Protein AF-A0A8H5DC76-F1 (afdb_monomer_lite)

Structure (mmCIF, N/CA/C/O backbone):
data_AF-A0A8H5DC76-F1
#
_entry.id   AF-A0A8H5DC76-F1
#
loop_
_atom_site.group_PDB
_atom_site.id
_atom_site.type_symbol
_atom_site.label_atom_id
_atom_site.label_alt_id
_atom_site.label_comp_id
_atom_site.label_asym_id
_atom_site.label_entity_id
_atom_site.label_seq_id
_atom_site.pdbx_PDB_ins_code
_atom_site.Cartn_x
_atom_site.Cartn_y
_atom_site.Cartn_z
_atom_site.occupancy
_atom_site.B_iso_or_equiv
_atom_site.auth_seq_id
_atom_site.auth_comp_id
_atom_site.auth_asym_id
_atom_site.auth_atom_id
_atom_site.pdbx_PDB_model_num
ATOM 1 N N . MET A 1 1 ? -31.248 -8.495 35.949 1.00 32.44 1 MET A N 1
ATOM 2 C CA . MET A 1 1 ? -31.596 -9.934 35.977 1.00 32.44 1 MET A CA 1
ATOM 3 C C . MET A 1 1 ? -30.973 -10.550 34.735 1.00 32.44 1 MET A C 1
ATOM 5 O O . MET A 1 1 ? -31.318 -10.107 33.653 1.00 32.44 1 MET A O 1
ATOM 9 N N . SER A 1 2 ? -29.993 -11.450 34.866 1.00 40.44 2 SER A N 1
ATOM 10 C CA . SER A 1 2 ? -29.359 -12.089 33.701 1.00 40.44 2 SER A CA 1
ATOM 11 C C . SER A 1 2 ? -30.289 -13.186 33.195 1.00 40.44 2 SER A C 1
ATOM 13 O O . SER A 1 2 ? -30.336 -14.284 33.746 1.00 40.44 2 SER A O 1
ATOM 15 N N . THR A 1 3 ? -31.100 -12.848 32.200 1.00 58.62 3 THR A N 1
ATOM 16 C CA . THR A 1 3 ? -31.705 -13.839 31.318 1.00 58.62 3 THR A CA 1
ATOM 17 C C . THR A 1 3 ? -30.581 -14.407 30.467 1.00 58.62 3 THR A C 1
ATOM 19 O O . THR A 1 3 ? -29.885 -13.649 29.793 1.00 58.62 3 THR A O 1
ATOM 22 N N . THR A 1 4 ? -30.362 -15.718 30.530 1.00 79.25 4 THR A N 1
ATOM 23 C CA . THR A 1 4 ? -29.459 -16.406 29.604 1.00 79.25 4 THR A CA 1
ATOM 24 C C . THR A 1 4 ? -29.838 -16.009 28.173 1.00 79.25 4 THR A C 1
ATOM 26 O O . THR A 1 4 ? -31.022 -16.115 27.844 1.00 79.25 4 THR A O 1
ATOM 29 N N . PRO A 1 5 ? -28.899 -15.510 27.348 1.00 85.88 5 PRO A N 1
ATOM 30 C CA . PRO A 1 5 ? -29.227 -15.100 25.991 1.00 85.88 5 PRO A CA 1
ATOM 31 C C . PRO A 1 5 ? -29.753 -16.300 25.199 1.00 85.88 5 PRO A C 1
ATOM 33 O O . PRO A 1 5 ? -29.151 -17.375 25.214 1.00 85.88 5 PRO A O 1
ATOM 36 N N . ASP A 1 6 ? -30.884 -16.114 24.521 1.00 90.88 6 ASP A N 1
ATOM 37 C CA . ASP A 1 6 ? -31.387 -17.076 23.547 1.00 90.88 6 ASP A CA 1
ATOM 38 C C . ASP A 1 6 ? -30.474 -17.081 22.318 1.00 90.88 6 ASP A C 1
ATOM 40 O O . ASP A 1 6 ? -30.243 -16.041 21.698 1.00 90.88 6 ASP A O 1
ATOM 44 N N . LEU A 1 7 ? -29.955 -18.265 21.993 1.00 93.69 7 LEU A N 1
ATOM 45 C CA . LEU A 1 7 ? -29.049 -18.494 20.876 1.00 93.69 7 LEU A CA 1
ATOM 46 C C . LEU A 1 7 ? -29.721 -19.231 19.705 1.00 93.69 7 LEU A C 1
ATOM 48 O O . LEU A 1 7 ? -29.027 -19.710 18.808 1.00 93.69 7 LEU A O 1
ATOM 52 N N . SER A 1 8 ? -31.043 -19.412 19.739 1.00 92.38 8 SER A N 1
ATOM 53 C CA . SER A 1 8 ? -31.795 -20.191 18.746 1.00 92.38 8 SER A CA 1
ATOM 54 C C . SER A 1 8 ? -31.713 -19.619 17.324 1.00 92.38 8 SER A C 1
ATOM 56 O O . SER A 1 8 ? -31.746 -20.385 16.363 1.00 92.38 8 SER A O 1
ATOM 58 N N . ALA A 1 9 ? -31.551 -18.299 17.192 1.00 91.06 9 ALA A N 1
ATOM 59 C CA . ALA A 1 9 ? -31.495 -17.581 15.917 1.00 91.06 9 ALA A CA 1
ATOM 60 C C . ALA A 1 9 ? -30.093 -17.503 15.277 1.00 91.06 9 ALA A C 1
ATOM 62 O O . ALA A 1 9 ? -29.964 -16.981 14.171 1.00 91.06 9 ALA A O 1
ATOM 63 N N . PHE A 1 10 ? -29.047 -17.999 15.947 1.00 95.56 10 PHE A N 1
ATOM 64 C CA . PHE A 1 10 ? -27.655 -17.881 15.491 1.00 95.56 10 PHE A CA 1
ATOM 65 C C . PHE A 1 10 ? -27.081 -19.233 15.046 1.00 95.56 10 PHE A C 1
ATOM 67 O O . PHE A 1 10 ? -27.587 -20.281 15.466 1.00 95.56 10 PHE A O 1
ATOM 74 N N . PRO A 1 11 ? -25.996 -19.244 14.244 1.00 95.44 11 PRO A N 1
ATOM 75 C CA . PRO A 1 11 ? -25.325 -20.476 13.842 1.00 95.44 11 PRO A CA 1
ATOM 76 C C . PRO A 1 11 ? -25.002 -21.385 15.035 1.00 95.44 11 PRO A C 1
ATOM 78 O O . PRO A 1 11 ? -24.582 -20.925 16.098 1.00 95.44 11 PRO A O 1
ATOM 81 N N . THR A 1 12 ? -25.210 -22.692 14.875 1.00 92.62 12 THR A N 1
ATOM 82 C CA . THR A 1 12 ? -24.995 -23.673 15.953 1.00 92.62 12 THR A CA 1
ATOM 83 C C . THR A 1 12 ? -23.569 -24.205 16.009 1.00 92.62 12 THR A C 1
ATOM 85 O O . THR A 1 12 ? -23.162 -24.716 17.047 1.00 92.62 12 THR A O 1
ATOM 88 N N . ALA A 1 13 ? -22.831 -24.126 14.900 1.00 89.50 13 ALA A N 1
ATOM 89 C CA . ALA A 1 13 ? -21.458 -24.603 14.811 1.00 89.50 13 ALA A CA 1
ATOM 90 C C . ALA A 1 13 ? -20.482 -23.575 15.398 1.00 89.50 13 ALA A C 1
ATOM 92 O O . ALA A 1 13 ? -20.614 -22.374 15.153 1.00 89.50 13 ALA A O 1
ATOM 93 N N . ALA A 1 14 ? -19.484 -24.057 16.140 1.00 92.44 14 ALA A N 1
ATOM 94 C CA . ALA A 1 14 ? -18.325 -23.250 16.491 1.00 92.44 14 ALA A CA 1
ATOM 95 C C . ALA A 1 14 ? -17.537 -22.887 15.216 1.00 92.44 14 ALA A C 1
ATOM 97 O O . ALA A 1 14 ? -17.464 -23.716 14.300 1.00 92.44 14 ALA A O 1
ATOM 98 N N . PRO A 1 15 ? -16.920 -21.694 15.141 1.00 94.19 15 PRO A N 1
ATOM 99 C CA . PRO A 1 15 ? -15.989 -21.374 14.066 1.00 94.19 15 PRO A CA 1
ATOM 100 C C . PRO A 1 15 ? -14.878 -22.421 13.972 1.00 94.19 15 PRO A C 1
ATOM 102 O O . PRO A 1 15 ? -14.403 -22.939 14.989 1.00 94.19 15 PRO A O 1
ATOM 105 N N . ALA A 1 16 ? -14.459 -22.727 12.744 1.00 87.75 16 ALA A N 1
ATOM 106 C CA . ALA A 1 16 ? -13.323 -23.606 12.503 1.00 87.75 16 ALA A CA 1
ATOM 107 C C . ALA A 1 16 ? -12.037 -23.025 13.112 1.00 87.75 16 ALA A C 1
ATOM 109 O O . ALA A 1 16 ? -11.937 -21.819 13.353 1.00 87.75 16 ALA A O 1
ATOM 110 N N . GLN A 1 17 ? -11.045 -23.889 13.345 1.00 83.69 17 GLN A N 1
ATOM 111 C CA . GLN A 1 17 ? -9.715 -23.407 13.701 1.00 83.69 17 GLN A CA 1
ATOM 112 C C . GLN A 1 17 ? -9.144 -22.528 12.582 1.00 83.69 17 GLN A C 1
ATOM 114 O O . GLN A 1 17 ? -9.400 -22.806 11.406 1.00 83.69 17 GLN A O 1
ATOM 119 N N . PRO A 1 18 ? -8.389 -21.481 12.948 1.00 81.56 18 PRO A N 1
ATOM 120 C CA . PRO A 1 18 ? -7.795 -20.581 11.978 1.00 81.56 18 PRO A CA 1
ATOM 121 C C . PRO A 1 18 ? -6.823 -21.326 11.061 1.00 81.56 18 PRO A C 1
ATOM 123 O O . PRO A 1 18 ? -6.111 -22.236 11.493 1.00 81.56 18 PRO A O 1
ATOM 126 N N . SER A 1 19 ? -6.800 -20.940 9.786 1.00 73.75 19 SER A N 1
ATOM 127 C CA . SER A 1 19 ? -5.926 -21.550 8.771 1.00 73.75 19 SER A CA 1
ATOM 128 C C . SER A 1 19 ? -4.472 -21.077 8.868 1.00 73.75 19 SER A C 1
ATOM 130 O O . SER A 1 19 ? -3.573 -21.742 8.358 1.00 73.75 19 SER A O 1
ATOM 132 N N . ASN A 1 20 ? -4.250 -19.944 9.538 1.00 76.44 20 ASN A N 1
ATOM 133 C CA . ASN A 1 20 ? -2.961 -19.286 9.718 1.00 76.44 20 ASN A CA 1
ATOM 134 C C . ASN A 1 20 ? -2.830 -18.741 11.147 1.00 76.44 20 ASN A C 1
ATOM 136 O O . ASN A 1 20 ? -3.802 -18.670 11.899 1.00 76.44 20 ASN A O 1
ATOM 140 N N . GLU A 1 21 ? -1.626 -18.316 11.530 1.00 85.00 21 GLU A N 1
ATOM 141 C CA . GLU A 1 21 ? -1.435 -17.601 12.791 1.00 85.00 21 GLU A CA 1
ATOM 142 C C . GLU A 1 21 ? -2.136 -16.232 12.749 1.00 85.00 21 GLU A C 1
ATOM 144 O O . GLU A 1 21 ? -1.910 -15.425 11.845 1.00 85.00 21 GLU A O 1
ATOM 149 N N . LEU A 1 22 ? -3.005 -15.974 13.731 1.00 89.50 22 LEU A N 1
ATOM 150 C CA . LEU A 1 22 ? -3.800 -14.751 13.801 1.00 89.50 22 LEU A CA 1
ATOM 151 C C . LEU A 1 22 ? -3.130 -13.661 14.629 1.00 89.50 22 LEU A C 1
ATOM 153 O O . LEU A 1 22 ? -2.562 -13.912 15.693 1.00 89.50 22 LEU A O 1
ATOM 157 N N . ARG A 1 23 ? -3.297 -12.423 14.163 1.00 92.69 23 ARG A N 1
ATOM 158 C CA . ARG A 1 23 ? -2.850 -11.201 14.835 1.00 92.69 23 ARG A CA 1
ATOM 159 C C . ARG A 1 23 ? -4.039 -10.340 15.239 1.00 92.69 23 ARG A C 1
ATOM 161 O O . ARG A 1 23 ? -4.997 -10.197 14.483 1.00 92.69 23 ARG A O 1
ATOM 168 N N . TYR A 1 24 ? -3.941 -9.722 16.410 1.00 95.69 24 TYR A N 1
ATOM 169 C CA . TYR A 1 24 ? -4.997 -8.876 16.961 1.00 95.69 24 TYR A CA 1
ATOM 170 C C . TYR A 1 24 ? -4.459 -7.537 17.458 1.00 95.69 24 TYR A C 1
ATOM 172 O O . TYR A 1 24 ? -3.308 -7.429 17.897 1.00 95.69 24 TYR A O 1
ATOM 180 N N . ALA A 1 25 ? -5.330 -6.533 17.430 1.00 96.38 25 ALA A N 1
ATOM 181 C CA . ALA A 1 25 ? -5.132 -5.258 18.096 1.00 96.38 25 ALA A CA 1
ATOM 182 C C . ALA A 1 25 ? -6.239 -5.070 19.138 1.00 96.38 25 ALA A C 1
ATOM 184 O O . ALA A 1 25 ? -7.411 -5.142 18.785 1.00 96.38 25 ALA A O 1
ATOM 185 N N . ASP A 1 26 ? -5.864 -4.852 20.396 1.00 98.00 26 ASP A N 1
ATOM 186 C CA . ASP A 1 26 ? -6.803 -4.526 21.470 1.00 98.00 26 ASP A CA 1
ATOM 187 C C . ASP A 1 26 ? -6.991 -3.019 21.553 1.00 98.00 26 ASP A C 1
ATOM 189 O O . ASP A 1 26 ? -6.059 -2.304 21.927 1.00 98.00 26 ASP A O 1
ATOM 193 N N . VAL A 1 27 ? -8.164 -2.535 21.141 1.00 96.62 27 VAL A N 1
ATOM 194 C CA . VAL A 1 27 ? -8.423 -1.095 21.015 1.00 96.62 27 VAL A CA 1
ATOM 195 C C . VAL A 1 27 ? -8.885 -0.435 22.319 1.00 96.62 27 VAL A C 1
ATOM 197 O O . VAL A 1 27 ? -9.045 0.778 22.333 1.00 96.62 27 VAL A O 1
ATOM 200 N N . ALA A 1 28 ? -9.042 -1.170 23.424 1.00 96.88 28 ALA A N 1
ATOM 201 C CA . ALA A 1 28 ? -9.418 -0.564 24.704 1.00 96.88 28 ALA A CA 1
ATOM 202 C C . ALA A 1 28 ? -8.849 -1.335 25.903 1.00 96.88 28 ALA A C 1
ATOM 204 O O . ALA A 1 28 ? -9.318 -2.426 26.239 1.00 96.88 28 ALA A O 1
ATOM 205 N N . VAL A 1 29 ? -7.848 -0.749 26.570 1.00 97.88 29 VAL A N 1
ATOM 206 C CA . VAL A 1 29 ? -7.281 -1.261 27.828 1.00 97.88 29 VAL A CA 1
ATOM 207 C C . VAL A 1 29 ? -6.990 -0.117 28.792 1.00 97.88 29 VAL A C 1
ATOM 209 O O . VAL A 1 29 ? -6.154 0.749 28.526 1.00 97.88 29 VAL A O 1
ATOM 212 N N . THR A 1 30 ? -7.595 -0.156 29.975 1.00 97.00 30 THR A N 1
ATOM 213 C CA . THR A 1 30 ? -7.401 0.868 31.010 1.00 97.00 30 THR A CA 1
ATOM 214 C C . THR A 1 30 ? -6.247 0.477 31.929 1.00 97.00 30 THR A C 1
ATOM 216 O O . THR A 1 30 ? -6.435 -0.038 33.032 1.00 97.00 30 THR A O 1
ATOM 219 N N . ALA A 1 31 ? -5.014 0.727 31.478 1.00 96.81 31 ALA A N 1
ATOM 220 C CA . ALA A 1 31 ? -3.789 0.395 32.221 1.00 96.81 31 ALA A CA 1
ATOM 221 C C . ALA A 1 31 ? -3.696 1.064 33.603 1.00 96.81 31 ALA A C 1
ATOM 223 O O . ALA A 1 31 ? -3.034 0.556 34.510 1.00 96.81 31 ALA A O 1
ATOM 224 N N . THR A 1 32 ? -4.380 2.195 33.779 1.00 95.44 32 THR A N 1
ATOM 225 C CA . THR A 1 32 ? -4.417 2.965 35.026 1.00 95.44 32 THR A CA 1
ATOM 226 C C . THR A 1 32 ? -5.364 2.381 36.078 1.00 95.44 32 THR A C 1
ATOM 228 O O . THR A 1 32 ? -5.356 2.859 37.220 1.00 95.44 32 THR A O 1
ATOM 231 N N . ALA A 1 33 ? -6.125 1.330 35.748 1.00 95.50 33 ALA A N 1
ATOM 232 C CA . ALA A 1 33 ? -7.032 0.656 36.669 1.00 95.50 33 ALA A CA 1
ATOM 233 C C . ALA A 1 33 ? -6.307 0.078 37.900 1.00 95.50 33 ALA A C 1
ATOM 235 O O . ALA A 1 33 ? -5.152 -0.362 37.848 1.00 95.50 33 ALA A O 1
ATOM 236 N N . ASN A 1 34 ? -7.005 0.063 39.036 1.00 96.19 34 ASN A N 1
ATOM 237 C CA . ASN A 1 34 ? -6.453 -0.379 40.320 1.00 96.19 34 ASN A CA 1
ATOM 238 C C . ASN A 1 34 ? -6.020 -1.853 40.293 1.00 96.19 34 ASN A C 1
ATOM 240 O O . ASN A 1 34 ? -5.014 -2.220 40.900 1.00 96.19 34 ASN A O 1
ATOM 244 N N . GLU A 1 35 ? -6.711 -2.682 39.520 1.00 97.00 35 GLU A N 1
ATOM 245 C CA . GLU A 1 35 ? -6.486 -4.118 39.379 1.00 97.00 35 GLU A CA 1
ATOM 246 C C . GLU A 1 35 ? -5.110 -4.429 38.776 1.00 97.00 35 GLU A C 1
ATOM 248 O O . GLU A 1 35 ? -4.465 -5.407 39.167 1.00 97.00 35 GLU A O 1
ATOM 253 N N . PHE A 1 36 ? -4.625 -3.589 37.856 1.00 97.25 36 PHE A N 1
ATOM 254 C CA . PHE A 1 36 ? -3.277 -3.697 37.283 1.00 97.25 36 PHE A CA 1
ATOM 255 C C . PHE A 1 36 ? -2.194 -3.102 38.184 1.00 97.25 36 PHE A C 1
ATOM 257 O O . PHE A 1 36 ? -1.024 -3.465 38.074 1.00 97.25 36 PHE A O 1
ATOM 264 N N . L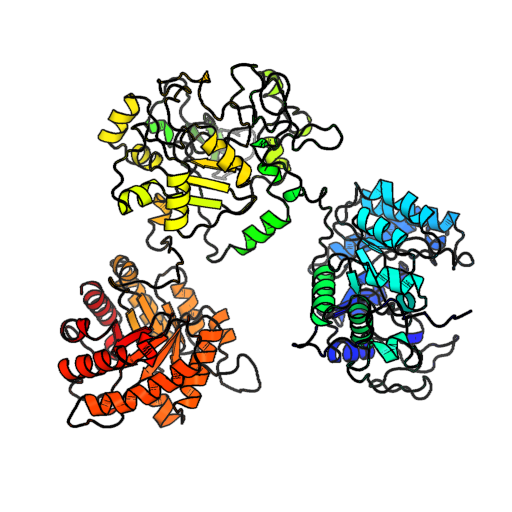YS A 1 37 ? -2.583 -2.240 39.130 1.00 96.44 37 LYS A N 1
ATOM 265 C CA . LYS A 1 37 ? -1.736 -1.785 40.243 1.00 96.44 37 LYS A CA 1
ATOM 266 C C . LYS A 1 37 ? -1.716 -2.785 41.406 1.00 96.44 37 LYS A C 1
ATOM 268 O O . LYS A 1 37 ? -1.028 -2.542 42.395 1.00 96.44 37 LYS A O 1
ATOM 273 N N . GLY A 1 38 ? -2.476 -3.879 41.310 1.00 96.38 38 GLY A N 1
ATOM 274 C CA . GLY A 1 38 ? -2.623 -4.893 42.354 1.00 96.38 38 GLY A CA 1
ATOM 275 C C . GLY A 1 38 ? -3.478 -4.466 43.546 1.00 96.38 38 GLY A C 1
ATOM 276 O O . GLY A 1 38 ? -3.387 -5.068 44.621 1.00 96.38 38 GLY A O 1
ATOM 277 N N . ILE A 1 39 ? -4.314 -3.445 43.364 1.00 97.31 39 ILE A N 1
ATOM 278 C CA . ILE A 1 39 ? -5.232 -2.905 44.363 1.00 97.31 39 ILE A CA 1
ATOM 279 C C . ILE A 1 39 ? -6.641 -3.416 44.064 1.00 97.31 39 ILE A C 1
ATOM 281 O O . ILE A 1 39 ? -7.169 -3.212 42.979 1.00 97.31 39 ILE A O 1
ATOM 285 N N . TYR A 1 40 ? -7.272 -4.055 45.048 1.00 94.81 40 TYR A N 1
ATOM 286 C CA . TYR A 1 40 ? -8.647 -4.548 44.940 1.00 94.81 40 TYR A CA 1
ATOM 287 C C . TYR A 1 40 ? -9.411 -4.139 46.189 1.00 94.81 40 TYR A C 1
ATOM 289 O O . TYR A 1 40 ? -8.997 -4.496 47.296 1.00 94.81 40 TYR A O 1
ATOM 297 N N . ARG A 1 41 ? -10.541 -3.438 46.021 1.00 92.00 41 ARG A N 1
ATOM 298 C CA . ARG A 1 41 ? -11.342 -2.903 47.143 1.00 92.00 41 ARG A CA 1
ATOM 299 C C . ARG A 1 41 ? -10.461 -2.129 48.137 1.00 92.00 41 ARG A C 1
ATOM 301 O O . ARG A 1 41 ? -10.427 -2.452 49.323 1.00 92.00 41 ARG A O 1
ATOM 308 N N . ASP A 1 42 ? -9.669 -1.203 47.598 1.00 92.56 42 ASP A N 1
ATOM 309 C CA . ASP A 1 42 ? -8.758 -0.310 48.331 1.00 92.56 42 ASP A CA 1
ATOM 310 C C . ASP A 1 42 ? -7.642 -1.000 49.136 1.00 92.56 42 ASP A C 1
ATOM 312 O O . ASP A 1 42 ? -7.009 -0.392 50.000 1.00 92.56 42 ASP A O 1
ATOM 316 N N . LYS A 1 43 ? -7.353 -2.274 48.847 1.00 96.12 43 LYS A N 1
ATOM 317 C CA . LYS A 1 43 ? -6.266 -3.031 49.478 1.00 96.12 43 LYS A CA 1
ATOM 318 C C . LYS A 1 43 ? -5.243 -3.507 48.448 1.00 96.12 43 LYS A C 1
ATOM 320 O O . LYS A 1 43 ? -5.617 -4.130 47.459 1.00 96.12 43 LYS A O 1
ATOM 325 N N . GLN A 1 44 ? -3.956 -3.299 48.736 1.00 97.44 44 GLN A N 1
ATOM 326 C CA . GLN A 1 44 ? -2.840 -3.863 47.970 1.00 97.44 44 GLN A CA 1
ATOM 327 C C . GLN A 1 44 ? -2.732 -5.381 48.205 1.00 97.44 44 GLN A C 1
ATOM 329 O O . GLN A 1 44 ? -2.633 -5.829 49.352 1.00 97.44 44 GLN A O 1
ATOM 334 N N . TYR A 1 45 ? -2.732 -6.169 47.130 1.00 97.19 45 TYR A N 1
ATOM 335 C CA . TYR A 1 45 ? -2.577 -7.631 47.164 1.00 97.19 45 TYR A CA 1
ATOM 336 C C . TYR A 1 45 ? -1.281 -8.116 46.513 1.00 97.19 45 TYR A C 1
ATOM 338 O O . TYR A 1 45 ? -0.678 -9.066 47.006 1.00 97.19 45 TYR A O 1
ATOM 346 N N . HIS A 1 46 ? -0.856 -7.474 45.429 1.00 97.19 46 HIS A N 1
ATOM 347 C CA . HIS A 1 46 ? 0.374 -7.792 44.707 1.00 97.19 46 HIS A CA 1
ATOM 348 C C . HIS A 1 46 ? 0.970 -6.521 44.108 1.00 97.19 46 HIS A C 1
ATOM 350 O O . HIS A 1 46 ? 0.317 -5.485 44.116 1.00 97.19 46 HIS A O 1
ATOM 356 N N . GLU A 1 47 ? 2.207 -6.572 43.633 1.00 96.38 47 GLU A N 1
ATOM 357 C CA . GLU A 1 47 ? 2.843 -5.447 42.941 1.00 96.38 47 GLU A CA 1
ATOM 358 C C . GLU A 1 47 ? 2.170 -5.138 41.586 1.00 96.38 47 GLU A C 1
ATOM 360 O O . GLU A 1 47 ? 1.481 -6.010 41.044 1.00 96.38 47 GLU A O 1
ATOM 365 N N . PRO A 1 48 ? 2.320 -3.912 41.042 1.00 96.25 48 PRO A N 1
ATOM 366 C CA . PRO A 1 48 ? 1.827 -3.585 39.708 1.00 96.25 48 PRO A CA 1
ATOM 367 C C . PRO A 1 48 ? 2.414 -4.512 38.642 1.00 96.25 48 PRO A C 1
ATOM 369 O O . PRO A 1 48 ? 3.628 -4.695 38.585 1.00 96.25 48 PRO A O 1
ATOM 372 N N . ASP A 1 49 ? 1.564 -5.060 37.777 1.00 96.19 49 ASP A N 1
ATOM 373 C CA . ASP A 1 49 ? 1.948 -6.130 36.847 1.00 96.19 49 ASP A CA 1
ATOM 374 C C . ASP A 1 49 ? 1.479 -5.905 35.406 1.00 96.19 49 ASP A C 1
ATOM 376 O O . ASP A 1 49 ? 1.495 -6.832 34.594 1.00 96.19 49 ASP A O 1
ATOM 380 N N . PHE A 1 50 ? 1.093 -4.674 35.052 1.00 97.19 50 PHE A N 1
ATOM 381 C CA . PHE A 1 50 ? 0.604 -4.367 33.705 1.00 97.19 50 PHE A CA 1
ATOM 382 C C . PHE A 1 50 ? 1.596 -4.779 32.606 1.00 97.19 50 PHE A C 1
ATOM 384 O O . PHE A 1 50 ? 1.199 -5.370 31.606 1.00 97.19 50 PHE A O 1
ATOM 391 N N . ILE A 1 51 ? 2.902 -4.574 32.811 1.00 96.12 51 ILE A N 1
ATOM 392 C CA . ILE A 1 51 ? 3.926 -4.992 31.837 1.00 96.12 51 ILE A CA 1
ATOM 393 C C . ILE A 1 51 ? 3.920 -6.512 31.623 1.00 96.12 51 ILE A C 1
ATOM 395 O O . ILE A 1 51 ? 4.040 -6.965 30.488 1.00 96.12 51 ILE A O 1
ATOM 399 N N . ASN A 1 52 ? 3.690 -7.307 32.672 1.00 96.56 52 ASN A N 1
ATOM 400 C CA . ASN A 1 52 ? 3.572 -8.758 32.534 1.00 96.56 52 ASN A CA 1
ATOM 401 C C . ASN A 1 52 ? 2.320 -9.160 31.739 1.00 96.56 52 ASN A C 1
ATOM 403 O O . ASN A 1 52 ? 2.331 -10.177 31.047 1.00 96.56 52 ASN A O 1
ATOM 407 N N . THR A 1 53 ? 1.246 -8.365 31.810 1.00 97.25 53 THR A N 1
ATOM 408 C CA . THR A 1 53 ? 0.037 -8.589 30.998 1.00 97.25 53 THR A CA 1
ATOM 409 C C . THR A 1 53 ? 0.308 -8.342 29.509 1.00 97.25 53 THR A C 1
ATOM 411 O O . THR A 1 53 ? -0.232 -9.061 28.670 1.00 97.25 53 THR A O 1
ATOM 414 N N . LEU A 1 54 ? 1.201 -7.398 29.174 1.00 97.31 54 LEU A N 1
ATOM 415 C CA . LEU A 1 54 ? 1.629 -7.127 27.796 1.00 97.31 54 LEU A CA 1
ATOM 416 C C . LEU A 1 54 ? 2.512 -8.241 27.224 1.00 97.31 54 LEU A C 1
ATOM 418 O O . LEU A 1 54 ? 2.426 -8.546 26.035 1.00 97.31 54 LEU A O 1
ATOM 422 N N . ASP A 1 55 ? 3.340 -8.871 28.059 1.00 95.56 55 ASP A N 1
ATOM 423 C CA . ASP A 1 55 ? 4.118 -10.038 27.639 1.00 95.56 55 ASP A CA 1
ATOM 424 C C . ASP A 1 55 ? 3.165 -11.210 27.313 1.00 95.56 55 ASP A C 1
ATOM 426 O O . ASP A 1 55 ? 3.241 -11.796 26.233 1.00 95.56 55 ASP A O 1
ATOM 430 N N . ARG A 1 56 ? 2.165 -11.468 28.174 1.00 96.44 56 ARG A N 1
ATOM 431 C CA . ARG A 1 56 ? 1.125 -12.484 27.913 1.00 96.44 56 ARG A CA 1
ATOM 432 C C . ARG A 1 56 ? 0.261 -12.169 26.693 1.00 96.44 56 ARG A C 1
ATOM 434 O O . ARG A 1 56 ? -0.167 -13.089 26.001 1.00 96.44 56 ARG A O 1
ATOM 441 N N . SER A 1 57 ? -0.044 -10.895 26.438 1.00 95.44 57 SER A N 1
ATOM 442 C CA . SER A 1 57 ? -0.828 -10.505 25.262 1.00 95.44 57 SER A CA 1
ATOM 443 C C . SER A 1 57 ? -0.045 -10.756 23.972 1.00 95.44 57 SER A C 1
ATOM 445 O O . SER A 1 57 ? -0.600 -11.319 23.028 1.00 95.44 57 SER A O 1
ATOM 447 N N . LYS A 1 58 ? 1.259 -10.453 23.965 1.00 93.69 58 LYS A N 1
ATOM 448 C CA . LYS A 1 58 ? 2.149 -10.757 22.841 1.00 93.69 58 LYS A CA 1
ATOM 449 C C . LYS A 1 58 ? 2.211 -12.258 22.560 1.00 93.69 58 LYS A C 1
ATOM 451 O O . LYS A 1 58 ? 2.020 -12.655 21.414 1.00 93.69 58 LYS A O 1
ATOM 456 N N . ASP A 1 59 ? 2.393 -13.078 23.596 1.00 92.88 59 ASP A N 1
ATOM 457 C CA . ASP A 1 59 ? 2.422 -14.545 23.474 1.00 92.88 59 ASP A CA 1
ATOM 458 C C . ASP A 1 59 ? 1.094 -15.118 22.938 1.00 92.88 59 ASP A C 1
ATOM 460 O O . ASP A 1 59 ? 1.063 -16.182 22.323 1.00 92.88 59 ASP A O 1
ATOM 464 N N . ALA A 1 60 ? -0.016 -14.401 23.137 1.00 92.44 60 ALA A N 1
ATOM 465 C CA . ALA A 1 60 ? -1.336 -14.754 22.623 1.00 92.44 60 ALA A CA 1
ATOM 466 C C . ALA A 1 60 ? -1.645 -14.168 21.224 1.00 92.44 60 ALA A C 1
ATOM 468 O O . ALA A 1 60 ? -2.765 -14.325 20.734 1.00 92.44 60 ALA A O 1
ATOM 469 N N . GLY A 1 61 ? -0.687 -13.532 20.542 1.00 92.81 61 GLY A N 1
ATOM 470 C CA . GLY A 1 61 ? -0.873 -12.965 19.195 1.00 92.81 61 GLY A CA 1
ATOM 471 C C . GLY A 1 61 ? -1.483 -11.555 19.167 1.00 92.81 61 GLY A C 1
ATOM 472 O O . GLY A 1 61 ? -1.867 -11.059 18.105 1.00 92.81 61 GLY A O 1
ATOM 473 N N . ILE A 1 62 ? -1.571 -10.866 20.311 1.00 95.75 62 ILE A N 1
ATOM 474 C CA . ILE A 1 62 ? -1.993 -9.461 20.370 1.00 95.75 62 ILE A CA 1
ATOM 475 C C . ILE A 1 62 ? -0.755 -8.596 20.131 1.00 95.75 62 ILE A C 1
ATOM 477 O O . ILE A 1 62 ? 0.078 -8.383 21.015 1.00 95.75 62 ILE A O 1
ATOM 481 N N . SER A 1 63 ? -0.623 -8.095 18.905 1.00 92.38 63 SER A N 1
ATOM 482 C CA . SER A 1 63 ? 0.542 -7.306 18.488 1.00 92.38 63 SER A CA 1
ATOM 483 C C . SER A 1 63 ? 0.435 -5.829 18.866 1.00 92.38 63 SER A C 1
ATOM 485 O O . SER A 1 63 ? 1.454 -5.139 18.917 1.00 92.38 63 SER A O 1
ATOM 487 N N . LYS A 1 64 ? -0.784 -5.327 19.092 1.00 96.06 64 LYS A N 1
ATOM 488 C CA . LYS A 1 64 ? -1.066 -3.911 19.356 1.00 96.06 64 LYS A CA 1
ATOM 489 C C . LYS A 1 64 ? -2.048 -3.771 20.516 1.00 96.06 64 LYS A C 1
ATOM 491 O O . LYS A 1 64 ? -3.018 -4.520 20.579 1.00 96.06 64 LYS A O 1
ATOM 496 N N . VAL A 1 65 ? -1.802 -2.819 21.412 1.00 97.81 65 VAL A N 1
ATOM 497 C CA . VAL A 1 65 ? -2.670 -2.502 22.556 1.00 97.81 65 VAL A CA 1
ATOM 498 C C . VAL A 1 65 ? -2.827 -0.985 22.657 1.00 97.81 65 VAL A C 1
ATOM 500 O O . VAL A 1 65 ? -1.827 -0.268 22.729 1.00 97.81 65 VAL A O 1
ATOM 503 N N . MET A 1 66 ? -4.065 -0.494 22.658 1.00 97.94 66 MET A N 1
ATOM 504 C CA . MET A 1 66 ? -4.387 0.915 22.869 1.00 97.94 66 MET A CA 1
ATOM 505 C C . MET A 1 66 ? -4.765 1.151 24.334 1.00 97.94 66 MET A C 1
ATOM 507 O O . MET A 1 66 ? -5.731 0.595 24.848 1.00 97.94 66 MET A O 1
ATOM 511 N N . LEU A 1 67 ? -3.963 1.974 25.005 1.00 98.38 67 LEU A N 1
ATOM 512 C CA . LEU A 1 67 ? -4.129 2.359 26.397 1.00 98.38 67 LEU A CA 1
ATOM 513 C C . LEU A 1 67 ? -5.123 3.517 26.487 1.00 98.38 67 LEU A C 1
ATOM 515 O O . LEU A 1 67 ? -4.854 4.623 26.005 1.00 98.38 67 LEU A O 1
ATOM 519 N N . THR A 1 68 ? -6.260 3.262 27.116 1.00 97.69 68 THR A N 1
ATOM 520 C CA . THR A 1 68 ? -7.341 4.233 27.243 1.00 97.69 68 THR A CA 1
ATOM 521 C C . THR A 1 68 ? -6.965 5.320 28.250 1.00 97.69 68 THR A C 1
ATOM 523 O O . THR A 1 68 ? -6.578 5.032 29.385 1.00 97.69 68 THR A O 1
ATOM 526 N N . GLY A 1 69 ? -7.038 6.582 27.829 1.00 96.62 69 GLY A N 1
ATOM 527 C CA . GLY A 1 69 ? -6.945 7.745 28.711 1.00 96.62 69 GLY A CA 1
ATOM 528 C C . GLY A 1 69 ? -8.334 8.178 29.177 1.00 96.62 69 GLY A C 1
ATOM 529 O O . GLY A 1 69 ? -9.172 8.514 28.340 1.00 96.62 69 GLY A O 1
ATOM 530 N N . MET A 1 70 ? -8.570 8.187 30.493 1.00 95.06 70 MET A N 1
ATOM 531 C CA . MET A 1 70 ? -9.846 8.602 31.089 1.00 95.06 70 MET A CA 1
ATOM 532 C C . MET A 1 70 ? -9.825 10.054 31.586 1.00 95.06 70 MET A C 1
ATOM 534 O O . MET A 1 70 ? -10.879 10.685 31.673 1.00 95.06 70 MET A O 1
ATOM 538 N N . SER A 1 71 ? -8.646 10.590 31.921 1.00 95.44 71 SER A N 1
ATOM 539 C CA . SER A 1 71 ? -8.440 11.993 32.315 1.00 95.44 71 SER A CA 1
ATOM 540 C C . SER A 1 71 ? -7.009 12.473 32.022 1.00 95.44 71 SER A C 1
ATOM 542 O O . SER A 1 71 ? -6.128 11.689 31.652 1.00 95.44 71 SER A O 1
ATOM 544 N N . LEU A 1 72 ? -6.725 13.764 32.254 1.00 94.06 72 LEU A N 1
ATOM 545 C CA . LEU A 1 72 ? -5.365 14.318 32.134 1.00 94.06 72 LEU A CA 1
ATOM 546 C C . LEU A 1 72 ? -4.332 13.617 33.030 1.00 94.06 72 LEU A C 1
ATOM 548 O O . LEU A 1 72 ? -3.149 13.562 32.676 1.00 94.06 72 LEU A O 1
ATOM 552 N N . ALA A 1 73 ? -4.761 13.066 34.169 1.00 93.69 73 ALA A N 1
ATOM 553 C CA . ALA A 1 73 ? -3.876 12.372 35.100 1.00 93.69 73 ALA A CA 1
ATOM 554 C C . 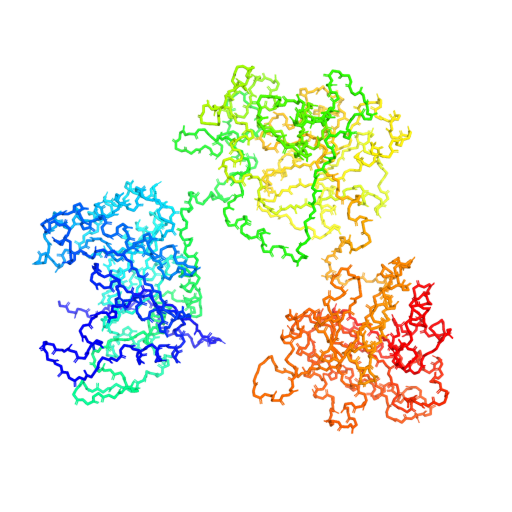ALA A 1 73 ? -3.269 11.090 34.498 1.00 93.69 73 ALA A C 1
ATOM 556 O O . ALA A 1 73 ? -2.172 10.684 34.895 1.00 93.69 73 ALA A O 1
ATOM 557 N N . ASP A 1 74 ? -3.934 10.490 33.507 1.00 95.88 74 ASP A N 1
ATOM 558 C CA . ASP A 1 74 ? -3.512 9.227 32.897 1.00 95.88 74 ASP A CA 1
ATOM 559 C C . ASP A 1 74 ? -2.412 9.410 31.845 1.00 95.88 74 ASP A C 1
ATOM 561 O O . ASP A 1 74 ? -1.619 8.496 31.613 1.00 95.88 74 ASP A O 1
ATOM 565 N N . VAL A 1 75 ? -2.319 10.599 31.234 1.00 96.19 75 VAL A N 1
ATOM 566 C CA . VAL A 1 75 ? -1.459 10.859 30.065 1.00 96.19 75 VAL A CA 1
ATOM 567 C C . VAL A 1 75 ? -0.005 10.471 30.339 1.00 96.19 75 VAL A C 1
ATOM 569 O O . VAL A 1 75 ? 0.581 9.685 29.599 1.00 96.19 75 VAL A O 1
ATOM 572 N N . SER A 1 76 ? 0.566 10.956 31.446 1.00 95.56 76 SER A N 1
ATOM 573 C CA . SER A 1 76 ? 1.969 10.679 31.792 1.00 95.56 76 SER A CA 1
ATOM 574 C C . SER A 1 76 ? 2.221 9.194 32.083 1.00 95.56 76 SER A C 1
ATOM 576 O O . SER A 1 76 ? 3.310 8.683 31.816 1.00 95.56 76 SER A O 1
ATOM 578 N N . HIS A 1 77 ? 1.227 8.491 32.638 1.00 96.12 77 HIS A N 1
ATOM 579 C CA . HIS A 1 77 ? 1.333 7.062 32.923 1.00 96.12 77 HIS A CA 1
ATOM 580 C C . HIS A 1 77 ? 1.329 6.249 31.625 1.00 96.12 77 HIS A C 1
ATOM 582 O O . HIS A 1 77 ? 2.242 5.449 31.405 1.00 96.12 77 HIS A O 1
ATOM 588 N N . ASN A 1 78 ? 0.374 6.514 30.732 1.00 97.50 78 ASN A N 1
ATOM 589 C CA . ASN A 1 78 ? 0.279 5.835 29.441 1.00 97.50 78 ASN A CA 1
ATOM 590 C C . ASN A 1 78 ? 1.520 6.103 28.571 1.00 97.50 78 ASN A C 1
ATOM 592 O O . ASN A 1 78 ? 2.098 5.164 28.024 1.00 97.50 78 ASN A O 1
ATOM 596 N N . GLU A 1 79 ? 2.023 7.343 28.540 1.00 95.56 79 GLU A N 1
ATOM 597 C CA . GLU A 1 79 ? 3.283 7.682 27.860 1.00 95.56 79 GLU A CA 1
ATOM 598 C C . GLU A 1 79 ? 4.483 6.896 28.406 1.00 95.56 79 GLU A C 1
ATOM 600 O O . GLU A 1 79 ? 5.373 6.506 27.648 1.00 95.56 79 GLU A O 1
ATOM 605 N N . SER A 1 80 ? 4.528 6.641 29.719 1.00 96.19 80 SER A N 1
ATOM 606 C CA . SER A 1 80 ? 5.613 5.857 30.320 1.00 96.19 80 SER A CA 1
ATOM 607 C C . SER A 1 80 ? 5.594 4.392 29.871 1.00 96.19 80 SER A C 1
ATOM 609 O O . SER A 1 80 ? 6.652 3.824 29.603 1.00 96.19 80 SER A O 1
ATOM 611 N N . ILE A 1 81 ? 4.406 3.799 29.709 1.00 96.50 81 ILE A N 1
ATOM 612 C CA . ILE A 1 81 ? 4.249 2.423 29.221 1.00 96.50 81 ILE A CA 1
ATOM 613 C C . ILE A 1 81 ? 4.620 2.341 27.740 1.00 96.50 81 ILE A C 1
ATOM 615 O O . ILE A 1 81 ? 5.370 1.449 27.341 1.00 96.50 81 ILE A O 1
ATOM 619 N N . VAL A 1 82 ? 4.163 3.300 26.934 1.00 94.56 82 VAL A N 1
ATOM 620 C CA . VAL A 1 82 ? 4.503 3.382 25.507 1.00 94.56 82 VAL A CA 1
ATOM 621 C C . VAL A 1 82 ? 6.013 3.487 25.308 1.00 94.56 82 VAL A C 1
ATOM 623 O O . VAL A 1 82 ? 6.562 2.759 24.489 1.00 94.56 82 VAL A O 1
ATOM 626 N N . LYS A 1 83 ? 6.723 4.286 26.116 1.00 92.44 83 LYS A N 1
ATOM 627 C CA . LYS A 1 83 ? 8.198 4.353 26.071 1.00 92.44 83 LYS A CA 1
ATOM 628 C C . LYS A 1 83 ? 8.874 3.007 26.358 1.00 92.44 83 LYS A C 1
ATOM 630 O O . LYS A 1 83 ? 9.939 2.736 25.811 1.00 92.44 83 LYS A O 1
ATOM 635 N N . LEU A 1 84 ? 8.274 2.157 27.193 1.00 93.81 84 LEU A N 1
ATOM 636 C CA . LEU A 1 84 ? 8.790 0.817 27.508 1.00 93.81 84 LEU A CA 1
ATOM 637 C C . LEU A 1 84 ? 8.439 -0.237 26.447 1.00 93.81 84 LEU A C 1
ATOM 639 O O . LEU A 1 84 ? 9.098 -1.282 26.376 1.00 93.81 84 LEU A O 1
ATOM 643 N N . ARG A 1 85 ? 7.379 -0.006 25.664 1.00 93.44 85 ARG A N 1
ATOM 644 C CA . ARG A 1 85 ? 6.830 -0.940 24.669 1.00 93.44 85 ARG A CA 1
ATOM 645 C C . ARG A 1 85 ? 6.380 -0.213 23.381 1.00 93.44 85 ARG A C 1
ATOM 647 O O . ARG A 1 85 ? 5.241 -0.404 22.952 1.00 93.44 85 ARG A O 1
ATOM 654 N N . PRO A 1 86 ? 7.254 0.564 22.708 1.00 89.50 86 PRO A N 1
ATOM 655 C CA . PRO A 1 86 ? 6.844 1.476 21.629 1.00 89.50 86 PRO A CA 1
ATOM 656 C C . PRO A 1 86 ? 6.314 0.755 20.382 1.00 89.50 86 PRO A C 1
ATOM 658 O O . PRO A 1 86 ? 5.485 1.286 19.654 1.00 89.50 86 PRO A O 1
ATOM 661 N N . ALA A 1 87 ? 6.743 -0.487 20.143 1.00 87.81 87 ALA A N 1
ATOM 662 C CA . ALA A 1 87 ? 6.244 -1.292 19.029 1.00 87.81 87 ALA A CA 1
ATOM 663 C C . ALA A 1 87 ? 4.844 -1.892 19.280 1.00 87.81 87 ALA A C 1
ATOM 665 O O . ALA A 1 87 ? 4.175 -2.287 18.323 1.00 87.81 87 ALA A O 1
ATOM 666 N N . GLN A 1 88 ? 4.410 -1.974 20.543 1.00 94.12 88 GLN A N 1
ATOM 667 C CA . GLN A 1 88 ? 3.200 -2.690 20.961 1.00 94.12 88 GLN A CA 1
ATOM 668 C C . GLN A 1 88 ? 2.099 -1.744 21.455 1.00 94.12 88 GLN A C 1
ATOM 670 O O . GLN A 1 88 ? 0.928 -2.001 21.193 1.00 94.12 88 GLN A O 1
ATOM 675 N N . CYS A 1 89 ? 2.450 -0.669 22.163 1.00 96.62 89 CYS A N 1
ATOM 676 C CA . CYS A 1 89 ? 1.485 0.183 22.856 1.00 96.62 89 CYS A CA 1
ATOM 677 C C . CYS A 1 89 ? 1.253 1.523 22.152 1.00 96.62 89 CYS A C 1
ATOM 679 O O . CYS A 1 89 ? 2.189 2.171 21.683 1.00 96.62 89 CYS A O 1
ATOM 681 N N . TYR A 1 90 ? -0.005 1.948 22.170 1.00 97.19 90 TYR A N 1
ATOM 682 C CA . TYR A 1 90 ? -0.501 3.253 21.733 1.00 97.19 90 TYR A CA 1
ATOM 683 C C . TYR A 1 90 ? -1.417 3.801 22.821 1.00 97.19 90 TYR A C 1
ATOM 685 O O . TYR A 1 90 ? -1.772 3.062 23.733 1.00 97.19 90 TYR A O 1
ATOM 693 N N . TYR A 1 91 ? -1.813 5.067 22.764 1.00 97.62 91 TYR A N 1
ATOM 694 C CA . TYR A 1 91 ? -2.676 5.632 23.803 1.00 97.62 91 TYR A CA 1
ATOM 695 C C . TYR A 1 91 ? -3.637 6.685 23.273 1.00 97.62 91 TYR A C 1
ATOM 697 O O . TYR A 1 91 ? -3.421 7.258 22.204 1.00 97.62 91 TYR A O 1
ATOM 705 N N . THR A 1 92 ? -4.698 6.938 24.031 1.00 98.25 92 THR A N 1
ATOM 706 C CA . THR A 1 92 ? -5.645 8.020 23.759 1.00 98.25 92 THR A CA 1
ATOM 707 C C . THR A 1 92 ? -5.454 9.171 24.748 1.00 98.25 92 THR A C 1
ATOM 709 O O . THR A 1 92 ? -4.923 8.989 25.849 1.00 98.25 92 THR A O 1
ATOM 712 N N . ILE A 1 93 ? -5.861 10.375 24.346 1.00 98.31 93 ILE A N 1
ATOM 713 C CA . ILE A 1 93 ? -5.935 11.543 25.233 1.00 98.31 93 ILE A CA 1
ATOM 714 C C . ILE A 1 93 ? -7.333 12.150 25.119 1.00 98.31 93 ILE A C 1
ATOM 716 O O . ILE A 1 93 ? -7.748 12.538 24.029 1.00 98.31 93 ILE A O 1
ATOM 720 N N . GLY A 1 94 ? -8.040 12.252 26.242 1.00 97.06 94 GLY A N 1
ATOM 721 C CA . GLY A 1 94 ? -9.402 12.770 26.343 1.00 97.06 94 GLY A CA 1
ATOM 722 C C . GLY A 1 94 ? -9.901 12.703 27.785 1.00 97.06 94 GLY A C 1
ATOM 723 O O . GLY A 1 94 ? -9.144 12.332 28.687 1.00 97.06 94 GLY A O 1
ATOM 724 N N . VAL A 1 95 ? -11.154 13.099 28.003 1.00 96.94 95 VAL A N 1
ATOM 725 C CA . VAL A 1 95 ? -11.802 13.061 29.317 1.00 96.94 95 VAL A CA 1
ATOM 726 C C . VAL A 1 95 ? -13.117 12.295 29.246 1.00 96.94 95 VAL A C 1
ATOM 728 O O . VAL A 1 95 ? -14.087 12.733 28.615 1.00 96.94 95 VAL A O 1
ATOM 731 N N . HIS A 1 96 ? -13.134 11.168 29.951 1.00 97.44 96 HIS A N 1
ATOM 732 C CA . HIS A 1 96 ? -14.249 10.237 30.039 1.00 97.44 96 HIS A CA 1
ATOM 733 C C . HIS A 1 96 ? -15.456 10.893 30.742 1.00 97.44 96 HIS A C 1
ATOM 735 O O . HIS A 1 96 ? -15.250 11.704 31.649 1.00 97.44 96 HIS A O 1
ATOM 741 N N . PRO A 1 97 ? -16.720 10.531 30.426 1.00 96.56 97 PRO A N 1
ATOM 742 C CA . PRO A 1 97 ? -17.913 11.083 31.092 1.00 96.56 97 PRO A CA 1
ATOM 743 C C . PRO A 1 97 ? -17.877 11.016 32.633 1.00 96.56 97 PRO A C 1
ATOM 745 O O . PRO A 1 97 ? -18.250 11.972 33.304 1.00 96.56 97 PRO A O 1
ATOM 748 N N . TYR A 1 98 ? -17.346 9.932 33.201 1.00 92.75 98 TYR A N 1
ATOM 749 C CA . TYR A 1 98 ? -17.018 9.789 34.635 1.00 92.75 98 TYR A CA 1
ATOM 750 C C . TYR A 1 98 ? -16.201 10.961 35.225 1.00 92.75 98 TYR A C 1
ATOM 752 O O . TYR A 1 98 ? -16.417 11.353 36.368 1.00 92.75 98 TYR A O 1
ATOM 760 N N . HIS A 1 99 ? -15.280 11.532 34.445 1.00 94.62 99 HIS A N 1
ATOM 761 C CA . HIS A 1 99 ? -14.407 12.647 34.825 1.00 94.62 99 HIS A CA 1
ATOM 762 C C . HIS A 1 99 ? -14.906 14.003 34.293 1.00 94.62 99 HIS A C 1
ATOM 764 O O . HIS A 1 99 ? -14.214 15.010 34.429 1.00 94.62 99 HIS A O 1
ATOM 770 N N . ALA A 1 100 ? -16.116 14.077 33.722 1.00 94.06 100 ALA A N 1
ATOM 771 C CA . ALA A 1 100 ? -16.644 15.294 33.095 1.00 94.06 100 ALA A CA 1
ATOM 772 C C . ALA A 1 100 ? -16.656 16.511 34.038 1.00 94.06 100 ALA A C 1
ATOM 774 O O . ALA A 1 100 ? -16.381 17.630 33.609 1.00 94.06 100 ALA A O 1
ATOM 775 N N . SER A 1 101 ? -16.905 16.291 35.332 1.00 92.31 101 SER A N 1
ATOM 776 C CA . SER A 1 101 ? -16.894 17.339 36.363 1.00 92.31 101 SER A CA 1
ATOM 777 C C . SER A 1 101 ? -15.532 18.039 36.513 1.00 92.31 101 SER A C 1
ATOM 779 O O . SER A 1 101 ? -15.481 19.183 36.971 1.00 92.31 101 SER A O 1
ATOM 781 N N . GLU A 1 102 ? -14.425 17.403 36.110 1.00 90.94 102 GLU A N 1
ATOM 782 C CA . GLU A 1 102 ? -13.087 18.012 36.140 1.00 90.94 102 GLU A CA 1
ATOM 783 C C . GLU A 1 102 ? -12.962 19.198 35.175 1.00 90.94 102 GLU A C 1
ATOM 785 O O . GLU A 1 102 ? -12.238 20.149 35.468 1.00 90.94 102 GLU A O 1
ATOM 790 N N . LEU A 1 103 ? -13.716 19.194 34.067 1.00 85.50 103 LEU A N 1
ATOM 791 C CA . LEU A 1 103 ? -13.732 20.312 33.120 1.00 85.50 103 LEU A CA 1
ATOM 792 C C . LEU A 1 103 ? -14.413 21.556 33.696 1.00 85.50 103 LEU A C 1
ATOM 794 O O . LEU A 1 103 ? -14.145 22.656 33.225 1.00 85.50 103 LEU A O 1
ATOM 798 N N . ASP A 1 104 ? -15.271 21.420 34.706 1.00 74.56 104 ASP A N 1
ATOM 799 C CA . ASP A 1 104 ? -15.969 22.552 35.327 1.00 74.56 104 ASP A CA 1
ATOM 800 C C . ASP A 1 104 ? -15.331 22.974 36.669 1.00 74.56 104 ASP A C 1
ATOM 802 O O . ASP A 1 104 ? -15.484 24.119 37.111 1.00 74.56 104 ASP A O 1
ATOM 806 N N . GLY A 1 105 ? -14.549 22.094 37.304 1.00 60.59 105 GLY A N 1
ATOM 807 C CA . GLY A 1 105 ? -13.910 22.316 38.602 1.00 60.59 105 GLY A CA 1
ATOM 808 C C . GLY A 1 105 ? -12.799 23.375 38.592 1.00 60.59 105 GLY A C 1
ATOM 809 O O . GLY A 1 105 ? -11.631 23.072 38.383 1.00 60.59 105 GLY A O 1
ATOM 810 N N . GLY A 1 106 ? -13.140 24.633 38.888 1.00 53.62 106 GLY A N 1
ATOM 811 C CA . GLY A 1 106 ? -12.182 25.652 39.353 1.00 53.62 106 GLY A CA 1
ATOM 812 C C . GLY A 1 106 ? -11.373 26.396 38.283 1.00 53.62 106 GLY A C 1
ATOM 813 O O . GLY A 1 106 ? -10.533 27.223 38.636 1.00 53.62 106 GLY A O 1
ATOM 814 N N . GLY A 1 107 ? -11.638 26.173 36.992 1.00 57.81 107 GLY A N 1
ATOM 815 C CA . GLY A 1 107 ? -10.974 26.950 35.943 1.00 57.81 107 GLY A CA 1
ATOM 816 C C . GLY A 1 107 ? -11.237 26.561 34.493 1.00 57.81 107 GLY A C 1
ATOM 817 O O . GLY A 1 107 ? -10.516 27.082 33.657 1.00 57.81 107 GLY A O 1
ATOM 818 N N . GLY A 1 108 ? -12.222 25.706 34.186 1.00 69.75 108 GLY A N 1
ATOM 819 C CA . GLY A 1 108 ? -12.436 24.925 32.947 1.00 69.75 108 GLY A CA 1
ATOM 820 C C . GLY A 1 108 ? -11.750 25.289 31.624 1.00 69.75 108 GLY A C 1
ATOM 821 O O . GLY A 1 108 ? -11.248 24.408 30.931 1.00 69.75 108 GLY A O 1
ATOM 822 N N . LYS A 1 109 ? -11.616 26.575 31.287 1.00 78.31 109 LYS A N 1
ATOM 823 C CA . LYS A 1 109 ? -10.731 27.028 30.199 1.00 78.31 109 LYS A CA 1
ATOM 824 C C . LYS A 1 109 ? -9.272 26.586 30.381 1.00 78.31 109 LYS A C 1
ATOM 826 O O . LYS A 1 109 ? -8.623 26.259 29.397 1.00 78.31 109 LYS A O 1
ATOM 831 N N . ALA A 1 110 ? -8.761 26.582 31.610 1.00 87.12 110 ALA A N 1
ATOM 832 C CA . ALA A 1 110 ? -7.416 26.133 31.949 1.00 87.12 110 ALA A CA 1
ATOM 833 C C . ALA A 1 110 ? -7.248 24.624 31.716 1.00 87.12 110 ALA A C 1
ATOM 835 O O . ALA A 1 110 ? -6.260 24.225 31.111 1.00 87.12 110 ALA A O 1
ATOM 836 N N . TYR A 1 111 ? -8.236 23.810 32.106 1.00 92.25 111 TYR A N 1
ATOM 837 C CA . TYR A 1 111 ? -8.203 22.360 31.888 1.00 92.25 111 TYR A CA 1
ATOM 838 C C . TYR A 1 111 ? -8.220 22.028 30.390 1.00 92.25 111 TYR A C 1
ATOM 840 O O . TYR A 1 111 ? -7.382 21.271 29.910 1.00 92.25 111 TYR A O 1
ATOM 848 N N . LEU A 1 112 ? -9.123 22.650 29.617 1.00 93.31 112 LEU A N 1
ATOM 849 C CA . LEU A 1 112 ? -9.166 22.473 28.159 1.00 93.31 112 LEU A CA 1
ATOM 850 C C . LEU A 1 112 ? -7.881 22.958 27.473 1.00 93.31 112 LEU A C 1
ATOM 852 O O . LEU A 1 112 ? -7.443 22.341 26.508 1.00 93.31 112 LEU A O 1
ATOM 856 N N . ALA A 1 113 ? -7.259 24.035 27.966 1.00 93.75 113 ALA A N 1
ATOM 857 C CA . ALA A 1 113 ? -5.976 24.507 27.450 1.00 93.75 113 ALA A CA 1
ATOM 858 C C . ALA A 1 113 ? -4.835 23.517 27.739 1.00 93.75 113 ALA A C 1
ATOM 860 O O . ALA A 1 113 ? -3.997 23.285 26.869 1.00 93.75 113 ALA A O 1
ATOM 861 N N . GLU A 1 114 ? -4.817 22.903 28.925 1.00 95.31 114 GLU A N 1
ATOM 862 C CA . GLU A 1 114 ? -3.852 21.853 29.258 1.00 95.31 114 GLU A CA 1
ATOM 863 C C . GLU A 1 114 ? -4.072 20.597 28.401 1.00 95.31 114 GLU A C 1
ATOM 865 O O . GLU A 1 114 ? -3.113 20.060 27.846 1.00 95.31 114 GLU A O 1
ATOM 870 N N . LEU A 1 115 ? -5.327 20.182 28.201 1.00 96.06 115 LEU A N 1
ATOM 871 C CA . LEU A 1 115 ? -5.691 19.102 27.278 1.00 96.06 115 LEU A CA 1
ATOM 872 C C . LEU A 1 115 ? -5.223 19.394 25.848 1.00 96.06 115 LEU A C 1
ATOM 874 O O . LEU A 1 115 ? -4.567 18.552 25.234 1.00 96.06 115 LEU A O 1
ATOM 878 N N . GLU A 1 116 ? -5.477 20.608 25.345 1.00 97.12 116 GLU A N 1
ATOM 879 C CA . GLU A 1 116 ? -5.001 21.068 24.034 1.00 97.12 116 GLU A CA 1
ATOM 880 C C . GLU A 1 116 ? -3.472 20.963 23.929 1.00 97.12 116 GLU A C 1
ATOM 882 O O . GLU A 1 116 ? -2.942 20.475 22.926 1.00 97.12 116 GLU A O 1
ATOM 887 N N . GLN A 1 117 ? -2.756 21.386 24.975 1.00 97.44 117 GLN A N 1
ATOM 888 C CA . GLN A 1 117 ? -1.299 21.326 25.025 1.00 97.44 117 GLN A CA 1
ATOM 889 C C . GLN A 1 117 ? -0.788 19.881 25.019 1.00 97.44 117 GLN A C 1
ATOM 891 O O . GLN A 1 117 ? 0.141 19.584 24.269 1.00 97.44 117 GLN A O 1
ATOM 896 N N . LYS A 1 118 ? -1.387 18.977 25.803 1.00 97.31 118 LYS A N 1
ATOM 897 C CA . LYS A 1 118 ? -0.983 17.561 25.853 1.00 97.31 118 LYS A CA 1
ATOM 898 C C . LYS A 1 118 ? -1.153 16.872 24.504 1.00 97.31 118 LYS A C 1
ATOM 900 O O . LYS A 1 118 ? -0.226 16.197 24.061 1.00 97.31 118 LYS A O 1
ATOM 905 N N . VAL A 1 119 ? -2.273 17.103 23.816 1.00 97.38 119 VAL A N 1
ATOM 906 C CA . VAL A 1 119 ? -2.497 16.560 22.466 1.00 97.38 119 VAL A CA 1
ATOM 907 C C . VAL A 1 119 ? -1.472 17.116 21.476 1.00 97.38 119 VAL A C 1
ATOM 909 O O . VAL A 1 119 ? -0.837 16.348 20.755 1.00 97.38 119 VAL A O 1
ATOM 912 N N . LYS A 1 120 ? -1.231 18.435 21.481 1.00 95.69 120 LYS A N 1
ATOM 913 C CA . LYS A 1 120 ? -0.210 19.062 20.620 1.00 95.69 120 LYS A CA 1
ATOM 914 C C . LYS A 1 120 ? 1.192 18.515 20.887 1.00 95.69 120 LYS A C 1
ATOM 916 O O . LYS A 1 120 ? 1.926 18.246 19.942 1.00 95.69 120 LYS A O 1
ATOM 921 N N . SER A 1 121 ? 1.564 18.329 22.153 1.00 95.25 121 SER A N 1
ATOM 922 C CA . SER A 1 121 ? 2.855 17.746 22.526 1.00 95.25 121 SER A CA 1
ATOM 923 C C . SER A 1 121 ? 2.986 16.289 22.090 1.00 95.25 121 SER A C 1
ATOM 925 O O . SER A 1 121 ? 4.058 15.911 21.629 1.00 95.25 121 SER A O 1
ATOM 927 N N . ALA A 1 122 ? 1.925 15.486 22.200 1.00 93.31 122 ALA A N 1
ATOM 928 C CA . ALA A 1 122 ? 1.924 14.096 21.747 1.00 93.31 122 ALA A CA 1
ATOM 929 C C . ALA A 1 122 ? 2.056 13.983 20.217 1.00 93.31 122 ALA A C 1
ATOM 931 O O . ALA A 1 122 ? 2.832 13.165 19.727 1.00 93.31 122 ALA A O 1
ATOM 932 N N . LEU A 1 123 ? 1.358 14.844 19.468 1.00 90.31 123 LEU A N 1
ATOM 933 C CA . LEU A 1 123 ? 1.431 14.906 18.002 1.00 90.31 123 LEU A CA 1
ATOM 934 C C . LEU A 1 123 ? 2.778 15.423 17.474 1.00 90.31 123 LEU A C 1
ATOM 936 O O . LEU A 1 123 ? 3.160 15.088 16.360 1.00 90.31 123 LEU A O 1
ATOM 940 N N . ALA A 1 124 ? 3.495 16.237 18.254 1.00 88.12 124 ALA A N 1
ATOM 941 C CA . ALA A 1 124 ? 4.787 16.803 17.863 1.00 88.12 124 ALA A CA 1
ATOM 942 C C . ALA A 1 124 ? 5.986 15.861 18.097 1.00 88.12 124 ALA A C 1
ATOM 944 O O . ALA A 1 124 ? 7.121 16.238 17.801 1.00 88.12 124 ALA A O 1
ATOM 945 N N . GLN A 1 125 ? 5.771 14.669 18.663 1.00 79.94 125 GLN A N 1
ATOM 946 C CA . GLN A 1 125 ? 6.836 13.680 18.844 1.00 79.94 125 GLN A CA 1
ATOM 947 C C . GLN A 1 125 ? 7.278 13.112 17.486 1.00 79.94 125 GLN A C 1
ATOM 949 O O . GLN A 1 125 ? 6.451 12.902 16.605 1.00 79.94 125 GLN A O 1
ATOM 954 N N . GLU A 1 126 ? 8.575 12.816 17.334 1.00 72.19 126 GLU A N 1
ATOM 955 C CA . GLU A 1 126 ? 9.157 12.243 16.102 1.00 72.19 126 GLU A CA 1
ATOM 956 C C . GLU A 1 126 ? 8.440 10.958 15.657 1.00 72.19 126 GLU A C 1
ATOM 958 O O . GLU A 1 126 ? 8.237 10.722 14.470 1.00 72.19 126 GLU A O 1
ATOM 963 N N . THR A 1 127 ? 8.003 10.146 16.622 1.00 75.44 127 THR A N 1
ATOM 964 C CA . THR A 1 127 ? 7.058 9.048 16.409 1.00 75.44 127 THR A CA 1
ATOM 965 C C . THR A 1 127 ? 5.839 9.277 17.295 1.00 75.44 127 THR A C 1
ATOM 967 O O . THR A 1 127 ? 5.898 9.086 18.509 1.00 75.44 127 THR A O 1
ATOM 970 N N . ALA A 1 128 ? 4.729 9.709 16.697 1.00 81.56 128 ALA A N 1
ATOM 971 C CA . ALA A 1 128 ? 3.483 9.917 17.424 1.00 81.56 128 ALA A CA 1
ATOM 972 C C . ALA A 1 128 ? 2.845 8.566 17.800 1.00 81.56 128 ALA A C 1
ATOM 974 O O . ALA A 1 128 ? 2.463 7.780 16.934 1.00 81.56 128 ALA A O 1
ATOM 975 N N . HIS A 1 129 ? 2.713 8.307 19.104 1.00 92.06 129 HIS A N 1
ATOM 976 C CA . HIS A 1 129 ? 2.045 7.111 19.644 1.00 92.06 129 HIS A CA 1
ATOM 977 C C . HIS A 1 129 ? 0.610 7.369 20.130 1.00 92.06 129 HIS A C 1
ATOM 979 O O . HIS A 1 129 ? -0.081 6.435 20.546 1.00 92.06 129 HIS A O 1
ATOM 985 N N . ILE A 1 130 ? 0.161 8.626 20.089 1.00 95.69 130 ILE A N 1
ATOM 986 C CA . ILE A 1 130 ? -1.246 8.967 20.290 1.00 95.69 130 ILE A CA 1
ATOM 987 C C . ILE A 1 130 ? -2.060 8.402 19.119 1.00 95.69 130 ILE A C 1
ATOM 989 O O . ILE A 1 130 ? -1.819 8.746 17.965 1.00 95.69 130 ILE A O 1
ATOM 993 N N . ALA A 1 131 ? -3.002 7.509 19.417 1.00 94.56 131 ALA A N 1
ATOM 994 C CA . ALA A 1 131 ? -3.797 6.807 18.410 1.00 94.56 131 ALA A CA 1
ATOM 995 C C . ALA A 1 131 ? -5.170 7.443 18.168 1.00 94.56 131 ALA A C 1
ATOM 997 O O . ALA A 1 131 ? -5.688 7.353 17.058 1.00 94.56 131 ALA A O 1
ATOM 998 N N . ALA A 1 132 ? -5.758 8.082 19.182 1.00 96.56 132 ALA A N 1
ATOM 999 C CA . ALA A 1 132 ? -7.069 8.715 19.081 1.00 96.56 132 ALA A CA 1
ATOM 1000 C C . ALA A 1 132 ? -7.237 9.846 20.103 1.00 96.56 132 ALA A C 1
ATOM 1002 O O . ALA A 1 132 ? -6.564 9.880 21.140 1.00 96.56 132 ALA A O 1
ATOM 1003 N N . PHE A 1 133 ? -8.181 10.745 19.824 1.00 98.00 133 PHE A N 1
ATOM 1004 C CA . PHE A 1 133 ? -8.686 11.696 20.811 1.00 98.00 133 PHE A CA 1
ATOM 1005 C C . PHE A 1 133 ? -9.908 11.101 21.518 1.00 98.00 133 PHE A C 1
ATOM 1007 O O . PHE A 1 133 ? -10.902 10.754 20.880 1.00 98.00 133 PHE A O 1
ATOM 1014 N N . GLY A 1 134 ? -9.811 10.952 22.833 1.00 96.06 134 GLY A N 1
ATOM 1015 C CA . GLY A 1 134 ? -10.758 10.229 23.673 1.00 96.06 134 GLY A CA 1
ATOM 1016 C C . GLY A 1 134 ? -10.051 9.562 24.854 1.00 96.06 134 GLY A C 1
ATOM 1017 O O . GLY A 1 134 ? -8.834 9.608 24.977 1.00 96.06 134 GLY A O 1
ATOM 1018 N N . GLU A 1 135 ? -10.754 8.935 25.772 1.00 97.31 135 GLU A N 1
ATOM 1019 C CA . GLU A 1 135 ? -12.163 8.575 25.687 1.00 97.31 135 GLU A CA 1
ATOM 1020 C C . GLU A 1 135 ? -13.091 9.743 26.035 1.00 97.31 135 GLU A C 1
ATOM 1022 O O . GLU A 1 135 ? -12.907 10.379 27.063 1.00 97.31 135 GLU A O 1
ATOM 1027 N N . LEU A 1 136 ? -14.079 10.045 25.190 1.00 97.44 136 LEU A N 1
ATOM 1028 C CA . LEU A 1 136 ? -15.076 11.098 25.436 1.00 97.44 136 LEU A CA 1
ATOM 1029 C C . LEU A 1 136 ? -16.477 10.631 25.030 1.00 97.44 136 LEU A C 1
ATOM 1031 O O . LEU A 1 136 ? -16.614 9.809 24.130 1.00 97.44 136 LEU A O 1
ATOM 1035 N N . GLY A 1 137 ? -17.528 11.156 25.657 1.00 97.81 137 GLY A N 1
ATOM 1036 C CA . GLY A 1 137 ? -18.901 10.772 25.327 1.00 97.81 137 GLY A CA 1
ATOM 1037 C C . GLY A 1 137 ? -19.860 10.894 26.504 1.00 97.81 137 GLY A C 1
ATOM 1038 O O . GLY A 1 137 ? -19.721 11.816 27.306 1.00 97.81 137 GLY A O 1
ATOM 1039 N N . LEU A 1 138 ? -20.829 9.977 26.594 1.00 98.25 138 LEU A N 1
ATOM 1040 C CA . LEU A 1 138 ? -21.909 10.000 27.590 1.00 98.25 138 LEU A CA 1
ATOM 1041 C C . LEU A 1 138 ? -22.111 8.631 28.252 1.00 98.25 138 LEU A C 1
ATOM 1043 O O . LEU A 1 138 ? -22.246 7.624 27.556 1.00 98.25 138 LEU A O 1
ATOM 1047 N N . ASP A 1 139 ? -22.220 8.620 29.579 1.00 97.25 139 ASP A N 1
ATOM 1048 C CA . ASP A 1 139 ? -22.514 7.440 30.395 1.00 97.25 139 ASP A CA 1
ATOM 1049 C C . ASP A 1 139 ? -23.592 7.764 31.445 1.00 97.25 139 ASP A C 1
ATOM 1051 O O . ASP A 1 139 ? -23.320 8.327 32.512 1.00 97.25 139 ASP A O 1
ATOM 1055 N N . TYR A 1 140 ? -24.844 7.416 31.137 1.00 96.56 140 TYR A N 1
ATOM 1056 C CA . TYR A 1 140 ? -25.979 7.655 32.039 1.00 96.56 140 TYR A CA 1
ATOM 1057 C C . TYR A 1 140 ? -26.131 6.580 33.122 1.00 96.56 140 TYR A C 1
ATOM 1059 O O . TYR A 1 140 ? -26.996 6.717 33.983 1.00 96.56 140 TYR A O 1
ATOM 1067 N N . ASP A 1 141 ? -25.257 5.569 33.156 1.00 94.12 141 ASP A N 1
ATOM 1068 C CA . ASP A 1 141 ? -25.157 4.650 34.298 1.00 94.12 141 ASP A CA 1
ATOM 1069 C C . ASP A 1 141 ? -24.263 5.208 35.419 1.00 94.12 141 ASP A C 1
ATOM 1071 O O . ASP A 1 141 ? -24.135 4.573 36.469 1.00 94.12 141 ASP A O 1
ATOM 1075 N N . LYS A 1 142 ? -23.633 6.375 35.197 1.00 91.88 142 LYS A N 1
ATOM 1076 C CA . LYS A 1 142 ? -22.661 7.017 36.100 1.00 91.88 142 LYS A CA 1
ATOM 1077 C C . LYS A 1 142 ? -23.031 8.443 36.505 1.00 91.88 142 LYS A C 1
ATOM 1079 O O . LYS A 1 142 ? -22.156 9.280 36.746 1.00 91.88 142 LYS A O 1
ATOM 1084 N N . GLU A 1 143 ? -24.327 8.732 36.610 1.00 92.88 143 GLU A N 1
ATOM 1085 C CA . GLU A 1 143 ? -24.832 10.051 37.022 1.00 92.88 143 GLU A CA 1
ATOM 1086 C C . GLU A 1 143 ? -24.347 10.487 38.419 1.00 92.88 143 GLU A C 1
ATOM 1088 O O . GLU A 1 143 ? -24.297 11.683 38.709 1.00 92.88 143 GLU A O 1
ATOM 1093 N N . GLU A 1 144 ? -23.941 9.544 39.276 1.00 92.81 144 GLU A N 1
ATOM 1094 C CA . GLU A 1 144 ? -23.358 9.824 40.591 1.00 92.81 144 GLU A CA 1
ATOM 1095 C C . GLU A 1 144 ? -21.983 10.517 40.530 1.00 92.81 144 GLU A C 1
ATOM 1097 O O . GLU A 1 144 ? -21.579 11.144 41.511 1.00 92.81 144 GLU A O 1
ATOM 1102 N N . HIS A 1 145 ? -21.279 10.436 39.394 1.00 91.94 145 HIS A N 1
ATOM 1103 C CA . HIS A 1 145 ? -19.969 11.069 39.181 1.00 91.94 145 HIS A CA 1
ATOM 1104 C C . HIS A 1 145 ? -20.068 12.411 38.442 1.00 91.94 145 HIS A C 1
ATOM 1106 O O . HIS A 1 145 ? -19.356 13.369 38.766 1.00 91.94 145 HIS A O 1
ATOM 1112 N N . ALA A 1 146 ? -20.974 12.497 37.468 1.00 93.50 146 ALA A N 1
ATOM 1113 C CA . ALA A 1 146 ? -21.291 13.718 36.740 1.00 93.50 146 ALA A CA 1
ATOM 1114 C C . ALA A 1 146 ? -22.733 13.648 36.225 1.00 93.50 146 ALA A C 1
ATOM 1116 O O . ALA A 1 146 ? -23.116 12.659 35.599 1.00 93.50 146 ALA A O 1
ATOM 1117 N N . SER A 1 147 ? -23.524 14.703 36.445 1.00 95.31 147 SER A N 1
ATOM 1118 C CA . SER A 1 147 ? -24.904 14.760 35.945 1.00 95.31 147 SER A CA 1
ATOM 1119 C C . SER A 1 147 ? -24.948 14.760 34.413 1.00 95.31 147 SER A C 1
ATOM 1121 O O . SER A 1 147 ? -23.980 15.154 33.757 1.00 95.31 147 SER A O 1
ATOM 1123 N N . LYS A 1 148 ? -26.094 14.388 33.825 1.00 96.56 148 LYS A N 1
ATOM 1124 C CA . LYS A 1 148 ? -26.280 14.385 32.359 1.00 96.56 148 LYS A CA 1
ATOM 1125 C C . LYS A 1 148 ? -25.886 15.709 31.711 1.00 96.56 148 LYS A C 1
ATOM 1127 O O . LYS A 1 148 ? -25.209 15.707 30.689 1.00 96.56 148 LYS A O 1
ATOM 1132 N N . ASP A 1 149 ? -26.259 16.832 32.322 1.00 95.62 149 ASP A N 1
ATOM 1133 C CA . ASP A 1 149 ? -25.939 18.165 31.803 1.00 95.62 149 ASP A CA 1
ATOM 1134 C C . ASP A 1 149 ? -24.430 18.441 31.805 1.00 95.62 149 ASP A C 1
ATOM 1136 O O . ASP A 1 149 ? -23.901 18.970 30.825 1.00 95.62 149 ASP A O 1
ATOM 1140 N N . VAL A 1 150 ? -23.725 18.033 32.867 1.00 95.31 150 VAL A N 1
ATOM 1141 C CA . VAL A 1 150 ? -22.263 18.165 32.968 1.00 95.31 150 VAL A CA 1
ATOM 1142 C C . VAL A 1 150 ? -21.577 17.287 31.922 1.00 95.31 150 VAL A C 1
ATOM 1144 O O . VAL A 1 150 ? -20.690 17.760 31.215 1.00 95.31 150 VAL A O 1
ATOM 1147 N N . GLN A 1 151 ? -22.028 16.042 31.747 1.00 97.31 151 GLN A N 1
ATOM 1148 C CA . GLN A 1 151 ? -21.484 15.146 30.723 1.00 97.31 151 GLN A CA 1
ATOM 1149 C C . GLN A 1 151 ? -21.713 15.682 29.302 1.00 97.31 151 GLN A C 1
ATOM 1151 O O . GLN A 1 151 ? -20.772 15.749 28.514 1.00 97.31 151 GLN A O 1
ATOM 1156 N N . LYS A 1 152 ? -22.934 16.132 28.977 1.00 97.56 152 LYS A N 1
ATOM 1157 C CA . LYS A 1 152 ? -23.266 16.718 27.664 1.00 97.56 152 LYS A CA 1
ATOM 1158 C C . LYS A 1 152 ? -22.421 17.951 27.367 1.00 97.56 152 LYS A C 1
ATOM 1160 O O . LYS A 1 152 ? -21.927 18.101 26.248 1.00 97.56 152 LYS A O 1
ATOM 1165 N N . LYS A 1 153 ? -22.230 18.818 28.366 1.00 95.62 153 LYS A N 1
ATOM 1166 C CA . LYS A 1 153 ? -21.367 19.993 28.244 1.00 95.62 153 LYS A CA 1
ATOM 1167 C C . LYS A 1 153 ? -19.909 19.590 28.004 1.00 95.62 153 LYS A C 1
ATOM 1169 O O . LYS A 1 153 ? -19.320 20.056 27.035 1.00 95.62 153 LYS A O 1
ATOM 1174 N N . ALA A 1 154 ? -19.353 18.697 28.823 1.00 95.81 154 ALA A N 1
ATOM 1175 C CA . ALA A 1 154 ? -17.973 18.233 28.688 1.00 95.81 154 ALA A CA 1
ATOM 1176 C C . ALA A 1 154 ? -17.714 17.531 27.346 1.00 95.81 154 ALA A C 1
ATOM 1178 O O . ALA A 1 154 ? -16.669 17.739 26.729 1.00 95.81 154 ALA A O 1
ATOM 1179 N N . PHE A 1 155 ? -18.667 16.728 26.868 1.00 97.62 155 PHE A N 1
ATOM 1180 C CA . PHE A 1 155 ? -18.577 16.074 25.566 1.00 97.62 155 PHE A CA 1
ATOM 1181 C C . PHE A 1 155 ? -18.524 17.104 24.433 1.00 97.62 155 PHE A C 1
ATOM 1183 O O . PHE A 1 155 ? -17.627 17.058 23.590 1.00 97.62 155 PHE A O 1
ATOM 1190 N N . LYS A 1 156 ? -19.430 18.088 24.459 1.00 96.50 156 LYS A N 1
ATOM 1191 C CA . LYS A 1 156 ? -19.462 19.169 23.472 1.00 96.50 156 LYS A CA 1
ATOM 1192 C C . LYS A 1 156 ? -18.196 20.029 23.506 1.00 96.50 156 LYS A C 1
ATOM 1194 O O . LYS A 1 156 ? -17.626 20.285 22.453 1.00 96.50 156 LYS A O 1
ATOM 1199 N N . ASP A 1 157 ? -17.730 20.422 24.690 1.00 95.88 157 ASP A N 1
ATOM 1200 C CA . ASP A 1 157 ? -16.529 21.250 24.849 1.00 95.88 157 ASP A CA 1
ATOM 1201 C C . ASP A 1 157 ? -15.279 20.550 24.274 1.00 95.88 157 ASP A C 1
ATOM 1203 O O . ASP A 1 157 ? -14.445 21.187 23.626 1.00 95.88 157 ASP A O 1
ATOM 1207 N N . GLN A 1 158 ? -15.163 19.229 24.455 1.00 97.12 158 GLN A N 1
ATOM 1208 C CA . GLN A 1 158 ? -14.079 18.433 23.870 1.00 97.12 158 GLN A CA 1
ATOM 1209 C C . GLN A 1 158 ? -14.199 18.294 22.345 1.00 97.12 158 GLN A C 1
ATOM 1211 O O . GLN A 1 158 ? -13.189 18.402 21.647 1.00 97.12 158 GLN A O 1
ATOM 1216 N N . LEU A 1 159 ? -15.411 18.102 21.809 1.00 96.88 159 LEU A N 1
ATOM 1217 C CA . LEU A 1 159 ? -15.645 18.080 20.359 1.00 96.88 159 LEU A CA 1
ATOM 1218 C C . LEU A 1 159 ? -15.336 19.436 19.711 1.00 96.88 159 LEU A C 1
ATOM 1220 O O . LEU A 1 159 ? -14.676 19.483 18.674 1.00 96.88 159 LEU A O 1
ATOM 1224 N N . ASP A 1 160 ? -15.753 20.536 20.337 1.00 95.62 160 ASP A N 1
ATOM 1225 C CA . ASP A 1 160 ? -15.459 21.893 19.872 1.00 95.62 160 ASP A CA 1
ATOM 1226 C C . ASP A 1 160 ? -13.945 22.158 19.891 1.00 95.62 160 ASP A C 1
ATOM 1228 O O . ASP A 1 160 ? -13.403 22.724 18.937 1.00 95.62 160 ASP A O 1
ATOM 1232 N N . LEU A 1 161 ? -13.235 21.697 20.931 1.00 96.06 161 LEU A N 1
ATOM 1233 C CA . LEU A 1 161 ? -11.774 21.772 21.007 1.00 96.06 161 LEU A CA 1
ATOM 1234 C C . LEU A 1 161 ? -11.101 20.985 19.874 1.00 96.06 161 LEU A C 1
ATOM 1236 O O . LEU A 1 161 ? -10.184 21.499 19.225 1.00 96.06 161 LEU A O 1
ATOM 1240 N N . PHE A 1 162 ? -11.566 19.762 19.627 1.00 96.62 162 PHE A N 1
ATOM 1241 C CA . PHE A 1 162 ? -11.060 18.892 18.572 1.00 96.62 162 PHE A CA 1
ATOM 1242 C C . PHE A 1 162 ? -11.265 19.519 17.182 1.00 96.62 162 PHE A C 1
ATOM 1244 O O . PHE A 1 162 ? -10.316 19.662 16.408 1.00 96.62 162 PHE A O 1
ATOM 1251 N N . VAL A 1 163 ? -12.486 19.984 16.893 1.00 94.19 163 VAL A N 1
ATOM 1252 C CA . VAL A 1 163 ? -12.841 20.640 15.624 1.00 94.19 163 VAL A CA 1
ATOM 1253 C C . VAL A 1 163 ? -12.063 21.939 15.433 1.00 94.19 163 VAL A C 1
ATOM 1255 O O . VAL A 1 163 ? -11.551 22.182 14.342 1.00 94.19 163 VAL A O 1
ATOM 1258 N N . LYS A 1 164 ? -11.921 22.765 16.475 1.00 95.44 164 LYS A N 1
ATOM 1259 C CA . LYS A 1 164 ? -11.134 24.008 16.425 1.00 95.44 164 LYS A CA 1
ATOM 1260 C C . LYS A 1 164 ? -9.688 23.751 15.994 1.00 95.44 164 LYS A C 1
ATOM 1262 O O . LYS A 1 164 ? -9.128 24.558 15.257 1.00 95.44 164 LYS A O 1
ATOM 1267 N N . ASN A 1 165 ? -9.077 22.671 16.479 1.00 94.00 165 ASN A N 1
ATOM 1268 C CA . ASN A 1 165 ? -7.668 22.378 16.219 1.00 94.00 165 ASN A CA 1
ATOM 1269 C C . ASN A 1 165 ? -7.428 21.528 14.962 1.00 94.00 165 ASN A C 1
ATOM 1271 O O . ASN A 1 165 ? -6.276 21.419 14.552 1.00 94.00 165 ASN A O 1
ATOM 1275 N N . GLN A 1 166 ? -8.476 20.949 14.356 1.00 90.25 166 GLN A N 1
ATOM 1276 C CA . GLN A 1 166 ? -8.375 20.097 13.160 1.00 90.25 166 GLN A CA 1
ATOM 1277 C C . GLN A 1 166 ? -7.327 18.978 13.321 1.00 90.25 166 GLN A C 1
ATOM 1279 O O . GLN A 1 166 ? -6.548 18.702 12.410 1.00 90.25 166 GLN A O 1
ATOM 1284 N N . TRP A 1 167 ? -7.272 18.351 14.502 1.00 90.50 167 TRP A N 1
ATOM 1285 C CA . TRP A 1 167 ? -6.310 17.281 14.765 1.00 90.50 167 TRP A CA 1
ATOM 1286 C C . TRP A 1 167 ? -6.587 16.071 13.880 1.00 90.50 167 TRP A C 1
ATOM 1288 O O . TRP A 1 167 ? -7.689 15.532 13.904 1.00 90.50 167 TRP A O 1
ATOM 1298 N N . ASP A 1 168 ? -5.570 15.611 13.152 1.00 89.19 168 ASP A N 1
ATOM 1299 C CA . ASP A 1 168 ? -5.647 14.443 12.270 1.00 89.19 168 ASP A CA 1
ATOM 1300 C C . ASP A 1 168 ? -5.629 13.115 13.058 1.00 89.19 168 ASP A C 1
ATOM 1302 O O . ASP A 1 168 ? -4.738 12.279 12.920 1.00 89.19 168 ASP A O 1
ATOM 1306 N N . LEU A 1 169 ? -6.615 12.944 13.938 1.00 91.94 169 LEU A N 1
ATOM 1307 C CA . LEU A 1 169 ? -6.814 11.786 14.808 1.00 91.94 169 LEU A CA 1
ATOM 1308 C C . LEU A 1 169 ? -8.252 11.270 14.656 1.00 91.94 169 LEU A C 1
ATOM 1310 O O . LEU A 1 169 ? -9.161 12.067 14.435 1.00 91.94 169 LEU A O 1
ATOM 1314 N N . PRO A 1 170 ? -8.509 9.961 14.780 1.00 94.56 170 PRO A N 1
ATOM 1315 C CA . PRO A 1 170 ? -9.867 9.475 14.981 1.00 94.56 170 PRO A CA 1
ATOM 1316 C C . PRO A 1 170 ? -10.377 9.836 16.387 1.00 94.56 170 PRO A C 1
ATOM 1318 O O . PRO A 1 170 ? -9.591 10.036 17.320 1.00 94.56 170 PRO A O 1
ATOM 1321 N N . LEU A 1 171 ? -11.701 9.880 16.552 1.00 97.19 171 LEU A N 1
ATOM 1322 C CA . LEU A 1 171 ? -12.333 9.964 17.874 1.00 97.19 171 LEU A CA 1
ATOM 1323 C C . LEU A 1 171 ? -12.474 8.572 18.509 1.00 97.19 171 LEU A C 1
ATOM 1325 O O . LEU A 1 171 ? -12.811 7.609 17.819 1.00 97.19 171 LEU A O 1
ATOM 1329 N N . PHE A 1 172 ? -12.282 8.481 19.824 1.00 98.12 172 PHE A N 1
ATOM 1330 C CA . PHE A 1 172 ? -12.544 7.283 20.629 1.00 98.12 172 PHE A CA 1
ATOM 1331 C C . PHE A 1 172 ? -13.683 7.572 21.617 1.00 98.12 172 PHE A C 1
ATOM 1333 O O . PHE A 1 172 ? -13.514 8.332 22.571 1.00 98.12 172 PHE A O 1
ATOM 1340 N N . LEU A 1 173 ? -14.871 7.039 21.327 1.00 98.44 173 LEU A N 1
ATOM 1341 C CA . LEU A 1 173 ? -16.152 7.545 21.821 1.00 98.44 173 LEU A CA 1
ATOM 1342 C C . LEU A 1 173 ? -16.843 6.567 22.773 1.00 98.44 173 LEU A C 1
ATOM 1344 O O . LEU A 1 173 ? -16.982 5.391 22.450 1.00 98.44 173 LEU A O 1
ATOM 1348 N N . HIS A 1 174 ? -17.363 7.075 23.889 1.00 98.31 174 HIS A N 1
ATOM 1349 C CA . HIS A 1 174 ? -18.139 6.313 24.870 1.00 98.31 174 HIS A CA 1
ATOM 1350 C C . HIS A 1 174 ? -19.641 6.604 24.746 1.00 98.31 174 HIS A C 1
ATOM 1352 O O . HIS A 1 174 ? -20.061 7.763 24.723 1.00 98.31 174 HIS A O 1
ATOM 1358 N N . CYS A 1 175 ? -20.474 5.562 24.739 1.00 97.62 175 CYS A N 1
ATOM 1359 C CA . CYS A 1 175 ? -21.927 5.718 24.794 1.00 97.62 175 CYS A CA 1
ATOM 1360 C C . CYS A 1 175 ? -22.582 4.601 25.617 1.00 97.62 175 CYS A C 1
ATOM 1362 O O . CYS A 1 175 ? -22.643 3.449 25.178 1.00 97.62 175 CYS A O 1
ATOM 1364 N N . ARG A 1 176 ? -23.162 4.956 26.770 1.00 95.75 176 ARG A N 1
ATOM 1365 C CA . ARG A 1 176 ? -23.933 4.039 27.622 1.00 95.75 176 ARG A CA 1
ATOM 1366 C C . ARG A 1 176 ? -25.241 4.678 28.076 1.00 95.75 176 ARG A C 1
ATOM 1368 O O . ARG A 1 176 ? -25.240 5.754 28.666 1.00 95.75 176 ARG A O 1
ATOM 1375 N N . ASN A 1 177 ? -26.363 4.021 27.763 1.00 94.69 177 ASN A N 1
ATOM 1376 C CA . ASN A 1 177 ? -27.727 4.464 28.099 1.00 94.69 177 ASN A CA 1
ATOM 1377 C C . ASN A 1 177 ? -28.041 5.934 27.744 1.00 94.69 177 ASN A C 1
ATOM 1379 O O . ASN A 1 177 ? -28.906 6.557 28.353 1.00 94.69 177 ASN A O 1
ATOM 1383 N N . ALA A 1 178 ? -27.362 6.467 26.723 1.00 97.06 178 ALA A N 1
ATOM 1384 C CA . ALA A 1 178 ? -27.387 7.878 26.337 1.00 97.06 178 ALA A CA 1
ATOM 1385 C C . ALA A 1 178 ? -27.435 8.077 24.807 1.00 97.06 178 ALA A C 1
ATOM 1387 O O . ALA A 1 178 ? -26.964 9.088 24.297 1.00 97.06 178 ALA A O 1
ATOM 1388 N N . PHE A 1 179 ? -27.955 7.092 24.064 1.00 97.81 179 PHE A N 1
ATOM 1389 C CA . PHE A 1 179 ? -27.804 7.008 22.606 1.00 97.81 179 PHE A CA 1
ATOM 1390 C C . PHE A 1 179 ? -28.351 8.225 21.847 1.00 97.81 179 PHE A C 1
ATOM 1392 O O . PHE A 1 179 ? -27.652 8.771 20.998 1.00 97.81 179 PHE A O 1
ATOM 1399 N N . ASP A 1 180 ? -29.569 8.664 22.164 1.00 97.56 180 ASP A N 1
ATOM 1400 C CA . ASP A 1 180 ? -30.216 9.763 21.438 1.00 97.56 180 ASP A CA 1
ATOM 1401 C C . ASP A 1 180 ? -29.453 11.080 21.643 1.00 97.56 180 ASP A C 1
ATOM 1403 O O . ASP A 1 180 ? -29.050 11.724 20.677 1.00 97.56 180 ASP A O 1
ATOM 1407 N N . ASP A 1 181 ? -29.133 11.417 22.897 1.00 98.31 181 ASP A N 1
ATOM 1408 C CA . ASP A 1 181 ? -28.325 12.595 23.231 1.00 98.31 181 ASP A CA 1
ATOM 1409 C C . ASP A 1 181 ? -26.907 12.519 22.634 1.00 98.31 181 ASP A C 1
ATOM 1411 O O . ASP A 1 181 ? -26.350 13.534 22.209 1.00 98.31 181 ASP A O 1
ATOM 1415 N N . PHE A 1 182 ? -26.313 11.323 22.574 1.00 98.50 182 PHE A N 1
ATOM 1416 C CA . PHE A 1 182 ? -25.014 11.104 21.942 1.00 98.50 182 PHE A CA 1
ATOM 1417 C C . PHE A 1 182 ? -25.073 11.401 20.438 1.00 98.50 182 PHE A C 1
ATOM 1419 O O . PHE A 1 182 ? -24.239 12.150 19.923 1.00 98.50 182 PHE A O 1
ATOM 1426 N N . VAL A 1 183 ? -26.070 10.856 19.734 1.00 97.69 183 VAL A N 1
ATOM 1427 C CA . VAL A 1 183 ? -26.270 11.077 18.294 1.00 97.69 183 VAL A CA 1
ATOM 1428 C C . VAL A 1 183 ? -26.574 12.545 17.999 1.00 97.69 183 VAL A C 1
ATOM 1430 O O . VAL A 1 183 ? -26.009 13.094 17.048 1.00 97.69 183 VAL A O 1
ATOM 1433 N N . ASP A 1 184 ? -27.400 13.196 18.817 1.00 97.75 184 ASP A N 1
ATOM 1434 C CA . ASP A 1 184 ? -27.748 14.612 18.668 1.00 97.75 184 ASP A CA 1
ATOM 1435 C C . ASP A 1 184 ? -26.522 15.525 18.805 1.00 97.75 184 ASP A C 1
ATOM 1437 O O . ASP A 1 184 ? -26.374 16.488 18.049 1.00 97.75 184 ASP A O 1
ATOM 1441 N N . ILE A 1 185 ? -25.608 15.212 19.731 1.00 97.62 185 ILE A N 1
ATOM 1442 C CA . ILE A 1 185 ? -24.360 15.971 19.909 1.00 97.62 185 ILE A CA 1
ATOM 1443 C C . ILE A 1 185 ? -23.351 15.667 18.793 1.00 97.62 185 ILE A C 1
ATOM 1445 O O . ILE A 1 185 ? -22.671 16.578 18.318 1.00 97.62 185 ILE A O 1
ATOM 1449 N N . MET A 1 186 ? -23.253 14.411 18.351 1.00 95.56 186 MET A N 1
ATOM 1450 C CA . MET A 1 186 ? -22.279 13.997 17.336 1.00 95.56 186 MET A CA 1
ATOM 1451 C C . MET A 1 186 ? -22.637 14.467 15.927 1.00 95.56 186 MET A C 1
ATOM 1453 O O . MET A 1 186 ? -21.750 14.885 15.180 1.00 95.56 186 MET A O 1
ATOM 1457 N N . THR A 1 187 ? -23.918 14.417 15.551 1.00 93.69 187 THR A N 1
ATOM 1458 C CA . THR A 1 187 ? -24.377 14.661 14.170 1.00 93.69 187 THR A CA 1
ATOM 1459 C C . THR A 1 187 ? -23.868 15.993 13.588 1.00 93.69 187 THR A C 1
ATOM 1461 O O . THR A 1 187 ? -23.291 15.967 12.499 1.00 93.69 187 THR A O 1
ATOM 1464 N N . PRO A 1 188 ? -23.956 17.146 14.287 1.00 91.75 188 PRO A N 1
ATOM 1465 C CA . PRO A 1 188 ? -23.448 18.427 13.779 1.00 91.75 188 PRO A CA 1
ATOM 1466 C C . PRO A 1 188 ? -21.918 18.501 13.646 1.00 91.75 188 PRO A C 1
ATOM 1468 O O . PRO A 1 188 ? -21.390 19.395 12.977 1.00 91.75 188 PRO A O 1
ATOM 1471 N N . CYS A 1 189 ? -21.198 17.608 14.328 1.00 89.25 189 CYS A N 1
ATOM 1472 C CA . CYS A 1 189 ? -19.742 17.552 14.321 1.00 89.25 189 CYS A CA 1
ATOM 1473 C C . CYS A 1 189 ? -19.207 16.645 13.212 1.00 89.25 189 CYS A C 1
ATOM 1475 O O . CYS A 1 189 ? -18.113 16.915 12.724 1.00 89.25 189 CYS A O 1
ATOM 1477 N N . MET A 1 190 ? -19.967 15.635 12.764 1.00 86.88 190 MET A N 1
ATOM 1478 C CA . MET A 1 190 ? -19.510 14.642 11.777 1.00 86.88 190 MET A CA 1
ATOM 1479 C C . MET A 1 190 ? -18.942 15.279 10.504 1.00 86.88 190 MET A C 1
ATOM 1481 O O . MET A 1 190 ? -17.866 14.903 10.040 1.00 86.88 190 MET A O 1
ATOM 1485 N N . GLU A 1 191 ? -19.594 16.320 9.983 1.00 84.56 191 GLU A N 1
ATOM 1486 C CA . GLU A 1 191 ? -19.138 17.052 8.794 1.00 84.56 191 GLU A CA 1
ATOM 1487 C C . GLU A 1 191 ? -17.884 17.905 9.018 1.00 84.56 191 GLU A C 1
ATOM 1489 O O . GLU A 1 191 ? -17.313 18.428 8.063 1.00 84.56 191 GLU A O 1
ATOM 1494 N N . LYS A 1 192 ? -17.382 18.016 10.249 1.00 87.19 192 LYS A N 1
ATOM 1495 C CA . LYS A 1 192 ? -16.226 18.849 10.617 1.00 87.19 192 LYS A CA 1
ATOM 1496 C C . LYS A 1 192 ? -14.999 18.044 11.040 1.00 87.19 192 LYS A C 1
ATOM 1498 O O . LYS A 1 192 ? -13.918 18.617 11.127 1.00 87.19 192 LYS A O 1
ATOM 1503 N N . LEU A 1 193 ? -15.139 16.736 11.259 1.00 82.12 193 LEU A N 1
ATOM 1504 C CA . LEU A 1 193 ? -14.025 15.879 11.671 1.00 82.12 193 LEU A CA 1
ATOM 1505 C C . LEU A 1 193 ? -13.102 15.537 10.478 1.00 82.12 193 LEU A C 1
ATOM 1507 O O . LEU A 1 193 ? -13.610 15.315 9.374 1.00 82.12 193 LEU A O 1
ATOM 1511 N N . PRO A 1 194 ? -11.770 15.488 10.650 1.00 76.56 194 PRO A N 1
ATOM 1512 C CA . PRO A 1 194 ? -10.842 15.064 9.598 1.00 76.56 194 PRO A CA 1
ATOM 1513 C C . PRO A 1 194 ? -10.894 13.543 9.387 1.00 76.56 194 PRO A C 1
ATOM 1515 O O . PRO A 1 194 ? -10.853 13.052 8.257 1.00 76.56 194 PRO A O 1
ATOM 1518 N N . ARG A 1 195 ? -11.083 12.806 10.484 1.00 83.62 195 ARG A N 1
ATOM 1519 C CA . ARG A 1 195 ? -11.304 11.362 10.543 1.00 83.62 195 ARG A CA 1
ATOM 1520 C C . ARG A 1 195 ? -12.613 11.087 11.293 1.00 83.62 195 ARG A C 1
ATOM 1522 O O . ARG A 1 195 ? -13.073 11.937 12.043 1.00 83.62 195 ARG A O 1
ATOM 1529 N N . GLY A 1 196 ? -13.249 9.942 11.078 1.00 85.44 196 GLY A N 1
ATOM 1530 C CA . GLY A 1 196 ? -14.385 9.496 11.877 1.00 85.44 196 GLY A CA 1
ATOM 1531 C C . GLY A 1 196 ? -13.937 9.013 13.254 1.00 85.44 196 GLY A C 1
ATOM 1532 O O . GLY A 1 196 ? -12.978 9.520 13.833 1.00 85.44 196 GLY A O 1
ATOM 1533 N N . GLY A 1 197 ? -14.630 8.027 13.804 1.00 93.44 197 GLY A N 1
ATOM 1534 C CA . GLY A 1 197 ? -14.333 7.551 15.147 1.00 93.44 197 GLY A CA 1
ATOM 1535 C C . GLY A 1 197 ? -14.858 6.157 15.409 1.00 93.44 197 GLY A C 1
ATOM 1536 O O . GLY A 1 197 ? -15.597 5.593 14.601 1.00 93.44 197 GLY A O 1
ATOM 1537 N N . LEU A 1 198 ? -14.457 5.626 16.553 1.00 97.31 198 LEU A N 1
ATOM 1538 C CA . LEU A 1 198 ? -14.894 4.346 17.076 1.00 97.31 198 LEU A CA 1
ATOM 1539 C C . LEU A 1 198 ? -15.804 4.595 18.275 1.00 97.31 198 LEU A C 1
ATOM 1541 O O . LEU A 1 198 ? -15.376 5.240 19.230 1.00 97.31 198 LEU A O 1
ATOM 1545 N N . VAL A 1 199 ? -17.028 4.070 18.241 1.00 98.12 199 VAL A N 1
ATOM 1546 C CA . VAL A 1 199 ? -17.844 3.932 19.452 1.00 98.12 199 VAL A CA 1
ATOM 1547 C C . VAL A 1 199 ? -17.439 2.636 20.128 1.00 98.12 199 VAL A C 1
ATOM 1549 O O . VAL A 1 199 ? -17.717 1.549 19.611 1.00 98.12 199 VAL A O 1
ATOM 1552 N N . HIS A 1 200 ? -16.729 2.767 21.243 1.00 97.19 200 HIS A N 1
ATOM 1553 C CA . HIS A 1 200 ? -16.155 1.622 21.928 1.00 97.19 200 HIS A CA 1
ATOM 1554 C C . HIS A 1 200 ? -17.146 0.971 22.893 1.00 97.19 200 HIS A C 1
ATOM 1556 O O . HIS A 1 200 ? -18.140 1.587 23.295 1.00 97.19 200 HIS A O 1
ATOM 1562 N N . SER A 1 201 ? -16.897 -0.293 23.233 1.00 96.12 201 SER A N 1
ATOM 1563 C CA . SER A 1 201 ? -17.648 -1.090 24.208 1.00 96.12 201 SER A CA 1
ATOM 1564 C C . SER A 1 201 ? -19.158 -1.021 23.982 1.00 96.12 201 SER A C 1
ATOM 1566 O O . SER A 1 201 ? -19.966 -0.931 24.920 1.00 96.12 201 SER A O 1
ATOM 1568 N N . PHE A 1 202 ? -19.566 -1.017 22.707 1.00 96.06 202 PHE A N 1
ATOM 1569 C CA . PHE A 1 202 ? -20.941 -0.705 22.355 1.00 96.06 202 PHE A CA 1
ATOM 1570 C C . PHE A 1 202 ? -21.872 -1.850 22.756 1.00 96.06 202 PHE A C 1
ATOM 1572 O O . PHE A 1 202 ? -21.680 -3.022 22.408 1.00 96.06 202 PHE A O 1
ATOM 1579 N N . VAL A 1 203 ? -22.916 -1.485 23.498 1.00 93.81 203 VAL A N 1
ATOM 1580 C CA . VAL A 1 203 ? -24.010 -2.375 23.889 1.00 93.81 203 VAL A CA 1
ATOM 1581 C C . VAL A 1 203 ? -25.301 -1.621 23.618 1.00 93.81 203 VAL A C 1
ATOM 1583 O O . VAL A 1 203 ? -25.652 -0.698 24.349 1.00 93.81 203 VAL A O 1
ATOM 1586 N N . GLY A 1 204 ? -25.976 -2.008 22.544 1.00 92.56 204 GLY A N 1
ATOM 1587 C CA . GLY A 1 204 ? -27.224 -1.413 22.087 1.00 92.56 204 GLY A CA 1
ATOM 1588 C C . GLY A 1 204 ? -27.948 -2.350 21.127 1.00 92.56 204 GLY A C 1
ATOM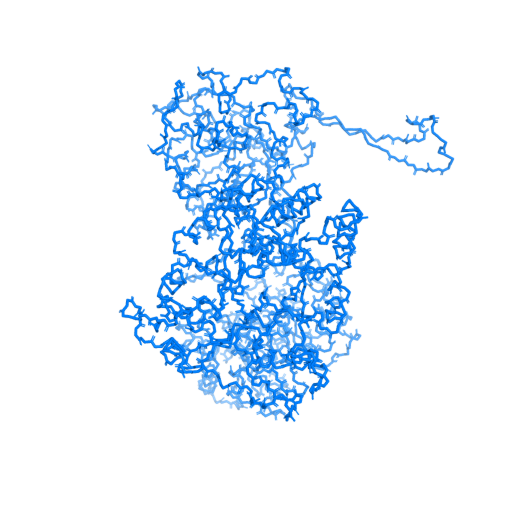 1589 O O . GLY A 1 204 ? -27.558 -3.513 20.973 1.00 92.56 204 GLY A O 1
ATOM 1590 N N . SER A 1 205 ? -28.990 -1.839 20.479 1.00 96.00 205 SER A N 1
ATOM 1591 C CA . SER A 1 205 ? -29.761 -2.581 19.479 1.00 96.00 205 SER A CA 1
ATOM 1592 C C . SER A 1 205 ? -29.108 -2.538 18.093 1.00 96.00 205 SER A C 1
ATOM 1594 O O . SER A 1 205 ? -28.244 -1.700 17.809 1.00 96.00 205 SER A O 1
ATOM 1596 N N . ALA A 1 206 ? -29.546 -3.420 17.189 1.00 95.75 206 ALA A N 1
ATOM 1597 C CA . ALA A 1 206 ? -29.094 -3.410 15.797 1.00 95.75 206 ALA A CA 1
ATOM 1598 C C . ALA A 1 206 ? -29.383 -2.065 15.104 1.00 95.75 206 ALA A C 1
ATOM 1600 O O . ALA A 1 206 ? -28.509 -1.521 14.439 1.00 95.75 206 ALA A O 1
ATOM 1601 N N . THR A 1 207 ? -30.560 -1.477 15.338 1.00 96.88 207 THR A N 1
ATOM 1602 C CA . THR A 1 207 ? -30.942 -0.170 14.775 1.00 96.88 207 THR A CA 1
ATOM 1603 C C . THR A 1 207 ? -30.042 0.962 15.269 1.00 96.88 207 THR A C 1
ATOM 1605 O O . THR A 1 207 ? -29.686 1.858 14.505 1.00 96.88 207 THR A O 1
ATOM 1608 N N . GLN A 1 208 ? -29.642 0.928 16.542 1.00 97.88 208 GLN A N 1
ATOM 1609 C CA . GLN A 1 208 ? -28.705 1.911 17.083 1.00 97.88 208 GLN A CA 1
ATOM 1610 C C . GLN A 1 208 ? -27.319 1.765 16.441 1.00 97.88 208 GLN A C 1
ATOM 1612 O O . GLN A 1 208 ? -26.727 2.757 16.020 1.00 97.88 208 GLN A O 1
ATOM 1617 N N . MET A 1 209 ? -26.826 0.534 16.291 1.00 97.38 209 MET A N 1
ATOM 1618 C CA . MET A 1 209 ? -25.567 0.262 15.593 1.00 97.38 209 MET A CA 1
ATOM 1619 C C . MET A 1 209 ? -25.606 0.727 14.130 1.00 97.38 209 MET A C 1
ATOM 1621 O O . MET A 1 209 ? -24.706 1.442 13.695 1.00 97.38 209 MET A O 1
ATOM 1625 N N . GLU A 1 210 ? -26.673 0.409 13.391 1.00 95.81 210 GLU A N 1
ATOM 1626 C CA . GLU A 1 210 ? -26.876 0.855 12.005 1.00 95.81 210 GLU A CA 1
ATOM 1627 C C . GLU A 1 210 ? -26.853 2.383 11.901 1.00 95.81 210 GLU A C 1
ATOM 1629 O O . GLU A 1 210 ? -26.250 2.946 10.984 1.00 95.81 210 GLU A O 1
ATOM 1634 N N . LYS A 1 211 ? -27.447 3.077 12.880 1.00 96.62 211 LYS A N 1
ATOM 1635 C CA . LYS A 1 211 ? -27.394 4.537 12.949 1.00 96.62 211 LYS A CA 1
ATOM 1636 C C . LYS A 1 211 ? -25.962 5.047 13.152 1.00 96.62 211 LYS A C 1
ATOM 1638 O O . LYS A 1 211 ? -25.582 5.984 12.451 1.00 96.62 211 LYS A O 1
ATOM 1643 N N . LEU A 1 212 ? -25.153 4.437 14.021 1.00 95.62 212 LEU A N 1
ATOM 1644 C CA . LEU A 1 212 ? -23.734 4.804 14.181 1.00 95.62 212 LEU A CA 1
ATOM 1645 C C . LEU A 1 212 ? -22.938 4.584 12.889 1.00 95.62 212 LEU A C 1
ATOM 1647 O O . LEU A 1 212 ? -22.217 5.482 12.447 1.00 95.62 212 LEU A O 1
ATOM 1651 N N . VAL A 1 213 ? -23.132 3.433 12.241 1.00 92.88 213 VAL A N 1
ATOM 1652 C CA . VAL A 1 213 ? -22.491 3.110 10.959 1.00 92.88 213 VAL A CA 1
ATOM 1653 C C . VAL A 1 213 ? -22.896 4.107 9.871 1.00 92.88 213 VAL A C 1
ATOM 1655 O O . VAL A 1 213 ? -22.036 4.571 9.125 1.00 92.88 213 VAL A O 1
ATOM 1658 N N . SER A 1 214 ? -24.170 4.512 9.818 1.00 88.81 214 SER A N 1
ATOM 1659 C CA . SER A 1 214 ? -24.659 5.509 8.850 1.00 88.81 214 SER A CA 1
ATOM 1660 C C . SER A 1 214 ? -24.041 6.899 9.038 1.00 88.81 214 SER A C 1
ATOM 1662 O O . SER A 1 214 ? -23.942 7.662 8.080 1.00 88.81 214 SER A O 1
ATOM 1664 N N . LEU A 1 215 ? -23.591 7.229 10.255 1.00 87.12 215 LEU A N 1
ATOM 1665 C CA . LEU A 1 215 ? -22.830 8.451 10.530 1.00 87.12 215 LEU A CA 1
ATOM 1666 C C . LEU A 1 215 ? -21.356 8.322 10.107 1.00 87.12 215 LEU A C 1
ATOM 1668 O O . LEU A 1 215 ? -20.625 9.308 10.128 1.00 87.12 215 LEU A O 1
ATOM 1672 N N . GLY A 1 216 ? -20.912 7.126 9.718 1.00 87.69 216 GLY A N 1
ATOM 1673 C CA . GLY A 1 216 ? -19.528 6.824 9.370 1.00 87.69 216 GLY A CA 1
ATOM 1674 C C . GLY A 1 216 ? -18.668 6.395 10.559 1.00 87.69 216 GLY A C 1
ATOM 1675 O O . GLY A 1 216 ? -17.447 6.353 10.416 1.00 87.69 216 GLY A O 1
ATOM 1676 N N . LEU A 1 217 ? -19.265 6.079 11.713 1.00 94.06 217 LEU A N 1
ATOM 1677 C CA . LEU A 1 217 ? -18.546 5.592 12.893 1.00 94.06 217 LEU A CA 1
ATOM 1678 C C . LEU A 1 217 ? -18.345 4.070 12.828 1.00 94.06 217 LEU A C 1
ATOM 1680 O O . LEU A 1 217 ? -19.192 3.336 12.319 1.00 94.06 217 LEU A O 1
ATOM 1684 N N . GLY A 1 218 ? -17.208 3.604 13.341 1.00 95.88 218 GLY A N 1
ATOM 1685 C CA . GLY A 1 218 ? -16.975 2.191 13.633 1.00 95.88 218 GLY A CA 1
ATOM 1686 C C . GLY A 1 218 ? -17.524 1.808 15.006 1.00 95.88 218 GLY A C 1
ATOM 1687 O O . GLY A 1 218 ? -17.815 2.676 15.834 1.00 95.88 218 GLY A O 1
ATOM 1688 N N . VAL A 1 219 ? -17.616 0.505 15.259 1.00 97.31 219 VAL A N 1
ATOM 1689 C CA . VAL A 1 219 ? -18.047 -0.059 16.541 1.00 97.31 219 VAL A CA 1
ATOM 1690 C C . VAL A 1 219 ? -17.080 -1.159 16.970 1.00 97.31 219 VAL A C 1
ATOM 1692 O O . VAL A 1 219 ? -16.744 -2.035 16.168 1.00 97.31 219 VAL A O 1
ATOM 1695 N N . SER A 1 220 ? -16.650 -1.138 18.232 1.00 97.88 220 SER A N 1
ATOM 1696 C CA . SER A 1 220 ? -15.946 -2.271 18.838 1.00 97.88 220 SER A CA 1
ATOM 1697 C C . SER A 1 220 ? -16.831 -3.036 19.812 1.00 97.88 220 SER A C 1
ATOM 1699 O O . SER A 1 220 ? -17.807 -2.521 20.367 1.00 97.88 220 SER A O 1
ATOM 1701 N N . VAL A 1 221 ? -16.501 -4.318 19.960 1.00 98.06 221 VAL A N 1
ATOM 1702 C CA . VAL A 1 221 ? -17.252 -5.274 20.772 1.00 98.06 221 VAL A CA 1
ATOM 1703 C C . VAL A 1 221 ? -16.318 -6.029 21.704 1.00 98.06 221 VAL A C 1
ATOM 1705 O O . VAL A 1 221 ? -15.173 -6.325 21.356 1.00 98.06 221 VAL A O 1
ATOM 1708 N N . ASN A 1 222 ? -16.843 -6.371 22.876 1.00 97.38 222 ASN A N 1
ATOM 1709 C CA . ASN A 1 222 ? -16.135 -7.092 23.930 1.00 97.38 222 ASN A CA 1
ATOM 1710 C C . ASN A 1 222 ? -17.111 -7.986 24.718 1.00 97.38 222 ASN A C 1
ATOM 1712 O O . ASN A 1 222 ? -18.251 -8.210 24.306 1.00 97.38 222 ASN A O 1
ATOM 1716 N N . GLY A 1 223 ? -16.691 -8.501 25.878 1.00 95.94 223 GLY A N 1
ATOM 1717 C CA . GLY A 1 223 ? -17.526 -9.378 26.703 1.00 95.94 223 GLY A CA 1
ATOM 1718 C C . GLY A 1 223 ? -18.872 -8.786 27.146 1.00 95.94 223 GLY A C 1
ATOM 1719 O O . GLY A 1 223 ? -19.821 -9.549 27.354 1.00 95.94 223 GLY A O 1
ATOM 1720 N N . PHE A 1 224 ? -19.003 -7.461 27.260 1.00 95.44 224 PHE A N 1
ATOM 1721 C CA . PHE A 1 224 ? -20.273 -6.793 27.568 1.00 95.44 224 PHE A CA 1
ATOM 1722 C C . PHE A 1 224 ? -21.272 -6.870 26.408 1.00 95.44 224 PHE A C 1
ATOM 1724 O O . PHE A 1 224 ? -22.473 -7.018 26.644 1.00 95.44 224 PHE A O 1
ATOM 1731 N N . SER A 1 225 ? -20.788 -6.878 25.164 1.00 95.94 225 SER A N 1
ATOM 1732 C CA . SER A 1 225 ? -21.609 -6.983 23.949 1.00 95.94 225 SER A CA 1
ATOM 1733 C C . SER A 1 225 ? -22.264 -8.362 23.773 1.00 95.94 225 SER A C 1
ATOM 1735 O O . SER A 1 225 ? -23.101 -8.536 22.891 1.00 95.94 225 SER A O 1
ATOM 1737 N N . PHE A 1 226 ? -21.933 -9.348 24.619 1.00 95.62 226 PHE A N 1
ATOM 1738 C CA . PHE A 1 226 ? -22.401 -10.738 24.495 1.00 95.62 226 PHE A CA 1
ATOM 1739 C C . PHE A 1 226 ? -23.357 -11.192 25.610 1.00 95.62 226 PHE A C 1
ATOM 1741 O O . PHE A 1 226 ? -23.557 -12.392 25.813 1.00 95.62 226 PHE A O 1
ATOM 1748 N N . GLN A 1 227 ? -23.923 -10.254 26.375 1.00 91.81 227 GLN A N 1
ATOM 1749 C CA . GLN A 1 227 ? -24.707 -10.574 27.577 1.00 91.81 227 GLN A CA 1
ATOM 1750 C C . GLN A 1 227 ? -26.213 -10.763 27.327 1.00 91.81 227 GLN A C 1
ATOM 1752 O O . GLN A 1 227 ? -26.888 -11.360 28.166 1.00 91.81 227 GLN A O 1
ATOM 1757 N N . SER A 1 228 ? -26.759 -10.267 26.211 1.00 93.12 228 SER A N 1
ATOM 1758 C CA . SER A 1 228 ? -28.200 -10.295 25.915 1.00 93.12 228 SER A CA 1
ATOM 1759 C C . SER A 1 228 ? -28.476 -10.685 24.461 1.00 93.12 228 SER A C 1
ATOM 1761 O O . SER A 1 228 ? -27.655 -10.406 23.593 1.00 93.12 228 SER A O 1
ATOM 1763 N N . THR A 1 229 ? -29.634 -11.292 24.177 1.00 94.69 229 THR A N 1
ATOM 1764 C CA . THR A 1 229 ? -30.029 -11.663 22.802 1.00 94.69 229 THR A CA 1
ATOM 1765 C C . THR A 1 229 ? -30.045 -10.464 21.854 1.00 94.69 229 THR A C 1
ATOM 1767 O O . THR A 1 229 ? -29.575 -10.584 20.729 1.00 94.69 229 THR A O 1
ATOM 1770 N N . GLU A 1 230 ? -30.511 -9.303 22.317 1.00 94.88 230 GLU A N 1
ATOM 1771 C CA . GLU A 1 230 ? -30.526 -8.066 21.525 1.00 94.88 230 GLU A CA 1
ATOM 1772 C C . GLU A 1 230 ? -29.108 -7.615 21.143 1.00 94.88 230 GLU A C 1
ATOM 1774 O O . GLU A 1 230 ? -28.846 -7.278 19.988 1.00 94.88 230 GLU A O 1
ATOM 1779 N N . SER A 1 231 ? -28.159 -7.680 22.082 1.00 94.62 231 SER A N 1
ATOM 1780 C CA . SER A 1 231 ? -26.759 -7.344 21.800 1.00 94.62 231 SER A CA 1
ATOM 1781 C C . SER A 1 231 ? -26.104 -8.361 20.861 1.00 94.62 231 SER A C 1
ATOM 1783 O O . SER A 1 231 ? -25.335 -7.972 19.989 1.00 94.62 231 SER A O 1
ATOM 1785 N N . LEU A 1 232 ? -26.437 -9.652 20.977 1.00 97.00 232 LEU A N 1
ATOM 1786 C CA . LEU A 1 232 ? -25.954 -10.672 20.039 1.00 97.00 232 LEU A CA 1
ATOM 1787 C C . LEU A 1 232 ? -26.486 -10.439 18.619 1.00 97.00 232 LEU A C 1
ATOM 1789 O O . LEU A 1 232 ? -25.738 -10.592 17.652 1.00 97.00 232 LEU A O 1
ATOM 1793 N N . GLU A 1 233 ? -27.750 -10.026 18.485 1.00 97.06 233 GLU A N 1
ATOM 1794 C CA . GLU A 1 233 ? -28.328 -9.652 17.193 1.00 97.06 233 GLU A CA 1
ATOM 1795 C C . GLU A 1 233 ? -27.586 -8.451 16.597 1.00 97.06 233 GLU A C 1
ATOM 1797 O O . GLU A 1 233 ? -27.182 -8.495 15.433 1.00 97.06 233 GLU A O 1
ATOM 1802 N N . MET A 1 234 ? -27.330 -7.421 17.409 1.00 97.19 234 MET A N 1
ATOM 1803 C CA . MET A 1 234 ? -26.525 -6.266 17.014 1.00 97.19 234 MET A CA 1
ATOM 1804 C C . MET A 1 234 ? -25.143 -6.698 16.502 1.00 97.19 234 MET A C 1
ATOM 1806 O O . MET A 1 234 ? -24.800 -6.371 15.366 1.00 97.19 234 MET A O 1
ATOM 1810 N N . VAL A 1 235 ? -24.402 -7.509 17.269 1.00 98.06 235 VAL A N 1
ATOM 1811 C CA . VAL A 1 235 ? -23.068 -8.016 16.887 1.00 98.06 235 VAL A CA 1
ATOM 1812 C C . VAL A 1 235 ? -23.117 -8.786 15.565 1.00 98.06 235 VAL A C 1
ATOM 1814 O O . VAL A 1 235 ? -22.268 -8.582 14.694 1.00 98.06 235 VAL A O 1
ATOM 1817 N N . SER A 1 236 ? -24.128 -9.642 15.377 1.00 97.25 236 SER A N 1
ATOM 1818 C CA . SER A 1 236 ? -24.276 -10.430 14.145 1.00 97.25 236 SER A CA 1
ATOM 1819 C C . SER A 1 236 ? -24.432 -9.555 12.892 1.00 97.25 236 SER A C 1
ATOM 1821 O O . SER A 1 236 ? -24.005 -9.950 11.804 1.00 97.25 236 SER A O 1
ATOM 1823 N N . LYS A 1 237 ? -24.959 -8.333 13.050 1.00 96.38 237 LYS A N 1
ATOM 1824 C CA . LYS A 1 237 ? -25.250 -7.386 11.966 1.00 96.38 237 LYS A CA 1
ATOM 1825 C C . LYS A 1 237 ? -24.162 -6.338 11.724 1.00 96.38 237 LYS A C 1
ATOM 1827 O O . LYS A 1 237 ? -24.222 -5.676 10.693 1.00 96.38 237 LYS A O 1
ATOM 1832 N N . ILE A 1 238 ? -23.154 -6.202 12.594 1.00 97.19 238 ILE A N 1
ATOM 1833 C CA . ILE A 1 238 ? -22.065 -5.226 12.387 1.00 97.19 238 ILE A CA 1
ATOM 1834 C C . ILE A 1 238 ? -21.334 -5.539 11.069 1.00 97.19 238 ILE A C 1
ATOM 1836 O O . ILE A 1 238 ? -20.864 -6.673 10.909 1.00 97.19 238 ILE A O 1
ATOM 1840 N N . PRO A 1 239 ? -21.206 -4.586 10.128 1.00 94.75 239 PRO A N 1
ATOM 1841 C CA . PRO A 1 239 ? -20.392 -4.767 8.928 1.00 94.75 239 PRO A CA 1
ATOM 1842 C C . PRO A 1 239 ? -18.918 -5.018 9.276 1.00 94.75 239 PRO A C 1
ATOM 1844 O O . PRO A 1 239 ? -18.369 -4.366 10.164 1.00 94.75 239 PRO A O 1
ATOM 1847 N N . LEU A 1 240 ? -18.260 -5.962 8.594 1.00 93.88 240 LEU A N 1
ATOM 1848 C CA . LEU A 1 240 ? -16.868 -6.322 8.908 1.00 93.88 240 LEU A CA 1
ATOM 1849 C C . LEU A 1 240 ? -15.899 -5.145 8.719 1.00 93.88 240 LEU A C 1
ATOM 1851 O O . LEU A 1 240 ? -14.954 -5.017 9.485 1.00 93.88 240 LEU A O 1
ATOM 1855 N N . ASP A 1 241 ? -16.157 -4.248 7.771 1.00 91.75 241 ASP A N 1
ATOM 1856 C CA . ASP A 1 241 ? -15.398 -3.011 7.524 1.00 91.75 241 ASP A CA 1
ATOM 1857 C C . ASP A 1 241 ? -15.650 -1.907 8.574 1.00 91.75 241 ASP A C 1
ATOM 1859 O O . ASP A 1 241 ? -15.022 -0.849 8.540 1.00 91.75 241 ASP A O 1
ATOM 1863 N N . ARG A 1 242 ? -16.565 -2.141 9.523 1.00 94.75 242 ARG A N 1
ATOM 1864 C CA . ARG A 1 242 ? -16.903 -1.225 10.627 1.00 94.75 242 ARG A CA 1
ATOM 1865 C C . ARG A 1 242 ? -16.679 -1.828 12.009 1.00 94.75 242 ARG A C 1
ATOM 1867 O O . ARG A 1 242 ? -16.953 -1.164 13.006 1.00 94.75 242 ARG A O 1
ATOM 1874 N N . LEU A 1 243 ? -16.171 -3.055 12.068 1.00 97.06 243 LEU A N 1
ATOM 1875 C CA . LEU A 1 243 ? -15.948 -3.813 13.291 1.00 97.06 243 LEU A CA 1
ATOM 1876 C C . LEU A 1 243 ? -14.506 -3.656 13.790 1.00 97.06 243 LEU A C 1
ATOM 1878 O O . LEU A 1 243 ? -13.556 -3.880 13.043 1.00 97.06 243 LEU A O 1
ATOM 1882 N N . GLN A 1 244 ? -14.335 -3.376 15.076 1.00 97.62 244 GLN A N 1
ATOM 1883 C CA . GLN A 1 244 ? -13.071 -3.588 15.789 1.00 97.62 244 GLN A CA 1
ATOM 1884 C C . GLN A 1 244 ? -13.291 -4.508 16.999 1.00 97.62 244 GLN A C 1
ATOM 1886 O O . GLN A 1 244 ? -14.425 -4.762 17.408 1.00 97.62 244 GLN A O 1
ATOM 1891 N N . LEU A 1 245 ? -12.209 -5.054 17.555 1.00 98.06 245 LEU A N 1
ATOM 1892 C CA . LEU A 1 245 ? -12.258 -5.966 18.700 1.00 98.06 245 LEU A CA 1
ATOM 1893 C C . LEU A 1 245 ? -11.503 -5.366 19.878 1.00 98.06 245 LEU A C 1
ATOM 1895 O O . LEU A 1 245 ? -10.433 -4.785 19.702 1.00 98.06 245 LEU A O 1
ATOM 1899 N N . GLU A 1 246 ? -12.034 -5.556 21.077 1.00 97.62 246 GLU A N 1
ATOM 1900 C CA . GLU A 1 246 ? -11.381 -5.118 22.306 1.00 97.62 246 GLU A CA 1
ATOM 1901 C C . GLU A 1 246 ? -11.706 -6.049 23.477 1.00 97.62 246 GLU A C 1
ATOM 1903 O O . GLU A 1 246 ? -12.635 -6.863 23.420 1.00 97.62 246 GLU A O 1
ATOM 1908 N N . THR A 1 247 ? -10.942 -5.917 24.560 1.00 97.94 247 THR A N 1
ATOM 1909 C CA . THR A 1 247 ? -11.242 -6.611 25.819 1.00 97.94 247 THR A CA 1
ATOM 1910 C C . THR A 1 247 ? -11.897 -5.718 26.862 1.00 97.94 247 THR A C 1
ATOM 1912 O O . THR A 1 247 ? -12.612 -6.247 27.715 1.00 97.94 247 THR A O 1
ATOM 1915 N N . ASP A 1 248 ? -11.660 -4.403 26.793 1.00 96.81 248 ASP A N 1
ATOM 1916 C CA . ASP A 1 248 ? -11.987 -3.434 27.849 1.00 96.81 248 ASP A CA 1
ATOM 1917 C C . ASP A 1 248 ? -11.319 -3.808 29.191 1.00 96.81 248 ASP A C 1
ATOM 1919 O O . ASP A 1 248 ? -11.853 -3.604 30.284 1.00 96.81 248 ASP A O 1
ATOM 1923 N N . ALA A 1 249 ? -10.146 -4.456 29.115 1.00 97.69 249 ALA A N 1
ATOM 1924 C CA . ALA A 1 249 ? -9.446 -4.978 30.281 1.00 97.69 249 ALA A CA 1
ATOM 1925 C C . ALA A 1 249 ? -9.079 -3.840 31.261 1.00 97.69 249 ALA A C 1
ATOM 1927 O O . ALA A 1 249 ? -8.583 -2.792 30.835 1.00 97.69 249 ALA A O 1
ATOM 1928 N N . PRO A 1 250 ? -9.279 -4.036 32.581 1.00 97.19 250 PRO A N 1
ATOM 1929 C CA . PRO A 1 250 ? -9.461 -5.321 33.269 1.00 97.19 250 PRO A CA 1
ATOM 1930 C C . PRO A 1 250 ? -10.903 -5.863 33.323 1.00 97.19 250 PRO A C 1
ATOM 1932 O O . PRO A 1 250 ? -11.147 -6.877 33.987 1.00 97.19 250 PRO A O 1
ATOM 1935 N N . TRP A 1 251 ? -11.854 -5.221 32.645 1.00 95.06 251 TRP A N 1
ATOM 1936 C CA . TRP A 1 251 ? -13.275 -5.574 32.634 1.00 95.06 251 TRP A CA 1
ATOM 1937 C C . TRP A 1 251 ? -13.654 -6.458 31.444 1.00 95.06 251 TRP A C 1
ATOM 1939 O O . TRP A 1 251 ? -12.791 -7.012 30.776 1.00 95.06 251 TRP A O 1
ATOM 1949 N N . GLY A 1 252 ? -14.952 -6.687 31.220 1.00 92.69 252 GLY A N 1
ATOM 1950 C CA . GLY A 1 252 ? -15.418 -7.425 30.041 1.00 92.69 252 GLY A CA 1
ATOM 1951 C C . GLY A 1 252 ? -15.066 -8.921 30.024 1.00 92.69 252 GLY A C 1
ATOM 1952 O O . GLY A 1 252 ? -14.992 -9.517 28.952 1.00 92.69 252 GLY A O 1
ATOM 1953 N N . GLU A 1 253 ? -14.843 -9.558 31.182 1.00 93.81 253 GLU A N 1
ATOM 1954 C CA . GLU A 1 253 ? -14.466 -10.979 31.241 1.00 93.81 253 GLU A CA 1
ATOM 1955 C C . GLU A 1 253 ? -15.533 -11.894 30.603 1.00 93.81 253 GLU A C 1
ATOM 1957 O O . GLU A 1 253 ? -16.684 -11.980 31.048 1.00 93.81 253 GLU A O 1
ATOM 1962 N N . LEU A 1 254 ? -15.109 -12.676 29.607 1.00 92.56 254 LEU A N 1
ATOM 1963 C CA . LEU A 1 254 ? -15.893 -13.766 29.033 1.00 92.56 254 LEU A CA 1
ATOM 1964 C C . LEU A 1 254 ? -15.883 -14.993 29.953 1.00 92.56 254 LEU A C 1
ATOM 1966 O O . LEU A 1 254 ? -14.998 -15.849 29.895 1.00 92.56 254 LEU A O 1
ATOM 1970 N N . LYS A 1 255 ? -16.909 -15.103 30.801 1.00 90.06 255 LYS A N 1
ATOM 1971 C CA . LYS A 1 255 ? -17.051 -16.223 31.742 1.00 90.06 255 LYS A CA 1
ATOM 1972 C C . LYS A 1 255 ? -17.181 -17.555 31.001 1.00 90.06 255 LYS A C 1
ATOM 1974 O O . LYS A 1 255 ? -18.127 -17.751 30.244 1.00 90.06 255 LYS A O 1
ATOM 1979 N N . ALA A 1 256 ? -16.321 -18.519 31.334 1.00 87.38 256 ALA A N 1
ATOM 1980 C CA . ALA A 1 256 ? -16.333 -19.869 30.752 1.00 87.38 256 ALA A CA 1
ATOM 1981 C C . ALA A 1 256 ? -17.681 -20.611 30.896 1.00 87.38 256 ALA A C 1
ATOM 1983 O O . ALA A 1 256 ? -17.990 -21.502 30.113 1.00 87.38 256 ALA A O 1
ATOM 1984 N N . ALA A 1 257 ? -18.494 -20.246 31.893 1.00 87.69 257 ALA A N 1
ATOM 1985 C CA . ALA A 1 257 ? -19.820 -20.824 32.104 1.00 87.69 257 ALA A CA 1
ATOM 1986 C C . ALA A 1 257 ? -20.914 -20.258 31.173 1.00 87.69 257 ALA A C 1
ATOM 1988 O O . ALA A 1 257 ? -22.011 -20.815 31.158 1.00 87.69 257 ALA A O 1
ATOM 1989 N N . SER A 1 258 ? -20.643 -19.177 30.431 1.00 90.62 258 SER A N 1
ATOM 1990 C CA . SER A 1 258 ? -21.592 -18.564 29.494 1.00 90.62 258 SER A CA 1
ATOM 1991 C C . SER A 1 258 ? -21.920 -19.510 28.338 1.00 90.62 258 SER A C 1
ATOM 1993 O O . SER A 1 258 ? -21.017 -20.099 27.747 1.00 90.62 258 SER A O 1
ATOM 1995 N N . GLU A 1 259 ? -23.199 -19.613 27.974 1.00 92.00 259 GLU A N 1
ATOM 1996 C CA . GLU A 1 259 ? -23.644 -20.428 26.834 1.00 92.00 259 GLU A CA 1
ATOM 1997 C C . GLU A 1 259 ? -23.037 -19.955 25.504 1.00 92.00 259 GLU A C 1
ATOM 1999 O O . GLU A 1 259 ? -22.716 -20.778 24.652 1.00 92.00 259 GLU A O 1
ATOM 2004 N N . VAL A 1 260 ? -22.785 -18.649 25.355 1.00 94.94 260 VAL A N 1
ATOM 2005 C CA . VAL A 1 260 ? -22.109 -18.079 24.175 1.00 94.94 260 VAL A CA 1
ATOM 2006 C C . VAL A 1 260 ? -20.675 -18.605 24.066 1.00 94.94 260 VAL A C 1
ATOM 2008 O O . VAL A 1 260 ? -20.245 -19.043 23.002 1.00 94.94 260 VAL A O 1
ATOM 2011 N N . VAL A 1 261 ? -19.946 -18.618 25.188 1.00 94.38 261 VAL A N 1
ATOM 2012 C CA . VAL A 1 261 ? -18.555 -19.094 25.241 1.00 94.38 261 VAL A CA 1
ATOM 2013 C C . VAL A 1 261 ? -18.496 -20.601 25.018 1.00 94.38 261 VAL A C 1
ATOM 2015 O O . VAL A 1 261 ? -17.676 -21.062 24.230 1.00 94.38 261 VAL A O 1
ATOM 2018 N N . LYS A 1 262 ? -19.387 -21.371 25.657 1.00 94.38 262 LYS A N 1
ATOM 2019 C CA . LYS A 1 262 ? -19.477 -22.822 25.434 1.00 94.38 262 LYS A CA 1
ATOM 2020 C C . LYS A 1 262 ? -19.760 -23.164 23.974 1.00 94.38 262 LYS A C 1
ATOM 2022 O O . LYS A 1 262 ? -19.251 -24.170 23.498 1.00 94.38 262 LYS A O 1
ATOM 2027 N N . ARG A 1 263 ? -20.568 -22.351 23.285 1.00 95.44 263 ARG A N 1
ATOM 2028 C CA . ARG A 1 263 ? -20.947 -22.595 21.891 1.00 95.44 263 ARG A CA 1
ATOM 2029 C C . ARG A 1 263 ? -19.846 -22.240 20.897 1.00 95.44 263 ARG A C 1
ATOM 2031 O O . ARG A 1 263 ? -19.598 -23.024 19.994 1.00 95.44 263 ARG A O 1
ATOM 2038 N N . TYR A 1 264 ? -19.222 -21.071 21.027 1.00 97.00 264 TYR A N 1
ATOM 2039 C CA . TYR A 1 264 ? -18.346 -20.549 19.969 1.00 97.00 264 TYR A CA 1
ATOM 2040 C C . TYR A 1 264 ? -16.850 -20.633 20.281 1.00 97.00 264 TYR A C 1
ATOM 2042 O O . TYR A 1 264 ? -16.040 -20.567 19.363 1.00 97.00 264 TYR A O 1
ATOM 2050 N N . CYS A 1 265 ? -16.455 -20.829 21.541 1.00 95.19 265 CYS A N 1
ATOM 2051 C CA . CYS A 1 265 ? -15.042 -20.852 21.936 1.00 95.19 265 CYS A CA 1
ATOM 2052 C C . CYS A 1 265 ? -14.486 -22.266 22.159 1.00 95.19 265 CYS A C 1
ATOM 2054 O O . CYS A 1 265 ? -13.463 -22.408 22.828 1.00 95.19 265 CYS A O 1
ATOM 2056 N N . GLU A 1 266 ? -15.130 -23.307 21.622 1.00 91.38 266 GLU A N 1
ATOM 2057 C CA . GLU A 1 266 ? -14.648 -24.696 21.717 1.00 91.38 266 GLU A CA 1
ATOM 2058 C C . GLU A 1 266 ? -13.219 -24.843 21.166 1.00 91.38 266 GLU A C 1
ATOM 2060 O O . GLU A 1 266 ? -12.377 -25.494 21.779 1.00 91.38 266 GLU A O 1
ATOM 2065 N N . ASN A 1 267 ? -12.929 -24.150 20.062 1.00 90.19 267 ASN A N 1
ATOM 2066 C CA . ASN A 1 267 ? -11.642 -24.175 19.367 1.00 90.19 267 ASN A CA 1
ATOM 2067 C C . ASN A 1 267 ? -10.648 -23.096 19.843 1.00 90.19 267 ASN A C 1
ATOM 2069 O O . ASN A 1 267 ? -9.628 -22.879 19.191 1.00 90.19 267 ASN A O 1
ATOM 2073 N N . ALA A 1 268 ? -10.929 -22.400 20.951 1.00 91.19 268 ALA A N 1
ATOM 2074 C CA . ALA A 1 268 ? -10.050 -21.348 21.465 1.00 91.19 268 ALA A CA 1
ATOM 2075 C C . ALA A 1 268 ? -8.753 -21.918 22.063 1.00 91.19 268 ALA A C 1
ATOM 2077 O O . ALA A 1 268 ? -8.764 -22.944 22.752 1.00 91.19 268 ALA A O 1
ATOM 2078 N N . ARG A 1 269 ? -7.639 -21.193 21.911 1.00 89.75 269 ARG A N 1
ATOM 2079 C CA . ARG A 1 269 ? -6.374 -21.513 22.582 1.00 89.75 269 ARG A CA 1
ATOM 2080 C C . ARG A 1 269 ? -6.541 -21.471 24.098 1.00 89.75 269 ARG A C 1
ATOM 2082 O O . ARG A 1 269 ? -7.330 -20.697 24.662 1.00 89.75 269 ARG A O 1
ATOM 2089 N N . ALA A 1 270 ? -5.764 -22.311 24.777 1.00 91.50 270 ALA A N 1
ATOM 2090 C CA . ALA A 1 270 ? -5.716 -22.329 26.231 1.00 91.50 270 ALA A CA 1
ATOM 2091 C C . ALA A 1 270 ? -5.224 -20.973 26.765 1.00 91.50 270 ALA A C 1
ATOM 2093 O O . ALA A 1 270 ? -4.225 -20.439 26.289 1.00 91.50 270 ALA A O 1
ATOM 2094 N N . LEU A 1 271 ? -5.924 -20.425 27.762 1.00 93.69 271 LEU A N 1
ATOM 2095 C CA . LEU A 1 271 ? -5.465 -19.219 28.454 1.00 93.69 271 LEU A CA 1
ATOM 2096 C C . LEU A 1 271 ? -4.294 -19.537 29.387 1.00 93.69 271 LEU A C 1
ATOM 2098 O O . LEU A 1 271 ? -4.206 -20.662 29.896 1.00 93.69 271 LEU A O 1
ATOM 2102 N N . PRO A 1 272 ? -3.451 -18.535 29.695 1.00 94.56 272 PRO A N 1
ATOM 2103 C CA . PRO A 1 272 ? -2.486 -18.645 30.776 1.00 94.56 272 PRO A CA 1
ATOM 2104 C C . PRO A 1 272 ? -3.153 -19.053 32.098 1.00 94.56 272 PRO A C 1
ATOM 2106 O O . PRO A 1 272 ? -4.327 -18.775 32.358 1.00 94.56 272 PRO A O 1
ATOM 2109 N N . GLN A 1 273 ? -2.388 -19.711 32.971 1.00 95.94 273 GLN A N 1
ATOM 2110 C CA . GLN A 1 273 ? -2.891 -20.129 34.279 1.00 95.94 273 GLN A CA 1
ATOM 2111 C C . GLN A 1 273 ? -3.415 -18.918 35.066 1.00 95.94 273 GLN A C 1
ATOM 2113 O O . GLN A 1 273 ? -2.729 -17.908 35.169 1.00 95.94 273 GLN A O 1
ATOM 2118 N N . SER A 1 274 ? -4.600 -19.033 35.677 1.00 95.44 274 SER A N 1
ATOM 2119 C CA . SER A 1 274 ? -5.198 -17.967 36.492 1.00 95.44 274 SER A CA 1
ATOM 2120 C C . SER A 1 274 ? -5.177 -18.304 37.989 1.00 95.44 274 SER A C 1
ATOM 2122 O O . SER A 1 274 ? -5.681 -19.350 38.425 1.00 95.44 274 SER A O 1
ATOM 2124 N N . LYS A 1 275 ? -4.593 -17.417 38.803 1.00 97.12 275 LYS A N 1
ATOM 2125 C CA . LYS A 1 275 ? -4.456 -17.564 40.264 1.00 97.12 275 LYS A CA 1
ATOM 2126 C C . LYS A 1 275 ? -5.305 -16.529 41.007 1.00 97.12 275 LYS A C 1
ATOM 2128 O O . LYS A 1 275 ? -5.703 -15.503 40.469 1.00 97.12 275 LYS A O 1
ATOM 2133 N N . LYS A 1 276 ? -5.637 -16.815 42.271 1.00 96.88 276 LYS A N 1
ATOM 2134 C CA . LYS A 1 276 ? -6.312 -15.826 43.130 1.00 96.88 276 LYS A CA 1
ATOM 2135 C C . LYS A 1 276 ? -5.364 -14.647 43.385 1.00 96.88 276 LYS A C 1
ATOM 2137 O O . LYS A 1 276 ? -4.163 -14.868 43.508 1.00 96.88 276 LYS A O 1
ATOM 2142 N N . ARG A 1 277 ? -5.908 -13.435 43.536 1.00 95.44 277 ARG A N 1
ATOM 2143 C CA . ARG A 1 277 ? -5.134 -12.200 43.785 1.00 95.44 277 ARG A CA 1
ATOM 2144 C C . ARG A 1 277 ? -4.172 -12.268 44.981 1.00 95.44 277 ARG A C 1
ATOM 2146 O O . ARG A 1 277 ? -3.133 -11.632 44.955 1.00 95.44 277 ARG A O 1
ATOM 2153 N N . ASP A 1 278 ? -4.480 -13.064 46.007 1.00 93.88 278 ASP A N 1
ATOM 2154 C CA . ASP A 1 278 ? -3.637 -13.293 47.196 1.00 93.88 278 ASP A CA 1
ATOM 2155 C C . ASP A 1 278 ? -2.549 -14.367 47.000 1.00 93.88 278 ASP A C 1
ATOM 2157 O O . ASP A 1 278 ? -1.747 -14.618 47.896 1.00 93.88 278 ASP A O 1
ATOM 2161 N N . LYS A 1 279 ? -2.527 -15.018 45.834 1.00 96.44 279 LYS A N 1
ATOM 2162 C CA . LYS A 1 279 ? -1.529 -16.007 45.402 1.00 96.44 279 LYS A CA 1
ATOM 2163 C C . LYS A 1 279 ? -0.959 -15.630 44.031 1.00 96.44 279 LYS A C 1
ATOM 2165 O O . LYS A 1 279 ? -0.757 -16.507 43.189 1.00 96.44 279 LYS A O 1
ATOM 2170 N N . TRP A 1 280 ? -0.806 -14.328 43.799 1.00 96.12 280 TRP A N 1
ATOM 2171 C CA . TRP A 1 280 ? -0.352 -13.768 42.533 1.00 96.12 280 TRP A CA 1
ATOM 2172 C C . TRP A 1 280 ? 1.035 -14.294 42.135 1.00 96.12 280 TRP A C 1
ATOM 2174 O O . TRP A 1 280 ? 1.859 -14.644 42.980 1.00 96.12 280 TRP A O 1
ATOM 2184 N N . ASP A 1 281 ? 1.251 -14.380 40.826 1.00 94.94 281 ASP A N 1
ATOM 2185 C CA . ASP A 1 281 ? 2.480 -14.823 40.177 1.00 94.94 281 ASP A CA 1
ATOM 2186 C C . ASP A 1 281 ? 2.575 -14.088 38.841 1.00 94.94 281 ASP A C 1
ATOM 2188 O O . ASP A 1 281 ? 1.621 -14.132 38.064 1.00 94.94 281 ASP A O 1
ATOM 2192 N N . ALA A 1 282 ? 3.708 -13.443 38.563 1.00 92.38 282 ALA A N 1
ATOM 2193 C CA . ALA A 1 282 ? 3.902 -12.616 37.373 1.00 92.38 282 ALA A CA 1
ATOM 2194 C C . ALA A 1 282 ? 3.651 -13.349 36.042 1.00 92.38 282 ALA A C 1
ATOM 2196 O O . ALA A 1 282 ? 3.354 -12.706 35.036 1.00 92.38 282 ALA A O 1
ATOM 2197 N N . LYS A 1 283 ? 3.749 -14.685 36.014 1.00 92.81 283 LYS A N 1
ATOM 2198 C CA . LYS A 1 283 ? 3.495 -15.502 34.812 1.00 92.81 283 LYS A CA 1
ATOM 2199 C C . LYS A 1 283 ? 2.029 -15.914 34.652 1.00 92.81 283 LYS A C 1
ATOM 2201 O O . LYS A 1 283 ? 1.668 -16.501 33.636 1.00 92.81 283 LYS A O 1
ATOM 2206 N N . CYS A 1 284 ? 1.195 -15.658 35.655 1.00 96.62 284 CYS A N 1
ATOM 2207 C CA . CYS A 1 284 ? -0.202 -16.072 35.701 1.00 96.62 284 CYS A CA 1
ATOM 2208 C C . CYS A 1 284 ? -1.140 -14.870 35.536 1.00 96.62 284 CYS A C 1
ATOM 2210 O O . CYS A 1 284 ? -0.817 -13.749 35.916 1.00 96.62 284 CYS A O 1
ATOM 2212 N N . MET A 1 285 ? -2.344 -15.129 35.034 1.00 97.69 285 MET A N 1
ATOM 2213 C CA . MET A 1 285 ? -3.461 -14.191 35.135 1.00 97.69 285 MET A CA 1
ATOM 2214 C C . MET A 1 285 ? -3.980 -14.121 36.577 1.00 97.69 285 MET A C 1
ATOM 2216 O O . MET A 1 285 ? -3.779 -15.041 37.384 1.00 97.69 285 MET A O 1
ATOM 2220 N N . VAL A 1 286 ? -4.746 -13.072 36.878 1.00 97.38 286 VAL A N 1
ATOM 2221 C CA . VAL A 1 286 ? -5.507 -12.954 38.129 1.00 97.38 286 VAL A CA 1
ATOM 2222 C C . VAL A 1 286 ? -6.967 -13.331 37.890 1.00 97.38 286 VAL A C 1
ATOM 2224 O O . VAL A 1 286 ? -7.582 -12.895 36.924 1.00 97.38 286 VAL A O 1
ATOM 2227 N N . LYS A 1 287 ? -7.542 -14.163 38.764 1.00 94.25 287 LYS A N 1
ATOM 2228 C CA . LYS A 1 287 ? -8.962 -14.548 38.685 1.00 94.25 287 LYS A CA 1
ATOM 2229 C C . LYS A 1 287 ? -9.862 -13.316 38.745 1.00 94.25 287 LYS A C 1
ATOM 2231 O O . LYS A 1 287 ? -9.661 -12.486 39.627 1.00 94.25 287 LYS A O 1
ATOM 2236 N N . GLU A 1 288 ? -10.879 -13.281 37.881 1.00 89.69 288 GLU A N 1
ATOM 2237 C CA . GLU A 1 288 ? -11.862 -12.187 37.750 1.00 89.69 288 GLU A CA 1
ATOM 2238 C C . GLU A 1 288 ? -11.281 -10.872 37.189 1.00 89.69 288 GLU A C 1
ATOM 2240 O O . GLU A 1 288 ? -11.998 -9.877 37.124 1.00 89.69 288 GLU A O 1
ATOM 2245 N N . ARG A 1 289 ? -10.004 -10.853 36.774 1.00 95.81 289 ARG A N 1
ATOM 2246 C CA . ARG A 1 289 ? -9.380 -9.729 36.065 1.00 95.81 289 ARG A CA 1
ATOM 2247 C C . ARG A 1 289 ? -9.163 -10.123 34.607 1.00 95.81 289 ARG A C 1
ATOM 2249 O O . ARG A 1 289 ? -8.402 -11.054 34.335 1.00 95.81 289 ARG A O 1
ATOM 2256 N N . ASN A 1 290 ? -9.817 -9.428 33.681 1.00 97.44 290 ASN A N 1
ATOM 2257 C CA . ASN A 1 290 ? -9.611 -9.658 32.254 1.00 97.44 290 ASN A CA 1
ATOM 2258 C C . ASN A 1 290 ? -8.263 -9.087 31.788 1.00 97.44 290 ASN A C 1
ATOM 2260 O O . ASN A 1 290 ? -7.692 -8.202 32.425 1.00 97.44 290 ASN A O 1
ATOM 2264 N N . GLU A 1 291 ? -7.751 -9.600 30.672 1.00 97.88 291 GLU A N 1
ATOM 2265 C CA . GLU A 1 291 ? -6.489 -9.175 30.061 1.00 97.88 291 GLU A CA 1
ATOM 2266 C C . GLU A 1 291 ? -6.570 -9.338 28.540 1.00 97.88 291 GLU A C 1
ATOM 2268 O O . GLU A 1 291 ? -7.275 -10.223 28.058 1.00 97.88 291 GLU A O 1
ATOM 2273 N N . SER A 1 292 ? -5.776 -8.579 27.781 1.00 97.75 292 SER A N 1
ATOM 2274 C CA . SER A 1 292 ? -5.769 -8.636 26.310 1.00 97.75 292 SER A CA 1
ATOM 2275 C C . SER A 1 292 ? -5.502 -10.030 25.732 1.00 97.75 292 SER A C 1
ATOM 2277 O O . SER A 1 292 ? -5.950 -10.336 24.633 1.00 97.75 292 SER A O 1
ATOM 2279 N N . CYS A 1 293 ? -4.824 -10.924 26.465 1.00 96.62 293 CYS A N 1
ATOM 2280 C CA . CYS A 1 293 ? -4.609 -12.310 26.026 1.00 96.62 293 CYS A CA 1
ATOM 2281 C C . CYS A 1 293 ? -5.910 -13.123 25.839 1.00 96.62 293 CYS A C 1
ATOM 2283 O O . CYS A 1 293 ? -5.873 -14.221 25.283 1.00 96.62 293 CYS A O 1
ATOM 2285 N N . THR A 1 294 ? -7.069 -12.599 26.257 1.00 96.38 294 THR A N 1
ATOM 2286 C CA . THR A 1 294 ? -8.379 -13.225 26.028 1.00 96.38 294 THR A CA 1
ATOM 2287 C C . THR A 1 294 ? -9.019 -12.863 24.682 1.00 96.38 294 THR A C 1
ATOM 2289 O O . THR A 1 294 ? -10.045 -13.458 24.343 1.00 96.38 294 THR A O 1
ATOM 2292 N N . MET A 1 295 ? -8.408 -11.971 23.886 1.00 96.19 295 MET A N 1
ATOM 2293 C CA . MET A 1 295 ? -8.988 -11.386 22.667 1.00 96.19 295 MET A CA 1
ATOM 2294 C C . MET A 1 295 ? -9.529 -12.396 21.652 1.00 96.19 295 MET A C 1
ATOM 2296 O O . MET A 1 295 ? -10.595 -12.197 21.076 1.00 96.19 295 MET A O 1
ATOM 2300 N N . GLU A 1 296 ? -8.833 -13.515 21.453 1.00 95.38 296 GLU A N 1
ATOM 2301 C CA . GLU A 1 296 ? -9.268 -14.559 20.518 1.00 95.38 296 GLU A CA 1
ATOM 2302 C C . GLU A 1 296 ? -10.689 -15.059 20.820 1.00 95.38 296 GLU A C 1
ATOM 2304 O O . GLU A 1 296 ? -11.447 -15.383 19.910 1.00 95.38 296 GLU A O 1
ATOM 2309 N N . ARG A 1 297 ? -11.092 -15.080 22.095 1.00 95.81 297 ARG A N 1
ATOM 2310 C CA . ARG A 1 297 ? -12.451 -15.484 22.479 1.00 95.81 297 ARG A CA 1
ATOM 2311 C C . ARG A 1 297 ? -13.487 -14.478 22.002 1.00 95.81 297 ARG A C 1
ATOM 2313 O O . ARG A 1 297 ? -14.570 -14.888 21.608 1.00 95.81 297 ARG A O 1
ATOM 2320 N N . VAL A 1 298 ? -13.156 -13.187 22.006 1.00 97.88 298 VAL A N 1
ATOM 2321 C CA . VAL A 1 298 ? -14.016 -12.142 21.436 1.00 97.88 298 VAL A CA 1
ATOM 2322 C C . VAL A 1 298 ? -14.165 -12.377 19.932 1.00 97.88 298 VAL A C 1
ATOM 2324 O O . VAL A 1 298 ? -15.289 -12.452 19.441 1.00 97.88 298 VAL A O 1
ATOM 2327 N N . ALA A 1 299 ? -13.055 -12.606 19.222 1.00 97.44 299 ALA A N 1
ATOM 2328 C CA . ALA A 1 299 ? -13.062 -12.881 17.783 1.00 97.44 299 ALA A CA 1
ATOM 2329 C C . ALA A 1 299 ? -13.890 -14.126 17.417 1.00 97.44 299 ALA A C 1
ATOM 2331 O O . ALA A 1 299 ? -14.702 -14.077 16.495 1.00 97.44 299 ALA A O 1
ATOM 2332 N N . LEU A 1 300 ? -13.736 -15.221 18.168 1.00 97.19 300 LEU A N 1
ATOM 2333 C CA . LEU A 1 300 ? -14.487 -16.464 17.963 1.00 97.19 300 LEU A CA 1
ATOM 2334 C C . LEU A 1 300 ? -15.986 -16.289 18.210 1.00 97.19 300 LEU A C 1
ATOM 2336 O O . LEU A 1 300 ? -16.796 -16.793 17.435 1.00 97.19 300 LEU A O 1
ATOM 2340 N N . VAL A 1 301 ? -16.377 -15.552 19.254 1.00 98.00 301 VAL A N 1
ATOM 2341 C CA . VAL A 1 301 ? -17.797 -15.253 19.490 1.00 98.00 301 VAL A CA 1
ATOM 2342 C C . VAL A 1 301 ? -18.376 -14.449 18.329 1.00 98.00 301 VAL A C 1
ATOM 2344 O O . VAL A 1 301 ? -19.440 -14.803 17.826 1.00 98.00 301 VAL A O 1
ATOM 2347 N N . VAL A 1 302 ? -17.674 -13.417 17.855 1.00 98.25 302 VAL A N 1
ATOM 2348 C CA . VAL A 1 302 ? -18.134 -12.620 16.708 1.00 98.25 302 VAL A CA 1
ATOM 2349 C C . VAL A 1 302 ? -18.241 -13.478 15.446 1.00 98.25 302 VAL A C 1
ATOM 2351 O O . VAL A 1 302 ? -19.281 -13.463 14.790 1.00 98.25 302 VAL A O 1
ATOM 2354 N N . ALA A 1 303 ? -17.216 -14.272 15.132 1.00 97.69 303 ALA A N 1
ATOM 2355 C CA . ALA A 1 303 ? -17.220 -15.180 13.985 1.00 97.69 303 ALA A CA 1
ATOM 2356 C C . ALA A 1 303 ? -18.396 -16.168 14.045 1.00 97.69 303 ALA A C 1
ATOM 2358 O O . ALA A 1 303 ? -19.108 -16.351 13.058 1.00 97.69 303 ALA A O 1
ATOM 2359 N N . GLY A 1 304 ? -18.658 -16.732 15.228 1.00 97.44 304 GLY A N 1
ATOM 2360 C CA . GLY A 1 304 ? -19.755 -17.667 15.463 1.00 97.44 304 GLY A CA 1
ATOM 2361 C C . GLY A 1 304 ? -21.137 -17.041 15.292 1.00 97.44 304 GLY A C 1
ATOM 2362 O O . GLY A 1 304 ? -22.004 -17.631 14.650 1.00 97.44 304 GLY A O 1
ATOM 2363 N N . LEU A 1 305 ? -21.335 -15.821 15.799 1.00 97.69 305 LEU A N 1
ATOM 2364 C CA . LEU A 1 305 ? -22.588 -15.077 15.625 1.00 97.69 305 LEU A CA 1
ATOM 2365 C C . LEU A 1 305 ? -22.834 -14.683 14.165 1.00 97.69 305 LEU A C 1
ATOM 2367 O O . LEU A 1 305 ? -23.982 -14.667 13.725 1.00 97.69 305 LEU A O 1
ATOM 2371 N N . LYS A 1 306 ? -21.768 -14.366 13.421 1.00 95.88 306 LYS A N 1
ATOM 2372 C CA . LYS A 1 306 ? -21.838 -13.938 12.016 1.00 95.88 306 LYS A CA 1
ATOM 2373 C C . LYS A 1 306 ? -21.846 -15.098 11.016 1.00 95.88 306 LYS A C 1
ATOM 2375 O O . LYS A 1 306 ? -22.229 -14.887 9.870 1.00 95.88 306 LYS A O 1
ATOM 2380 N N . GLY A 1 307 ? -21.442 -16.300 11.428 1.00 94.62 307 GLY A N 1
ATOM 2381 C CA . GLY A 1 307 ? -21.339 -17.468 10.549 1.00 94.62 307 GLY A CA 1
ATOM 2382 C C . GLY A 1 307 ? -20.187 -17.389 9.542 1.00 94.62 307 GLY A C 1
ATOM 2383 O O . GLY A 1 307 ? -20.311 -17.927 8.445 1.00 94.62 307 GLY A O 1
ATOM 2384 N N . VAL A 1 308 ? -19.092 -16.713 9.900 1.00 94.44 308 VAL A N 1
ATOM 2385 C CA . VAL A 1 308 ? -17.896 -16.513 9.053 1.00 94.44 308 VAL A CA 1
ATOM 2386 C C . VAL A 1 308 ? -16.647 -17.104 9.715 1.00 94.44 308 VAL A C 1
ATOM 2388 O O . VAL A 1 308 ? -16.690 -17.509 10.881 1.00 94.44 308 VAL A O 1
ATOM 2391 N N . GLY A 1 309 ? -15.522 -17.159 8.994 1.00 94.19 309 GLY A N 1
ATOM 2392 C CA . GLY A 1 309 ? -14.246 -17.592 9.568 1.00 94.19 309 GLY A CA 1
ATOM 2393 C C . GLY A 1 309 ? -13.699 -16.613 10.616 1.00 94.19 309 GLY A C 1
ATOM 2394 O O . GLY A 1 309 ? -13.828 -15.396 10.478 1.00 94.19 309 GLY A O 1
ATOM 2395 N N . VAL A 1 310 ? -13.028 -17.128 11.655 1.00 95.44 310 VAL A N 1
ATOM 2396 C CA . VAL A 1 310 ? -12.320 -16.274 12.630 1.00 95.44 310 VAL A CA 1
ATOM 2397 C C . VAL A 1 310 ? -11.174 -15.493 11.975 1.00 95.44 310 VAL A C 1
ATOM 2399 O O . VAL A 1 310 ? -10.921 -14.356 12.365 1.00 95.44 310 VAL A O 1
ATOM 2402 N N . ASP A 1 311 ? -10.568 -16.049 10.920 1.00 94.25 311 ASP A N 1
ATOM 2403 C CA . ASP A 1 311 ? -9.553 -15.390 10.088 1.00 94.25 311 ASP A CA 1
ATOM 2404 C C . ASP A 1 311 ? -10.098 -14.105 9.439 1.00 94.25 311 ASP A C 1
ATOM 2406 O O . ASP A 1 311 ? -9.435 -13.069 9.446 1.00 94.25 311 ASP A O 1
ATOM 2410 N N . GLU A 1 312 ? -11.338 -14.146 8.936 1.00 94.38 312 GLU A N 1
ATOM 2411 C CA . GLU A 1 312 ? -11.998 -12.995 8.309 1.00 94.38 312 GLU A CA 1
ATOM 2412 C C . GLU A 1 312 ? -12.276 -11.887 9.327 1.00 94.38 312 GLU A C 1
ATOM 2414 O O . GLU A 1 312 ? -12.021 -10.714 9.057 1.00 94.38 312 GLU A O 1
ATOM 2419 N N . VAL A 1 313 ? -12.762 -12.258 10.516 1.00 96.56 313 VAL A N 1
ATOM 2420 C CA . VAL A 1 313 ? -13.023 -11.309 11.608 1.00 96.56 313 VAL A CA 1
ATOM 2421 C C . VAL A 1 313 ? -11.724 -10.677 12.100 1.00 96.56 313 VAL A C 1
ATOM 2423 O O . VAL A 1 313 ? -11.666 -9.458 12.267 1.00 96.56 313 VAL A O 1
ATOM 2426 N N . ALA A 1 314 ? -10.685 -11.486 12.318 1.00 95.06 314 ALA A N 1
ATOM 2427 C CA . ALA A 1 314 ? -9.389 -11.014 12.790 1.00 95.06 314 ALA A CA 1
ATOM 2428 C C . ALA A 1 314 ? -8.735 -10.062 11.779 1.00 95.06 314 ALA A C 1
ATOM 2430 O O . ALA A 1 314 ? -8.299 -8.977 12.163 1.00 95.06 314 ALA A O 1
ATOM 2431 N N . GLU A 1 315 ? -8.721 -10.414 10.489 1.00 93.69 315 GLU A N 1
ATOM 2432 C CA . GLU A 1 315 ? -8.125 -9.567 9.452 1.00 93.69 315 GLU A CA 1
ATOM 2433 C C . GLU A 1 315 ? -8.943 -8.290 9.213 1.00 93.69 315 GLU A C 1
ATOM 2435 O O . GLU A 1 315 ? -8.360 -7.217 9.058 1.00 93.69 315 GLU A O 1
ATOM 2440 N N . ALA A 1 316 ? -10.280 -8.363 9.238 1.00 92.75 316 ALA A N 1
ATOM 2441 C CA . ALA A 1 316 ? -11.128 -7.177 9.129 1.00 92.75 316 ALA A CA 1
ATOM 2442 C C . ALA A 1 316 ? -10.897 -6.213 10.302 1.00 92.75 316 ALA A C 1
ATOM 2444 O O . ALA A 1 316 ? -10.583 -5.041 10.084 1.00 92.75 316 ALA A O 1
ATOM 2445 N N . ALA A 1 317 ? -10.949 -6.712 11.540 1.00 95.25 317 ALA A N 1
ATOM 2446 C CA . ALA A 1 317 ? -10.683 -5.904 12.726 1.00 95.25 317 ALA A CA 1
ATOM 2447 C C . ALA A 1 317 ? -9.264 -5.314 12.706 1.00 95.25 317 ALA A C 1
ATOM 2449 O O . ALA A 1 317 ? -9.084 -4.125 12.964 1.00 95.25 317 ALA A O 1
ATOM 2450 N N . TRP A 1 318 ? -8.260 -6.111 12.326 1.00 93.50 318 TRP A N 1
ATOM 2451 C CA . TRP A 1 318 ? -6.877 -5.654 12.195 1.00 93.50 318 TRP A CA 1
ATOM 2452 C C . TRP A 1 318 ? -6.732 -4.515 11.179 1.00 93.50 318 TRP A C 1
ATOM 2454 O O . TRP A 1 318 ? -6.114 -3.488 11.493 1.00 93.50 318 TRP A O 1
ATOM 2464 N N . LYS A 1 319 ? -7.318 -4.672 9.982 1.00 88.88 319 LYS A N 1
ATOM 2465 C CA . LYS A 1 319 ? -7.337 -3.639 8.936 1.00 88.88 319 LYS A CA 1
ATOM 2466 C C . LYS A 1 319 ? -8.018 -2.374 9.430 1.00 88.88 319 LYS A C 1
ATOM 2468 O O . LYS A 1 319 ? -7.464 -1.291 9.244 1.00 88.88 319 LYS A O 1
ATOM 2473 N N . ASN A 1 320 ? -9.163 -2.495 10.095 1.00 88.56 320 ASN A N 1
ATOM 2474 C CA . ASN A 1 320 ? -9.906 -1.345 10.601 1.00 88.56 320 ASN A CA 1
ATOM 2475 C C . ASN A 1 320 ? -9.113 -0.588 11.676 1.00 88.56 320 ASN A C 1
ATOM 2477 O O . ASN A 1 320 ? -9.173 0.640 11.717 1.00 88.56 320 ASN A O 1
ATOM 2481 N N . THR A 1 321 ? -8.336 -1.283 12.515 1.00 83.50 321 THR A N 1
ATOM 2482 C CA . THR A 1 321 ? -7.484 -0.653 13.541 1.00 83.50 321 THR A CA 1
ATOM 2483 C C . THR A 1 321 ? -6.264 0.058 12.952 1.00 83.50 321 THR A C 1
ATOM 2485 O O . THR A 1 321 ? -5.928 1.158 13.385 1.00 83.50 321 THR A O 1
ATOM 2488 N N . HIS A 1 322 ? -5.612 -0.519 11.937 1.00 65.94 322 HIS A N 1
ATOM 2489 C CA . HIS A 1 322 ? -4.420 0.080 11.311 1.00 65.94 322 HIS A CA 1
ATOM 2490 C C . HIS A 1 322 ? -4.749 1.163 10.302 1.00 65.94 322 HIS A C 1
ATOM 2492 O O . HIS A 1 322 ? -3.937 2.055 10.059 1.00 65.94 322 HIS A O 1
ATOM 2498 N N . SER A 1 323 ? -5.937 1.085 9.709 1.00 50.84 323 SER A N 1
ATOM 2499 C CA . SER A 1 323 ? -6.310 2.018 8.668 1.00 50.84 323 SER A CA 1
ATOM 2500 C C . SER A 1 323 ? -6.309 3.434 9.219 1.00 50.84 323 SER A C 1
ATOM 2502 O O . SER A 1 323 ? -5.869 4.310 8.486 1.00 50.84 323 SER A O 1
ATOM 2504 N N . SER A 1 324 ? -6.771 3.699 10.460 1.00 39.34 324 SER A N 1
ATOM 2505 C CA . SER A 1 324 ? -6.993 5.057 11.031 1.00 39.34 324 SER A CA 1
ATOM 2506 C C . SER A 1 324 ? -7.560 6.081 10.020 1.00 39.34 324 SER A C 1
ATOM 2508 O O . SER A 1 324 ? -7.555 7.288 10.223 1.00 39.34 324 SER A O 1
ATOM 2510 N N . THR A 1 325 ? -8.123 5.536 8.947 1.00 35.38 325 THR A N 1
ATOM 2511 C CA . THR A 1 325 ? -8.769 6.085 7.778 1.00 35.38 325 THR A CA 1
ATOM 2512 C C . THR A 1 325 ? -10.164 5.479 7.805 1.00 35.38 325 THR A C 1
ATOM 2514 O O . THR A 1 325 ? -10.727 5.092 6.793 1.00 35.38 325 THR A O 1
ATOM 2517 N N . ILE A 1 326 ? -10.818 5.581 8.964 1.00 38.69 326 ILE A N 1
ATOM 2518 C CA . ILE A 1 326 ? -12.082 6.293 8.879 1.00 38.69 326 ILE A CA 1
ATOM 2519 C C . ILE A 1 326 ? -11.667 7.729 8.551 1.00 38.69 326 ILE A C 1
ATOM 2521 O O . ILE A 1 326 ? -11.645 8.586 9.412 1.00 38.69 326 ILE A O 1
ATOM 2525 N N . VAL A 1 327 ? -11.215 8.008 7.325 1.00 33.03 327 VAL A N 1
ATOM 2526 C CA . VAL A 1 327 ? -11.316 9.368 6.810 1.00 33.03 327 VAL A CA 1
ATOM 2527 C C . VAL A 1 327 ? -12.820 9.603 6.823 1.00 33.03 327 VAL A C 1
ATOM 2529 O O . VAL A 1 327 ? -13.607 8.650 6.715 1.00 33.03 327 VAL A O 1
ATOM 2532 N N . LYS A 1 328 ? -13.266 10.852 6.843 1.00 30.31 328 LYS A N 1
ATOM 2533 C CA . LYS A 1 328 ? -14.413 11.092 5.981 1.00 30.31 328 LYS A CA 1
ATOM 2534 C C . LYS A 1 328 ? -14.075 10.454 4.634 1.00 30.31 328 LYS A C 1
ATOM 2536 O O . LYS A 1 328 ? -13.355 11.028 3.821 1.00 30.31 328 LYS A O 1
ATOM 2541 N N . SER A 1 329 ? -14.680 9.316 4.331 1.00 33.41 329 SER A N 1
ATOM 2542 C CA . SER A 1 329 ? -15.277 9.288 3.027 1.00 33.41 329 SER A CA 1
ATOM 2543 C C . SER A 1 329 ? -16.184 10.522 3.053 1.00 33.41 329 SER A C 1
ATOM 2545 O O . SER A 1 329 ? -17.252 10.489 3.661 1.00 33.41 329 SER A O 1
ATOM 2547 N N . LYS A 1 330 ? -15.711 11.665 2.518 1.00 34.50 330 LYS A N 1
ATOM 2548 C CA . LYS A 1 330 ? -16.592 12.552 1.752 1.00 34.50 330 LYS A CA 1
ATOM 2549 C C . LYS A 1 330 ? -17.413 11.544 0.985 1.00 34.50 330 LYS A C 1
ATOM 2551 O O . LYS A 1 330 ? -16.747 10.860 0.208 1.00 34.50 330 LYS A O 1
ATOM 2556 N N . MET A 1 331 ? -18.665 11.314 1.422 1.00 34.62 331 MET A N 1
ATOM 2557 C CA . MET A 1 331 ? -19.457 10.102 1.157 1.00 34.62 331 MET A CA 1
ATOM 2558 C C . MET A 1 331 ? -18.832 9.347 0.011 1.00 34.62 331 MET A C 1
ATOM 2560 O O . MET A 1 331 ? -18.870 9.923 -1.075 1.00 34.62 331 MET A O 1
ATOM 2564 N N . ALA A 1 332 ? -18.115 8.239 0.294 1.00 41.62 332 ALA A N 1
ATOM 2565 C CA . ALA A 1 332 ? -17.282 7.557 -0.700 1.00 41.62 332 ALA A CA 1
ATOM 2566 C C . ALA A 1 332 ? -18.105 7.559 -1.967 1.00 41.62 332 ALA A C 1
ATOM 2568 O O . ALA A 1 332 ? -19.203 7.007 -1.935 1.00 41.62 332 ALA A O 1
ATOM 2569 N N . PHE A 1 333 ? -17.685 8.364 -2.948 1.00 49.41 333 PHE A N 1
ATOM 2570 C CA . PHE A 1 333 ? -18.537 8.646 -4.084 1.00 49.41 333 PHE A CA 1
ATOM 2571 C C . PHE A 1 333 ? -18.773 7.286 -4.710 1.00 49.41 333 PHE A C 1
ATOM 2573 O O . PHE A 1 333 ? -17.820 6.663 -5.186 1.00 49.41 333 PHE A O 1
ATOM 2580 N N . ASP A 1 334 ? -19.985 6.767 -4.525 1.00 60.00 334 ASP A N 1
ATOM 2581 C CA . ASP A 1 334 ? -20.257 5.375 -4.803 1.00 60.00 334 ASP A CA 1
ATOM 2582 C C . ASP A 1 334 ? -20.228 5.259 -6.314 1.00 60.00 334 ASP A C 1
ATOM 2584 O O . ASP A 1 334 ? -21.139 5.719 -7.003 1.00 60.00 334 ASP A O 1
ATOM 2588 N N . LEU A 1 335 ? -19.144 4.690 -6.836 1.00 62.22 335 LEU A N 1
ATOM 2589 C CA . LEU A 1 335 ? -18.969 4.494 -8.267 1.00 62.22 335 LEU A CA 1
ATOM 2590 C C . LEU A 1 335 ? -20.117 3.655 -8.849 1.00 62.22 335 LEU A C 1
ATOM 2592 O O . LEU A 1 335 ? -20.439 3.823 -10.025 1.00 62.22 335 LEU A O 1
ATOM 2596 N N . GLY A 1 336 ? -20.757 2.811 -8.027 1.00 62.84 336 GLY A N 1
ATOM 2597 C CA . GLY A 1 336 ? -21.945 2.037 -8.383 1.00 62.84 336 GLY A CA 1
ATOM 2598 C C . GLY A 1 336 ? -23.238 2.857 -8.443 1.00 62.84 336 GLY A C 1
ATOM 2599 O O . GLY A 1 336 ? -24.181 2.441 -9.108 1.00 62.84 336 GLY A O 1
ATOM 2600 N N . SER A 1 337 ? -23.281 4.038 -7.817 1.00 73.25 337 SER A N 1
ATOM 2601 C CA . SER A 1 337 ? -24.425 4.963 -7.880 1.00 73.25 337 SER A CA 1
ATOM 2602 C C . SER A 1 337 ? -24.442 5.833 -9.143 1.00 73.25 337 SER A C 1
ATOM 2604 O O . SER A 1 337 ? -25.428 6.519 -9.415 1.00 73.25 337 SER A O 1
ATOM 2606 N N . VAL A 1 338 ? -23.360 5.806 -9.928 1.00 83.12 338 VAL A N 1
ATOM 2607 C CA . VAL A 1 338 ? -23.226 6.589 -11.159 1.00 83.12 338 VAL A CA 1
ATOM 2608 C C . VAL A 1 338 ? -23.907 5.861 -12.312 1.00 83.12 338 VAL A C 1
ATOM 2610 O O . VAL A 1 338 ? -23.478 4.751 -12.641 1.00 83.12 338 VAL A O 1
ATOM 2613 N N . PRO A 1 339 ? -24.918 6.469 -12.959 1.00 85.81 339 PRO A N 1
ATOM 2614 C CA . PRO A 1 339 ? -25.617 5.837 -14.070 1.00 85.81 339 PRO A CA 1
ATOM 2615 C C . PRO A 1 339 ? -24.676 5.603 -15.252 1.00 85.81 339 PRO A C 1
ATOM 2617 O O . PRO A 1 339 ? -23.774 6.402 -15.526 1.00 85.81 339 PRO A O 1
ATOM 2620 N N . ASP A 1 340 ? -24.914 4.518 -15.982 1.00 88.31 340 ASP A N 1
ATOM 2621 C CA . ASP A 1 340 ? -24.310 4.327 -17.294 1.00 88.31 340 ASP A CA 1
ATOM 2622 C C . ASP A 1 340 ? -24.819 5.369 -18.284 1.00 88.31 340 ASP A C 1
ATOM 2624 O O . ASP A 1 340 ? -25.805 6.068 -18.057 1.00 88.31 340 ASP A O 1
ATOM 2628 N N . TYR A 1 341 ? -24.111 5.490 -19.401 1.00 84.12 341 TYR A N 1
ATOM 2629 C CA . TYR A 1 341 ? -24.336 6.555 -20.363 1.00 84.12 341 TYR A CA 1
ATOM 2630 C C . TYR A 1 341 ? -25.793 6.666 -20.853 1.00 84.12 341 TYR A C 1
ATOM 2632 O O . TYR A 1 341 ? -26.332 7.767 -20.965 1.00 84.12 341 TYR A O 1
ATOM 2640 N N . ASP A 1 342 ? -26.441 5.533 -21.140 1.00 87.06 342 ASP A N 1
ATOM 2641 C CA . ASP A 1 342 ? -27.838 5.531 -21.593 1.00 87.06 342 ASP A CA 1
ATOM 2642 C C . ASP A 1 342 ? -28.836 5.894 -20.494 1.00 87.06 342 ASP A C 1
ATOM 2644 O O . ASP A 1 342 ? -29.934 6.354 -20.813 1.00 87.06 342 ASP A O 1
ATOM 2648 N N . ASP A 1 343 ? -28.442 5.723 -19.234 1.00 89.38 343 ASP A N 1
ATOM 2649 C CA . ASP A 1 343 ? -29.263 5.962 -18.049 1.00 89.38 343 ASP A CA 1
ATOM 2650 C C . ASP A 1 343 ? -29.016 7.353 -17.443 1.00 89.38 343 ASP A C 1
ATOM 2652 O O . ASP A 1 343 ? -29.569 7.694 -16.393 1.00 89.38 343 ASP A O 1
ATOM 2656 N N . LEU A 1 344 ? -28.191 8.181 -18.097 1.00 83.00 344 LEU A N 1
ATOM 2657 C CA . LEU A 1 344 ? -27.926 9.545 -17.659 1.00 83.00 344 LEU A CA 1
ATOM 2658 C C . LEU A 1 344 ? -29.218 10.378 -17.619 1.00 83.00 344 LEU A C 1
ATOM 2660 O O . LEU A 1 344 ? -30.014 10.355 -18.568 1.00 83.00 344 LEU A O 1
ATOM 2664 N N . PRO A 1 345 ? -29.428 11.169 -16.550 1.00 85.25 345 PRO A N 1
ATOM 2665 C CA . PRO A 1 345 ? -30.603 12.014 -16.441 1.00 85.25 345 PRO A CA 1
ATOM 2666 C C . PRO A 1 345 ? -30.608 13.076 -17.544 1.00 85.25 345 PRO A C 1
ATOM 2668 O O . PRO A 1 345 ? -29.578 13.627 -17.931 1.00 85.25 345 PRO A O 1
ATOM 2671 N N . LYS A 1 346 ? -31.801 13.403 -18.045 1.00 86.12 346 LYS A N 1
ATOM 2672 C CA . LYS A 1 346 ? -31.956 14.454 -19.051 1.00 86.12 346 LYS A CA 1
ATOM 2673 C C . LYS A 1 346 ? -31.618 15.819 -18.448 1.00 86.12 346 LYS A C 1
ATOM 2675 O O . LYS A 1 346 ? -32.282 16.260 -17.513 1.00 86.12 346 LYS A O 1
ATOM 2680 N N . VAL A 1 347 ? -30.675 16.524 -19.065 1.00 84.75 347 VAL A N 1
ATOM 2681 C CA . VAL A 1 347 ? -30.363 17.925 -18.757 1.00 84.75 347 VAL A CA 1
ATOM 2682 C C . VAL A 1 347 ? -31.103 18.829 -19.747 1.00 84.75 347 VAL A C 1
ATOM 2684 O O . VAL A 1 347 ? -31.023 18.648 -20.963 1.00 84.75 347 VAL A O 1
ATOM 2687 N N . GLU A 1 348 ? -31.889 19.779 -19.241 1.00 84.25 348 GLU A N 1
ATOM 2688 C CA . GLU A 1 348 ? -32.693 20.672 -20.082 1.00 84.25 348 GLU A CA 1
ATOM 2689 C C . GLU A 1 348 ? -31.809 21.519 -21.013 1.00 84.25 348 GLU A C 1
ATOM 2691 O O . GLU A 1 348 ? -30.807 22.093 -20.593 1.00 84.25 348 GLU A O 1
ATOM 2696 N N . GLY A 1 349 ? -32.172 21.585 -22.298 1.00 79.56 349 GLY A N 1
ATOM 2697 C CA . GLY A 1 349 ? -31.422 22.339 -23.309 1.00 79.56 349 GLY A CA 1
ATOM 2698 C C . GLY A 1 349 ? -30.088 21.715 -23.738 1.00 79.56 349 GLY A C 1
ATOM 2699 O O . GLY A 1 349 ? -29.393 22.322 -24.550 1.00 79.56 349 GLY A O 1
ATOM 2700 N N . MET A 1 350 ? -29.745 20.526 -23.232 1.00 82.62 350 MET A N 1
ATOM 2701 C CA . MET A 1 350 ? -28.526 19.794 -23.585 1.00 82.62 350 MET A CA 1
ATOM 2702 C C . MET A 1 350 ? -28.840 18.511 -24.374 1.00 82.62 350 MET A C 1
ATOM 2704 O O . MET A 1 350 ? -29.940 17.957 -24.254 1.00 82.62 350 MET A O 1
ATOM 2708 N N . PRO A 1 351 ? -27.892 18.030 -25.195 1.00 74.38 351 PRO A N 1
ATOM 2709 C CA . PRO A 1 351 ? -28.009 16.752 -25.894 1.00 74.38 351 PRO A CA 1
ATOM 2710 C C . PRO A 1 351 ? -28.046 15.553 -24.931 1.00 74.38 351 PRO A C 1
ATOM 2712 O O . PRO A 1 351 ? -27.668 15.648 -23.758 1.00 74.38 351 PRO A O 1
ATOM 2715 N N . LYS A 1 352 ? -28.520 14.402 -25.436 1.00 74.06 352 LYS A N 1
ATOM 2716 C CA . LYS A 1 352 ? -28.489 13.131 -24.695 1.00 74.06 352 LYS A CA 1
ATOM 2717 C C . LYS A 1 352 ? -27.042 12.837 -24.301 1.00 74.06 352 LYS A C 1
ATOM 2719 O O . LYS A 1 352 ? -26.147 12.964 -25.131 1.00 74.06 352 LYS A O 1
ATOM 2724 N N . GLY A 1 353 ? -26.836 12.441 -23.046 1.00 72.19 353 GLY A N 1
ATOM 2725 C CA . GLY A 1 353 ? -25.509 12.089 -22.564 1.00 72.19 353 GLY A CA 1
ATOM 2726 C C . GLY A 1 353 ? -24.735 13.168 -21.826 1.00 72.19 353 GLY A C 1
ATOM 2727 O O . GLY A 1 353 ? -23.608 12.935 -21.394 1.00 72.19 353 GLY A O 1
ATOM 2728 N N . CYS A 1 354 ? -25.333 14.344 -21.660 1.00 81.56 354 CYS A N 1
ATOM 2729 C CA . CYS A 1 354 ? -24.785 15.381 -20.806 1.00 81.56 354 CYS A CA 1
ATOM 2730 C C . CYS A 1 354 ? -24.757 14.899 -19.345 1.00 81.56 354 CYS A C 1
ATOM 2732 O O . CYS A 1 354 ? -25.803 14.718 -18.726 1.00 81.56 354 CYS A O 1
ATOM 2734 N N . ALA A 1 355 ? -23.561 14.719 -18.783 1.00 82.50 355 ALA A N 1
ATOM 2735 C CA . ALA A 1 355 ? -23.366 14.252 -17.407 1.00 82.50 355 ALA A CA 1
ATOM 2736 C C . ALA A 1 355 ? -23.430 15.368 -16.343 1.00 82.50 355 ALA A C 1
ATOM 2738 O O . ALA A 1 355 ? -23.009 15.176 -15.201 1.00 82.50 355 ALA A O 1
ATOM 2739 N N . TRP A 1 356 ? -23.913 16.560 -16.704 1.00 86.19 356 TRP A N 1
ATOM 2740 C CA . TRP A 1 356 ? -24.022 17.676 -15.763 1.00 86.19 356 TRP A CA 1
ATOM 2741 C C . TRP A 1 356 ? -25.014 17.351 -14.648 1.00 86.19 356 TRP A C 1
ATOM 2743 O O . TRP A 1 356 ? -26.074 16.774 -14.883 1.00 86.19 356 TRP A O 1
ATOM 2753 N N . GLY A 1 357 ? -24.662 17.735 -13.426 1.00 83.38 357 GLY A N 1
ATOM 2754 C CA . GLY A 1 357 ? -25.460 17.463 -12.236 1.00 83.38 357 GLY A CA 1
ATOM 2755 C C . GLY A 1 357 ? -25.263 16.076 -11.619 1.00 83.38 357 GLY A C 1
ATOM 2756 O O . GLY A 1 357 ? -25.666 15.882 -10.478 1.00 83.38 357 GLY A O 1
ATOM 2757 N N . VAL A 1 358 ? -24.607 15.127 -12.303 1.00 84.38 358 VAL A N 1
ATOM 2758 C CA . VAL A 1 358 ? -24.359 13.771 -11.761 1.00 84.38 358 VAL A CA 1
ATOM 2759 C C . VAL A 1 358 ? -23.514 13.814 -10.486 1.00 84.38 358 VAL A C 1
ATOM 2761 O O . VAL A 1 358 ? -23.729 13.028 -9.568 1.00 84.38 358 VAL A O 1
ATOM 2764 N N . PHE A 1 359 ? -22.563 14.744 -10.423 1.00 84.81 359 PHE A N 1
ATOM 2765 C CA . PHE A 1 359 ? -21.661 14.910 -9.284 1.00 84.81 359 PHE A CA 1
ATOM 2766 C C . PHE A 1 359 ? -22.107 16.010 -8.308 1.00 84.81 359 PHE A C 1
ATOM 2768 O O . PHE A 1 359 ? -21.400 16.281 -7.336 1.00 84.81 359 PHE A O 1
ATOM 2775 N N . ASP A 1 360 ? -23.248 16.663 -8.553 1.00 85.31 360 ASP A N 1
ATOM 2776 C CA . ASP A 1 360 ? -23.756 17.703 -7.660 1.00 85.31 360 ASP A CA 1
ATOM 2777 C C . ASP A 1 360 ? -24.139 17.092 -6.309 1.00 85.31 360 ASP A C 1
ATOM 2779 O O . ASP A 1 360 ? -24.696 15.996 -6.222 1.00 85.31 360 ASP A O 1
ATOM 2783 N N . HIS A 1 361 ? -23.857 17.814 -5.228 1.00 74.56 361 HIS A N 1
ATOM 2784 C CA . HIS A 1 361 ? -24.077 17.304 -3.880 1.00 74.56 361 HIS A CA 1
ATOM 2785 C C . HIS A 1 361 ? -24.764 18.346 -3.002 1.00 74.56 361 HIS A C 1
ATOM 2787 O O . HIS A 1 361 ? -24.295 19.477 -2.883 1.00 74.56 361 HIS A O 1
ATOM 2793 N N . ASN A 1 362 ? -25.884 17.965 -2.376 1.00 71.62 362 ASN A N 1
ATOM 2794 C CA . ASN A 1 362 ? -26.657 18.808 -1.453 1.00 71.62 362 ASN A CA 1
ATOM 2795 C C . ASN A 1 362 ? -26.972 20.212 -2.007 1.00 71.62 362 ASN A C 1
ATOM 2797 O O . ASN A 1 362 ? -26.846 21.216 -1.309 1.00 71.62 362 ASN A O 1
ATOM 2801 N N . GLY A 1 363 ? -27.341 20.297 -3.290 1.00 74.50 363 GLY A N 1
ATOM 2802 C CA . GLY A 1 363 ? -27.644 21.567 -3.964 1.00 74.50 363 GLY A CA 1
ATOM 2803 C C . GLY A 1 363 ? -26.419 22.419 -4.322 1.00 74.50 363 GLY A C 1
ATOM 2804 O O . GLY A 1 363 ? -26.578 23.508 -4.871 1.00 74.50 363 GLY A O 1
ATOM 2805 N N . THR A 1 364 ? -25.205 21.933 -4.049 1.00 81.69 364 THR A N 1
ATOM 2806 C CA . THR A 1 364 ? -23.953 22.547 -4.502 1.00 81.69 364 THR A CA 1
ATOM 2807 C C . THR A 1 364 ? -23.541 21.939 -5.835 1.00 81.69 364 THR A C 1
ATOM 2809 O O . THR A 1 364 ? -23.417 20.720 -5.953 1.00 81.69 364 THR A O 1
ATOM 2812 N N . LYS A 1 365 ? -23.302 22.802 -6.826 1.00 87.38 365 LYS A N 1
ATOM 2813 C CA . LYS A 1 365 ? -22.817 22.383 -8.140 1.00 87.38 365 LYS A CA 1
ATOM 2814 C C . LYS A 1 365 ? -21.375 21.906 -8.064 1.00 87.38 365 LYS A C 1
ATOM 2816 O O . LYS A 1 365 ? -20.521 22.594 -7.499 1.00 87.38 365 LYS A O 1
ATOM 2821 N N . ASP A 1 366 ? -21.108 20.764 -8.679 1.00 88.62 366 ASP A N 1
ATOM 2822 C CA . ASP A 1 366 ? -19.755 20.253 -8.838 1.00 88.62 366 ASP A CA 1
ATOM 2823 C C . ASP A 1 366 ? -18.911 21.165 -9.749 1.00 88.62 366 ASP A C 1
ATOM 2825 O O . ASP A 1 366 ? -19.432 21.841 -10.645 1.00 88.62 366 ASP A O 1
ATOM 2829 N N . LYS A 1 367 ? -17.594 21.176 -9.507 1.00 87.81 367 LYS A N 1
ATOM 2830 C CA . LYS A 1 367 ? -16.606 21.973 -10.254 1.00 87.81 367 LYS A CA 1
ATOM 2831 C C . LYS A 1 367 ? -15.430 21.155 -10.798 1.00 87.81 367 LYS A C 1
ATOM 2833 O O . LYS A 1 367 ? -14.548 21.736 -11.429 1.00 87.81 367 LYS A O 1
ATOM 2838 N N . VAL A 1 368 ? -15.376 19.843 -10.545 1.00 86.06 368 VAL A N 1
ATOM 2839 C CA . VAL A 1 368 ? -14.206 19.009 -10.894 1.00 86.06 368 VAL A CA 1
ATOM 2840 C C . VAL A 1 368 ? -14.521 17.862 -11.861 1.00 86.06 368 VAL A C 1
ATOM 2842 O O . VAL A 1 368 ? -13.599 17.225 -12.369 1.00 86.06 368 VAL A O 1
ATOM 2845 N N . GLY A 1 369 ? -15.793 17.626 -12.177 1.00 87.44 369 GLY A N 1
ATOM 2846 C CA . GLY A 1 369 ? -16.234 16.662 -13.179 1.00 87.44 369 GLY A CA 1
ATOM 2847 C C . GLY A 1 369 ? -15.852 15.230 -12.829 1.00 87.44 369 GLY A C 1
ATOM 2848 O O . GLY A 1 369 ? -15.924 14.794 -11.678 1.00 87.44 369 GLY A O 1
ATOM 2849 N N . THR A 1 370 ? -15.389 14.493 -13.834 1.00 88.69 370 THR A N 1
ATOM 2850 C CA . THR A 1 370 ? -14.975 13.088 -13.714 1.00 88.69 370 THR A CA 1
ATOM 2851 C C . THR A 1 370 ? -13.775 12.860 -12.796 1.00 88.69 370 THR A C 1
ATOM 2853 O O . THR A 1 370 ? -13.551 11.727 -12.377 1.00 88.69 370 THR A O 1
ATOM 2856 N N . LEU A 1 371 ? -13.055 13.906 -12.364 1.00 89.19 371 LEU A N 1
ATOM 2857 C CA . LEU A 1 371 ? -12.047 13.770 -11.303 1.00 89.19 371 LEU A CA 1
ATOM 2858 C C . LEU A 1 371 ? -12.651 13.301 -9.969 1.00 89.19 371 LEU A C 1
ATOM 2860 O O . LEU A 1 371 ? -11.921 12.841 -9.091 1.00 89.19 371 LEU A O 1
ATOM 2864 N N . ASN A 1 372 ? -13.977 13.355 -9.811 1.00 86.81 372 ASN A N 1
ATOM 2865 C CA . ASN A 1 372 ? -14.670 12.714 -8.695 1.00 86.81 372 ASN A CA 1
ATOM 2866 C C . ASN A 1 372 ? -14.497 11.182 -8.663 1.00 86.81 372 ASN A C 1
ATOM 2868 O O . ASN A 1 372 ? -14.576 10.607 -7.579 1.00 86.81 372 ASN A O 1
ATOM 2872 N N . PHE A 1 373 ? -14.152 10.533 -9.784 1.00 86.56 373 PHE A N 1
ATOM 2873 C CA . PHE A 1 373 ? -13.783 9.111 -9.807 1.00 86.56 373 PHE A CA 1
ATOM 2874 C C . PHE A 1 373 ? -12.441 8.816 -9.110 1.00 86.56 373 PHE A C 1
ATOM 2876 O O . PHE A 1 373 ? -12.199 7.680 -8.708 1.00 86.56 373 PHE A O 1
ATOM 2883 N N . LEU A 1 374 ? -11.583 9.824 -8.894 1.00 87.31 374 LEU A N 1
ATOM 2884 C CA . LEU A 1 374 ? -10.356 9.704 -8.095 1.00 87.31 374 LEU A CA 1
ATOM 2885 C C . LEU A 1 374 ? -10.690 9.783 -6.601 1.00 87.31 374 LEU A C 1
ATOM 2887 O O . LEU A 1 374 ? -10.428 10.786 -5.917 1.00 87.31 374 LEU A O 1
ATOM 2891 N N . THR A 1 375 ? -11.330 8.731 -6.096 1.00 85.38 375 THR A N 1
ATOM 2892 C CA . THR A 1 375 ? -11.596 8.567 -4.663 1.00 85.38 375 THR A CA 1
ATOM 2893 C C . THR A 1 375 ? -10.286 8.292 -3.913 1.00 85.38 375 THR A C 1
ATOM 2895 O O . THR A 1 375 ? -9.333 7.789 -4.511 1.00 85.38 375 THR A O 1
ATOM 2898 N N . PRO A 1 376 ? -10.198 8.573 -2.601 1.00 79.88 376 PRO A N 1
ATOM 2899 C CA . PRO A 1 376 ? -8.997 8.255 -1.824 1.00 79.88 376 PRO A CA 1
ATOM 2900 C C . PRO A 1 376 ? -8.555 6.789 -1.948 1.00 79.88 376 PRO A C 1
ATOM 2902 O O . PRO A 1 376 ? -7.361 6.506 -1.969 1.00 79.88 376 PRO A O 1
ATOM 2905 N N . GLU A 1 377 ? -9.507 5.860 -2.073 1.00 77.12 377 GLU A N 1
ATOM 2906 C CA . GLU A 1 377 ? -9.224 4.445 -2.305 1.00 77.12 377 GLU A CA 1
ATOM 2907 C C . GLU A 1 377 ? -8.604 4.195 -3.683 1.00 77.12 377 GLU A C 1
ATOM 2909 O O . GLU A 1 377 ? -7.575 3.527 -3.762 1.00 77.12 377 GLU A O 1
ATOM 2914 N N . VAL A 1 378 ? -9.172 4.769 -4.749 1.00 84.06 378 VAL A N 1
ATOM 2915 C CA . VAL A 1 378 ? -8.615 4.669 -6.109 1.00 84.06 378 VAL A CA 1
ATOM 2916 C C . VAL A 1 378 ? -7.195 5.237 -6.154 1.00 84.06 378 VAL A C 1
ATOM 2918 O O . VAL A 1 378 ? -6.296 4.598 -6.697 1.00 84.06 378 VAL A O 1
ATOM 2921 N N . VAL A 1 379 ? -6.961 6.398 -5.532 1.00 85.38 379 VAL A N 1
ATOM 2922 C CA . VAL A 1 379 ? -5.630 7.030 -5.472 1.00 85.38 379 VAL A CA 1
ATOM 2923 C C . VAL A 1 379 ? -4.638 6.170 -4.688 1.00 85.38 379 VAL A C 1
ATOM 2925 O O . VAL A 1 379 ? -3.508 5.967 -5.132 1.00 85.38 379 VAL A O 1
ATOM 2928 N N . ARG A 1 380 ? -5.051 5.618 -3.542 1.00 80.94 380 ARG A N 1
ATOM 2929 C CA . ARG A 1 380 ? -4.212 4.711 -2.747 1.00 80.94 380 ARG A CA 1
ATOM 2930 C C . ARG A 1 380 ? -3.872 3.441 -3.525 1.00 80.94 380 ARG A C 1
ATOM 2932 O O . ARG A 1 380 ? -2.718 3.031 -3.524 1.00 80.94 380 ARG A O 1
ATOM 2939 N N . ASN A 1 381 ? -4.847 2.841 -4.206 1.00 77.56 381 ASN A N 1
ATOM 2940 C CA . ASN A 1 381 ? -4.625 1.646 -5.018 1.00 77.56 381 ASN A CA 1
ATOM 2941 C C . ASN A 1 381 ? -3.704 1.947 -6.208 1.00 77.56 381 ASN A C 1
ATOM 2943 O O . ASN A 1 381 ? -2.845 1.133 -6.523 1.00 77.56 381 ASN A O 1
ATOM 2947 N N . ALA A 1 382 ? -3.808 3.135 -6.810 1.00 85.81 382 ALA A N 1
ATOM 2948 C CA . ALA A 1 382 ? -2.867 3.579 -7.834 1.00 85.81 382 ALA A CA 1
ATOM 2949 C C . ALA A 1 382 ? -1.425 3.679 -7.306 1.00 85.81 382 ALA A C 1
ATOM 2951 O O . ALA A 1 382 ? -0.493 3.346 -8.031 1.00 85.81 382 ALA A O 1
ATOM 2952 N N . ALA A 1 383 ? -1.219 4.080 -6.046 1.00 82.38 383 ALA A N 1
ATOM 2953 C CA . ALA A 1 383 ? 0.118 4.118 -5.446 1.00 82.38 383 ALA A CA 1
ATOM 2954 C C . ALA A 1 383 ? 0.741 2.718 -5.282 1.00 82.38 383 ALA A C 1
ATOM 2956 O O . ALA A 1 383 ? 1.960 2.585 -5.356 1.00 82.38 383 ALA A O 1
ATOM 2957 N N . LEU A 1 384 ? -0.078 1.672 -5.118 1.00 77.56 384 LEU A N 1
ATOM 2958 C CA . LEU A 1 384 ? 0.389 0.280 -5.060 1.00 77.56 384 LEU A CA 1
ATOM 2959 C C . LEU A 1 384 ? 0.901 -0.239 -6.416 1.00 77.56 384 LEU A C 1
ATOM 2961 O O . LEU A 1 384 ? 1.589 -1.255 -6.454 1.00 77.56 384 LEU A O 1
ATOM 2965 N N . GLU A 1 385 ? 0.598 0.450 -7.520 1.00 80.69 385 GLU A N 1
ATOM 2966 C CA . GLU A 1 385 ? 1.112 0.106 -8.854 1.00 80.69 385 GLU A CA 1
ATOM 2967 C C . GLU A 1 385 ? 2.577 0.538 -9.053 1.00 80.69 385 GLU A C 1
ATOM 2969 O O . GLU A 1 385 ? 3.210 0.144 -10.033 1.00 80.69 385 GLU A O 1
ATOM 2974 N N . VAL A 1 386 ? 3.143 1.341 -8.140 1.00 80.12 386 VAL A N 1
ATOM 2975 C CA . VAL A 1 386 ? 4.540 1.787 -8.217 1.00 80.12 386 VAL A CA 1
ATOM 2976 C C . VAL A 1 386 ? 5.473 0.613 -7.915 1.00 80.12 386 VAL A C 1
ATOM 2978 O O . VAL A 1 386 ? 5.564 0.158 -6.779 1.00 80.12 386 VAL A O 1
ATOM 2981 N N . GLN A 1 387 ? 6.193 0.147 -8.937 1.00 73.06 387 GLN A N 1
ATOM 2982 C CA . GLN A 1 387 ? 7.139 -0.974 -8.828 1.00 73.06 387 GLN A CA 1
ATOM 2983 C C . GLN A 1 387 ? 8.592 -0.514 -8.982 1.00 73.06 387 GLN A C 1
ATOM 2985 O O . GLN A 1 387 ? 9.447 -0.895 -8.190 1.00 73.06 387 GLN A O 1
ATOM 2990 N N . ASP A 1 388 ? 8.857 0.353 -9.963 1.00 71.62 388 ASP A N 1
ATOM 2991 C CA . ASP A 1 388 ? 10.231 0.672 -10.376 1.00 71.62 388 ASP A CA 1
ATOM 2992 C C . ASP A 1 388 ? 10.797 1.946 -9.726 1.00 71.62 388 ASP A C 1
ATOM 2994 O O . ASP A 1 388 ? 11.964 2.277 -9.911 1.00 71.62 388 ASP A O 1
ATOM 2998 N N . GLY A 1 389 ? 9.969 2.724 -9.016 1.00 70.94 389 GLY A N 1
ATOM 2999 C CA . GLY A 1 389 ? 10.377 4.008 -8.423 1.00 70.94 389 GLY A CA 1
ATOM 3000 C C . GLY A 1 389 ? 10.791 5.086 -9.440 1.00 70.94 389 GLY A C 1
ATOM 3001 O O . GLY A 1 389 ? 11.296 6.140 -9.051 1.00 70.94 389 GLY A O 1
ATOM 3002 N N . VAL A 1 390 ? 10.579 4.854 -10.741 1.00 75.50 390 VAL A N 1
ATOM 3003 C CA . VAL A 1 390 ? 10.959 5.782 -11.811 1.00 75.50 390 VAL A CA 1
ATOM 3004 C C . VAL A 1 390 ? 9.896 6.859 -11.994 1.00 75.50 390 VAL A C 1
ATOM 3006 O O . VAL A 1 390 ? 8.736 6.578 -12.289 1.00 75.50 390 VAL A O 1
ATOM 3009 N N . SER A 1 391 ? 10.318 8.119 -11.905 1.00 78.19 391 SER A N 1
ATOM 3010 C CA . SER A 1 391 ? 9.477 9.264 -12.248 1.00 78.19 391 SER A CA 1
ATOM 3011 C C . SER A 1 391 ? 9.651 9.648 -13.719 1.00 78.19 391 SER A C 1
ATOM 3013 O O . SER A 1 391 ? 10.749 9.997 -14.164 1.00 78.19 391 SER A O 1
ATOM 3015 N N . ILE A 1 392 ? 8.557 9.611 -14.483 1.00 76.00 392 ILE A N 1
ATOM 3016 C CA . ILE A 1 392 ? 8.522 10.040 -15.884 1.00 76.00 392 ILE A CA 1
ATOM 3017 C C . ILE A 1 392 ? 7.745 11.349 -15.967 1.00 76.00 392 ILE A C 1
ATOM 3019 O O . ILE A 1 392 ? 6.554 11.411 -15.677 1.00 76.00 392 ILE A O 1
ATOM 3023 N N . SER A 1 393 ? 8.421 12.412 -16.401 1.00 80.50 393 SER A N 1
ATOM 3024 C CA . SER A 1 393 ? 7.757 13.689 -16.648 1.00 80.50 393 SER A CA 1
ATOM 3025 C C . SER A 1 393 ? 6.956 13.627 -17.946 1.00 80.50 393 SER A C 1
ATOM 3027 O O . SER A 1 393 ? 7.515 13.361 -19.012 1.00 80.50 393 SER A O 1
ATOM 3029 N N . LEU A 1 394 ? 5.659 13.914 -17.849 1.00 79.31 394 LEU A N 1
ATOM 3030 C CA . LEU A 1 394 ? 4.762 14.054 -18.997 1.00 79.31 394 LEU A CA 1
ATOM 3031 C C . LEU A 1 394 ? 4.919 15.415 -19.704 1.00 79.31 394 LEU A C 1
ATOM 3033 O O . LEU A 1 394 ? 4.505 15.573 -20.847 1.00 79.31 394 LEU A O 1
ATOM 3037 N N . ASN A 1 395 ? 5.586 16.378 -19.063 1.00 81.19 395 ASN A N 1
ATOM 3038 C CA . ASN A 1 395 ? 5.703 17.746 -19.557 1.00 81.19 395 ASN A CA 1
ATOM 3039 C C . ASN A 1 395 ? 6.552 17.828 -20.836 1.00 81.19 395 ASN A C 1
ATOM 3041 O O . ASN A 1 395 ? 7.721 17.426 -20.877 1.00 81.19 395 ASN A O 1
ATOM 3045 N N . TRP A 1 396 ? 5.991 18.447 -21.867 1.00 82.06 396 TRP A N 1
ATOM 3046 C CA . TRP A 1 396 ? 6.717 18.943 -23.025 1.00 82.06 396 TRP A CA 1
ATOM 3047 C C . TRP A 1 396 ? 7.458 20.245 -22.641 1.00 82.06 396 TRP A C 1
ATOM 3049 O O . TRP A 1 396 ? 7.047 20.941 -21.702 1.00 82.06 396 TRP A O 1
ATOM 3059 N N . PRO A 1 397 ? 8.597 20.592 -23.271 1.00 85.25 397 PRO A N 1
ATOM 3060 C CA . PRO A 1 397 ? 9.294 21.836 -22.956 1.00 85.25 397 PRO A CA 1
ATOM 3061 C C . PRO A 1 397 ? 8.399 23.058 -23.179 1.00 85.25 397 PRO A C 1
ATOM 3063 O O . PRO A 1 397 ? 7.725 23.152 -24.200 1.00 85.25 397 PRO A O 1
ATOM 3066 N N . ILE A 1 398 ? 8.435 24.023 -22.253 1.00 84.38 398 ILE A N 1
ATOM 3067 C CA . ILE A 1 398 ? 7.577 25.221 -22.295 1.00 84.38 398 ILE A CA 1
ATOM 3068 C C . ILE A 1 398 ? 7.706 26.017 -23.605 1.00 84.38 398 ILE A C 1
ATOM 3070 O O . ILE A 1 398 ? 6.795 26.724 -23.998 1.00 84.38 398 ILE A O 1
ATOM 3074 N N . ASN A 1 399 ? 8.824 25.888 -24.316 1.00 85.50 399 ASN A N 1
ATOM 3075 C CA . ASN A 1 399 ? 9.106 26.569 -25.576 1.00 85.50 399 ASN A CA 1
ATOM 3076 C C . ASN A 1 399 ? 8.994 25.662 -26.813 1.00 85.50 399 ASN A C 1
ATOM 3078 O O . ASN A 1 399 ? 9.419 26.066 -27.897 1.00 85.50 399 ASN A O 1
ATOM 3082 N N . ALA A 1 400 ? 8.469 24.440 -26.690 1.00 82.44 400 ALA A N 1
ATOM 3083 C CA . ALA A 1 400 ? 8.508 23.465 -27.778 1.00 82.44 400 ALA A CA 1
ATOM 3084 C C . ALA A 1 400 ? 7.749 23.935 -29.030 1.00 82.44 400 ALA A C 1
ATOM 3086 O O . ALA A 1 400 ? 8.239 23.780 -30.152 1.00 82.44 400 ALA A O 1
ATOM 3087 N N . MET A 1 401 ? 6.615 24.616 -28.837 1.00 79.12 401 MET A N 1
ATOM 3088 C CA . MET A 1 401 ? 5.804 25.176 -29.923 1.00 79.12 401 MET A CA 1
ATOM 3089 C C . MET A 1 401 ? 6.411 26.418 -30.586 1.00 79.12 401 MET A C 1
ATOM 3091 O O . MET A 1 401 ? 5.952 26.801 -31.664 1.00 79.12 401 MET A O 1
ATOM 3095 N N . ASN A 1 402 ? 7.454 27.035 -30.012 1.00 85.12 402 ASN A N 1
ATOM 3096 C CA . ASN A 1 402 ? 8.104 28.199 -30.629 1.00 85.12 402 ASN A CA 1
ATOM 3097 C C . ASN A 1 402 ? 8.632 27.864 -32.033 1.00 85.12 402 ASN A C 1
ATOM 3099 O O . ASN A 1 402 ? 8.657 28.726 -32.904 1.00 85.12 402 ASN A O 1
ATOM 3103 N N . LYS A 1 403 ? 8.995 26.598 -32.278 1.00 78.62 403 LYS A N 1
ATOM 3104 C CA . LYS A 1 403 ? 9.469 26.110 -33.582 1.00 78.62 403 LYS A CA 1
ATOM 3105 C C . LYS A 1 403 ? 8.424 26.223 -34.699 1.00 78.62 403 LYS A C 1
ATOM 3107 O O . LYS A 1 403 ? 8.797 26.295 -35.865 1.00 78.62 403 LYS A O 1
ATOM 3112 N N . LEU A 1 404 ? 7.134 26.223 -34.352 1.00 77.75 404 LEU A N 1
ATOM 3113 C CA . LEU A 1 404 ? 6.026 26.209 -35.312 1.00 77.75 404 LEU A CA 1
ATOM 3114 C C . LEU A 1 404 ? 5.482 27.603 -35.650 1.00 77.75 404 LEU A C 1
ATOM 3116 O O . LEU A 1 404 ? 4.671 27.712 -36.565 1.00 77.75 404 LEU A O 1
ATOM 3120 N N . ASN A 1 405 ? 5.903 28.660 -34.938 1.00 74.62 405 ASN A N 1
ATOM 3121 C CA . ASN A 1 405 ? 5.451 30.043 -35.154 1.00 74.62 405 ASN A CA 1
ATOM 3122 C C . ASN A 1 405 ? 3.925 30.170 -35.343 1.00 74.62 405 ASN A C 1
ATOM 3124 O O . ASN A 1 405 ? 3.454 30.772 -36.310 1.00 74.62 405 ASN A O 1
ATOM 3128 N N . MET A 1 406 ? 3.141 29.581 -34.432 1.00 74.69 406 MET A N 1
ATOM 3129 C CA . MET A 1 406 ? 1.684 29.549 -34.574 1.00 74.69 406 MET A CA 1
ATOM 3130 C C . MET A 1 406 ? 1.074 30.964 -34.600 1.00 74.69 406 MET A C 1
ATOM 3132 O O . MET A 1 406 ? 1.228 31.711 -33.627 1.00 74.69 406 MET A O 1
ATOM 3136 N N . PRO A 1 407 ? 0.324 31.331 -35.656 1.00 73.94 407 PRO A N 1
ATOM 3137 C CA . PRO A 1 407 ? -0.324 32.635 -35.743 1.00 73.94 407 PRO A CA 1
ATOM 3138 C C . PRO A 1 407 ? -1.257 32.902 -34.554 1.00 73.94 407 PRO A C 1
ATOM 3140 O O . PRO A 1 407 ? -2.048 32.047 -34.162 1.00 73.94 407 PRO A O 1
ATOM 3143 N N . GLY A 1 408 ? -1.178 34.106 -33.982 1.00 78.69 408 GLY A N 1
ATOM 3144 C CA . GLY A 1 408 ? -2.049 34.540 -32.882 1.00 78.69 408 GLY A CA 1
ATOM 3145 C C . GLY A 1 408 ? -1.630 34.082 -31.479 1.00 78.69 408 GLY A C 1
ATOM 3146 O O . GLY A 1 408 ? -2.289 34.463 -30.513 1.00 78.69 408 GLY A O 1
ATOM 3147 N N . ARG A 1 409 ? -0.534 33.323 -31.328 1.00 80.62 409 ARG A N 1
ATOM 3148 C CA . ARG A 1 409 ? 0.035 32.967 -30.016 1.00 80.62 409 ARG A CA 1
ATOM 3149 C C . ARG A 1 409 ? 1.414 33.594 -29.837 1.00 80.62 409 ARG A C 1
ATOM 3151 O O . ARG A 1 409 ? 2.254 33.521 -30.728 1.00 80.62 409 ARG A O 1
ATOM 3158 N N . LYS A 1 410 ? 1.652 34.204 -28.672 1.00 83.88 410 LYS A N 1
ATOM 3159 C CA . LYS A 1 410 ? 2.979 34.721 -28.316 1.00 83.88 410 LYS A CA 1
ATOM 3160 C C . LYS A 1 410 ? 3.915 33.543 -28.023 1.00 83.88 410 LYS A C 1
ATOM 3162 O O . LYS A 1 410 ? 3.524 32.622 -27.307 1.00 83.88 410 LYS A O 1
ATOM 3167 N N . ALA A 1 411 ? 5.125 33.582 -28.579 1.00 86.62 411 ALA A N 1
ATOM 3168 C CA . ALA A 1 411 ? 6.177 32.620 -28.267 1.00 86.62 411 ALA A CA 1
ATOM 3169 C C . ALA A 1 411 ? 6.580 32.715 -26.785 1.00 86.62 411 ALA A C 1
ATOM 3171 O O . ALA A 1 411 ? 6.497 33.790 -26.188 1.00 86.62 411 ALA A O 1
ATOM 3172 N N . ALA A 1 412 ? 7.020 31.598 -26.205 1.00 89.81 412 ALA A N 1
ATOM 3173 C CA . ALA A 1 412 ? 7.573 31.591 -24.856 1.00 89.81 412 ALA A CA 1
ATOM 3174 C C . ALA A 1 412 ? 8.922 32.331 -24.829 1.00 89.81 412 ALA A C 1
ATOM 3176 O O . ALA A 1 412 ? 9.808 32.030 -25.633 1.00 89.81 412 ALA A O 1
ATOM 3177 N N . GLU A 1 413 ? 9.070 33.266 -23.895 1.00 90.81 413 GLU A N 1
ATOM 3178 C CA . GLU A 1 413 ? 10.253 34.087 -23.644 1.00 90.81 413 GLU A CA 1
ATOM 3179 C C . GLU A 1 413 ? 10.765 33.802 -22.225 1.00 90.81 413 GLU A C 1
ATOM 3181 O O . GLU A 1 413 ? 9.992 33.800 -21.265 1.00 90.81 413 GLU A O 1
ATOM 3186 N N . HIS A 1 414 ? 12.074 33.572 -22.099 1.00 91.38 414 HIS A N 1
ATOM 3187 C CA . HIS A 1 414 ? 12.771 33.421 -20.823 1.00 91.38 414 HIS A CA 1
ATOM 3188 C C . HIS A 1 414 ? 13.878 34.463 -20.745 1.00 91.38 414 HIS A C 1
ATOM 3190 O O . HIS A 1 414 ? 14.771 34.497 -21.597 1.00 91.38 414 HIS A O 1
ATOM 3196 N N . ARG A 1 415 ? 13.794 35.335 -19.742 1.00 91.38 415 ARG A N 1
ATOM 3197 C CA . ARG A 1 415 ? 14.754 36.403 -19.502 1.00 91.38 415 ARG A CA 1
ATOM 3198 C C . ARG A 1 415 ? 15.409 36.196 -18.145 1.00 91.38 415 ARG A C 1
ATOM 3200 O O . ARG A 1 415 ? 14.765 36.343 -17.116 1.00 91.38 415 ARG A O 1
ATOM 3207 N N . VAL A 1 416 ? 16.706 35.919 -18.163 1.00 90.62 416 VAL A N 1
ATOM 3208 C CA . VAL A 1 416 ? 17.516 35.842 -16.945 1.00 90.62 416 VAL A CA 1
ATOM 3209 C C . VAL A 1 416 ? 17.850 37.264 -16.489 1.00 90.62 416 VAL A C 1
ATOM 3211 O O . VAL A 1 416 ? 18.379 38.071 -17.260 1.00 90.62 416 VAL A O 1
ATOM 3214 N N . LEU A 1 417 ? 17.523 37.581 -15.243 1.00 90.38 417 LEU A N 1
ATOM 3215 C CA . LEU A 1 417 ? 17.766 38.859 -14.589 1.00 90.38 417 LEU A CA 1
ATOM 3216 C C . LEU A 1 417 ? 18.987 38.743 -13.676 1.00 90.38 417 LEU A C 1
ATOM 3218 O O . LEU A 1 417 ? 19.120 37.794 -12.908 1.00 90.38 417 LEU A O 1
ATOM 3222 N N . TYR A 1 418 ? 19.880 39.727 -13.722 1.00 89.69 418 TYR A N 1
ATOM 3223 C CA . TYR A 1 418 ? 20.971 39.827 -12.757 1.00 89.69 418 TYR A CA 1
ATOM 3224 C C . TYR A 1 418 ? 20.503 40.656 -11.557 1.00 89.69 418 TYR A C 1
ATOM 3226 O O . TYR A 1 418 ? 20.261 41.856 -11.691 1.00 89.69 418 TYR A O 1
ATOM 3234 N N . ILE A 1 419 ? 20.360 40.019 -10.390 1.00 86.00 419 ILE A N 1
ATOM 3235 C CA . ILE A 1 419 ? 19.707 40.616 -9.210 1.00 86.00 419 ILE A CA 1
ATOM 3236 C C . ILE A 1 419 ? 20.362 41.931 -8.759 1.00 86.00 419 ILE A C 1
ATOM 3238 O O . ILE A 1 419 ? 19.628 42.882 -8.486 1.00 86.00 419 ILE A O 1
ATOM 3242 N N . PRO A 1 420 ? 21.703 42.066 -8.720 1.00 86.38 420 PRO A N 1
ATOM 3243 C CA . PRO A 1 420 ? 22.324 43.339 -8.351 1.00 86.38 420 PRO A CA 1
ATOM 3244 C C . PRO A 1 420 ? 21.954 44.514 -9.274 1.00 86.38 420 PRO A C 1
ATOM 3246 O O . PRO A 1 420 ? 22.018 45.664 -8.847 1.00 86.38 420 PRO A O 1
ATOM 3249 N N . GLU A 1 421 ? 21.552 44.242 -10.520 1.00 84.62 421 GLU A N 1
ATOM 3250 C CA . GLU A 1 421 ? 21.067 45.255 -11.466 1.00 84.62 421 GLU A CA 1
ATOM 3251 C C . GLU A 1 421 ? 19.544 45.442 -11.394 1.00 84.62 421 GLU A C 1
ATOM 3253 O O . GLU A 1 421 ? 19.070 46.578 -11.388 1.00 84.62 421 GLU A O 1
ATOM 3258 N N . SER A 1 422 ? 18.765 44.356 -11.324 1.00 82.44 422 SER A N 1
ATOM 3259 C CA . SER A 1 422 ? 17.294 44.416 -11.335 1.00 82.44 422 SER A CA 1
ATOM 3260 C C . SER A 1 422 ? 16.684 44.831 -9.991 1.00 82.44 422 SER A C 1
ATOM 3262 O O . SER A 1 422 ? 15.595 45.403 -9.965 1.00 82.44 422 SER A O 1
ATOM 3264 N N . MET A 1 423 ? 17.391 44.599 -8.881 1.00 84.12 423 MET A N 1
ATOM 3265 C CA . MET A 1 423 ? 16.995 44.963 -7.517 1.00 84.12 423 MET A CA 1
ATOM 3266 C C . MET A 1 423 ? 18.024 45.890 -6.864 1.00 84.12 423 MET A C 1
ATOM 3268 O O . MET A 1 423 ? 18.429 45.701 -5.715 1.00 84.12 423 MET A O 1
ATOM 3272 N N . SER A 1 424 ? 18.417 46.944 -7.582 1.00 75.88 424 SER A N 1
ATOM 3273 C CA . SER A 1 424 ? 19.455 47.899 -7.163 1.00 75.88 424 SER A CA 1
ATOM 3274 C C . SER A 1 424 ? 19.172 48.640 -5.842 1.00 75.88 424 SER A C 1
ATOM 3276 O O . SER A 1 424 ? 20.035 49.355 -5.342 1.00 75.88 424 SER A O 1
ATOM 3278 N N . ALA A 1 425 ? 17.961 48.519 -5.288 1.00 79.62 425 ALA A N 1
ATOM 3279 C CA . ALA A 1 425 ? 17.566 49.097 -4.003 1.00 79.62 425 ALA A CA 1
ATOM 3280 C C . ALA A 1 425 ? 17.922 48.218 -2.783 1.00 79.62 425 ALA A C 1
ATOM 3282 O O . ALA A 1 425 ? 17.788 48.678 -1.649 1.00 79.62 425 ALA A O 1
ATOM 3283 N N . LEU A 1 426 ? 18.355 46.969 -2.992 1.00 75.88 426 LEU A N 1
ATOM 3284 C CA . LEU A 1 426 ? 18.729 46.033 -1.928 1.00 75.88 426 LEU A CA 1
ATOM 3285 C C . LEU A 1 426 ? 20.263 45.949 -1.778 1.00 75.88 426 LEU A C 1
ATOM 3287 O O . LEU A 1 426 ? 20.982 45.992 -2.779 1.00 75.88 426 LEU A O 1
ATOM 3291 N N . PRO A 1 427 ? 20.800 45.819 -0.549 1.00 74.19 427 PRO A N 1
ATOM 3292 C CA . PRO A 1 427 ? 22.239 45.874 -0.286 1.00 74.19 427 PRO A CA 1
ATOM 3293 C C . PRO A 1 427 ? 22.931 44.533 -0.587 1.00 74.19 427 PRO A C 1
ATOM 3295 O O . PRO A 1 427 ? 23.385 43.827 0.313 1.00 74.19 427 PRO A O 1
ATOM 3298 N N . PHE A 1 428 ? 23.023 44.169 -1.864 1.00 69.75 428 PHE A N 1
ATOM 3299 C CA . PHE A 1 428 ? 23.756 42.985 -2.316 1.00 69.75 428 PHE A CA 1
ATOM 3300 C C . PHE A 1 428 ? 25.255 43.290 -2.456 1.00 69.75 428 PHE A C 1
ATOM 3302 O O . PHE A 1 428 ? 25.795 43.371 -3.560 1.00 69.75 428 PHE A O 1
ATOM 3309 N N . GLU A 1 429 ? 25.958 43.483 -1.340 1.00 60.59 429 GLU A N 1
ATOM 3310 C CA . GLU A 1 429 ? 27.419 43.593 -1.380 1.00 60.59 429 GLU A CA 1
ATOM 3311 C C . GLU A 1 429 ? 28.039 42.238 -1.781 1.00 60.59 429 GLU A C 1
ATOM 3313 O O . GLU A 1 429 ? 27.928 41.242 -1.073 1.00 60.59 429 GLU A O 1
ATOM 3318 N N . GLN A 1 430 ? 28.705 42.208 -2.941 1.00 62.72 430 GLN A N 1
ATOM 3319 C CA . GLN A 1 430 ? 29.578 41.122 -3.432 1.00 62.72 430 GLN A CA 1
ATOM 3320 C C . GLN A 1 430 ? 28.920 39.769 -3.794 1.00 62.72 430 GLN A C 1
ATOM 3322 O O . GLN A 1 430 ? 29.624 38.850 -4.221 1.00 62.72 430 GLN A O 1
ATOM 3327 N N . GLY A 1 431 ? 27.594 39.632 -3.716 1.00 64.94 431 GLY A N 1
ATOM 3328 C CA . GLY A 1 431 ? 26.880 38.414 -4.122 1.00 64.94 431 GLY A CA 1
ATOM 3329 C C . GLY A 1 431 ? 26.547 38.370 -5.620 1.00 64.94 431 GLY A C 1
ATOM 3330 O O . GLY A 1 431 ? 25.796 39.207 -6.112 1.00 64.94 431 GLY A O 1
ATOM 3331 N N . LYS A 1 432 ? 27.043 37.363 -6.354 1.00 81.69 432 LYS A N 1
ATOM 3332 C CA . LYS A 1 432 ? 26.570 37.060 -7.719 1.00 81.69 432 LYS A CA 1
ATOM 3333 C C . LYS A 1 432 ? 25.287 36.236 -7.630 1.00 81.69 432 LYS A C 1
ATOM 3335 O O . LYS A 1 432 ? 25.348 35.072 -7.242 1.00 81.69 432 LYS A O 1
ATOM 3340 N N . SER A 1 433 ? 24.150 36.826 -7.982 1.00 84.75 433 SER A N 1
ATOM 3341 C CA . SER A 1 433 ? 22.845 36.160 -7.935 1.00 84.75 433 SER A CA 1
ATOM 3342 C C . SER A 1 433 ? 21.993 36.508 -9.159 1.00 84.75 433 SER A C 1
ATOM 3344 O O . SER A 1 433 ? 22.162 37.569 -9.764 1.00 84.75 433 SER A O 1
ATOM 3346 N N . TRP A 1 434 ? 21.133 35.570 -9.548 1.00 89.69 434 TRP A N 1
ATOM 3347 C CA . TRP A 1 434 ? 20.320 35.613 -10.762 1.00 89.69 434 TRP A CA 1
ATOM 3348 C C . TRP A 1 434 ? 18.871 35.275 -10.416 1.00 89.69 434 TRP A C 1
ATOM 3350 O O . TRP A 1 434 ? 18.634 34.523 -9.472 1.00 89.69 434 TRP A O 1
ATOM 3360 N N . ASP A 1 435 ? 17.945 35.837 -11.179 1.00 90.62 435 ASP A N 1
ATOM 3361 C CA . ASP A 1 435 ? 16.505 35.578 -11.122 1.00 90.62 435 ASP A CA 1
ATOM 3362 C C . ASP A 1 435 ? 15.972 35.399 -12.553 1.00 90.62 435 ASP A C 1
ATOM 3364 O O . ASP A 1 435 ? 16.711 35.622 -13.515 1.00 90.62 435 ASP A O 1
ATOM 3368 N N . ASP A 1 436 ? 14.708 35.023 -12.718 1.00 92.88 436 ASP A N 1
ATOM 3369 C CA . ASP A 1 436 ? 14.123 34.702 -14.021 1.00 92.88 436 ASP A CA 1
ATOM 3370 C C . ASP A 1 436 ? 12.749 35.358 -14.226 1.00 92.88 436 ASP A C 1
ATOM 3372 O O . ASP A 1 436 ? 11.867 35.309 -13.374 1.00 92.88 436 ASP A O 1
ATOM 3376 N N . GLU A 1 437 ? 12.534 35.923 -15.415 1.00 92.81 437 GLU A N 1
ATOM 3377 C CA . GLU A 1 437 ? 11.229 36.373 -15.905 1.00 92.81 437 GLU A CA 1
ATOM 3378 C C . GLU A 1 437 ? 10.777 35.455 -17.052 1.00 92.81 437 GLU A C 1
ATOM 3380 O O . GLU A 1 437 ? 11.508 35.229 -18.024 1.00 92.81 437 GLU A O 1
ATOM 3385 N N . LEU A 1 438 ? 9.561 34.912 -16.938 1.00 91.38 438 LEU A N 1
ATOM 3386 C CA . LEU A 1 438 ? 8.953 34.023 -17.927 1.00 91.38 438 LEU A CA 1
ATOM 3387 C C . LEU A 1 438 ? 7.668 34.644 -18.480 1.00 91.38 438 LEU A C 1
ATOM 3389 O O . LEU A 1 438 ? 6.719 34.896 -17.741 1.00 91.38 438 LEU A O 1
ATOM 3393 N N . HIS A 1 439 ? 7.605 34.815 -19.801 1.00 90.12 439 HIS A N 1
ATOM 3394 C CA . HIS A 1 439 ? 6.380 35.182 -20.511 1.00 90.12 439 HIS A CA 1
ATOM 3395 C C . HIS A 1 439 ? 6.016 34.078 -21.491 1.00 90.12 439 HIS A C 1
ATOM 3397 O O . HIS A 1 439 ? 6.768 33.800 -22.420 1.00 90.12 439 HIS A O 1
ATOM 3403 N N . PHE A 1 440 ? 4.849 33.461 -21.337 1.00 88.50 440 PHE A N 1
ATOM 3404 C CA . PHE A 1 440 ? 4.424 32.389 -22.231 1.00 88.50 440 PHE A CA 1
ATOM 3405 C C . PHE A 1 440 ? 2.904 32.358 -22.395 1.00 88.50 440 PHE A C 1
ATOM 3407 O O . PHE A 1 440 ? 2.151 32.819 -21.540 1.00 88.50 440 PHE A O 1
ATOM 3414 N N . ASN A 1 441 ? 2.451 31.831 -23.531 1.00 85.75 441 ASN A N 1
ATOM 3415 C CA . ASN A 1 441 ? 1.054 31.459 -23.724 1.00 85.75 441 ASN A CA 1
ATOM 3416 C C . ASN A 1 441 ? 0.835 30.082 -23.087 1.00 85.75 441 ASN A C 1
ATOM 3418 O O . ASN A 1 441 ? 1.601 29.177 -23.373 1.00 85.75 441 ASN A O 1
ATOM 3422 N N . THR A 1 442 ? -0.198 29.873 -22.275 1.00 79.12 442 THR A N 1
ATOM 3423 C CA . THR A 1 442 ? -0.388 28.583 -21.576 1.00 79.12 442 THR A CA 1
ATOM 3424 C C . THR A 1 442 ? -0.511 27.375 -22.512 1.00 79.12 442 THR A C 1
ATOM 3426 O O . THR A 1 442 ? -0.157 26.272 -22.117 1.00 79.12 442 THR A O 1
ATOM 3429 N N . GLN A 1 443 ? -0.883 27.596 -23.778 1.00 79.31 443 GLN A N 1
ATOM 3430 C CA . GLN A 1 443 ? -0.987 26.564 -24.808 1.00 79.31 443 GLN A CA 1
ATOM 3431 C C . GLN A 1 443 ? 0.265 26.435 -25.702 1.00 79.31 443 GLN A C 1
ATOM 3433 O O . GLN A 1 443 ? 0.163 26.033 -26.869 1.00 79.31 443 GLN A O 1
ATOM 3438 N N . CYS A 1 444 ? 1.443 26.848 -25.221 1.00 81.00 444 CYS A N 1
ATOM 3439 C CA . CYS A 1 444 ? 2.722 26.666 -25.923 1.00 81.00 444 CYS A CA 1
ATOM 3440 C C . CYS A 1 444 ? 3.454 25.361 -25.550 1.00 81.00 444 CYS A C 1
ATOM 3442 O O . CYS A 1 444 ? 4.540 25.103 -26.074 1.00 81.00 444 CYS A O 1
ATOM 3444 N N . SER A 1 445 ? 2.860 24.547 -24.670 1.00 83.69 445 SER A N 1
ATOM 3445 C CA . SER A 1 445 ? 3.370 23.252 -24.211 1.00 83.69 445 SER A CA 1
ATOM 3446 C C . SER A 1 445 ? 2.222 22.317 -23.778 1.00 83.69 445 SER A C 1
ATOM 3448 O O . SER A 1 445 ? 1.067 22.577 -24.114 1.00 83.69 445 SER A O 1
ATOM 3450 N N . SER A 1 446 ? 2.535 21.230 -23.063 1.00 82.31 446 SER A N 1
ATOM 3451 C CA . SER A 1 446 ? 1.568 20.366 -22.381 1.00 82.31 446 SER A CA 1
ATOM 3452 C C . SER A 1 446 ? 0.653 21.175 -21.474 1.00 82.31 446 SER A C 1
ATOM 3454 O O . SER A 1 446 ? 1.133 21.982 -20.676 1.00 82.31 446 SER A O 1
ATOM 3456 N N . GLN A 1 447 ? -0.646 20.907 -21.544 1.00 78.31 447 GLN A N 1
ATOM 3457 C CA . GLN A 1 447 ? -1.628 21.582 -20.706 1.00 78.31 447 GLN A CA 1
ATOM 3458 C C . GLN A 1 447 ? -2.817 20.684 -20.375 1.00 78.31 447 GLN A C 1
ATOM 3460 O O . GLN A 1 447 ? -3.143 19.764 -21.125 1.00 78.31 447 GLN A O 1
ATOM 3465 N N . TRP A 1 448 ? -3.481 21.005 -19.265 1.00 83.19 448 TRP A N 1
ATOM 3466 C CA . TRP A 1 448 ? -4.829 20.529 -18.994 1.00 83.19 448 TRP A CA 1
ATOM 3467 C C . TRP A 1 448 ? -5.822 21.641 -19.310 1.00 83.19 448 TRP A C 1
ATOM 3469 O O . TRP A 1 448 ? -5.572 22.794 -18.959 1.00 83.19 448 TRP A O 1
ATOM 3479 N N . ASP A 1 449 ? -6.944 21.308 -19.936 1.00 79.81 449 ASP A N 1
ATOM 3480 C CA . ASP A 1 449 ? -8.009 22.276 -20.157 1.00 79.81 449 ASP A CA 1
ATOM 3481 C C . ASP A 1 449 ? -9.006 22.233 -19.009 1.00 79.81 449 ASP A C 1
ATOM 3483 O O . ASP A 1 449 ? -9.403 21.174 -18.523 1.00 79.81 449 ASP A O 1
ATOM 3487 N N . SER A 1 450 ? -9.421 23.413 -18.558 1.00 82.56 450 SER A N 1
ATOM 3488 C CA . SER A 1 450 ? -10.495 23.495 -17.581 1.00 82.56 450 SER A CA 1
ATOM 3489 C C . SER A 1 450 ? -11.826 23.074 -18.190 1.00 82.56 450 SER A C 1
ATOM 3491 O O . SER A 1 450 ? -12.034 23.124 -19.405 1.00 82.56 450 SER A O 1
ATOM 3493 N N . LEU A 1 451 ? -12.799 22.808 -17.322 1.00 85.00 451 LEU A N 1
ATOM 3494 C CA . LEU A 1 451 ? -14.179 22.558 -17.728 1.00 85.00 451 LEU A CA 1
ATOM 3495 C C . LEU A 1 451 ? -14.874 23.813 -18.316 1.00 85.00 451 LEU A C 1
ATOM 3497 O O . LEU A 1 451 ? -16.032 23.738 -18.727 1.00 85.00 451 LEU A O 1
ATOM 3501 N N . CYS A 1 452 ? -14.162 24.949 -18.380 1.00 85.88 452 CYS A N 1
ATOM 3502 C CA . CYS A 1 452 ? -14.562 26.201 -19.031 1.00 85.88 452 CYS A CA 1
ATOM 3503 C C . CYS A 1 452 ? -13.909 26.433 -20.401 1.00 85.88 452 CYS A C 1
ATOM 3505 O O . CYS A 1 452 ? -14.294 27.378 -21.086 1.00 85.88 452 CYS A O 1
ATOM 3507 N N . HIS A 1 453 ? -12.893 25.648 -20.781 1.00 81.12 453 HIS A N 1
ATOM 3508 C CA . HIS A 1 453 ? -12.047 25.953 -21.939 1.00 81.12 453 HIS A CA 1
ATOM 3509 C C . HIS A 1 453 ? -12.825 25.982 -23.258 1.00 81.12 453 HIS A C 1
ATOM 3511 O O . HIS A 1 453 ? -12.594 26.847 -24.104 1.00 81.12 453 HIS A O 1
ATOM 3517 N N . PHE A 1 454 ? -13.755 25.040 -23.421 1.00 75.69 454 PHE A N 1
ATOM 3518 C CA . PHE A 1 454 ? -14.538 24.884 -24.635 1.00 75.69 454 PHE A CA 1
ATOM 3519 C C . PHE A 1 454 ? -16.022 24.706 -24.293 1.00 75.69 454 PHE A C 1
ATOM 3521 O O . PHE A 1 454 ? -16.415 23.696 -23.715 1.00 75.69 454 PHE A O 1
ATOM 3528 N N . GLN A 1 455 ? -16.842 25.707 -24.619 1.00 78.50 455 GLN A N 1
ATOM 3529 C CA . GLN A 1 455 ? -18.282 25.706 -24.335 1.00 78.50 455 GLN A CA 1
ATOM 3530 C C . GLN A 1 455 ? -19.051 24.811 -25.311 1.00 78.50 455 GLN A C 1
ATOM 3532 O O . GLN A 1 455 ? -18.677 24.683 -26.484 1.00 78.50 455 GLN A O 1
ATOM 3537 N N . HIS A 1 456 ? -20.193 24.291 -24.858 1.00 79.00 456 HIS A N 1
ATOM 3538 C CA . HIS A 1 456 ? -21.176 23.694 -25.750 1.00 79.00 456 HIS A CA 1
ATOM 3539 C C . HIS A 1 456 ? -21.678 24.752 -26.743 1.00 79.00 456 HIS A C 1
ATOM 3541 O O . HIS A 1 456 ? -22.295 25.742 -26.352 1.00 79.00 456 HIS A O 1
ATOM 3547 N N . GLN A 1 457 ? -21.411 24.565 -28.038 1.00 77.62 457 GLN A N 1
ATOM 3548 C CA . GLN A 1 457 ? -21.639 25.609 -29.047 1.00 77.62 457 GLN A CA 1
ATOM 3549 C C . GLN A 1 457 ? -23.126 25.929 -29.259 1.00 77.62 457 GLN A C 1
ATOM 3551 O O . GLN A 1 457 ? -23.461 27.057 -29.615 1.00 77.62 457 GLN A O 1
ATOM 3556 N N . GLY A 1 458 ? -24.025 24.963 -29.029 1.00 75.94 458 GLY A N 1
ATOM 3557 C CA . GLY A 1 458 ? -25.467 25.174 -29.175 1.00 75.94 458 GLY A CA 1
ATOM 3558 C C . GLY A 1 458 ? -26.083 26.032 -28.065 1.00 75.94 458 GLY A C 1
ATOM 3559 O O . GLY A 1 458 ? -27.043 26.753 -28.325 1.00 75.94 458 GLY A O 1
ATOM 3560 N N . SER A 1 459 ? -25.535 25.977 -26.844 1.00 80.25 459 SER A N 1
ATOM 3561 C CA . SER A 1 459 ? -26.053 26.711 -25.676 1.00 80.25 459 SER A CA 1
ATOM 3562 C C . SER A 1 459 ? -25.180 27.891 -25.248 1.00 80.25 459 SER A C 1
ATOM 3564 O O . SER A 1 459 ? -25.664 28.769 -24.540 1.00 80.25 459 SER A O 1
ATOM 3566 N N . GLY A 1 460 ? -23.901 27.906 -25.631 1.00 81.25 460 GLY A N 1
ATOM 3567 C CA . GLY A 1 460 ? -22.904 28.841 -25.110 1.00 81.25 460 GLY A CA 1
ATOM 3568 C C . GLY A 1 460 ? -22.529 28.592 -23.645 1.00 81.25 460 GLY A C 1
ATOM 3569 O O . GLY A 1 460 ? -21.887 29.439 -23.039 1.00 81.25 460 GLY A O 1
ATOM 3570 N N . LEU A 1 461 ? -22.927 27.461 -23.053 1.00 85.50 461 LEU A N 1
ATOM 3571 C CA . LEU A 1 461 ? -22.644 27.139 -21.652 1.00 85.50 461 LEU A CA 1
ATOM 3572 C C . LEU A 1 461 ? -21.469 26.161 -21.528 1.00 85.50 461 LEU A C 1
ATOM 3574 O O . LEU A 1 461 ? -21.262 25.291 -22.373 1.00 85.50 461 LEU A O 1
ATOM 3578 N N . ALA A 1 462 ? -20.713 26.307 -20.448 1.00 85.62 462 ALA A N 1
ATOM 3579 C CA . ALA A 1 462 ? -19.692 25.383 -19.977 1.00 85.62 462 ALA A CA 1
ATOM 3580 C C . ALA A 1 462 ? -20.264 24.449 -18.894 1.00 85.62 462 ALA A C 1
ATOM 3582 O O . ALA A 1 462 ? -21.462 24.483 -18.597 1.00 85.62 462 ALA A O 1
ATOM 3583 N N . TYR A 1 463 ? -19.404 23.614 -18.301 1.00 85.69 463 TYR A N 1
ATOM 3584 C CA . TYR A 1 463 ? -19.788 22.583 -17.333 1.00 85.69 463 TYR A CA 1
ATOM 3585 C C . TYR A 1 463 ? -20.793 23.050 -16.282 1.00 85.69 463 TYR A C 1
ATOM 3587 O O . TYR A 1 463 ? -20.681 24.155 -15.741 1.00 85.69 463 TYR A O 1
ATOM 3595 N N . ASN A 1 464 ? -21.774 22.191 -15.994 1.00 86.44 464 ASN A N 1
ATOM 3596 C CA . ASN A 1 464 ? -22.839 22.451 -15.028 1.00 86.44 464 ASN A CA 1
ATOM 3597 C C . ASN A 1 464 ? -23.622 23.758 -15.294 1.00 86.44 464 ASN A C 1
ATOM 3599 O O . ASN A 1 464 ? -24.163 24.384 -14.373 1.00 86.44 464 ASN A O 1
ATOM 3603 N N . GLY A 1 465 ? -23.722 24.160 -16.566 1.00 86.25 465 GLY A N 1
ATOM 3604 C CA . GLY A 1 465 ? -24.475 25.332 -17.015 1.00 86.25 465 GLY A CA 1
ATOM 3605 C C . GLY A 1 465 ? -23.807 26.665 -16.680 1.00 86.25 465 GLY A C 1
ATOM 3606 O O . GLY A 1 465 ? -24.499 27.669 -16.516 1.00 86.25 465 GLY A O 1
ATOM 3607 N N . THR A 1 466 ? -22.485 26.678 -16.514 1.00 89.12 466 THR A N 1
ATOM 3608 C CA . THR A 1 466 ? -21.728 27.905 -16.234 1.00 89.12 466 THR A CA 1
ATOM 3609 C C . THR A 1 466 ? -21.526 28.734 -17.500 1.00 89.12 466 THR A C 1
ATOM 3611 O O . THR A 1 466 ? -21.513 28.204 -18.607 1.00 89.12 466 THR A O 1
ATOM 3614 N N . ASN A 1 467 ? -21.396 30.053 -17.357 1.00 89.75 467 ASN A N 1
ATOM 3615 C CA . ASN A 1 467 ? -21.208 30.967 -18.482 1.00 89.75 467 ASN A CA 1
ATOM 3616 C C . ASN A 1 467 ? -19.909 31.763 -18.283 1.00 89.75 467 ASN A C 1
ATOM 3618 O O . ASN A 1 467 ? -19.950 32.834 -17.678 1.00 89.75 467 ASN A O 1
ATOM 3622 N N . PRO A 1 468 ? -18.753 31.213 -18.691 1.00 88.00 468 PRO A N 1
ATOM 3623 C CA . PRO A 1 468 ? -17.478 31.892 -18.527 1.00 88.00 468 PRO A CA 1
ATOM 3624 C C . PRO A 1 468 ? -17.382 33.135 -19.418 1.00 88.00 468 PRO A C 1
ATOM 3626 O O . PRO A 1 468 ? -17.670 33.095 -20.614 1.00 88.00 468 PRO A O 1
ATOM 3629 N N . ASP A 1 469 ? -16.890 34.226 -18.838 1.00 89.69 469 ASP A N 1
ATOM 3630 C CA . ASP A 1 469 ? -16.467 35.430 -19.544 1.00 89.69 469 ASP A CA 1
ATOM 3631 C C . ASP A 1 469 ? -15.090 35.894 -19.038 1.00 89.69 469 ASP A C 1
ATOM 3633 O O . ASP A 1 469 ? -14.452 35.239 -18.209 1.00 89.69 469 ASP A O 1
ATOM 3637 N N . ARG A 1 470 ? -14.588 37.017 -19.566 1.00 89.44 470 ARG A N 1
ATOM 3638 C CA . ARG A 1 470 ? -13.259 37.519 -19.193 1.00 89.44 470 ARG A CA 1
ATOM 3639 C C . ARG A 1 470 ? -13.173 37.879 -17.709 1.00 89.44 470 ARG A C 1
ATOM 3641 O O . ARG A 1 470 ? -12.126 37.642 -17.118 1.00 89.44 470 ARG A O 1
ATOM 3648 N N . GLU A 1 471 ? -14.215 38.469 -17.135 1.00 90.19 471 GLU A N 1
ATOM 3649 C CA . GLU A 1 471 ? -14.207 38.921 -15.742 1.00 90.19 471 GLU A CA 1
ATOM 3650 C C . GLU A 1 471 ? -14.256 37.717 -14.797 1.00 90.19 471 GLU A C 1
ATOM 3652 O O . GLU A 1 471 ? -13.396 37.581 -13.929 1.00 90.19 471 GLU A O 1
ATOM 3657 N N . ALA A 1 472 ? -15.167 36.774 -15.053 1.00 88.62 472 ALA A N 1
ATOM 3658 C CA . ALA A 1 472 ? -15.319 35.560 -14.259 1.00 88.62 472 ALA A CA 1
ATOM 3659 C C . ALA A 1 472 ? -14.085 34.640 -14.290 1.00 88.62 472 ALA A C 1
ATOM 3661 O O . ALA A 1 472 ? -13.855 33.899 -13.337 1.00 88.62 472 ALA A O 1
ATOM 3662 N N . LEU A 1 473 ? -13.291 34.675 -15.367 1.00 89.25 473 LEU A N 1
ATOM 3663 C CA . LEU A 1 473 ? -12.053 33.895 -15.500 1.00 89.25 473 LEU A CA 1
ATOM 3664 C C . LEU A 1 473 ? -10.791 34.623 -15.004 1.00 89.25 473 LEU A C 1
ATOM 3666 O O . LEU A 1 473 ? -9.725 34.013 -14.991 1.00 89.25 473 LEU A O 1
ATOM 3670 N N . SER A 1 474 ? -10.886 35.902 -14.622 1.00 89.38 474 SER A N 1
ATOM 3671 C CA . SER A 1 474 ? -9.733 36.728 -14.212 1.00 89.38 474 SER A CA 1
ATOM 3672 C C . SER A 1 474 ? -9.736 37.060 -12.716 1.00 89.38 474 SER A C 1
ATOM 3674 O O . SER A 1 474 ? -9.224 38.102 -12.318 1.00 89.38 474 SER A O 1
ATOM 3676 N N . VAL A 1 475 ? -10.343 36.209 -11.888 1.00 89.19 475 VAL A N 1
ATOM 3677 C CA . VAL A 1 475 ? -10.375 36.393 -10.430 1.00 89.19 475 VAL A CA 1
ATOM 3678 C C . VAL A 1 475 ? -9.017 36.092 -9.784 1.00 89.19 475 VAL A C 1
ATOM 3680 O O . VAL A 1 475 ? -8.293 35.200 -10.222 1.00 89.19 475 VAL A O 1
ATOM 3683 N N . ASP A 1 476 ? -8.694 36.805 -8.703 1.00 86.94 476 ASP A N 1
ATOM 3684 C CA . ASP A 1 476 ? -7.369 36.754 -8.065 1.00 86.94 476 ASP A CA 1
ATOM 3685 C C . ASP A 1 476 ? -7.174 35.564 -7.102 1.00 86.94 476 ASP A C 1
ATOM 3687 O O . ASP A 1 476 ? -6.060 35.315 -6.637 1.00 86.94 476 ASP A O 1
ATOM 3691 N N . SER A 1 477 ? -8.240 34.829 -6.755 1.00 85.75 477 SER A N 1
ATOM 3692 C CA . SER A 1 477 ? -8.159 33.688 -5.834 1.00 85.75 477 SER A CA 1
ATOM 3693 C C . SER A 1 477 ? -9.199 32.604 -6.114 1.00 85.75 477 SER A C 1
ATOM 3695 O O . SER A 1 477 ? -10.324 32.887 -6.532 1.00 85.75 477 SER A O 1
ATOM 3697 N N . THR A 1 478 ? -8.855 31.358 -5.780 1.00 83.12 478 THR A N 1
ATOM 3698 C CA . THR A 1 478 ? -9.743 30.191 -5.913 1.00 83.12 478 THR A CA 1
ATOM 3699 C C . THR A 1 478 ? -11.018 30.297 -5.085 1.00 83.12 478 THR A C 1
ATOM 3701 O O . THR A 1 478 ? -12.076 29.853 -5.522 1.00 83.12 478 THR A O 1
ATOM 3704 N N . GLU A 1 479 ? -10.951 30.919 -3.905 1.00 83.19 479 GLU A N 1
ATOM 3705 C CA . GLU A 1 479 ? -12.114 31.110 -3.026 1.00 83.19 479 GLU A CA 1
ATOM 3706 C C . GLU A 1 479 ? -13.184 31.994 -3.683 1.00 83.19 479 GLU A C 1
ATOM 3708 O O . GLU A 1 479 ? -14.377 31.701 -3.602 1.00 83.19 479 GLU A O 1
ATOM 3713 N N . SER A 1 480 ? -12.756 33.038 -4.397 1.00 85.69 480 SER A N 1
ATOM 3714 C CA . SER A 1 480 ? -13.650 33.927 -5.150 1.00 85.69 480 SER A CA 1
ATOM 3715 C C . SER A 1 480 ? -14.103 33.346 -6.496 1.00 85.69 480 SER A C 1
ATOM 3717 O O . SER A 1 480 ? -15.010 33.881 -7.138 1.00 85.69 480 SER A O 1
ATOM 3719 N N . ASN A 1 481 ? -13.503 32.231 -6.924 1.00 88.44 481 ASN A N 1
ATOM 3720 C CA . ASN A 1 481 ? -13.727 31.655 -8.235 1.00 88.44 481 ASN A CA 1
ATOM 3721 C C . ASN A 1 481 ? -14.954 30.738 -8.276 1.00 88.44 481 ASN A C 1
ATOM 3723 O O . ASN A 1 481 ? -14.986 29.614 -7.756 1.00 88.44 481 ASN A O 1
ATOM 3727 N N . THR A 1 482 ? -15.993 31.208 -8.955 1.00 88.56 482 THR A N 1
ATOM 3728 C CA . THR A 1 482 ? -17.234 30.450 -9.146 1.00 88.56 482 THR A CA 1
ATOM 3729 C C . THR A 1 482 ? -17.198 29.535 -10.370 1.00 88.56 482 THR A C 1
ATOM 3731 O O . THR A 1 482 ? -18.026 28.627 -10.455 1.00 88.56 482 THR A O 1
ATOM 3734 N N . MET A 1 483 ? -16.227 29.713 -11.269 1.00 92.50 483 MET A N 1
ATOM 3735 C CA . MET A 1 483 ? -16.095 28.940 -12.502 1.00 92.50 483 MET A CA 1
ATOM 3736 C C . MET A 1 483 ? -15.371 27.604 -12.255 1.00 92.50 483 MET A C 1
ATOM 3738 O O . MET A 1 483 ? -14.496 27.537 -11.392 1.00 92.50 483 MET A O 1
ATOM 3742 N N . PRO A 1 484 ? -15.707 26.524 -12.986 1.00 89.12 484 PRO A N 1
ATOM 3743 C CA . PRO A 1 484 ? -15.072 25.210 -12.850 1.00 89.12 484 PRO A CA 1
ATOM 3744 C C . PRO A 1 484 ? -13.700 25.156 -13.552 1.00 89.12 484 PRO A C 1
ATOM 3746 O O . PRO A 1 484 ? -13.480 24.450 -14.540 1.00 89.12 484 PRO A O 1
ATOM 3749 N N . THR A 1 485 ? -12.768 25.959 -13.047 1.00 89.38 485 THR A N 1
ATOM 3750 C CA . THR A 1 485 ? -11.389 26.098 -13.532 1.00 89.38 485 THR A CA 1
ATOM 3751 C C . THR A 1 485 ? -10.396 25.176 -12.807 1.00 89.38 485 THR A C 1
ATOM 3753 O O . THR A 1 485 ? -10.732 24.510 -11.829 1.00 89.38 485 THR A O 1
ATOM 3756 N N . LEU A 1 486 ? -9.161 25.096 -13.323 1.00 86.88 486 LEU A N 1
ATOM 3757 C CA . LEU A 1 486 ? -8.120 24.158 -12.860 1.00 86.88 486 LEU A CA 1
ATOM 3758 C C . LEU A 1 486 ? -7.662 24.390 -11.413 1.00 86.88 486 LEU A C 1
ATOM 3760 O O . LEU A 1 486 ? -7.138 23.485 -10.771 1.00 86.88 486 LEU A O 1
ATOM 3764 N N . ASP A 1 487 ? -7.843 25.593 -10.884 1.00 86.69 487 ASP A N 1
ATOM 3765 C CA . ASP A 1 487 ? -7.548 25.928 -9.494 1.00 86.69 487 ASP A CA 1
ATOM 3766 C C . ASP A 1 487 ? -8.378 25.089 -8.506 1.00 86.69 487 ASP A C 1
ATOM 3768 O O . ASP A 1 487 ? -7.839 24.627 -7.501 1.00 86.69 487 ASP A O 1
ATOM 3772 N N . HIS A 1 488 ? -9.631 24.752 -8.843 1.00 88.00 488 HIS A N 1
ATOM 3773 C CA . HIS A 1 488 ? -10.433 23.804 -8.051 1.00 88.00 488 HIS A CA 1
ATOM 3774 C C . HIS A 1 488 ? -9.861 22.382 -8.080 1.00 88.00 488 HIS A C 1
ATOM 3776 O O . HIS A 1 488 ? -10.000 21.639 -7.106 1.00 88.00 488 HIS A O 1
ATOM 3782 N N . TRP A 1 489 ? -9.179 21.994 -9.164 1.00 87.31 489 TRP A N 1
ATOM 3783 C CA . TRP A 1 489 ? -8.468 20.714 -9.222 1.00 87.31 489 TRP A CA 1
ATOM 3784 C C . TRP A 1 489 ? -7.241 20.749 -8.309 1.00 87.31 489 TRP A C 1
ATOM 3786 O O . TRP A 1 489 ? -6.982 19.784 -7.593 1.00 87.31 489 TRP A O 1
ATOM 3796 N N . HIS A 1 490 ? -6.518 21.872 -8.277 1.00 82.62 490 HIS A N 1
ATOM 3797 C CA . HIS A 1 490 ? -5.369 22.056 -7.391 1.00 82.62 490 HIS A CA 1
ATOM 3798 C C . HIS A 1 490 ? -5.762 21.957 -5.912 1.00 82.62 490 HIS A C 1
ATOM 3800 O O . HIS A 1 490 ? -5.164 21.169 -5.180 1.00 82.62 490 HIS A O 1
ATOM 3806 N N . THR A 1 491 ? -6.821 22.653 -5.482 1.00 78.75 491 THR A N 1
ATOM 3807 C CA . THR A 1 491 ? -7.313 22.602 -4.089 1.00 78.75 491 THR A CA 1
ATOM 3808 C C . THR A 1 491 ? -7.748 21.198 -3.655 1.00 78.75 491 THR A C 1
ATOM 3810 O O . THR A 1 491 ? -7.718 20.882 -2.467 1.00 78.75 491 THR A O 1
ATOM 3813 N N . ARG A 1 492 ? -8.114 20.321 -4.600 1.00 80.31 492 ARG A N 1
ATOM 3814 C CA . ARG A 1 492 ? -8.430 18.909 -4.325 1.00 80.31 492 ARG A CA 1
ATOM 3815 C C . ARG A 1 492 ? -7.187 18.036 -4.082 1.00 80.31 492 ARG A C 1
ATOM 3817 O O . ARG A 1 492 ? -7.333 16.929 -3.572 1.00 80.31 492 ARG A O 1
ATOM 3824 N N . GLY A 1 493 ? -5.993 18.504 -4.438 1.00 78.31 493 GLY A N 1
ATOM 3825 C CA . GLY A 1 493 ? -4.767 17.699 -4.467 1.00 78.31 493 GLY A CA 1
ATOM 3826 C C . GLY A 1 493 ? -4.293 17.349 -5.880 1.00 78.31 493 GLY A C 1
ATOM 3827 O O . GLY A 1 493 ? -3.581 16.363 -6.053 1.00 78.31 493 GLY A O 1
ATOM 3828 N N . CYS A 1 494 ? -4.673 18.155 -6.880 1.00 84.81 494 CYS A N 1
ATOM 3829 C CA . CYS A 1 494 ? -4.374 17.948 -8.299 1.00 84.81 494 CYS A CA 1
ATOM 3830 C C . CYS A 1 494 ? -4.962 16.631 -8.848 1.00 84.81 494 CYS A C 1
ATOM 3832 O O . CYS A 1 494 ? -5.830 15.998 -8.245 1.00 84.81 494 CYS A O 1
ATOM 3834 N N . ILE A 1 495 ? -4.513 16.238 -10.041 1.00 87.44 495 ILE A N 1
ATOM 3835 C CA . ILE A 1 495 ? -4.819 14.937 -10.630 1.00 87.44 495 ILE A CA 1
ATOM 3836 C C . ILE A 1 495 ? -3.768 13.942 -10.133 1.00 87.44 495 ILE A C 1
ATOM 3838 O O . ILE A 1 495 ? -2.604 14.017 -10.523 1.00 87.44 495 ILE A O 1
ATOM 3842 N N . ALA A 1 496 ? -4.186 13.008 -9.285 1.00 89.81 496 ALA A N 1
ATOM 3843 C CA . ALA A 1 496 ? -3.377 11.883 -8.832 1.00 89.81 496 ALA A CA 1
ATOM 3844 C C . ALA A 1 496 ? -4.198 10.605 -9.003 1.00 89.81 496 ALA A C 1
ATOM 3846 O O . ALA A 1 496 ? -5.327 10.540 -8.530 1.00 89.81 496 ALA A O 1
ATOM 3847 N N . GLY A 1 497 ? -3.663 9.607 -9.699 1.00 91.56 497 GLY A N 1
ATOM 3848 C CA . GLY A 1 497 ? -4.386 8.383 -10.031 1.00 91.56 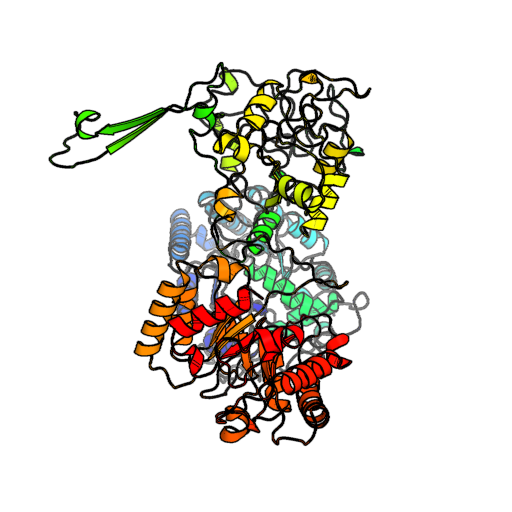497 GLY A CA 1
ATOM 3849 C C . GLY A 1 497 ? -3.552 7.457 -10.905 1.00 91.56 497 GLY A C 1
ATOM 3850 O O . GLY A 1 497 ? -2.396 7.755 -11.213 1.00 91.56 497 GLY A O 1
ATOM 3851 N N . ARG A 1 498 ? -4.139 6.328 -11.309 1.00 93.44 498 ARG A N 1
ATOM 3852 C CA . ARG A 1 498 ? -3.464 5.361 -12.177 1.00 93.44 498 ARG A CA 1
ATOM 3853 C C . ARG A 1 498 ? -3.513 5.853 -13.622 1.00 93.44 498 ARG A C 1
ATOM 3855 O O . ARG A 1 498 ? -4.588 5.963 -14.203 1.00 93.44 498 ARG A O 1
ATOM 3862 N N . GLY A 1 499 ? -2.355 6.162 -14.200 1.00 91.75 499 GLY A N 1
ATOM 3863 C CA . GLY A 1 499 ? -2.238 6.477 -15.624 1.00 91.75 499 GLY A CA 1
ATOM 3864 C C . GLY A 1 499 ? -2.171 5.208 -16.468 1.00 91.75 499 GLY A C 1
ATOM 3865 O O . GLY A 1 499 ? -1.341 4.343 -16.195 1.00 91.75 499 GLY A O 1
ATOM 3866 N N . VAL A 1 500 ? -3.005 5.108 -17.504 1.00 91.81 500 VAL A N 1
ATOM 3867 C CA . VAL A 1 500 ? -2.961 4.023 -18.494 1.00 91.81 500 VAL A CA 1
ATOM 3868 C C . VAL A 1 500 ? -2.557 4.591 -19.850 1.00 91.81 500 VAL A C 1
ATOM 3870 O O . VAL A 1 500 ? -3.234 5.455 -20.400 1.00 91.81 500 VAL A O 1
ATOM 3873 N N . LEU A 1 501 ? -1.422 4.134 -20.381 1.00 91.88 501 LEU A N 1
ATOM 3874 C CA . LEU A 1 501 ? -0.921 4.564 -21.683 1.00 91.88 501 LEU A CA 1
ATOM 3875 C C . LEU A 1 501 ? -1.313 3.568 -22.770 1.00 91.88 501 LEU A C 1
ATOM 3877 O O . LEU A 1 501 ? -0.885 2.418 -22.742 1.00 91.88 501 LEU A O 1
ATOM 3881 N N . LEU A 1 502 ? -2.022 4.062 -23.779 1.00 93.25 502 LEU A N 1
ATOM 3882 C CA . LEU A 1 502 ? -2.209 3.402 -25.062 1.00 93.25 502 LEU A CA 1
ATOM 3883 C C . LEU A 1 502 ? -1.297 4.067 -26.092 1.00 93.25 502 LEU A C 1
ATOM 3885 O O . LEU A 1 502 ? -1.576 5.159 -26.598 1.00 93.25 502 LEU A O 1
ATOM 3889 N N . ASP A 1 503 ? -0.180 3.414 -26.395 1.00 91.94 503 ASP A N 1
ATOM 3890 C CA . ASP A 1 503 ? 0.742 3.876 -27.425 1.00 91.94 503 ASP A CA 1
ATOM 3891 C C . ASP A 1 503 ? 0.283 3.430 -28.816 1.00 91.94 503 ASP A C 1
ATOM 3893 O O . ASP A 1 503 ? 0.844 2.519 -29.425 1.00 91.94 503 ASP A O 1
ATOM 3897 N N . TYR A 1 504 ? -0.778 4.072 -29.311 1.00 93.50 504 TYR A N 1
ATOM 3898 C CA . TYR A 1 504 ? -1.389 3.719 -30.590 1.00 93.50 504 TYR A CA 1
ATOM 3899 C C . TYR A 1 504 ? -0.406 3.822 -31.761 1.00 93.50 504 TYR A C 1
ATOM 3901 O O . TYR A 1 504 ? -0.470 3.008 -32.675 1.00 93.50 504 TYR A O 1
ATOM 3909 N N . GLY A 1 505 ? 0.531 4.777 -31.721 1.00 90.06 505 GLY A N 1
ATOM 3910 C CA . GLY A 1 505 ? 1.568 4.907 -32.747 1.00 90.06 505 GLY A CA 1
ATOM 3911 C C . GLY A 1 505 ? 2.411 3.643 -32.907 1.00 90.06 505 GLY A C 1
ATOM 3912 O O . GLY A 1 505 ? 2.512 3.113 -34.010 1.00 90.06 505 GLY A O 1
ATOM 3913 N N . SER A 1 506 ? 2.951 3.119 -31.804 1.00 88.94 506 SER A N 1
ATOM 3914 C CA . SER A 1 506 ? 3.746 1.884 -31.839 1.00 88.94 506 SER A CA 1
ATOM 3915 C C . SER A 1 506 ? 2.879 0.649 -32.105 1.00 88.94 506 SER A C 1
ATOM 3917 O O . SER A 1 506 ? 3.288 -0.238 -32.845 1.00 88.94 506 SER A O 1
ATOM 3919 N N . TYR A 1 507 ? 1.657 0.601 -31.565 1.00 91.25 507 TYR A N 1
ATOM 3920 C CA . TYR A 1 507 ? 0.703 -0.473 -31.859 1.00 91.25 507 TYR A CA 1
ATOM 3921 C C . TYR A 1 507 ? 0.380 -0.562 -33.357 1.00 91.25 507 TYR A C 1
ATOM 3923 O O . TYR A 1 507 ? 0.357 -1.651 -33.930 1.00 91.25 507 TYR A O 1
ATOM 3931 N N . ALA A 1 508 ? 0.156 0.577 -34.008 1.00 91.94 508 ALA A N 1
ATOM 3932 C CA . ALA A 1 508 ? -0.107 0.630 -35.436 1.00 91.94 508 ALA A CA 1
ATOM 3933 C C . ALA A 1 508 ? 1.112 0.191 -36.259 1.00 91.94 508 ALA A C 1
ATOM 3935 O O . ALA A 1 508 ? 0.940 -0.553 -37.222 1.00 91.94 508 ALA A O 1
ATOM 3936 N N . GLU A 1 509 ? 2.333 0.560 -35.854 1.00 87.81 509 GLU A N 1
ATOM 3937 C CA . GLU A 1 509 ? 3.565 0.027 -36.455 1.00 87.81 509 GLU A CA 1
ATOM 3938 C C . GLU A 1 509 ? 3.631 -1.509 -36.322 1.00 87.81 509 GLU A C 1
ATOM 3940 O O . GLU A 1 509 ? 3.776 -2.206 -37.331 1.00 87.81 509 GLU A O 1
ATOM 3945 N N . ASP A 1 510 ? 3.424 -2.049 -35.114 1.00 86.94 510 ASP A N 1
ATOM 3946 C CA . ASP A 1 510 ? 3.443 -3.495 -34.831 1.00 86.94 510 ASP A CA 1
ATOM 3947 C C . ASP A 1 510 ? 2.391 -4.271 -35.642 1.00 86.94 510 ASP A C 1
ATOM 3949 O O . ASP A 1 510 ? 2.627 -5.401 -36.079 1.00 86.94 510 ASP A O 1
ATOM 3953 N N . LYS A 1 511 ? 1.205 -3.682 -35.834 1.00 89.88 511 LYS A N 1
ATOM 3954 C CA . LYS A 1 511 ? 0.090 -4.288 -36.578 1.00 89.88 511 LYS A CA 1
ATOM 3955 C C . LYS A 1 511 ? 0.079 -3.937 -38.062 1.00 89.88 511 LYS A C 1
ATOM 3957 O O . LYS A 1 511 ? -0.819 -4.389 -38.770 1.00 89.88 511 LYS A O 1
ATOM 3962 N N . SER A 1 512 ? 1.066 -3.177 -38.543 1.00 92.50 512 SER A N 1
ATOM 3963 C CA . SER A 1 512 ? 1.113 -2.679 -39.924 1.00 92.50 512 SER A CA 1
ATOM 3964 C C . SER A 1 512 ? -0.154 -1.905 -40.332 1.00 92.50 512 SER A C 1
ATOM 3966 O O . SER A 1 512 ? -0.619 -2.006 -41.467 1.00 92.50 512 SER A O 1
ATOM 3968 N N . ILE A 1 513 ? -0.724 -1.141 -39.397 1.00 93.12 513 ILE A N 1
ATOM 3969 C CA . ILE A 1 513 ? -1.826 -0.208 -39.646 1.00 93.12 513 ILE A CA 1
ATOM 3970 C C . ILE A 1 513 ? -1.224 1.072 -40.228 1.00 93.12 513 ILE A C 1
ATOM 3972 O O . ILE A 1 513 ? -0.429 1.757 -39.586 1.00 93.12 513 ILE A O 1
ATOM 3976 N N . GLU A 1 514 ? -1.603 1.402 -41.459 1.00 91.12 514 GLU A N 1
ATOM 3977 C CA . GLU A 1 514 ? -1.121 2.604 -42.134 1.00 91.12 514 GLU A CA 1
ATOM 3978 C C . GLU A 1 514 ? -1.842 3.846 -41.594 1.00 91.12 514 GLU A C 1
ATOM 3980 O O . GLU A 1 514 ? -3.028 4.053 -41.852 1.00 91.12 514 GLU A O 1
ATOM 3985 N N . PHE A 1 515 ? -1.128 4.692 -40.847 1.00 92.25 515 PHE A N 1
ATOM 3986 C CA . PHE A 1 515 ? -1.640 5.993 -40.420 1.00 92.25 515 PHE A CA 1
ATOM 3987 C C . PHE A 1 515 ? -0.509 7.009 -40.200 1.00 92.25 515 PHE A C 1
ATOM 3989 O O . PHE A 1 515 ? 0.671 6.664 -40.139 1.00 92.25 515 PHE A O 1
ATOM 3996 N N . HIS A 1 516 ? -0.878 8.283 -40.051 1.00 92.31 516 HIS A N 1
ATOM 3997 C CA . HIS A 1 516 ? 0.033 9.356 -39.655 1.00 92.31 516 HIS A CA 1
ATOM 3998 C C . HIS A 1 516 ? -0.647 10.276 -38.626 1.00 92.31 516 HIS A C 1
ATOM 4000 O O . HIS A 1 516 ? -1.855 10.515 -38.746 1.00 92.31 516 HIS A O 1
ATOM 4006 N N . PRO A 1 517 ? 0.079 10.878 -37.660 1.00 91.56 517 PRO A N 1
ATOM 4007 C CA . PRO A 1 517 ? -0.518 11.760 -36.645 1.00 91.56 517 PRO A CA 1
ATOM 4008 C C . PRO A 1 517 ? -1.285 12.971 -37.210 1.00 91.56 517 PRO A C 1
ATOM 4010 O O . PRO A 1 517 ? -2.180 13.504 -36.561 1.00 91.56 517 PRO A O 1
ATOM 4013 N N . PHE A 1 518 ? -0.957 13.384 -38.438 1.00 92.31 518 PHE A N 1
ATOM 4014 C CA . PHE A 1 518 ? -1.527 14.554 -39.124 1.00 92.31 518 PHE A CA 1
ATOM 4015 C C . PHE A 1 518 ? -2.378 14.229 -40.367 1.00 92.31 518 PHE A C 1
ATOM 4017 O O . PHE A 1 518 ? -2.559 15.090 -41.223 1.00 92.31 518 PHE A O 1
ATOM 4024 N N . ASP A 1 519 ? -2.889 12.998 -40.497 1.00 91.88 519 ASP A N 1
ATOM 4025 C CA . ASP A 1 519 ? -3.755 12.612 -41.631 1.00 91.88 519 ASP A CA 1
ATOM 4026 C C . ASP A 1 519 ? -5.253 12.558 -41.288 1.00 91.88 519 ASP A C 1
ATOM 4028 O O . ASP A 1 519 ? -6.086 12.449 -42.192 1.00 91.88 519 ASP A O 1
ATOM 4032 N N . GLY A 1 520 ? -5.617 12.717 -40.010 1.00 90.88 520 GLY A N 1
ATOM 4033 C CA . GLY A 1 520 ? -7.015 12.680 -39.568 1.00 90.88 520 GLY A CA 1
ATOM 4034 C C . GLY A 1 520 ? -7.557 11.263 -39.387 1.00 90.88 520 GLY A C 1
ATOM 4035 O O . GLY A 1 520 ? -8.752 11.043 -39.586 1.00 90.88 520 GLY A O 1
ATOM 4036 N N . HIS A 1 521 ? -6.682 10.305 -39.063 1.00 94.12 521 HIS A N 1
ATOM 4037 C CA . HIS A 1 521 ? -7.074 8.927 -38.768 1.00 94.12 521 HIS A CA 1
ATOM 4038 C C . HIS A 1 521 ? -7.973 8.885 -37.527 1.00 94.12 521 HIS A C 1
ATOM 4040 O O . HIS A 1 521 ? -7.767 9.646 -36.578 1.00 94.12 521 HIS A O 1
ATOM 4046 N N . ARG A 1 522 ? -8.982 8.013 -37.550 1.00 93.31 522 ARG A N 1
ATOM 4047 C CA . ARG A 1 522 ? -9.986 7.887 -36.486 1.00 93.31 522 ARG A CA 1
ATOM 4048 C C . ARG A 1 522 ? -9.734 6.600 -35.727 1.00 93.31 522 ARG A C 1
ATOM 4050 O O . ARG A 1 522 ? -9.899 5.525 -36.288 1.00 93.31 522 ARG A O 1
ATOM 4057 N N . ILE A 1 523 ? -9.324 6.733 -34.474 1.00 95.25 523 ILE A N 1
ATOM 4058 C CA . ILE A 1 523 ? -9.075 5.605 -33.582 1.00 95.25 523 ILE A CA 1
ATOM 4059 C C . ILE A 1 523 ? -10.415 5.221 -32.950 1.00 95.25 523 ILE A C 1
ATOM 4061 O O . ILE A 1 523 ? -10.955 5.975 -32.138 1.00 95.25 523 ILE A O 1
ATOM 4065 N N . THR A 1 524 ? -10.975 4.089 -33.364 1.00 95.38 524 THR A N 1
ATOM 4066 C CA . THR A 1 524 ? -12.275 3.595 -32.881 1.00 95.38 524 THR A CA 1
ATOM 4067 C C . THR A 1 524 ? -12.186 3.030 -31.457 1.00 95.38 524 THR A C 1
ATOM 4069 O O . THR A 1 524 ? -11.096 2.834 -30.918 1.00 95.38 524 THR A O 1
ATOM 4072 N N . VAL A 1 525 ? -13.328 2.737 -30.825 1.00 94.44 525 VAL A N 1
ATOM 4073 C CA . VAL A 1 525 ? -13.344 2.029 -29.530 1.00 94.44 525 VAL A CA 1
ATOM 4074 C C . VAL A 1 525 ? -12.695 0.649 -29.651 1.00 94.44 525 VAL A C 1
ATOM 4076 O O . VAL A 1 525 ? -11.878 0.286 -28.806 1.00 94.44 525 VAL A O 1
ATOM 4079 N N . ASP A 1 526 ? -12.981 -0.076 -30.732 1.00 97.19 526 ASP A N 1
ATOM 4080 C CA . ASP A 1 526 ? -12.364 -1.374 -31.011 1.00 97.19 526 ASP A CA 1
ATOM 4081 C C . ASP A 1 526 ? -10.841 -1.263 -31.161 1.00 97.19 526 ASP A C 1
ATOM 4083 O O . ASP A 1 526 ? -10.107 -2.091 -30.621 1.00 97.19 526 ASP A O 1
ATOM 4087 N N . ASP A 1 527 ? -10.345 -0.217 -31.830 1.00 96.75 527 ASP A N 1
ATOM 4088 C CA . ASP A 1 527 ? -8.910 0.066 -31.919 1.00 96.75 527 ASP A CA 1
ATOM 4089 C C . ASP A 1 527 ? -8.277 0.282 -30.536 1.00 96.75 527 ASP A C 1
ATOM 4091 O O . ASP A 1 527 ? -7.183 -0.222 -30.271 1.00 96.75 527 ASP A O 1
ATOM 4095 N N . LEU A 1 528 ? -8.953 1.026 -29.653 1.00 95.06 528 LEU A N 1
ATOM 4096 C CA . LEU A 1 528 ? -8.482 1.308 -28.293 1.00 95.06 528 LEU A CA 1
ATOM 4097 C C . LEU A 1 528 ? -8.467 0.046 -27.426 1.00 95.06 528 LEU A C 1
ATOM 4099 O O . LEU A 1 528 ? -7.473 -0.198 -26.744 1.00 95.06 528 LEU A O 1
ATOM 4103 N N . GLU A 1 529 ? -9.523 -0.769 -27.474 1.00 96.25 529 GLU A N 1
ATOM 4104 C CA . GLU A 1 529 ? -9.606 -2.045 -26.748 1.00 96.25 529 GLU A CA 1
ATOM 4105 C C . GLU A 1 529 ? -8.575 -3.054 -27.284 1.00 96.25 529 GLU A C 1
ATOM 4107 O O . GLU A 1 529 ? -7.894 -3.720 -26.503 1.00 96.25 529 GLU A O 1
ATOM 4112 N N . CYS A 1 530 ? -8.366 -3.118 -28.606 1.00 94.94 530 CYS A N 1
ATOM 4113 C CA . CYS A 1 530 ? -7.323 -3.956 -29.206 1.00 94.94 530 CYS A CA 1
ATOM 4114 C C . CYS A 1 530 ? -5.912 -3.484 -28.829 1.00 94.94 530 CYS A C 1
ATOM 4116 O O . CYS A 1 530 ? -5.045 -4.308 -28.531 1.00 94.94 530 CYS A O 1
ATOM 4118 N N . CYS A 1 531 ? -5.675 -2.170 -28.813 1.00 92.94 531 CYS A N 1
ATOM 4119 C CA . CYS A 1 531 ? -4.412 -1.579 -28.373 1.00 92.94 531 CYS A CA 1
ATOM 4120 C C . CYS A 1 531 ? -4.156 -1.864 -26.883 1.00 92.94 531 CYS A C 1
ATOM 4122 O O . CYS A 1 531 ? -3.064 -2.295 -26.510 1.00 92.94 531 CYS A O 1
ATOM 4124 N N . ALA A 1 532 ? -5.175 -1.714 -26.033 1.00 91.00 532 ALA A N 1
ATOM 4125 C CA . ALA A 1 532 ? -5.097 -2.054 -24.615 1.00 91.00 532 ALA A CA 1
ATOM 4126 C C . ALA A 1 532 ? -4.780 -3.540 -24.409 1.00 91.00 532 ALA A C 1
ATOM 4128 O O . ALA A 1 532 ? -3.846 -3.873 -23.679 1.00 91.00 532 ALA A O 1
ATOM 4129 N N . ALA A 1 533 ? -5.474 -4.431 -25.122 1.00 89.25 533 ALA A N 1
ATOM 4130 C CA . ALA A 1 533 ? -5.213 -5.866 -25.087 1.00 89.25 533 ALA A CA 1
ATOM 4131 C C . ALA A 1 533 ? -3.791 -6.218 -25.565 1.00 89.25 533 ALA A C 1
ATOM 4133 O O . ALA A 1 533 ? -3.135 -7.068 -24.959 1.00 89.25 533 ALA A O 1
ATOM 4134 N N . HIS A 1 534 ? -3.277 -5.541 -26.602 1.00 86.19 534 HIS A N 1
ATOM 4135 C CA . HIS A 1 534 ? -1.900 -5.720 -27.093 1.00 86.19 534 HIS A CA 1
ATOM 4136 C C . HIS A 1 534 ? -0.854 -5.391 -26.022 1.00 86.19 534 HIS A C 1
ATOM 4138 O O . HIS A 1 534 ? 0.137 -6.109 -25.895 1.00 86.19 534 HIS A O 1
ATOM 4144 N N . TYR A 1 535 ? -1.102 -4.364 -25.204 1.00 83.00 535 TYR A N 1
ATOM 4145 C CA . TYR A 1 535 ? -0.229 -3.978 -24.089 1.00 83.00 535 TYR A CA 1
ATOM 4146 C C . TYR A 1 535 ? -0.585 -4.637 -22.743 1.00 83.00 535 TYR A C 1
ATOM 4148 O O . TYR A 1 535 ? 0.052 -4.337 -21.733 1.00 83.00 535 TYR A O 1
ATOM 4156 N N . ASN A 1 536 ? -1.562 -5.550 -22.724 1.00 81.44 536 ASN A N 1
ATOM 4157 C CA . ASN A 1 536 ? -2.162 -6.135 -21.522 1.00 81.44 536 ASN A CA 1
ATOM 4158 C C . ASN A 1 536 ? -2.571 -5.091 -20.463 1.00 81.44 536 ASN A C 1
ATOM 4160 O O . ASN A 1 536 ? -2.275 -5.209 -19.272 1.00 81.44 536 ASN A O 1
ATOM 4164 N N . VAL A 1 537 ? -3.233 -4.035 -20.922 1.00 85.50 537 VAL A N 1
ATOM 4165 C CA . VAL A 1 537 ? -3.806 -2.995 -20.074 1.00 85.50 537 VAL A CA 1
ATOM 4166 C C . VAL A 1 537 ? -5.268 -3.330 -19.819 1.00 85.50 537 VAL A C 1
ATOM 4168 O O . VAL A 1 537 ? -6.091 -3.313 -20.729 1.00 85.50 537 VAL A O 1
ATOM 4171 N N . GLU A 1 538 ? -5.598 -3.596 -18.561 1.00 89.12 538 GLU A N 1
ATOM 4172 C CA . GLU A 1 538 ? -6.981 -3.644 -18.096 1.00 89.12 538 GLU A CA 1
ATOM 4173 C C . GLU A 1 538 ? -7.393 -2.262 -17.581 1.00 89.12 538 GLU A C 1
ATOM 4175 O O . GLU A 1 538 ? -6.677 -1.655 -16.773 1.00 89.12 538 GLU A O 1
ATOM 4180 N N . PHE A 1 539 ? -8.549 -1.772 -18.030 1.00 92.62 539 PHE A N 1
ATOM 4181 C CA . PHE A 1 539 ? -9.125 -0.517 -17.552 1.00 92.62 539 PHE A CA 1
ATOM 4182 C C . PHE A 1 539 ? -9.868 -0.707 -16.235 1.00 92.62 539 PHE A C 1
ATOM 4184 O O . PHE A 1 539 ? -10.593 -1.683 -16.047 1.00 92.62 539 PHE A O 1
ATOM 4191 N N . ARG A 1 540 ? -9.719 0.264 -15.339 1.00 92.12 540 ARG A N 1
ATOM 4192 C CA . ARG A 1 540 ? -10.360 0.300 -14.026 1.00 92.12 540 ARG A CA 1
ATOM 4193 C C . ARG A 1 540 ? -11.023 1.662 -13.811 1.00 92.12 540 ARG A C 1
ATOM 4195 O O . ARG A 1 540 ? -10.527 2.672 -14.316 1.00 92.12 540 ARG A O 1
ATOM 4202 N N . PRO A 1 541 ? -12.110 1.722 -13.026 1.00 89.81 541 PRO A N 1
ATOM 4203 C CA . PRO A 1 541 ? -12.704 2.995 -12.651 1.00 89.81 541 PRO A CA 1
ATOM 4204 C C . PRO A 1 541 ? -11.689 3.948 -12.012 1.00 89.81 541 PRO A C 1
ATOM 4206 O O . PRO A 1 541 ? -10.926 3.560 -11.126 1.00 89.81 541 PRO A O 1
ATOM 4209 N N . GLY A 1 542 ? -11.702 5.202 -12.462 1.00 88.12 542 GLY A N 1
ATOM 4210 C CA . GLY A 1 542 ? -10.785 6.248 -12.018 1.00 88.12 542 GLY A CA 1
ATOM 4211 C C . GLY A 1 542 ? -9.438 6.290 -12.748 1.00 88.12 542 GLY A C 1
ATOM 4212 O O . GLY A 1 542 ? -8.594 7.115 -12.400 1.00 88.12 542 GLY A O 1
ATOM 4213 N N . ASP A 1 543 ? -9.229 5.463 -13.772 1.00 93.31 543 ASP A N 1
ATOM 4214 C CA . ASP A 1 543 ? -8.042 5.551 -14.624 1.00 93.31 543 ASP A CA 1
ATOM 4215 C C . ASP A 1 543 ? -7.922 6.904 -15.340 1.00 93.31 543 ASP A C 1
ATOM 4217 O O . ASP A 1 543 ? -8.913 7.541 -15.709 1.00 93.31 543 ASP A O 1
ATOM 4221 N N . ILE A 1 544 ? -6.679 7.311 -15.594 1.00 92.44 544 ILE A N 1
ATOM 4222 C CA . ILE A 1 544 ? -6.332 8.459 -16.432 1.00 92.44 544 ILE A CA 1
ATOM 4223 C C . ILE A 1 544 ? -5.844 7.923 -17.778 1.00 92.44 544 ILE A C 1
ATOM 4225 O O . ILE A 1 544 ? -4.754 7.354 -17.863 1.00 92.44 544 ILE A O 1
ATOM 4229 N N . LEU A 1 545 ? -6.650 8.094 -18.825 1.00 91.69 545 LEU A N 1
ATOM 4230 C CA . LEU A 1 545 ? -6.370 7.557 -20.156 1.00 91.69 545 LEU A CA 1
ATOM 4231 C C . LEU A 1 545 ? -5.385 8.448 -20.923 1.00 91.69 545 LEU A C 1
ATOM 4233 O O . LEU A 1 545 ? -5.644 9.625 -21.157 1.00 91.69 545 LEU A O 1
ATOM 4237 N N . LEU A 1 546 ? -4.270 7.880 -21.369 1.00 91.06 546 LEU A N 1
ATOM 4238 C CA . LEU A 1 546 ? -3.240 8.570 -22.141 1.00 91.06 546 LEU A CA 1
ATOM 4239 C C . LEU A 1 546 ? -3.113 7.901 -23.513 1.00 91.06 546 LEU A C 1
ATOM 4241 O O . LEU A 1 546 ? -2.730 6.739 -23.587 1.00 91.06 546 LEU A O 1
ATOM 4245 N N . VAL A 1 547 ? -3.401 8.615 -24.603 1.00 91.00 547 VAL A N 1
ATOM 4246 C CA . VAL A 1 547 ? -3.326 8.064 -25.971 1.00 91.00 547 VAL A CA 1
ATOM 4247 C C . VAL A 1 547 ? -2.236 8.762 -26.771 1.00 91.00 547 VAL A C 1
ATOM 4249 O O . VAL A 1 547 ? -2.325 9.959 -27.057 1.00 91.00 547 VAL A O 1
ATOM 4252 N N . ARG A 1 548 ? -1.202 8.015 -27.163 1.00 91.25 548 ARG A N 1
ATOM 4253 C CA . ARG A 1 548 ? -0.081 8.547 -27.947 1.00 91.25 548 ARG A CA 1
ATOM 4254 C C . ARG A 1 548 ? -0.219 8.178 -29.424 1.00 91.25 548 ARG A C 1
ATOM 4256 O O . ARG A 1 548 ? -0.235 7.007 -29.787 1.00 91.25 548 ARG A O 1
ATOM 4263 N N . THR A 1 549 ? -0.253 9.199 -30.271 1.00 91.19 549 THR A N 1
ATOM 4264 C CA . THR A 1 549 ? -0.327 9.103 -31.736 1.00 91.19 549 THR A CA 1
ATOM 4265 C C . THR A 1 549 ? 1.039 9.256 -32.409 1.00 91.19 549 THR A C 1
ATOM 4267 O O . THR A 1 549 ? 1.236 8.724 -33.493 1.00 91.19 549 THR A O 1
ATOM 4270 N N . GLY A 1 550 ? 1.990 9.959 -31.784 1.00 88.94 550 GLY A N 1
ATOM 4271 C CA . GLY A 1 550 ? 3.302 10.313 -32.343 1.00 88.94 550 GLY A CA 1
ATOM 4272 C C . GLY A 1 550 ? 3.424 11.773 -32.809 1.00 88.94 550 GLY A C 1
ATOM 4273 O O . GLY A 1 550 ? 4.467 12.154 -33.345 1.00 88.94 550 GLY A O 1
ATOM 4274 N N . ALA A 1 551 ? 2.401 12.611 -32.609 1.00 87.12 551 ALA A N 1
ATOM 4275 C CA . ALA A 1 551 ? 2.369 13.997 -33.086 1.00 87.12 551 ALA A CA 1
ATOM 4276 C C . ALA A 1 551 ? 3.511 14.864 -32.522 1.00 87.12 551 ALA A C 1
ATOM 4278 O O . ALA A 1 551 ? 4.134 15.626 -33.269 1.00 87.12 551 ALA A O 1
ATOM 4279 N N . THR A 1 552 ? 3.844 14.724 -31.232 1.00 86.19 552 THR A N 1
ATOM 4280 C CA . THR A 1 552 ? 4.947 15.489 -30.616 1.00 86.19 552 THR A CA 1
ATOM 4281 C C . THR A 1 552 ? 6.306 15.137 -31.214 1.00 86.19 552 THR A C 1
ATOM 4283 O O . THR A 1 552 ? 7.168 16.008 -31.305 1.00 86.19 552 THR A O 1
ATOM 4286 N N . GLU A 1 553 ? 6.514 13.898 -31.677 1.00 84.81 553 GLU A N 1
ATOM 4287 C CA . GLU A 1 553 ? 7.782 13.499 -32.297 1.00 84.81 553 GLU A CA 1
ATOM 4288 C C . GLU A 1 553 ? 8.007 14.160 -33.650 1.00 84.81 553 GLU A C 1
ATOM 4290 O O . GLU A 1 553 ? 9.127 14.575 -33.947 1.00 84.81 553 GLU A O 1
ATOM 4295 N N . VAL A 1 554 ? 6.949 14.266 -34.453 1.00 84.50 554 VAL A N 1
ATOM 4296 C CA . VAL A 1 554 ? 6.992 14.942 -35.752 1.00 84.50 554 VAL A CA 1
ATOM 4297 C C . VAL A 1 554 ? 7.372 16.414 -35.564 1.00 84.50 554 VAL A C 1
ATOM 4299 O O . VAL A 1 554 ? 8.261 16.914 -36.257 1.00 84.50 554 VAL A O 1
ATOM 4302 N N . VAL A 1 555 ? 6.763 17.085 -34.577 1.00 83.38 555 VAL A N 1
ATOM 4303 C CA . VAL A 1 555 ? 7.066 18.488 -34.244 1.00 83.38 555 VAL A CA 1
ATOM 4304 C C . VAL A 1 555 ? 8.477 18.641 -33.671 1.00 83.38 555 VAL A C 1
ATOM 4306 O O . VAL A 1 555 ? 9.219 19.533 -34.082 1.00 83.38 555 VAL A O 1
ATOM 4309 N N . ASP A 1 556 ? 8.894 17.768 -32.750 1.00 84.50 556 ASP A N 1
ATOM 4310 C CA . ASP A 1 556 ? 10.220 17.852 -32.128 1.00 84.50 556 ASP A CA 1
ATOM 4311 C C . ASP A 1 556 ? 11.349 17.676 -33.153 1.00 84.50 556 ASP A C 1
ATOM 4313 O O . ASP A 1 556 ? 12.338 18.420 -33.088 1.00 84.50 556 ASP A O 1
ATOM 4317 N N . LYS A 1 557 ? 11.179 16.727 -34.087 1.00 85.06 557 LYS A N 1
ATOM 4318 C CA . LYS A 1 557 ? 12.132 16.400 -35.161 1.00 85.06 557 LYS A CA 1
ATOM 4319 C C . LYS A 1 557 ? 12.075 17.371 -36.343 1.00 85.06 557 LYS A C 1
ATOM 4321 O O . LYS A 1 557 ? 12.986 17.336 -37.165 1.00 85.06 557 LYS A O 1
ATOM 4326 N N . MET A 1 558 ? 11.051 18.226 -36.423 1.00 79.50 558 MET A N 1
ATOM 4327 C CA . MET A 1 558 ? 10.781 19.075 -37.591 1.00 79.50 558 MET A CA 1
ATOM 4328 C C . MET A 1 558 ? 10.747 18.257 -38.894 1.00 79.50 558 MET A C 1
ATOM 4330 O O . MET A 1 558 ? 11.353 18.643 -39.894 1.00 79.50 558 MET A O 1
ATOM 4334 N N . ASP A 1 559 ? 10.079 17.101 -38.868 1.00 78.00 559 ASP A N 1
ATOM 4335 C CA . ASP A 1 559 ? 10.022 16.197 -40.019 1.00 78.00 559 ASP A CA 1
ATOM 4336 C C . ASP A 1 559 ? 9.332 16.876 -41.225 1.00 78.00 559 ASP A C 1
ATOM 4338 O O . ASP A 1 559 ? 8.169 17.274 -41.110 1.00 78.00 559 ASP A O 1
ATOM 4342 N N . PRO A 1 560 ? 9.994 17.024 -42.392 1.00 78.94 560 PRO A N 1
ATOM 4343 C CA . PRO A 1 560 ? 9.438 17.769 -43.523 1.00 78.94 560 PRO A CA 1
ATOM 4344 C C . PRO A 1 560 ? 8.122 17.199 -44.067 1.00 78.94 560 PRO A C 1
ATOM 4346 O O . PRO A 1 560 ? 7.255 17.964 -44.495 1.00 78.94 560 PRO A O 1
ATOM 4349 N N . VAL A 1 561 ? 7.960 15.871 -44.052 1.00 80.75 561 VAL A N 1
ATOM 4350 C CA . VAL A 1 561 ? 6.740 15.203 -44.535 1.00 80.75 561 VAL A CA 1
ATOM 4351 C C . VAL A 1 561 ? 5.582 15.489 -43.585 1.00 80.75 561 VAL A C 1
ATOM 4353 O O . VAL A 1 561 ? 4.507 15.914 -44.019 1.00 80.75 561 VAL A O 1
ATOM 4356 N N . GLY A 1 562 ? 5.813 15.323 -42.286 1.00 80.62 562 GLY A N 1
ATOM 4357 C CA . GLY A 1 562 ? 4.823 15.599 -41.264 1.00 80.62 562 GLY A CA 1
ATOM 4358 C C . GLY A 1 562 ? 4.449 17.077 -41.167 1.00 80.62 562 GLY A C 1
ATOM 4359 O O . GLY A 1 562 ? 3.260 17.385 -41.116 1.00 80.62 562 GLY A O 1
ATOM 4360 N N . LEU A 1 563 ? 5.416 17.997 -41.260 1.00 79.06 563 LEU A N 1
ATOM 4361 C CA . LEU A 1 563 ? 5.154 19.443 -41.334 1.00 79.06 563 LEU A CA 1
ATOM 4362 C C . LEU A 1 563 ? 4.333 19.818 -42.581 1.00 79.06 563 LEU A C 1
ATOM 4364 O O . LEU A 1 563 ? 3.458 20.680 -42.506 1.00 79.06 563 LEU A O 1
ATOM 4368 N N . GLY A 1 564 ? 4.563 19.146 -43.715 1.00 80.88 564 GLY A N 1
ATOM 4369 C CA . GLY A 1 564 ? 3.737 19.299 -44.915 1.00 80.88 564 GLY A CA 1
ATOM 4370 C C . GLY A 1 564 ? 2.289 18.843 -44.699 1.00 80.88 564 GLY A C 1
ATOM 4371 O O . GLY A 1 564 ? 1.357 19.536 -45.108 1.00 80.88 564 GLY A O 1
ATOM 4372 N N . LYS A 1 565 ? 2.084 17.718 -44.002 1.00 83.19 565 LYS A N 1
ATOM 4373 C CA . LYS A 1 565 ? 0.749 17.203 -43.641 1.00 83.19 565 LYS A CA 1
ATOM 4374 C C . LYS A 1 565 ? 0.026 18.097 -42.629 1.00 83.19 565 LYS A C 1
ATOM 4376 O O . LYS A 1 565 ? -1.181 18.288 -42.749 1.00 83.19 565 LYS A O 1
ATOM 4381 N N . MET A 1 566 ? 0.750 18.731 -41.702 1.00 80.75 566 MET A N 1
ATOM 4382 C CA . MET A 1 566 ? 0.172 19.688 -40.744 1.00 80.75 566 MET A CA 1
ATOM 4383 C C . MET A 1 566 ? -0.540 20.866 -41.423 1.00 80.75 566 MET A C 1
ATOM 4385 O O . MET A 1 566 ? -1.532 21.363 -40.890 1.00 80.75 566 MET A O 1
ATOM 4389 N N . ALA A 1 567 ? -0.097 21.286 -42.614 1.00 78.00 567 ALA A N 1
ATOM 4390 C CA . ALA A 1 567 ? -0.752 22.356 -43.372 1.00 78.00 567 ALA A CA 1
ATOM 4391 C C . ALA A 1 567 ? -2.199 22.013 -43.778 1.00 78.00 567 ALA A C 1
ATOM 4393 O O . ALA A 1 567 ? -3.000 22.917 -44.010 1.00 78.00 567 ALA A O 1
ATOM 4394 N N . ALA A 1 568 ? -2.555 20.723 -43.830 1.00 81.50 568 ALA A N 1
ATOM 4395 C CA . ALA A 1 568 ? -3.918 20.270 -44.101 1.00 81.50 568 ALA A CA 1
ATOM 4396 C C . ALA A 1 568 ? -4.857 20.411 -42.888 1.00 81.50 568 ALA A C 1
ATOM 4398 O O . ALA A 1 568 ? -6.051 20.144 -43.025 1.00 81.50 568 ALA A O 1
ATOM 4399 N N . ALA A 1 569 ? -4.328 20.811 -41.723 1.00 82.00 569 ALA A N 1
ATOM 4400 C CA . ALA A 1 569 ? -5.057 20.964 -40.466 1.00 82.00 569 ALA A CA 1
ATOM 4401 C C . ALA A 1 569 ? -5.894 19.726 -40.108 1.00 82.00 569 ALA A C 1
ATOM 4403 O O . ALA A 1 569 ? -7.027 19.855 -39.659 1.00 82.00 569 ALA A O 1
ATOM 4404 N N . LYS A 1 570 ? -5.346 18.528 -40.335 1.00 89.75 570 LYS A N 1
ATOM 4405 C CA . LYS A 1 570 ? -5.947 17.258 -39.919 1.00 89.75 570 LYS A CA 1
ATOM 4406 C C . LYS A 1 570 ? -5.181 16.690 -38.737 1.00 89.75 570 LYS A C 1
ATOM 4408 O O . LYS A 1 570 ? -3.955 16.774 -38.700 1.00 89.75 570 LYS A O 1
ATOM 4413 N N . LEU A 1 571 ? -5.904 16.113 -37.786 1.00 89.06 571 LEU A N 1
ATOM 4414 C CA . LEU A 1 571 ? -5.333 15.556 -36.563 1.00 89.06 571 LEU A CA 1
ATOM 4415 C C . LEU A 1 571 ? -5.900 14.166 -36.349 1.00 89.06 571 LEU A C 1
ATOM 4417 O O . LEU A 1 571 ? -7.115 13.989 -36.348 1.00 89.06 571 LEU A O 1
ATOM 4421 N N . THR A 1 572 ? -5.021 13.192 -36.174 1.00 92.75 572 THR A N 1
ATOM 4422 C CA . THR A 1 572 ? -5.416 11.862 -35.722 1.00 92.75 572 THR A CA 1
ATOM 4423 C C . THR A 1 572 ? -5.803 11.921 -34.249 1.00 92.75 572 THR A C 1
ATOM 4425 O O . THR A 1 572 ? -5.168 12.625 -33.461 1.00 92.75 572 THR A O 1
ATOM 4428 N N . GLY A 1 573 ? -6.849 11.186 -33.889 1.00 91.31 573 GLY A N 1
ATOM 4429 C CA . GLY A 1 573 ? -7.378 11.120 -32.532 1.00 91.31 573 GLY A CA 1
ATOM 4430 C C . GLY A 1 573 ? -8.503 10.097 -32.439 1.00 91.31 573 GLY A C 1
ATOM 4431 O O . GLY A 1 573 ? -8.740 9.339 -33.382 1.00 91.31 573 GLY A O 1
ATOM 4432 N N . LEU A 1 574 ? -9.201 10.077 -31.309 1.00 91.69 574 LEU A N 1
ATOM 4433 C CA . LEU A 1 574 ? -10.339 9.179 -31.116 1.00 91.69 574 LEU A CA 1
ATOM 4434 C C . LEU A 1 574 ? -11.461 9.496 -32.107 1.00 91.69 574 LEU A C 1
ATOM 4436 O O . LEU A 1 574 ? -11.672 10.656 -32.475 1.00 91.69 574 LEU A O 1
ATOM 4440 N N . ASP A 1 575 ? -12.194 8.472 -32.529 1.00 88.94 575 ASP A N 1
ATOM 4441 C CA . ASP A 1 575 ? -13.402 8.673 -33.313 1.00 88.94 575 ASP A CA 1
ATOM 4442 C C . ASP A 1 575 ? -14.427 9.478 -32.501 1.00 88.94 575 ASP A C 1
ATOM 4444 O O . ASP A 1 575 ? -14.774 9.118 -31.377 1.00 88.94 575 ASP A O 1
ATOM 4448 N N . GLY A 1 576 ? -14.893 10.596 -33.054 1.00 81.12 576 GLY A N 1
ATOM 4449 C CA . GLY A 1 576 ? -15.826 11.509 -32.394 1.00 81.12 576 GLY A CA 1
ATOM 4450 C C . GLY A 1 576 ? -17.264 11.016 -32.512 1.00 81.12 576 GLY A C 1
ATOM 4451 O O . GLY A 1 576 ? -18.087 11.689 -33.126 1.00 81.12 576 GLY A O 1
ATOM 4452 N N . SER A 1 577 ? -17.556 9.831 -31.981 1.00 81.12 577 SER A N 1
ATOM 4453 C CA . SER A 1 577 ? -18.869 9.183 -32.050 1.00 81.12 577 SER A CA 1
ATOM 4454 C C . SER A 1 577 ? -19.512 9.028 -30.666 1.00 81.12 577 SER A C 1
ATOM 4456 O O . SER A 1 577 ? -18.844 9.087 -29.631 1.00 81.12 577 SER A O 1
ATOM 4458 N N . GLU A 1 578 ? -20.836 8.820 -30.635 1.00 80.69 578 GLU A N 1
ATOM 4459 C CA . GLU A 1 578 ? -21.569 8.524 -29.390 1.00 80.69 578 GLU A CA 1
ATOM 4460 C C . GLU A 1 578 ? -21.030 7.250 -28.718 1.00 80.69 578 GLU A C 1
ATOM 4462 O O . GLU A 1 578 ? -21.001 7.160 -27.494 1.00 80.69 578 GLU A O 1
ATOM 4467 N N . GLU A 1 579 ? -20.558 6.286 -29.512 1.00 86.69 579 GLU A N 1
ATOM 4468 C CA . GLU A 1 579 ? -19.931 5.055 -29.033 1.00 86.69 579 GLU A CA 1
ATOM 4469 C C . GLU A 1 579 ? -18.665 5.334 -28.217 1.00 86.69 579 GLU A C 1
ATOM 4471 O O . GLU A 1 579 ? -18.554 4.871 -27.081 1.00 86.69 579 GLU A O 1
ATOM 4476 N N . THR A 1 580 ? -17.746 6.146 -28.745 1.00 86.69 580 THR A N 1
ATOM 4477 C CA . THR A 1 580 ? -16.524 6.544 -28.033 1.00 86.69 580 THR A CA 1
ATOM 4478 C C . THR A 1 580 ? -16.838 7.229 -26.718 1.00 86.69 580 THR A C 1
ATOM 4480 O O . THR A 1 580 ? -16.242 6.930 -25.683 1.00 86.69 580 THR A O 1
ATOM 4483 N N . ALA A 1 581 ? -17.785 8.155 -26.734 1.00 80.31 581 ALA A N 1
ATOM 4484 C CA . ALA A 1 581 ? -18.089 8.926 -25.548 1.00 80.31 581 ALA A CA 1
ATOM 4485 C C . ALA A 1 581 ? -18.808 8.066 -24.484 1.00 80.31 581 ALA A C 1
ATOM 4487 O O . ALA A 1 581 ? -18.488 8.143 -23.293 1.00 80.31 581 ALA A O 1
ATOM 4488 N N . ARG A 1 582 ? -19.676 7.143 -24.914 1.00 86.00 582 ARG A N 1
ATOM 4489 C CA . ARG A 1 582 ? -20.300 6.117 -24.067 1.00 86.00 582 ARG A CA 1
ATOM 4490 C C . ARG A 1 582 ? -19.250 5.222 -23.436 1.00 86.00 582 ARG A C 1
ATOM 4492 O O . ARG A 1 582 ? -19.334 4.938 -22.246 1.00 86.00 582 ARG A O 1
ATOM 4499 N N . TRP A 1 583 ? -18.264 4.797 -24.217 1.00 90.69 583 TRP A N 1
ATOM 4500 C CA . TRP A 1 583 ? -17.152 3.990 -23.737 1.00 90.69 583 TRP A CA 1
ATOM 4501 C C . TRP A 1 583 ? -16.331 4.738 -22.683 1.00 90.69 583 TRP A C 1
ATOM 4503 O O . TRP A 1 583 ? -16.127 4.209 -21.591 1.00 90.69 583 TRP A O 1
ATOM 4513 N N . LEU A 1 584 ? -15.954 5.994 -22.947 1.00 86.94 584 LEU A N 1
ATOM 4514 C CA . LEU A 1 584 ? -15.212 6.824 -21.992 1.00 86.94 584 LEU A CA 1
ATOM 4515 C C . LEU A 1 584 ? -15.958 6.973 -20.655 1.00 86.94 584 LEU A C 1
ATOM 4517 O O . LEU A 1 584 ? -15.360 6.824 -19.586 1.00 86.94 584 LEU A O 1
ATOM 4521 N N . TRP A 1 585 ? -17.269 7.226 -20.714 1.00 86.19 585 TRP A N 1
ATOM 4522 C CA . TRP A 1 585 ? -18.117 7.350 -19.528 1.00 86.19 585 TRP A CA 1
ATOM 4523 C C . TRP A 1 585 ? -18.293 6.015 -18.793 1.00 86.19 585 TRP A C 1
ATOM 4525 O O . TRP A 1 585 ? -18.104 5.946 -17.577 1.00 86.19 585 TRP A O 1
ATOM 4535 N N . ASN A 1 586 ? -18.618 4.939 -19.513 1.00 88.75 586 ASN A N 1
ATOM 4536 C CA . ASN A 1 586 ? -18.887 3.618 -18.937 1.00 88.75 586 ASN A CA 1
ATOM 4537 C C . ASN A 1 586 ? -17.639 2.963 -18.336 1.00 88.75 586 ASN A C 1
ATOM 4539 O O . ASN A 1 586 ? -17.742 2.270 -17.328 1.00 88.75 586 ASN A O 1
ATOM 4543 N N . LYS A 1 587 ? -16.448 3.242 -18.877 1.00 88.56 587 LYS A N 1
ATOM 4544 C CA . LYS A 1 587 ? -15.171 2.833 -18.267 1.00 88.56 587 LYS A CA 1
ATOM 4545 C C . LYS A 1 587 ? -14.790 3.664 -17.037 1.00 88.56 587 LYS A C 1
ATOM 4547 O O . LYS A 1 587 ? -13.851 3.301 -16.334 1.00 88.56 587 LYS A O 1
ATOM 4552 N N . ARG A 1 588 ? -15.526 4.747 -16.750 1.00 88.62 588 ARG A N 1
ATOM 4553 C CA . ARG A 1 588 ? -15.327 5.637 -15.595 1.00 88.62 588 ARG A CA 1
ATOM 4554 C C . ARG A 1 588 ? -13.919 6.245 -15.557 1.00 88.62 588 ARG A C 1
ATOM 4556 O O . ARG A 1 588 ? -13.317 6.350 -14.488 1.00 88.62 588 ARG A O 1
ATOM 4563 N N . PHE A 1 589 ? -13.385 6.652 -16.711 1.00 89.88 589 PHE A N 1
ATOM 4564 C CA . PHE A 1 589 ? -12.105 7.364 -16.753 1.00 89.88 589 PHE A CA 1
ATOM 4565 C C . PHE A 1 589 ? -12.220 8.708 -16.029 1.00 89.88 589 PHE A C 1
ATOM 4567 O O . PHE A 1 589 ? -13.145 9.486 -16.271 1.00 89.88 589 PHE A O 1
ATOM 4574 N N . ALA A 1 590 ? -11.269 8.993 -15.141 1.00 89.50 590 ALA A N 1
ATOM 4575 C CA . ALA A 1 590 ? -11.240 10.243 -14.391 1.00 89.50 590 ALA A CA 1
ATOM 4576 C C . ALA A 1 590 ? -10.840 11.430 -15.271 1.00 89.50 590 ALA A C 1
ATOM 4578 O O . ALA A 1 590 ? -11.362 12.536 -15.111 1.00 89.50 590 ALA A O 1
ATOM 4579 N N . ALA A 1 591 ? -9.911 11.195 -16.196 1.00 88.31 591 ALA A N 1
ATOM 4580 C CA . ALA A 1 591 ? -9.386 12.192 -17.113 1.00 88.31 591 ALA A CA 1
ATOM 4581 C C . ALA A 1 591 ? -8.790 11.511 -18.354 1.00 88.31 591 ALA A C 1
ATOM 4583 O O . ALA A 1 591 ? -8.459 10.323 -18.309 1.00 88.31 591 ALA A O 1
ATOM 4584 N N . ALA A 1 592 ? -8.626 12.256 -19.448 1.00 86.44 592 ALA A N 1
ATOM 4585 C CA . ALA A 1 592 ? -7.993 11.740 -20.656 1.00 86.44 592 ALA A CA 1
ATOM 4586 C C . ALA A 1 592 ? -7.090 12.781 -21.330 1.00 86.44 592 ALA A C 1
ATOM 4588 O O . ALA A 1 592 ? -7.394 13.974 -21.312 1.00 86.44 592 ALA A O 1
ATOM 4589 N N . ALA A 1 593 ? -5.987 12.332 -21.930 1.00 86.06 593 ALA A N 1
ATOM 4590 C CA . ALA A 1 593 ? -5.038 13.189 -22.633 1.00 86.06 593 ALA A CA 1
ATOM 4591 C C . ALA A 1 593 ? -4.399 12.488 -23.840 1.00 86.06 593 ALA A C 1
ATOM 4593 O O . ALA A 1 593 ? -4.311 11.261 -23.910 1.00 86.06 593 ALA A O 1
ATOM 4594 N N . SER A 1 594 ? -3.907 13.289 -24.788 1.00 85.44 594 SER A N 1
ATOM 4595 C CA . SER A 1 594 ? -3.159 12.819 -25.955 1.00 85.44 594 SER A CA 1
ATOM 4596 C C . SER A 1 594 ? -1.944 13.705 -26.245 1.00 85.44 594 SER A C 1
ATOM 4598 O O . SER A 1 594 ? -1.813 14.815 -25.724 1.00 85.44 594 SER A O 1
ATOM 4600 N N . ASP A 1 595 ? -1.028 13.200 -27.072 1.00 87.69 595 ASP A N 1
ATOM 4601 C CA . ASP A 1 595 ? 0.088 13.964 -27.630 1.00 87.69 595 ASP A CA 1
ATOM 4602 C C . ASP A 1 595 ? -0.309 14.802 -28.861 1.00 87.69 595 ASP A C 1
ATOM 4604 O O . ASP A 1 595 ? 0.515 15.552 -29.378 1.00 87.69 595 ASP A O 1
ATOM 4608 N N . SER A 1 596 ? -1.557 14.694 -29.320 1.00 83.00 596 SER A N 1
ATOM 4609 C CA . SER A 1 596 ? -2.139 15.513 -30.384 1.00 83.00 596 SER A CA 1
ATOM 4610 C C . SER A 1 596 ? -2.723 16.829 -29.839 1.00 83.00 596 SER A C 1
ATOM 4612 O O . SER A 1 596 ? -3.027 16.963 -28.651 1.00 83.00 596 SER A O 1
ATOM 4614 N N . SER A 1 597 ? -2.890 17.832 -30.706 1.00 75.44 597 SER A N 1
ATOM 4615 C CA . SER A 1 597 ? -3.553 19.101 -30.359 1.00 75.44 597 SER A CA 1
ATOM 4616 C C . SER A 1 597 ? -5.073 18.996 -30.285 1.00 75.44 597 SER A C 1
ATOM 4618 O O . SER A 1 597 ? -5.708 19.943 -29.838 1.00 75.44 597 SER A O 1
ATOM 4620 N N . SER A 1 598 ? -5.644 17.863 -30.695 1.00 78.50 598 SER A N 1
ATOM 4621 C CA . SER A 1 598 ? -7.040 17.482 -30.492 1.00 78.50 598 SER A CA 1
ATOM 4622 C C . SER A 1 598 ? -7.084 16.063 -29.937 1.00 78.50 598 SER A C 1
ATOM 4624 O O . SER A 1 598 ? -6.349 15.203 -30.414 1.00 78.50 598 SER A O 1
ATOM 4626 N N . PHE A 1 599 ? -7.936 15.811 -28.941 1.00 80.88 599 PHE A N 1
ATOM 4627 C CA . PHE A 1 599 ? -8.129 14.456 -28.414 1.00 80.88 599 PHE A CA 1
ATOM 4628 C C . PHE A 1 599 ? -8.932 13.577 -29.391 1.00 80.88 599 PHE A C 1
ATOM 4630 O O . PHE A 1 599 ? -8.615 12.409 -29.600 1.00 80.88 599 PHE A O 1
ATOM 4637 N N . GLU A 1 600 ? -9.937 14.167 -30.043 1.00 85.06 600 GLU A N 1
ATOM 4638 C CA . GLU A 1 600 ? -10.725 13.547 -31.114 1.00 85.06 600 GLU A CA 1
ATOM 4639 C C . GLU A 1 600 ? -10.093 13.823 -32.484 1.00 85.06 600 GLU A C 1
ATOM 4641 O O . GLU A 1 600 ? -9.446 14.856 -32.692 1.00 85.06 600 GLU A O 1
ATOM 4646 N N . ALA A 1 601 ? -10.319 12.928 -33.441 1.00 90.00 601 ALA A N 1
ATOM 4647 C CA . ALA A 1 601 ? -9.878 13.112 -34.813 1.00 90.00 601 ALA A CA 1
ATOM 4648 C C . ALA A 1 601 ? -10.515 14.356 -35.457 1.00 90.00 601 ALA A C 1
ATOM 4650 O O . ALA A 1 601 ? -11.733 14.556 -35.415 1.00 90.00 601 ALA A O 1
ATOM 4651 N N . PHE A 1 602 ? -9.686 15.168 -36.112 1.00 86.50 602 PHE A N 1
ATOM 4652 C CA . PHE A 1 602 ? -10.081 16.426 -36.736 1.00 86.50 602 PHE A CA 1
ATOM 4653 C C . PHE A 1 602 ? -9.807 16.416 -38.255 1.00 86.50 602 PHE A C 1
ATOM 4655 O O . PHE A 1 602 ? -8.730 15.972 -38.673 1.00 86.50 602 PHE A O 1
ATOM 4662 N N . PRO A 1 603 ? -10.725 16.940 -39.096 1.00 89.12 603 PRO A N 1
ATOM 4663 C CA . PRO A 1 603 ? -11.998 17.576 -38.733 1.00 89.12 603 PRO A CA 1
ATOM 4664 C C . PRO A 1 603 ? -13.044 16.568 -38.223 1.00 89.12 603 PRO A C 1
ATOM 4666 O O . PRO A 1 603 ? -12.962 15.390 -38.579 1.00 89.12 603 PRO A O 1
ATOM 4669 N N . PRO A 1 604 ? -14.025 16.992 -37.405 1.00 84.19 604 PRO A N 1
ATOM 4670 C CA . PRO A 1 604 ? -15.111 16.113 -36.971 1.00 84.19 604 PRO A CA 1
ATOM 4671 C C . PRO A 1 604 ? -15.970 15.657 -38.156 1.00 84.19 604 PRO A C 1
ATOM 4673 O O . PRO A 1 604 ? -15.943 16.273 -39.226 1.00 84.19 604 PRO A O 1
ATOM 4676 N N . LEU A 1 605 ? -16.752 14.595 -37.965 1.00 83.94 605 LEU A N 1
ATOM 4677 C CA . LEU A 1 605 ? -17.803 14.200 -38.905 1.00 83.94 605 LEU A CA 1
ATOM 4678 C C . LEU A 1 605 ? -19.169 14.506 -38.311 1.00 83.94 605 LEU A C 1
ATOM 4680 O O . LEU A 1 605 ? -19.370 14.425 -37.104 1.00 83.94 605 LEU A O 1
ATOM 4684 N N . LYS A 1 606 ? -20.124 14.813 -39.180 1.00 81.00 606 LYS A N 1
ATOM 4685 C CA . LYS A 1 606 ? -21.541 14.806 -38.822 1.00 81.00 606 LYS A CA 1
ATOM 4686 C C . LYS A 1 606 ? -22.055 13.367 -38.788 1.00 81.00 606 LYS A C 1
ATOM 4688 O O . LYS A 1 606 ? -21.427 12.460 -39.328 1.00 81.00 606 LYS A O 1
ATOM 4693 N N . ALA A 1 607 ? -23.259 13.181 -38.251 1.00 73.12 607 ALA A N 1
ATOM 4694 C CA . ALA A 1 607 ? -23.932 11.880 -38.205 1.00 73.12 607 ALA A CA 1
ATOM 4695 C C . ALA A 1 607 ? -24.113 11.210 -39.587 1.00 73.12 607 ALA A C 1
ATOM 4697 O O . ALA A 1 607 ? -24.239 9.994 -39.666 1.00 73.12 607 ALA A O 1
ATOM 4698 N N . ASP A 1 608 ? -24.114 11.984 -40.678 1.00 79.50 608 ASP A N 1
ATOM 4699 C CA . ASP A 1 608 ? -24.190 11.475 -42.056 1.00 79.50 608 ASP A CA 1
ATOM 4700 C C . ASP A 1 608 ? -22.818 11.113 -42.667 1.00 79.50 608 ASP A C 1
ATOM 4702 O O . ASP A 1 608 ? -22.741 10.756 -43.843 1.00 79.50 608 ASP A O 1
ATOM 4706 N N . GLY A 1 609 ? -21.731 11.221 -41.893 1.00 79.88 609 GLY A N 1
ATOM 4707 C CA . GLY A 1 609 ? -20.358 10.949 -42.323 1.00 79.88 609 GLY A CA 1
ATOM 4708 C C . GLY A 1 609 ? -19.692 12.085 -43.109 1.00 79.88 609 GLY A C 1
ATOM 4709 O O . GLY A 1 609 ? -18.531 11.954 -43.501 1.00 79.88 609 GLY A O 1
ATOM 4710 N N . SER A 1 610 ? -20.378 13.210 -43.346 1.00 86.19 610 SER A N 1
ATOM 4711 C CA . SER A 1 610 ? -19.775 14.384 -43.988 1.00 86.19 610 SER A CA 1
ATOM 4712 C C . SER A 1 610 ? -18.883 15.170 -43.021 1.00 86.19 610 SER A C 1
ATOM 4714 O O . SER A 1 610 ? -19.091 15.153 -41.810 1.00 86.19 610 SER A O 1
ATOM 4716 N N . ILE A 1 611 ? -17.888 15.892 -43.551 1.00 87.44 611 ILE A N 1
ATOM 4717 C CA . ILE A 1 611 ? -17.005 16.741 -42.736 1.00 87.44 611 ILE A CA 1
ATOM 4718 C C . ILE A 1 611 ? -17.833 17.821 -42.018 1.00 87.44 611 ILE A C 1
ATOM 4720 O O . ILE A 1 611 ? -18.567 18.598 -42.642 1.00 87.44 611 ILE A O 1
ATOM 4724 N N . GLY A 1 612 ? -17.701 17.853 -40.696 1.00 82.00 612 GLY A N 1
ATOM 4725 C CA . GLY A 1 612 ? -18.296 18.823 -39.789 1.00 82.00 612 GLY A CA 1
ATOM 4726 C C . GLY A 1 612 ? -17.393 20.026 -39.520 1.00 82.00 612 GLY A C 1
ATOM 4727 O O . GLY A 1 612 ? -16.204 20.045 -39.846 1.00 82.00 612 GLY A O 1
ATOM 4728 N N . GLY A 1 613 ? -17.984 21.057 -38.925 1.00 78.31 613 GLY A N 1
ATOM 4729 C CA . GLY A 1 613 ? -17.259 22.182 -38.341 1.00 78.31 613 GLY A CA 1
ATOM 4730 C C . GLY A 1 613 ? -17.015 21.969 -36.849 1.00 78.31 613 GLY A C 1
ATOM 4731 O O . GLY A 1 613 ? -17.425 20.974 -36.273 1.00 78.31 613 GLY A O 1
ATOM 4732 N N . ILE A 1 614 ? -16.405 22.952 -36.191 1.00 70.81 614 ILE A N 1
ATOM 4733 C CA . ILE A 1 614 ? -16.082 22.914 -34.752 1.00 70.81 614 ILE A CA 1
ATOM 4734 C C . ILE A 1 614 ? -17.292 22.568 -33.857 1.00 70.81 614 ILE A C 1
ATOM 4736 O O . ILE A 1 614 ? -17.132 21.921 -32.828 1.00 70.81 614 ILE A O 1
ATOM 4740 N N . LYS A 1 615 ? -18.504 22.961 -34.260 1.00 69.31 615 LYS A N 1
ATOM 4741 C CA . LYS A 1 615 ? -19.756 22.643 -33.554 1.00 69.31 615 LYS A CA 1
ATOM 4742 C C . LYS A 1 615 ? -20.137 21.156 -33.569 1.00 69.31 615 LYS A C 1
ATOM 4744 O O . LYS A 1 615 ? -21.008 20.769 -32.809 1.00 69.31 615 LYS A O 1
ATOM 4749 N N . ASP A 1 616 ? -19.543 20.378 -34.472 1.00 71.94 616 ASP A N 1
ATOM 4750 C CA . ASP A 1 616 ? -19.834 18.960 -34.693 1.00 71.94 616 ASP A CA 1
ATOM 4751 C C . ASP A 1 616 ? -18.781 18.056 -34.002 1.00 71.94 616 ASP A C 1
ATOM 4753 O O . ASP A 1 616 ? -18.778 16.847 -34.202 1.00 71.94 616 ASP A O 1
ATOM 4757 N N . LEU A 1 617 ? -17.855 18.625 -33.211 1.00 67.56 617 LEU A N 1
ATOM 4758 C CA . LEU A 1 617 ? -16.945 17.858 -32.349 1.00 67.56 617 LEU A CA 1
ATOM 4759 C C . LEU A 1 617 ? -17.756 17.185 -31.233 1.00 67.56 617 LEU A C 1
ATOM 4761 O O . LEU A 1 617 ? -18.318 17.873 -30.384 1.00 67.56 617 LEU A O 1
ATOM 4765 N N . ALA A 1 618 ? -17.806 15.854 -31.215 1.00 54.81 618 ALA A N 1
ATOM 4766 C CA . ALA A 1 618 ? -18.693 15.100 -30.332 1.00 54.81 618 ALA A CA 1
ATOM 4767 C C . ALA A 1 618 ? -18.452 15.381 -28.846 1.00 54.81 618 ALA A C 1
ATOM 4769 O O . ALA A 1 618 ? -19.408 15.515 -28.090 1.00 54.81 618 ALA A O 1
ATOM 4770 N N . GLY A 1 619 ? -17.209 15.564 -28.394 1.00 50.16 619 GLY A N 1
ATOM 4771 C CA . GLY A 1 619 ? -16.963 15.834 -26.974 1.00 50.16 619 GLY A CA 1
ATOM 4772 C C . GLY A 1 619 ? -17.263 17.276 -26.535 1.00 50.16 619 GLY A C 1
ATOM 4773 O O . GLY A 1 619 ? -16.886 17.667 -25.436 1.00 50.16 619 GLY A O 1
ATOM 4774 N N . VAL A 1 620 ? -17.871 18.102 -27.386 1.00 47.03 620 VAL A N 1
ATOM 4775 C CA . VAL A 1 620 ? -18.446 19.401 -26.985 1.00 47.03 620 VAL A CA 1
ATOM 4776 C C . VAL A 1 620 ? -19.732 19.203 -26.163 1.00 47.03 620 VAL A C 1
ATOM 4778 O O . VAL A 1 620 ? -20.104 20.073 -25.378 1.00 47.03 620 VAL A O 1
ATOM 4781 N N . ASP A 1 621 ? -20.339 18.018 -26.260 1.00 45.91 621 ASP A N 1
ATOM 4782 C CA . ASP A 1 621 ? -21.588 17.648 -25.585 1.00 45.91 621 ASP A CA 1
ATOM 4783 C C . ASP A 1 621 ? -21.357 16.888 -24.258 1.00 45.91 621 ASP A C 1
ATOM 4785 O O . ASP A 1 621 ? -22.266 16.728 -23.441 1.00 45.91 621 ASP A O 1
ATOM 4789 N N . TRP A 1 622 ? -20.110 16.468 -24.010 1.00 50.59 622 TRP A N 1
ATOM 4790 C CA . TRP A 1 622 ? -19.702 15.545 -22.948 1.00 50.59 622 TRP A CA 1
ATOM 4791 C C . TRP A 1 622 ? -18.597 16.162 -22.111 1.00 50.59 622 TRP A C 1
ATOM 4793 O O . TRP A 1 622 ? -17.414 15.874 -22.287 1.00 50.59 622 TRP A O 1
ATOM 4803 N N . VAL A 1 623 ? -18.959 17.056 -21.200 1.00 44.84 623 VAL A N 1
ATOM 4804 C CA . VAL A 1 623 ? -17.969 17.704 -20.336 1.00 44.84 623 VAL A CA 1
ATOM 4805 C C . VAL A 1 623 ? -17.591 16.773 -19.174 1.00 44.84 623 VAL A C 1
ATOM 4807 O O . VAL A 1 623 ? -17.946 17.001 -18.022 1.00 44.84 623 VAL A O 1
ATOM 4810 N N . ALA A 1 624 ? -16.893 15.690 -19.511 1.00 36.53 624 ALA A N 1
ATOM 4811 C CA . ALA A 1 624 ? -15.878 15.056 -18.676 1.00 36.53 624 ALA A CA 1
ATOM 4812 C C . ALA A 1 624 ? -14.543 15.756 -18.978 1.00 36.53 624 ALA A C 1
ATOM 4814 O O . ALA A 1 624 ? -14.383 16.286 -20.074 1.00 36.53 624 ALA A O 1
ATOM 4815 N N . ALA A 1 625 ? -13.613 15.816 -18.024 1.00 33.09 625 ALA A N 1
ATOM 4816 C CA . ALA A 1 625 ? -12.377 16.601 -18.105 1.00 33.09 625 ALA A CA 1
ATOM 4817 C C . ALA A 1 625 ? -11.616 16.414 -19.439 1.00 33.09 625 ALA A C 1
ATOM 4819 O O . ALA A 1 625 ? -10.826 15.483 -19.595 1.00 33.09 625 ALA A O 1
ATOM 4820 N N . LYS A 1 626 ? -11.867 17.299 -20.413 1.00 36.06 626 LYS A N 1
ATOM 4821 C CA . LYS A 1 626 ? -11.129 17.341 -21.674 1.00 36.06 626 LYS A CA 1
ATOM 4822 C C . LYS A 1 626 ? -9.756 17.910 -21.403 1.00 36.06 626 LYS A C 1
ATOM 4824 O O . LYS A 1 626 ? -9.639 18.907 -20.704 1.00 36.06 626 LYS A O 1
ATOM 4829 N N . CYS A 1 627 ? -8.737 17.313 -22.003 1.00 30.89 627 CYS A N 1
ATOM 4830 C CA . CYS A 1 627 ? -7.455 17.971 -22.205 1.00 30.89 627 CYS A CA 1
ATOM 4831 C C . CYS A 1 627 ? -7.086 17.941 -23.670 1.00 30.89 627 CYS A C 1
ATOM 4833 O O . CYS A 1 627 ? -6.861 16.878 -24.251 1.00 30.89 627 CYS A O 1
ATOM 4835 N N . LEU A 1 628 ? -7.037 19.132 -24.258 1.00 32.56 628 LEU A N 1
ATOM 4836 C CA . LEU A 1 628 ? -6.432 19.393 -25.546 1.00 32.56 628 LEU A CA 1
ATOM 4837 C C . LEU A 1 628 ? -5.010 19.932 -25.306 1.00 32.56 628 LEU A C 1
ATOM 4839 O O . LEU A 1 628 ? -4.828 20.994 -24.715 1.00 32.56 628 LEU A O 1
ATOM 4843 N N . GLY A 1 629 ? -3.991 19.228 -25.812 1.00 31.25 629 GLY A N 1
ATOM 4844 C CA . GLY A 1 629 ? -2.644 19.785 -25.993 1.00 31.25 629 GLY A CA 1
ATOM 4845 C C . GLY A 1 629 ? -1.484 18.992 -25.380 1.00 31.25 629 GLY A C 1
ATOM 4846 O O . GLY A 1 629 ? -1.158 19.148 -24.205 1.00 31.25 629 GLY A O 1
ATOM 4847 N N . TYR A 1 630 ? -0.799 18.234 -26.246 1.00 41.47 630 TYR A N 1
ATOM 4848 C CA . TYR A 1 630 ? 0.613 17.813 -26.185 1.00 41.47 630 TYR A CA 1
ATOM 4849 C C . TYR A 1 630 ? 1.131 17.312 -24.831 1.00 41.47 630 TYR A C 1
ATOM 4851 O O . TYR A 1 630 ? 2.216 17.700 -24.394 1.00 41.47 630 TYR A O 1
ATOM 4859 N N . LEU A 1 631 ? 0.386 16.449 -24.142 1.00 39.28 631 LEU A N 1
ATOM 4860 C CA . LEU A 1 631 ? 0.727 16.068 -22.767 1.00 39.28 631 LEU A CA 1
ATOM 4861 C C . LEU A 1 631 ? 1.755 14.936 -22.651 1.00 39.28 631 LEU A C 1
ATOM 4863 O O . LEU A 1 631 ? 1.992 14.437 -21.561 1.00 39.28 631 LEU A O 1
ATOM 4867 N N . LEU A 1 632 ? 2.322 14.450 -23.754 1.00 36.16 632 LEU A N 1
ATOM 4868 C CA . LEU A 1 632 ? 3.090 13.209 -23.726 1.00 36.16 632 LEU A CA 1
ATOM 4869 C C . LEU A 1 632 ? 4.407 13.365 -24.475 1.00 36.16 632 LEU A C 1
ATOM 4871 O O . LEU A 1 632 ? 4.479 13.297 -25.703 1.00 36.16 632 LEU A O 1
ATOM 4875 N N . ARG A 1 633 ? 5.485 13.466 -23.694 1.00 45.22 633 ARG A N 1
ATOM 4876 C CA . ARG A 1 633 ? 6.847 13.149 -24.135 1.00 45.22 633 ARG A CA 1
ATOM 4877 C C . ARG A 1 633 ? 7.285 11.791 -23.594 1.00 45.22 633 ARG A C 1
ATOM 4879 O O . ARG A 1 633 ? 8.386 11.654 -23.067 1.00 45.22 633 ARG A O 1
ATOM 4886 N N . LEU A 1 634 ? 6.425 10.778 -23.699 1.00 39.28 634 LEU A N 1
ATOM 4887 C CA . LEU A 1 634 ? 6.719 9.502 -23.053 1.00 39.28 634 LEU A CA 1
ATOM 4888 C C . LEU A 1 634 ? 7.887 8.768 -23.731 1.00 39.28 634 LEU A C 1
ATOM 4890 O O . LEU A 1 634 ? 8.743 8.224 -23.049 1.00 39.28 634 LEU A O 1
ATOM 4894 N N . ILE A 1 635 ? 8.037 8.840 -25.056 1.00 39.91 635 ILE A N 1
ATOM 4895 C CA . ILE A 1 635 ? 8.993 7.955 -25.748 1.00 39.91 635 ILE A CA 1
ATOM 4896 C C . ILE A 1 635 ? 10.392 8.537 -25.929 1.00 39.91 635 ILE A C 1
ATOM 4898 O O . ILE A 1 635 ? 11.348 7.775 -25.978 1.00 39.91 635 ILE A O 1
ATOM 4902 N N . HIS A 1 636 ? 10.591 9.856 -25.909 1.00 35.31 636 HIS A N 1
ATOM 4903 C CA . HIS A 1 636 ? 11.964 10.376 -25.978 1.00 35.31 636 HIS A CA 1
ATOM 4904 C C . HIS A 1 636 ? 12.756 10.132 -24.677 1.00 35.31 636 HIS A C 1
ATOM 4906 O O . HIS A 1 636 ? 13.979 10.052 -24.723 1.00 35.31 636 HIS A O 1
ATOM 4912 N N . ARG A 1 637 ? 12.069 9.971 -23.529 1.00 36.41 637 ARG A N 1
ATOM 4913 C CA . ARG A 1 637 ? 12.681 9.540 -22.256 1.00 36.41 637 ARG A CA 1
ATOM 4914 C C . ARG A 1 637 ? 12.574 8.030 -22.002 1.00 36.41 637 ARG A C 1
ATOM 4916 O O . ARG A 1 637 ? 13.488 7.492 -21.396 1.00 36.41 637 ARG A O 1
ATOM 4923 N N . LEU A 1 638 ? 11.546 7.329 -22.502 1.00 36.81 638 LEU A N 1
ATOM 4924 C CA . LEU A 1 638 ? 11.504 5.852 -22.475 1.00 36.81 638 LEU A CA 1
ATOM 4925 C C . LEU A 1 638 ? 12.474 5.203 -23.484 1.00 36.81 638 LEU A C 1
ATOM 4927 O O . LEU A 1 638 ? 12.898 4.074 -23.281 1.00 36.81 638 LEU A O 1
ATOM 4931 N N . LYS A 1 639 ? 12.902 5.924 -24.534 1.00 33.66 639 LYS A N 1
ATOM 4932 C CA . LYS A 1 639 ? 14.063 5.573 -25.380 1.00 33.66 639 LYS A CA 1
ATOM 4933 C C . LYS A 1 639 ? 15.409 6.006 -24.769 1.00 33.66 639 LYS A C 1
ATOM 4935 O O . LYS A 1 639 ? 16.403 6.072 -25.488 1.00 33.66 639 LYS A O 1
ATOM 4940 N N . LEU A 1 640 ? 15.478 6.293 -23.465 1.00 32.12 640 LEU A N 1
ATOM 4941 C CA . LEU A 1 640 ? 16.743 6.153 -22.739 1.00 32.12 640 LEU A CA 1
ATOM 4942 C C . LEU A 1 640 ? 17.023 4.647 -22.595 1.00 32.12 640 LEU A C 1
ATOM 4944 O O . LEU A 1 640 ? 16.089 3.886 -22.338 1.00 32.12 640 LEU A O 1
ATOM 4948 N N . PRO A 1 641 ? 18.266 4.186 -22.797 1.00 30.70 641 PRO A N 1
ATOM 4949 C CA . PRO A 1 641 ? 18.592 2.766 -22.726 1.00 30.70 641 PRO A CA 1
ATOM 4950 C C . PRO A 1 641 ? 18.302 2.265 -21.305 1.00 30.70 641 PRO A C 1
ATOM 4952 O O . PRO A 1 641 ? 19.050 2.568 -20.384 1.00 30.70 641 PRO A O 1
ATOM 4955 N N . GLY A 1 642 ? 17.181 1.566 -21.104 1.00 34.34 642 GLY A N 1
ATOM 4956 C CA . GLY A 1 642 ? 16.794 1.099 -19.771 1.00 34.34 642 GLY A CA 1
ATOM 4957 C C . GLY A 1 642 ? 15.326 0.719 -19.602 1.00 34.34 642 GLY A C 1
ATOM 4958 O O . GLY A 1 642 ? 15.057 -0.325 -19.018 1.00 34.34 642 GLY A O 1
ATOM 4959 N N . ILE A 1 643 ? 14.380 1.494 -20.147 1.00 32.59 643 ILE A N 1
ATOM 4960 C CA . ILE A 1 643 ? 12.949 1.330 -19.830 1.00 32.59 643 ILE A CA 1
ATOM 4961 C C . ILE A 1 643 ? 12.177 0.806 -21.051 1.00 32.59 643 ILE A C 1
ATOM 4963 O O . ILE A 1 643 ? 11.710 1.570 -21.893 1.00 32.59 643 ILE A O 1
ATOM 4967 N N . ARG A 1 644 ? 12.027 -0.521 -21.157 1.00 31.42 644 ARG A N 1
ATOM 4968 C CA . ARG A 1 644 ? 11.037 -1.146 -22.055 1.00 31.42 644 ARG A CA 1
ATOM 4969 C C . ARG A 1 644 ? 9.689 -1.215 -21.335 1.00 31.42 644 ARG A C 1
ATOM 4971 O O . ARG A 1 644 ? 9.625 -1.741 -20.230 1.00 31.42 644 ARG A O 1
ATOM 4978 N N . LEU A 1 645 ? 8.612 -0.788 -21.997 1.00 31.39 645 LEU A N 1
ATOM 4979 C CA . LEU A 1 645 ? 7.264 -1.272 -21.686 1.00 31.39 645 LEU A CA 1
ATOM 4980 C C . LEU A 1 645 ? 7.250 -2.772 -22.007 1.00 31.39 645 LEU A C 1
ATOM 4982 O O . LEU A 1 645 ? 7.243 -3.161 -23.174 1.00 31.39 645 LEU A O 1
ATOM 4986 N N . VAL A 1 646 ? 7.361 -3.616 -20.983 1.00 29.19 646 VAL A N 1
ATOM 4987 C CA . VAL A 1 646 ? 7.272 -5.071 -21.137 1.00 29.19 646 VAL A CA 1
ATOM 4988 C C . VAL A 1 646 ? 5.802 -5.459 -20.970 1.00 29.19 646 VAL A C 1
ATOM 4990 O O . VAL A 1 646 ? 5.280 -5.320 -19.863 1.00 29.19 646 VAL A O 1
ATOM 4993 N N . PRO A 1 647 ? 5.114 -5.954 -22.014 1.00 28.64 647 PRO A N 1
ATOM 4994 C CA . PRO A 1 647 ? 3.778 -6.504 -21.845 1.00 28.64 647 PRO A CA 1
ATOM 4995 C C . PRO A 1 647 ? 3.882 -7.754 -20.964 1.00 28.64 647 PRO A C 1
ATOM 4997 O O . PRO A 1 647 ? 4.539 -8.736 -21.321 1.00 28.64 647 PRO A O 1
ATOM 5000 N N . ARG A 1 648 ? 3.251 -7.733 -19.785 1.00 27.19 648 ARG A N 1
ATOM 5001 C CA . ARG A 1 648 ? 3.048 -8.953 -18.996 1.00 27.19 648 ARG A CA 1
ATOM 5002 C C . ARG A 1 648 ? 1.914 -9.729 -19.644 1.00 27.19 648 ARG A C 1
ATOM 5004 O O . ARG A 1 648 ? 0.776 -9.476 -19.309 1.00 27.19 648 ARG A O 1
ATOM 5011 N N . ASN A 1 649 ? 2.204 -10.696 -20.504 1.00 27.69 649 ASN A N 1
ATOM 5012 C CA . ASN A 1 649 ? 1.273 -11.795 -20.749 1.00 27.69 649 ASN A CA 1
ATOM 5013 C C . ASN A 1 649 ? 1.977 -13.116 -20.456 1.00 27.69 649 ASN A C 1
ATOM 5015 O O . ASN A 1 649 ? 2.810 -13.590 -21.223 1.00 27.69 649 ASN A O 1
ATOM 5019 N N . ILE A 1 650 ? 1.594 -13.726 -19.334 1.00 32.09 650 ILE A N 1
ATOM 5020 C CA . ILE A 1 650 ? 1.553 -15.180 -19.235 1.00 32.09 650 ILE A CA 1
ATOM 5021 C C . ILE A 1 650 ? 0.220 -15.571 -19.872 1.00 32.09 650 ILE A C 1
ATOM 5023 O O . ILE A 1 650 ? -0.817 -15.411 -19.242 1.00 32.09 650 ILE A O 1
ATOM 5027 N N . THR A 1 651 ? 0.234 -16.039 -21.120 1.00 25.92 651 THR A N 1
ATOM 5028 C CA . THR A 1 651 ? -0.399 -17.307 -21.525 1.00 25.92 651 THR A CA 1
ATOM 5029 C C . THR A 1 651 ? 0.159 -17.726 -22.888 1.00 25.92 651 THR A C 1
ATOM 5031 O O . THR A 1 651 ? 0.345 -16.931 -23.803 1.00 25.92 651 THR A O 1
ATOM 5034 N N . ILE A 1 652 ? 0.474 -19.011 -22.958 1.00 42.12 652 ILE A N 1
ATOM 5035 C CA . ILE A 1 652 ? 1.216 -19.740 -23.980 1.00 42.12 652 ILE A CA 1
ATOM 5036 C C . ILE A 1 652 ? 0.459 -19.767 -25.316 1.00 42.12 652 ILE A C 1
ATOM 5038 O O . ILE A 1 652 ? -0.646 -20.296 -25.371 1.00 42.12 652 ILE A O 1
ATOM 5042 N N . SER A 1 653 ? 1.093 -19.320 -26.408 1.00 24.41 653 SER A N 1
ATOM 5043 C CA . SER A 1 653 ? 1.089 -20.070 -27.678 1.00 24.41 653 SER A CA 1
ATOM 5044 C C . SER A 1 653 ? 2.195 -19.614 -28.652 1.00 24.41 653 SER A C 1
ATOM 5046 O O . SER A 1 653 ? 2.228 -18.485 -29.118 1.00 24.41 653 SER A O 1
ATOM 5048 N N . ASN A 1 654 ? 3.099 -20.562 -28.925 1.00 25.39 654 ASN A N 1
ATOM 5049 C CA . ASN A 1 654 ? 3.973 -20.771 -30.089 1.00 25.39 654 ASN A CA 1
ATOM 5050 C C . ASN A 1 654 ? 4.908 -19.667 -30.642 1.00 25.39 654 ASN A C 1
ATOM 5052 O O . ASN A 1 654 ? 4.561 -18.893 -31.522 1.00 25.39 654 ASN A O 1
ATOM 5056 N N . MET A 1 655 ? 6.180 -19.815 -30.235 1.00 38.09 655 MET A N 1
ATOM 5057 C CA . MET A 1 655 ? 7.426 -19.753 -31.027 1.00 38.09 655 MET A CA 1
ATOM 5058 C C . MET A 1 655 ? 7.747 -18.508 -31.883 1.00 38.09 655 MET A C 1
ATOM 5060 O O . MET A 1 655 ? 7.529 -18.524 -33.089 1.00 38.09 655 MET A O 1
ATOM 5064 N N . SER A 1 656 ? 8.499 -17.554 -31.302 1.00 30.28 656 SER A N 1
ATOM 5065 C CA . SER A 1 656 ? 9.759 -17.041 -31.897 1.00 30.28 656 SER A CA 1
ATOM 5066 C C . SER A 1 656 ? 10.638 -16.270 -30.880 1.00 30.28 656 SER A C 1
ATOM 5068 O O . SER A 1 656 ? 10.240 -15.223 -30.381 1.00 30.28 656 SER A O 1
ATOM 5070 N N . SER A 1 657 ? 11.817 -16.846 -30.595 1.00 41.22 657 SER A N 1
ATOM 5071 C CA . SER A 1 657 ? 13.013 -16.415 -29.826 1.00 41.22 657 SER A CA 1
ATOM 5072 C C . SER A 1 657 ? 12.857 -15.707 -28.465 1.00 41.22 657 SER A C 1
ATOM 5074 O O . SER A 1 657 ? 12.699 -14.490 -28.378 1.00 41.22 657 SER A O 1
ATOM 5076 N N . GLN A 1 658 ? 13.059 -16.468 -27.383 1.00 64.81 658 GLN A N 1
ATOM 5077 C CA . GLN A 1 658 ? 13.425 -15.929 -26.066 1.00 64.81 658 GLN A CA 1
ATOM 5078 C C . GLN A 1 658 ? 14.794 -15.223 -26.137 1.00 64.81 658 GLN A C 1
ATOM 5080 O O . GLN A 1 658 ? 15.668 -15.656 -26.890 1.00 64.81 658 GLN A O 1
ATOM 5085 N N . ARG A 1 659 ? 14.994 -14.150 -25.352 1.00 84.25 659 ARG A N 1
ATOM 5086 C CA . ARG A 1 659 ? 16.299 -13.469 -25.258 1.00 84.25 659 ARG A CA 1
ATOM 5087 C C . ARG A 1 659 ? 17.353 -14.430 -24.714 1.00 84.25 659 ARG A C 1
ATOM 5089 O O . ARG A 1 659 ? 17.094 -15.150 -23.746 1.00 84.25 659 ARG A O 1
ATOM 5096 N N . ARG A 1 660 ? 18.536 -14.425 -25.333 1.00 92.69 660 ARG A N 1
ATOM 5097 C CA . ARG A 1 660 ? 19.673 -15.212 -24.854 1.00 92.69 660 ARG A CA 1
ATOM 5098 C C . ARG A 1 660 ? 20.106 -14.712 -23.480 1.00 92.69 660 ARG A C 1
ATOM 5100 O O . ARG A 1 660 ? 19.904 -13.544 -23.150 1.00 92.69 660 ARG A O 1
ATOM 5107 N N . ILE A 1 661 ? 20.705 -15.591 -22.688 1.00 95.19 661 ILE A N 1
ATOM 5108 C CA . ILE A 1 661 ? 21.165 -15.276 -21.333 1.00 95.19 661 ILE A CA 1
ATOM 5109 C C . ILE A 1 661 ? 22.656 -15.592 -21.186 1.00 95.19 661 ILE A C 1
ATOM 5111 O O . ILE A 1 661 ? 23.145 -16.607 -21.675 1.00 95.19 661 ILE A O 1
ATOM 5115 N N . ILE A 1 662 ? 23.410 -14.723 -20.525 1.00 95.69 662 ILE A N 1
ATOM 5116 C CA . ILE A 1 662 ? 24.826 -14.962 -20.256 1.00 95.69 662 ILE A CA 1
ATOM 5117 C C . ILE A 1 662 ? 25.200 -14.456 -18.873 1.00 95.69 662 ILE A C 1
ATOM 5119 O O . ILE A 1 662 ? 24.796 -13.369 -18.474 1.00 95.69 662 ILE A O 1
ATOM 5123 N N . GLY A 1 663 ? 26.006 -15.209 -18.137 1.00 95.94 663 GLY A N 1
ATOM 5124 C CA . GLY A 1 663 ? 26.491 -14.712 -16.860 1.00 95.94 663 GLY A CA 1
ATOM 5125 C C . GLY A 1 663 ? 27.775 -15.333 -16.376 1.00 95.94 663 GLY A C 1
ATOM 5126 O O . GLY A 1 663 ? 28.333 -16.227 -17.010 1.00 95.94 663 GLY A O 1
ATOM 5127 N N . VAL A 1 664 ? 28.248 -14.827 -15.244 1.00 95.69 664 VAL A N 1
ATOM 5128 C CA . VAL A 1 664 ? 29.494 -15.252 -14.605 1.00 95.69 664 VAL A CA 1
ATOM 5129 C C . VAL A 1 664 ? 29.319 -15.319 -13.091 1.00 95.69 664 VAL A C 1
ATOM 5131 O O . VAL A 1 664 ? 28.724 -14.432 -12.479 1.00 95.69 664 VAL A O 1
ATOM 5134 N N . SER A 1 665 ? 29.865 -16.362 -12.471 1.00 94.75 665 SER A N 1
ATOM 5135 C CA . SER A 1 665 ? 30.003 -16.451 -11.013 1.00 94.75 665 SER A CA 1
ATOM 5136 C C . SER A 1 665 ? 31.437 -16.119 -10.623 1.00 94.75 665 SER A C 1
ATOM 5138 O O . SER A 1 665 ? 32.387 -16.716 -11.144 1.00 94.75 665 SER A O 1
ATOM 5140 N N . THR A 1 666 ? 31.629 -15.156 -9.717 1.00 94.25 666 THR A N 1
ATOM 5141 C CA . THR A 1 666 ? 32.981 -14.773 -9.265 1.00 94.25 666 THR A CA 1
ATOM 5142 C C . THR A 1 666 ? 33.613 -15.863 -8.402 1.00 94.25 666 THR A C 1
ATOM 5144 O O . THR A 1 666 ? 34.842 -15.927 -8.271 1.00 94.25 666 THR A O 1
ATOM 5147 N N . LYS A 1 667 ? 32.772 -16.720 -7.802 1.00 91.19 667 LYS A N 1
ATOM 5148 C CA . LYS A 1 667 ? 33.119 -17.622 -6.699 1.00 91.19 667 LYS A CA 1
ATOM 5149 C C . LYS A 1 667 ? 33.881 -16.859 -5.605 1.00 91.19 667 LYS A C 1
ATOM 5151 O O . LYS A 1 667 ? 33.856 -15.629 -5.540 1.00 91.19 667 LYS A O 1
ATOM 5156 N N . MET A 1 668 ? 34.633 -17.583 -4.783 1.00 91.81 668 MET A N 1
ATOM 5157 C CA . MET A 1 668 ? 35.558 -17.001 -3.805 1.00 91.81 668 MET A CA 1
ATOM 5158 C C . MET A 1 668 ? 36.924 -16.607 -4.402 1.00 91.81 668 MET A C 1
ATOM 5160 O O . MET A 1 668 ? 37.882 -16.387 -3.664 1.00 91.81 668 MET A O 1
ATOM 5164 N N . TYR A 1 669 ? 37.071 -16.531 -5.732 1.00 93.31 669 TYR A N 1
ATOM 5165 C CA . TYR A 1 669 ? 38.336 -16.091 -6.341 1.00 93.31 669 TYR A CA 1
ATOM 5166 C C . TYR A 1 669 ? 38.571 -14.583 -6.199 1.00 93.31 669 TYR A C 1
ATOM 5168 O O . TYR A 1 669 ? 39.683 -14.100 -6.443 1.00 93.31 669 TYR A O 1
ATOM 5176 N N . PHE A 1 670 ? 37.516 -13.825 -5.902 1.00 95.75 670 PHE A N 1
ATOM 5177 C CA . PHE A 1 670 ? 37.552 -12.375 -5.830 1.00 95.75 670 PHE A CA 1
ATOM 5178 C C . PHE A 1 670 ? 37.579 -11.938 -4.366 1.00 95.75 670 PHE A C 1
ATOM 5180 O O . PHE A 1 670 ? 36.834 -12.446 -3.538 1.00 95.75 670 PHE A O 1
ATOM 5187 N N . SER A 1 671 ? 38.463 -10.994 -4.047 1.00 94.81 671 SER A N 1
ATOM 5188 C CA . SER A 1 671 ? 38.358 -10.209 -2.819 1.00 94.81 671 SER A CA 1
ATOM 5189 C C . SER A 1 671 ? 37.386 -9.050 -3.038 1.00 94.81 671 SER A C 1
ATOM 5191 O O . SER A 1 671 ? 37.168 -8.651 -4.179 1.00 94.81 671 SER A O 1
ATOM 5193 N N . ALA A 1 672 ? 36.897 -8.422 -1.965 1.00 92.69 672 ALA A N 1
ATOM 5194 C CA . ALA A 1 672 ? 36.070 -7.214 -2.060 1.00 92.69 672 ALA A CA 1
ATOM 5195 C C . ALA A 1 672 ? 36.662 -6.131 -2.986 1.00 92.69 672 ALA A C 1
ATOM 5197 O O . ALA A 1 672 ? 35.955 -5.576 -3.829 1.00 92.69 672 ALA A O 1
ATOM 5198 N N . SER A 1 673 ? 37.971 -5.871 -2.889 1.00 94.25 673 SER A N 1
ATOM 5199 C CA . SER A 1 673 ? 38.652 -4.910 -3.767 1.00 94.25 673 SER A CA 1
ATOM 5200 C C . SER A 1 673 ? 38.654 -5.355 -5.228 1.00 94.25 673 SER A C 1
ATOM 5202 O O . SER A 1 673 ? 38.390 -4.540 -6.109 1.00 94.25 673 SER A O 1
ATOM 5204 N N . ARG A 1 674 ? 38.908 -6.646 -5.487 1.00 96.19 674 ARG A N 1
ATOM 5205 C CA . ARG A 1 674 ? 38.891 -7.200 -6.846 1.00 96.19 674 ARG A CA 1
ATOM 5206 C C . ARG A 1 674 ? 37.484 -7.190 -7.440 1.00 96.19 674 ARG A C 1
ATOM 5208 O O . ARG A 1 674 ? 37.344 -6.865 -8.610 1.00 96.19 674 ARG A O 1
ATOM 5215 N N . THR A 1 675 ? 36.449 -7.491 -6.654 1.00 96.75 675 THR A N 1
ATOM 5216 C CA . THR A 1 675 ? 35.049 -7.391 -7.095 1.00 96.75 675 THR A CA 1
ATOM 5217 C C . THR A 1 675 ? 34.715 -5.969 -7.514 1.00 96.75 675 THR A C 1
ATOM 5219 O O . THR A 1 675 ? 34.180 -5.764 -8.600 1.00 96.75 675 THR A O 1
ATOM 5222 N N . LYS A 1 676 ? 35.093 -4.973 -6.705 1.00 94.12 676 LYS A N 1
ATOM 5223 C CA . LYS A 1 676 ? 34.885 -3.562 -7.046 1.00 94.12 676 LYS A CA 1
ATOM 5224 C C . LYS A 1 676 ? 35.610 -3.163 -8.335 1.00 94.12 676 LYS A C 1
ATOM 5226 O O . LYS A 1 676 ? 35.022 -2.495 -9.181 1.00 94.12 676 LYS A O 1
ATOM 5231 N N . GLU A 1 677 ? 36.868 -3.572 -8.491 1.00 96.00 677 GLU A N 1
ATOM 5232 C CA . GLU A 1 677 ? 37.644 -3.306 -9.707 1.00 96.00 677 GLU A CA 1
ATOM 5233 C C . GLU A 1 677 ? 37.016 -3.969 -10.939 1.00 96.00 677 GLU A C 1
ATOM 5235 O O . GLU A 1 677 ? 36.835 -3.310 -11.960 1.00 96.00 677 GLU A O 1
ATOM 5240 N N . TYR A 1 678 ? 36.609 -5.234 -10.824 1.00 97.19 678 TYR A N 1
ATOM 5241 C CA . TYR A 1 678 ? 35.955 -5.965 -11.905 1.00 97.19 678 TYR A CA 1
ATOM 5242 C C . TYR A 1 678 ? 34.626 -5.321 -12.317 1.00 97.19 678 TYR A C 1
ATOM 5244 O O . TYR A 1 678 ? 34.393 -5.129 -13.505 1.00 97.19 678 TYR A O 1
ATOM 5252 N N . VAL A 1 679 ? 33.774 -4.938 -11.357 1.00 96.25 679 VAL A N 1
ATOM 5253 C CA . VAL A 1 679 ? 32.510 -4.230 -11.635 1.00 96.25 679 VAL A CA 1
ATOM 5254 C C . VAL A 1 679 ? 32.778 -2.909 -12.350 1.00 96.25 679 VAL A C 1
ATOM 5256 O O . VAL A 1 679 ? 32.123 -2.601 -13.345 1.00 96.25 679 VAL A O 1
ATOM 5259 N N . HIS A 1 680 ? 33.780 -2.152 -11.900 1.00 94.75 680 HIS A N 1
ATOM 5260 C CA . HIS A 1 680 ? 34.162 -0.901 -12.546 1.00 94.75 680 HIS A CA 1
ATOM 5261 C C . HIS A 1 680 ? 34.626 -1.113 -13.994 1.00 94.75 680 HIS A C 1
ATOM 5263 O O . HIS A 1 680 ? 34.153 -0.419 -14.892 1.00 94.75 680 HIS A O 1
ATOM 5269 N N . GLN A 1 681 ? 35.502 -2.093 -14.232 1.00 95.88 681 GLN A N 1
ATOM 5270 C CA . GLN A 1 681 ? 35.972 -2.444 -15.576 1.00 95.88 681 GLN A CA 1
ATOM 5271 C C . GLN A 1 681 ? 34.824 -2.938 -16.463 1.00 95.88 681 GLN A C 1
ATOM 5273 O O . GLN A 1 681 ? 34.698 -2.508 -17.607 1.00 95.88 681 GLN A O 1
ATOM 5278 N N . LEU A 1 682 ? 33.942 -3.790 -15.934 1.00 95.19 682 LEU A N 1
ATOM 5279 C CA . LEU A 1 682 ? 32.784 -4.303 -16.660 1.00 95.19 682 LEU A CA 1
ATOM 5280 C C . LEU A 1 682 ? 31.871 -3.164 -17.128 1.00 95.19 682 LEU A C 1
ATOM 5282 O O . LEU A 1 682 ? 31.508 -3.115 -18.302 1.00 95.19 682 LEU A O 1
ATOM 5286 N N . LEU A 1 683 ? 31.559 -2.210 -16.246 1.00 92.56 683 LEU A N 1
ATOM 5287 C CA . LEU A 1 683 ? 30.769 -1.027 -16.598 1.00 92.56 683 LEU A CA 1
ATOM 5288 C C . LEU A 1 683 ? 31.471 -0.147 -17.637 1.00 92.56 683 LEU A C 1
ATOM 5290 O O . LEU A 1 683 ? 30.823 0.334 -18.565 1.00 92.56 683 LEU A O 1
ATOM 5294 N N . GLN A 1 684 ? 32.788 0.039 -17.521 1.00 92.00 684 GLN A N 1
ATOM 5295 C CA . GLN A 1 684 ? 33.570 0.787 -18.511 1.00 92.00 684 GLN A CA 1
ATOM 5296 C C . GLN A 1 684 ? 33.522 0.136 -19.897 1.00 92.00 684 GLN A C 1
ATOM 5298 O O . GLN A 1 684 ? 33.340 0.839 -20.891 1.00 92.00 684 GLN A O 1
ATOM 5303 N N . HIS A 1 685 ? 33.654 -1.190 -19.968 1.00 91.00 685 HIS A N 1
ATOM 5304 C CA . HIS A 1 685 ? 33.623 -1.930 -21.229 1.00 91.00 685 HIS A CA 1
ATOM 5305 C C . HIS A 1 685 ? 32.211 -2.044 -21.823 1.00 91.00 685 HIS A C 1
ATOM 5307 O O . HIS A 1 685 ? 32.073 -2.010 -23.044 1.00 91.00 685 HIS A O 1
ATOM 5313 N N . LEU A 1 686 ? 31.163 -2.135 -20.993 1.00 87.12 686 LEU A N 1
ATOM 5314 C CA . LEU A 1 686 ? 29.766 -2.211 -21.449 1.00 87.12 686 LEU A CA 1
ATOM 5315 C C . LEU A 1 686 ? 29.150 -0.855 -21.797 1.00 87.12 686 LEU A C 1
ATOM 5317 O O . LEU A 1 686 ? 28.245 -0.811 -22.623 1.00 87.12 686 LEU A O 1
ATOM 5321 N N . SER A 1 687 ? 29.622 0.247 -21.210 1.00 82.56 687 SER A N 1
ATOM 5322 C CA . SER A 1 687 ? 29.120 1.603 -21.489 1.00 82.56 687 SER A CA 1
ATOM 5323 C C . SER A 1 687 ? 29.039 1.947 -22.994 1.00 82.56 687 SER A C 1
ATOM 5325 O O . SER A 1 687 ? 27.957 2.336 -23.449 1.00 82.56 687 SER A O 1
ATOM 5327 N N . PRO A 1 688 ? 30.091 1.735 -23.818 1.00 70.00 688 PRO A N 1
ATOM 5328 C CA . PRO A 1 688 ? 30.008 1.953 -25.267 1.00 70.00 688 PRO A CA 1
ATOM 5329 C C . PRO A 1 688 ? 29.126 0.930 -26.008 1.00 70.00 688 PRO A C 1
ATOM 5331 O O . PRO A 1 688 ? 28.795 1.143 -27.172 1.00 70.00 688 PRO A O 1
ATOM 5334 N N . GLU A 1 689 ? 28.731 -0.166 -25.358 1.00 77.81 689 GLU A N 1
ATOM 5335 C CA . GLU A 1 689 ? 28.003 -1.296 -25.948 1.00 77.81 689 GLU A CA 1
ATOM 5336 C C . GLU A 1 689 ? 26.667 -1.569 -25.245 1.00 77.81 689 GLU A C 1
ATOM 5338 O O . GLU A 1 689 ? 26.155 -2.686 -25.265 1.00 77.81 689 GLU A O 1
ATOM 5343 N N . SER A 1 690 ? 26.056 -0.535 -24.661 1.00 73.75 690 SER A N 1
ATOM 5344 C CA . SER A 1 690 ? 24.807 -0.635 -23.887 1.00 73.75 690 SER A CA 1
ATOM 5345 C C . SER A 1 690 ? 23.651 -1.320 -24.634 1.00 73.75 690 SER A C 1
ATOM 5347 O O . SER A 1 690 ? 22.805 -1.959 -24.013 1.00 73.75 690 SER A O 1
ATOM 5349 N N . SER A 1 691 ? 23.643 -1.271 -25.971 1.00 79.19 691 SER A N 1
ATOM 5350 C CA . SER A 1 691 ? 22.685 -2.007 -26.813 1.00 79.19 691 SER A CA 1
ATOM 5351 C C . SER A 1 691 ? 22.738 -3.537 -26.645 1.00 79.19 691 SER A C 1
ATOM 5353 O O . SER A 1 691 ? 21.710 -4.195 -26.821 1.00 79.19 691 SER A O 1
ATOM 5355 N N . LEU A 1 692 ? 23.877 -4.113 -26.237 1.00 79.69 692 LEU A N 1
ATOM 5356 C CA . LEU A 1 692 ? 23.999 -5.550 -25.962 1.00 79.69 692 LEU A CA 1
ATOM 5357 C C . LEU A 1 692 ? 23.083 -5.990 -24.815 1.00 79.69 692 LEU A C 1
ATOM 5359 O O . LEU A 1 692 ? 22.466 -7.049 -24.887 1.00 79.69 692 LEU A O 1
ATOM 5363 N N . LEU A 1 693 ? 22.913 -5.141 -23.800 1.00 80.06 693 LEU A N 1
ATOM 5364 C CA . LEU A 1 693 ? 22.057 -5.435 -22.646 1.00 80.06 693 LEU A CA 1
ATOM 5365 C C . LEU A 1 693 ? 20.557 -5.427 -23.001 1.00 80.06 693 LEU A C 1
ATOM 5367 O O . LEU A 1 693 ? 19.736 -6.010 -22.298 1.00 80.06 693 LEU A O 1
ATOM 5371 N N . SER A 1 694 ? 20.192 -4.827 -24.140 1.00 77.69 694 SER A N 1
ATOM 5372 C CA . SER A 1 694 ? 18.810 -4.820 -24.635 1.00 77.69 694 SER A CA 1
ATOM 5373 C C . SER A 1 694 ? 18.415 -6.100 -25.391 1.00 77.69 694 SER A C 1
ATOM 5375 O O . SER A 1 694 ? 17.220 -6.394 -25.533 1.00 77.69 694 SER A O 1
ATOM 5377 N N . SER A 1 695 ? 19.405 -6.861 -25.870 1.00 80.75 695 SER A N 1
ATOM 5378 C CA . SER A 1 695 ? 19.233 -8.085 -26.671 1.00 80.75 695 SER A CA 1
ATOM 5379 C C . SER A 1 695 ? 19.581 -9.364 -25.903 1.00 80.75 695 SER A C 1
ATOM 5381 O O . SER A 1 695 ? 19.015 -10.415 -26.207 1.00 80.75 695 SER A O 1
ATOM 5383 N N . THR A 1 696 ? 20.398 -9.257 -24.853 1.00 89.31 696 THR A N 1
ATOM 5384 C CA . THR A 1 696 ? 20.861 -10.383 -24.033 1.00 89.31 696 THR A CA 1
ATOM 5385 C C . THR A 1 696 ? 20.652 -10.088 -22.550 1.00 89.31 696 THR A C 1
ATOM 5387 O O . THR A 1 696 ? 21.036 -9.025 -22.067 1.00 89.31 696 THR A O 1
ATOM 5390 N N . ASP A 1 697 ? 20.085 -11.041 -21.812 1.00 94.56 697 ASP A N 1
ATOM 5391 C CA . ASP A 1 697 ? 19.995 -10.962 -20.354 1.00 94.56 697 ASP A CA 1
ATOM 5392 C C . ASP A 1 697 ? 21.373 -11.298 -19.750 1.00 94.56 697 ASP A C 1
ATOM 5394 O O . ASP A 1 697 ? 21.840 -12.435 -19.836 1.00 94.56 697 ASP A O 1
ATOM 5398 N N . VAL A 1 698 ? 22.055 -10.304 -19.173 1.00 95.75 698 VAL A N 1
ATOM 5399 C CA . VAL A 1 698 ? 23.403 -10.458 -18.596 1.00 95.75 698 VAL A CA 1
ATOM 5400 C C . VAL A 1 698 ? 23.315 -10.548 -17.078 1.00 95.75 698 VAL A C 1
ATOM 5402 O O . VAL A 1 698 ? 22.660 -9.703 -16.476 1.00 95.75 698 VAL A O 1
ATOM 5405 N N . PHE A 1 699 ? 23.996 -11.510 -16.447 1.00 97.38 699 PHE A N 1
ATOM 5406 C CA . PHE A 1 699 ? 24.013 -11.635 -14.987 1.00 97.38 699 PHE A CA 1
ATOM 5407 C C . PHE A 1 699 ? 25.400 -11.855 -14.366 1.00 97.38 699 PHE A C 1
ATOM 5409 O O . PHE A 1 699 ? 26.316 -12.392 -14.991 1.00 97.38 699 PHE A O 1
ATOM 5416 N N . ILE A 1 700 ? 25.542 -11.479 -13.095 1.00 97.31 700 ILE A N 1
ATOM 5417 C CA . ILE A 1 700 ? 26.732 -11.735 -12.275 1.00 97.31 700 ILE A CA 1
ATOM 5418 C C . ILE A 1 700 ? 26.348 -12.234 -10.884 1.00 97.31 700 ILE A C 1
ATOM 5420 O O . ILE A 1 700 ? 25.443 -11.698 -10.243 1.00 97.31 700 ILE A O 1
ATOM 5424 N N . LEU A 1 701 ? 27.067 -13.256 -10.417 1.00 97.62 701 LEU A N 1
ATOM 5425 C CA . LEU A 1 701 ? 26.908 -13.839 -9.086 1.00 97.62 701 LEU A CA 1
ATOM 5426 C C . LEU A 1 701 ? 28.162 -13.554 -8.243 1.00 97.62 701 LEU A C 1
ATOM 5428 O O . LEU A 1 701 ? 29.119 -14.340 -8.290 1.00 97.62 701 LEU A O 1
ATOM 5432 N N . PRO A 1 702 ? 28.223 -12.412 -7.530 1.00 96.88 702 PRO A N 1
ATOM 5433 C CA . PRO A 1 702 ? 29.297 -12.123 -6.584 1.00 96.88 702 PRO A CA 1
ATOM 5434 C C . PRO A 1 702 ? 29.183 -12.987 -5.318 1.00 96.88 702 PRO A C 1
ATOM 5436 O O . PRO A 1 702 ? 28.158 -13.622 -5.070 1.00 96.88 702 PRO A O 1
ATOM 5439 N N . ASP A 1 703 ? 30.229 -13.008 -4.493 1.00 94.12 703 ASP A N 1
ATOM 5440 C CA . ASP A 1 703 ? 30.146 -13.622 -3.165 1.00 94.12 703 ASP A CA 1
ATOM 5441 C C . ASP A 1 703 ? 29.194 -12.826 -2.244 1.00 94.12 703 ASP A C 1
ATOM 5443 O O . ASP A 1 703 ? 29.019 -11.613 -2.403 1.00 94.12 703 ASP A O 1
ATOM 5447 N N . HIS A 1 704 ? 28.602 -13.481 -1.239 1.00 94.38 704 HIS A N 1
ATOM 5448 C CA . HIS A 1 704 ? 27.603 -12.847 -0.363 1.00 94.38 704 HIS A CA 1
ATOM 5449 C C . HIS A 1 704 ? 28.114 -11.614 0.393 1.00 94.38 704 HIS A C 1
ATOM 5451 O O . HIS A 1 704 ? 27.311 -10.747 0.729 1.00 94.38 704 HIS A O 1
ATOM 5457 N N . THR A 1 705 ? 29.425 -11.487 0.640 1.00 94.25 705 THR A N 1
ATOM 5458 C CA . THR A 1 705 ? 29.977 -10.317 1.351 1.00 94.25 705 THR A CA 1
ATOM 5459 C C . THR A 1 705 ? 30.033 -9.070 0.474 1.00 94.25 705 THR A C 1
ATOM 5461 O O . THR A 1 705 ? 30.008 -7.953 0.992 1.00 94.25 705 THR A O 1
ATOM 5464 N N . THR A 1 706 ? 30.077 -9.240 -0.850 1.00 96.50 706 THR A N 1
ATOM 5465 C CA . THR A 1 706 ? 30.112 -8.131 -1.814 1.00 96.50 706 THR A CA 1
ATOM 5466 C C . THR A 1 706 ? 28.782 -7.916 -2.533 1.00 96.50 706 THR A C 1
ATOM 5468 O O . THR A 1 706 ? 28.579 -6.850 -3.113 1.00 96.50 706 THR A O 1
ATOM 5471 N N . LEU A 1 707 ? 27.849 -8.866 -2.431 1.00 95.88 707 LEU A N 1
ATOM 5472 C CA . LEU A 1 707 ? 26.556 -8.886 -3.117 1.00 95.88 707 LEU A CA 1
ATOM 5473 C C . LEU A 1 707 ? 25.774 -7.568 -3.041 1.00 95.88 707 LEU A C 1
ATOM 5475 O O . LEU A 1 707 ? 25.494 -6.979 -4.079 1.00 95.88 707 LEU A O 1
ATOM 5479 N N . VAL A 1 708 ? 25.489 -7.052 -1.843 1.00 94.44 708 VAL A N 1
ATOM 5480 C CA . VAL A 1 708 ? 24.715 -5.802 -1.677 1.00 94.44 708 VAL A CA 1
ATOM 5481 C C . VAL A 1 708 ? 25.427 -4.605 -2.320 1.00 94.44 708 VAL A C 1
ATOM 5483 O O . VAL A 1 708 ? 24.797 -3.750 -2.940 1.00 94.44 708 VAL A O 1
ATOM 5486 N N . SER A 1 709 ? 26.762 -4.559 -2.235 1.00 94.00 709 SER A N 1
ATOM 5487 C CA . SER A 1 709 ? 27.551 -3.499 -2.872 1.00 94.00 709 SER A CA 1
ATOM 5488 C C . SER A 1 709 ? 27.527 -3.601 -4.395 1.00 94.00 709 SER A C 1
ATOM 5490 O O . SER A 1 709 ? 27.556 -2.572 -5.069 1.00 94.00 709 SER A O 1
ATOM 5492 N N . VAL A 1 710 ? 27.501 -4.815 -4.944 1.00 95.31 710 VAL A N 1
ATOM 5493 C CA . VAL A 1 710 ? 27.392 -5.049 -6.387 1.00 95.31 710 VAL A CA 1
ATOM 5494 C C . VAL A 1 710 ? 25.991 -4.692 -6.884 1.00 95.31 710 VAL A C 1
ATOM 5496 O O . VAL A 1 710 ? 25.888 -3.964 -7.866 1.00 95.31 710 VAL A O 1
ATOM 5499 N N . ILE A 1 711 ? 24.934 -5.090 -6.163 1.00 92.81 711 ILE A N 1
ATOM 5500 C CA . ILE A 1 711 ? 23.546 -4.711 -6.481 1.00 92.81 711 ILE A CA 1
ATOM 5501 C C . ILE A 1 711 ? 23.406 -3.188 -6.538 1.00 92.81 711 ILE A C 1
ATOM 5503 O O . ILE A 1 711 ? 22.921 -2.650 -7.528 1.00 92.81 711 ILE A O 1
ATOM 5507 N N . SER A 1 712 ? 23.910 -2.480 -5.523 1.00 90.06 712 SER A N 1
ATOM 5508 C CA . SER A 1 712 ? 23.869 -1.013 -5.493 1.00 90.06 712 SER A CA 1
ATOM 5509 C C . SER A 1 712 ? 24.612 -0.369 -6.673 1.00 90.06 712 SER A C 1
ATOM 5511 O O . SER A 1 712 ? 24.161 0.647 -7.191 1.00 90.06 712 SER A O 1
ATOM 5513 N N . GLN A 1 713 ? 25.722 -0.954 -7.135 1.00 89.19 713 GLN A N 1
ATOM 5514 C CA . GLN A 1 713 ? 26.467 -0.445 -8.296 1.00 89.19 713 GLN A CA 1
ATOM 5515 C C . GLN A 1 713 ? 25.770 -0.728 -9.635 1.00 89.19 713 GLN A C 1
ATOM 5517 O O . GLN A 1 713 ? 26.035 -0.025 -10.610 1.00 89.19 713 GLN A O 1
ATOM 5522 N N . PHE A 1 714 ? 24.898 -1.737 -9.692 1.00 88.25 714 PHE A N 1
ATOM 5523 C CA . PHE A 1 714 ? 24.152 -2.117 -10.892 1.00 88.25 714 PHE A CA 1
ATOM 5524 C C . PHE A 1 714 ? 22.700 -1.638 -10.917 1.00 88.25 714 PHE A C 1
ATOM 5526 O O . PHE A 1 714 ? 22.021 -1.904 -11.906 1.00 88.25 714 PHE A O 1
ATOM 5533 N N . GLN A 1 715 ? 22.245 -0.898 -9.900 1.00 78.81 715 GLN A N 1
ATOM 5534 C CA . GLN A 1 715 ? 20.862 -0.425 -9.766 1.00 78.81 715 GLN A CA 1
ATOM 5535 C C . GLN A 1 715 ? 20.354 0.349 -11.000 1.00 78.81 715 GLN A C 1
ATOM 5537 O O . GLN A 1 715 ? 19.190 0.215 -11.364 1.00 78.81 715 GLN A O 1
ATOM 5542 N N . ASP A 1 716 ? 21.237 1.083 -11.686 1.00 77.56 716 ASP A N 1
ATOM 5543 C CA . ASP A 1 716 ? 20.919 1.851 -12.902 1.00 77.56 716 ASP A CA 1
ATOM 5544 C C . ASP A 1 716 ? 21.288 1.115 -14.210 1.00 77.56 716 ASP A C 1
ATOM 5546 O O . ASP A 1 716 ? 21.413 1.725 -15.275 1.00 77.56 716 ASP A O 1
ATOM 5550 N N . THR A 1 717 ? 21.514 -0.201 -14.153 1.00 83.31 717 THR A N 1
ATOM 5551 C CA . THR A 1 717 ? 21.928 -1.021 -15.304 1.00 83.31 717 THR A CA 1
ATOM 5552 C C . THR A 1 717 ? 20.961 -2.174 -15.557 1.00 83.31 717 THR A C 1
ATOM 5554 O O . THR A 1 717 ? 20.232 -2.608 -14.676 1.00 83.31 717 THR A O 1
ATOM 5557 N N . GLN A 1 718 ? 20.984 -2.727 -16.771 1.00 85.44 718 GLN A N 1
ATOM 5558 C CA . GLN A 1 718 ? 20.207 -3.925 -17.124 1.00 85.44 718 GLN A CA 1
ATOM 5559 C C . GLN A 1 718 ? 20.902 -5.242 -16.718 1.00 85.44 718 GLN A C 1
ATOM 5561 O O . GLN A 1 718 ? 20.443 -6.318 -17.098 1.00 85.44 718 GLN A O 1
ATOM 5566 N N . ILE A 1 719 ? 22.009 -5.173 -15.968 1.00 92.19 719 ILE A N 1
ATOM 5567 C CA . ILE A 1 719 ? 22.759 -6.348 -15.514 1.00 92.19 719 ILE A CA 1
ATOM 5568 C C . ILE A 1 719 ? 22.060 -6.929 -14.286 1.00 92.19 719 ILE A C 1
ATOM 5570 O O . ILE A 1 719 ? 21.900 -6.268 -13.262 1.00 92.19 719 ILE A O 1
ATOM 5574 N N . TRP A 1 720 ? 21.658 -8.191 -14.372 1.00 95.81 720 TRP A N 1
ATOM 5575 C CA . TRP A 1 720 ? 21.064 -8.909 -13.255 1.00 95.81 720 TRP A CA 1
ATOM 5576 C C . TRP A 1 720 ? 22.135 -9.288 -12.235 1.00 95.81 720 TRP A C 1
ATOM 5578 O O . TRP A 1 720 ? 23.220 -9.752 -12.583 1.00 95.81 720 TRP A O 1
ATOM 5588 N N . THR A 1 721 ? 21.809 -9.153 -10.955 1.00 97.00 721 THR A N 1
ATOM 5589 C CA . THR A 1 721 ? 22.668 -9.643 -9.874 1.00 97.00 721 THR A CA 1
ATOM 5590 C C . THR A 1 721 ? 21.974 -10.801 -9.173 1.00 97.00 721 THR A C 1
ATOM 5592 O O . THR A 1 721 ? 20.750 -10.795 -9.021 1.00 97.00 721 THR A O 1
ATOM 5595 N N . GLY A 1 722 ? 22.734 -11.810 -8.766 1.00 96.56 722 GLY A N 1
ATOM 5596 C CA . GLY A 1 722 ? 22.194 -12.963 -8.055 1.00 96.56 722 GLY A CA 1
ATOM 5597 C C . GLY A 1 722 ? 23.147 -13.517 -7.007 1.00 96.56 722 GLY A C 1
ATOM 5598 O O . GLY A 1 722 ? 24.306 -13.114 -6.930 1.00 96.56 722 GLY A O 1
ATOM 5599 N N . ALA A 1 723 ? 22.653 -14.447 -6.199 1.00 97.88 723 ALA A N 1
ATOM 5600 C CA . ALA A 1 723 ? 23.432 -15.088 -5.146 1.00 97.88 723 ALA A CA 1
ATOM 5601 C C . ALA A 1 723 ? 24.034 -16.424 -5.607 1.00 97.88 723 ALA A C 1
ATOM 5603 O O . ALA A 1 723 ? 23.465 -17.115 -6.450 1.00 97.88 723 ALA A O 1
ATOM 5604 N N . GLN A 1 724 ? 25.172 -16.798 -5.014 1.00 96.44 724 GLN A N 1
ATOM 5605 C CA . GLN A 1 724 ? 25.863 -18.071 -5.282 1.00 96.44 724 GLN A CA 1
ATOM 5606 C C . GLN A 1 724 ? 25.259 -19.271 -4.529 1.00 96.44 724 GLN A C 1
ATOM 5608 O O . GLN A 1 724 ? 25.626 -20.409 -4.808 1.00 96.44 724 GLN A O 1
ATOM 5613 N N . ASP A 1 725 ? 24.409 -19.013 -3.529 1.00 97.44 725 ASP A N 1
ATOM 5614 C CA . ASP A 1 725 ? 23.665 -20.023 -2.769 1.00 97.44 725 ASP A CA 1
ATOM 5615 C C . ASP A 1 725 ? 22.567 -19.365 -1.907 1.00 97.44 725 ASP A C 1
ATOM 5617 O O . ASP A 1 725 ? 22.634 -18.164 -1.611 1.00 97.44 725 ASP A O 1
ATOM 5621 N N . THR A 1 726 ? 21.596 -20.163 -1.458 1.00 97.81 726 THR A N 1
ATOM 5622 C CA . THR A 1 726 ? 20.590 -19.805 -0.444 1.00 97.81 726 THR A CA 1
ATOM 5623 C C . THR A 1 726 ? 20.166 -21.033 0.361 1.00 97.81 726 THR A C 1
ATOM 5625 O O . THR A 1 726 ? 20.348 -22.165 -0.083 1.00 97.81 726 THR A O 1
ATOM 5628 N N . PHE A 1 727 ? 19.579 -20.824 1.535 1.00 97.94 727 PHE A N 1
ATOM 5629 C CA . PHE A 1 727 ? 18.882 -21.863 2.285 1.00 97.94 727 PHE A CA 1
ATOM 5630 C C . PHE A 1 727 ? 17.438 -22.043 1.783 1.00 97.94 727 PHE A C 1
ATOM 5632 O O . PHE A 1 727 ? 16.968 -21.277 0.951 1.00 97.94 727 PHE A O 1
ATOM 5639 N N . TRP A 1 728 ? 16.717 -23.064 2.254 1.00 97.56 728 TRP A N 1
ATOM 5640 C CA . TRP A 1 728 ? 15.333 -23.318 1.815 1.00 97.56 728 TRP A CA 1
ATOM 5641 C C . TRP A 1 728 ? 14.246 -22.768 2.748 1.00 97.56 728 TRP A C 1
ATOM 5643 O O . TRP A 1 728 ? 13.070 -22.867 2.419 1.00 97.56 728 TRP A O 1
ATOM 5653 N N . GLU A 1 729 ? 14.619 -22.194 3.891 1.00 97.06 729 GLU A N 1
ATOM 5654 C CA . GLU A 1 729 ? 13.695 -21.533 4.823 1.00 97.06 729 GLU A CA 1
ATOM 5655 C C . GLU A 1 729 ? 13.954 -20.025 4.836 1.00 97.06 729 GLU A C 1
ATOM 5657 O O . GLU A 1 729 ? 15.107 -19.602 4.955 1.00 97.06 729 GLU A O 1
ATOM 5662 N N . ASP A 1 730 ? 12.891 -19.218 4.790 1.00 96.44 730 ASP A N 1
ATOM 5663 C CA . ASP A 1 730 ? 12.976 -17.748 4.838 1.00 96.44 730 ASP A CA 1
ATOM 5664 C C . ASP A 1 730 ? 13.535 -17.231 6.170 1.00 96.44 730 ASP A C 1
ATOM 5666 O O . ASP A 1 730 ? 14.210 -16.201 6.225 1.00 96.44 730 ASP A O 1
ATOM 5670 N N . SER A 1 731 ? 13.282 -17.950 7.266 1.00 94.69 731 SER A N 1
ATOM 5671 C CA . SER A 1 731 ? 13.766 -17.588 8.598 1.00 94.69 731 SER A CA 1
ATOM 5672 C C . SER A 1 731 ? 13.955 -18.819 9.486 1.00 94.69 731 SER A C 1
ATOM 5674 O O . SER A 1 731 ? 13.353 -19.867 9.266 1.00 94.69 731 SER A O 1
ATOM 5676 N N . GLY A 1 732 ? 14.813 -18.709 10.502 1.00 93.06 732 GLY A N 1
ATOM 5677 C CA . GLY A 1 732 ? 15.038 -19.780 11.472 1.00 93.06 732 GLY A CA 1
ATOM 5678 C C . GLY A 1 732 ? 16.445 -19.779 12.061 1.00 93.06 732 GLY A C 1
ATOM 5679 O O . GLY A 1 732 ? 17.272 -18.918 11.762 1.00 93.06 732 GLY A O 1
ATOM 5680 N N . ALA A 1 733 ? 16.730 -20.762 12.916 1.00 92.75 733 ALA A N 1
ATOM 5681 C CA . ALA A 1 733 ? 18.011 -20.901 13.613 1.00 92.75 733 ALA A CA 1
ATOM 5682 C C . ALA A 1 733 ? 19.106 -21.554 12.736 1.00 92.75 733 ALA A C 1
ATOM 5684 O O . ALA A 1 733 ? 19.776 -22.494 13.163 1.00 92.75 733 ALA A O 1
ATOM 5685 N N . TYR A 1 734 ? 19.296 -21.051 11.514 1.00 93.62 734 TYR A N 1
ATOM 5686 C CA . TYR A 1 734 ? 20.256 -21.563 10.527 1.00 93.62 734 TYR A CA 1
ATOM 5687 C C . TYR A 1 734 ? 21.520 -20.693 10.510 1.00 93.62 734 TYR A C 1
ATOM 5689 O O . TYR A 1 734 ? 21.703 -19.816 9.670 1.00 93.62 734 TYR A O 1
ATOM 5697 N N . THR A 1 735 ? 22.382 -20.869 11.516 1.00 94.06 735 THR A N 1
ATOM 5698 C CA . THR A 1 735 ? 23.568 -20.016 11.705 1.00 94.06 735 THR A CA 1
ATOM 5699 C C . THR A 1 735 ? 24.535 -20.106 10.523 1.00 94.06 735 THR A C 1
ATOM 5701 O O . THR A 1 735 ? 25.100 -21.163 10.264 1.00 94.06 735 THR A O 1
ATOM 5704 N N . GLY A 1 736 ? 24.780 -18.968 9.868 1.00 89.44 736 GLY A N 1
ATOM 5705 C CA . GLY A 1 736 ? 25.720 -18.848 8.748 1.00 89.44 736 GLY A CA 1
ATOM 5706 C C . GLY A 1 736 ? 25.114 -19.134 7.372 1.00 89.44 736 GLY A C 1
ATOM 5707 O O . GLY A 1 736 ? 25.792 -18.917 6.372 1.00 89.44 736 GLY A O 1
ATOM 5708 N N . GLU A 1 737 ? 23.856 -19.568 7.320 1.00 95.00 737 GLU A N 1
ATOM 5709 C CA . GLU A 1 737 ? 23.101 -19.748 6.082 1.00 95.00 737 GLU A CA 1
ATOM 5710 C C . GLU A 1 737 ? 22.456 -18.436 5.607 1.00 95.00 737 GLU A C 1
ATOM 5712 O O . GLU A 1 737 ? 22.337 -17.466 6.362 1.00 95.00 737 GLU A O 1
ATOM 5717 N N . ILE A 1 738 ? 22.041 -18.405 4.338 1.00 96.75 738 ILE A N 1
ATOM 5718 C CA . ILE A 1 738 ? 21.537 -17.197 3.672 1.00 96.75 738 ILE A CA 1
ATOM 5719 C C . ILE A 1 738 ? 20.045 -17.332 3.371 1.00 96.75 738 ILE A C 1
ATOM 5721 O O . ILE A 1 738 ? 19.642 -18.171 2.566 1.00 96.75 738 ILE A O 1
ATOM 5725 N N . SER A 1 739 ? 19.238 -16.466 3.987 1.00 97.50 739 SER A N 1
ATOM 5726 C CA . SER A 1 739 ? 17.782 -16.443 3.817 1.00 97.50 739 SER A CA 1
ATOM 5727 C C . SER A 1 739 ? 17.368 -16.040 2.387 1.00 97.50 739 SER A C 1
ATOM 5729 O O . SER A 1 739 ? 17.829 -15.003 1.897 1.00 97.50 739 SER A O 1
ATOM 5731 N N . PRO A 1 740 ? 16.477 -16.806 1.728 1.00 96.88 740 PRO A N 1
ATOM 5732 C CA . PRO A 1 740 ? 15.946 -16.457 0.414 1.00 96.88 740 PRO A CA 1
ATOM 5733 C C . PRO A 1 740 ? 15.077 -15.192 0.438 1.00 96.88 740 PRO A C 1
ATOM 5735 O O . PRO A 1 740 ? 15.180 -14.386 -0.488 1.00 96.88 740 PRO A O 1
ATOM 5738 N N . SER A 1 741 ? 14.305 -14.943 1.502 1.00 96.94 741 SER A N 1
ATOM 5739 C CA . SER A 1 741 ? 13.535 -13.698 1.635 1.00 96.94 741 SER A CA 1
ATOM 5740 C C . SER A 1 741 ? 14.434 -12.464 1.749 1.00 96.94 741 SER A C 1
ATOM 5742 O O . SER A 1 741 ? 14.147 -11.438 1.137 1.00 96.94 741 SER A O 1
ATOM 5744 N N . VAL A 1 742 ? 15.565 -12.568 2.459 1.00 96.69 742 VAL A N 1
ATOM 5745 C CA . VAL A 1 742 ? 16.546 -11.470 2.554 1.00 96.69 742 VAL A CA 1
ATOM 5746 C C . VAL A 1 742 ? 17.235 -11.230 1.210 1.00 96.69 742 VAL A C 1
ATOM 5748 O O . VAL A 1 742 ? 17.459 -10.082 0.834 1.00 96.69 742 VAL A O 1
ATOM 5751 N N . LEU A 1 743 ? 17.556 -12.287 0.453 1.00 97.12 743 LEU A N 1
ATOM 5752 C CA . LEU A 1 743 ? 18.113 -12.139 -0.897 1.00 97.12 743 LEU A CA 1
ATOM 5753 C C . LEU A 1 743 ? 17.153 -11.399 -1.837 1.00 97.12 743 LEU A C 1
ATOM 5755 O O . LEU A 1 743 ? 17.596 -10.525 -2.587 1.00 97.12 743 LEU A O 1
ATOM 5759 N N . ALA A 1 744 ? 15.858 -11.715 -1.773 1.00 94.81 744 ALA A N 1
ATOM 5760 C CA . ALA A 1 744 ? 14.834 -11.005 -2.532 1.00 94.81 744 ALA A CA 1
ATOM 5761 C C . ALA A 1 744 ? 14.706 -9.539 -2.083 1.00 94.81 744 ALA A C 1
ATOM 5763 O O . ALA A 1 744 ? 14.674 -8.645 -2.928 1.00 94.81 744 ALA A O 1
ATOM 5764 N N . GLU A 1 745 ? 14.721 -9.282 -0.771 1.00 92.62 745 GLU A N 1
ATOM 5765 C CA . GLU A 1 745 ? 14.662 -7.933 -0.192 1.00 92.62 745 GLU A CA 1
ATOM 5766 C C . GLU A 1 745 ? 15.815 -7.038 -0.670 1.00 92.62 745 GLU A C 1
ATOM 5768 O O . GLU A 1 745 ? 15.592 -5.884 -1.034 1.00 92.62 745 GLU A O 1
ATOM 5773 N N . VAL A 1 746 ? 17.045 -7.566 -0.729 1.00 89.06 746 VAL A N 1
ATOM 5774 C CA . VAL A 1 746 ? 18.209 -6.788 -1.191 1.00 89.06 746 VAL A CA 1
ATOM 5775 C C . VAL A 1 746 ? 18.291 -6.653 -2.714 1.00 89.06 746 VAL A C 1
ATOM 5777 O O . VAL A 1 746 ? 19.212 -6.000 -3.195 1.00 89.06 746 VAL A O 1
ATOM 5780 N N . GLY A 1 747 ? 17.356 -7.239 -3.472 1.00 90.00 747 GLY A N 1
ATOM 5781 C CA . GLY A 1 747 ? 17.247 -7.075 -4.925 1.00 90.00 747 GLY A CA 1
ATOM 5782 C C . GLY A 1 747 ? 17.928 -8.158 -5.767 1.00 90.00 747 GLY A C 1
ATOM 5783 O O . GLY A 1 747 ? 18.243 -7.914 -6.934 1.00 90.00 747 GLY A O 1
ATOM 5784 N N . CYS A 1 748 ? 18.175 -9.355 -5.221 1.00 95.38 748 CYS A N 1
ATOM 5785 C CA . CYS A 1 748 ? 18.659 -10.471 -6.037 1.00 95.38 748 CYS A CA 1
ATOM 5786 C C . CYS A 1 748 ? 17.599 -10.899 -7.052 1.00 95.38 748 CYS A C 1
ATOM 5788 O O . CYS A 1 748 ? 16.433 -11.093 -6.720 1.00 95.38 748 CYS A O 1
ATOM 5790 N N . ARG A 1 749 ? 18.020 -11.098 -8.303 1.00 94.94 749 ARG A N 1
ATOM 5791 C CA . ARG A 1 749 ? 17.142 -11.558 -9.384 1.00 94.94 749 ARG A CA 1
ATOM 5792 C C . ARG A 1 749 ? 17.218 -13.066 -9.603 1.00 94.94 749 ARG A C 1
ATOM 5794 O O . ARG A 1 749 ? 16.221 -13.667 -10.000 1.00 94.94 749 ARG A O 1
ATOM 5801 N N . LEU A 1 750 ? 18.386 -13.666 -9.363 1.00 97.12 750 LEU A N 1
ATOM 5802 C CA . LEU A 1 750 ? 18.642 -15.097 -9.538 1.00 97.12 750 LEU A CA 1
ATOM 5803 C C . LEU A 1 750 ? 19.382 -15.678 -8.335 1.00 97.12 750 LEU A C 1
ATOM 5805 O O . LEU A 1 750 ? 20.093 -14.960 -7.632 1.00 97.12 750 LEU A O 1
ATOM 5809 N N . VAL A 1 751 ? 19.265 -16.990 -8.144 1.00 98.19 751 VAL A N 1
ATOM 5810 C CA . VAL A 1 751 ? 20.059 -17.726 -7.154 1.00 98.19 751 VAL A CA 1
ATOM 5811 C C . VAL A 1 751 ? 20.584 -19.016 -7.769 1.00 98.19 751 VAL A C 1
ATOM 5813 O O . VAL A 1 751 ? 19.805 -19.822 -8.277 1.00 98.19 751 VAL A O 1
ATOM 5816 N N . GLU A 1 752 ? 21.901 -19.199 -7.729 1.00 98.31 752 GLU A N 1
ATOM 5817 C CA . GLU A 1 752 ? 22.565 -20.437 -8.133 1.00 98.31 752 GLU A CA 1
ATOM 5818 C C . GLU A 1 752 ? 22.363 -21.528 -7.077 1.00 98.31 752 GLU A C 1
ATOM 5820 O O . GLU A 1 752 ? 22.601 -21.309 -5.891 1.00 98.31 752 GLU A O 1
ATOM 5825 N N . VAL A 1 753 ? 21.925 -22.711 -7.511 1.00 98.12 753 VAL A N 1
ATOM 5826 C CA . VAL A 1 753 ? 21.709 -23.880 -6.646 1.00 98.12 753 VAL A CA 1
ATOM 5827 C C . VAL A 1 753 ? 22.153 -25.165 -7.345 1.00 98.12 753 VAL A C 1
ATOM 5829 O O . VAL A 1 753 ? 22.154 -25.267 -8.574 1.00 98.12 753 VAL A O 1
ATOM 5832 N N . GLY A 1 754 ? 22.537 -26.178 -6.567 1.00 95.50 754 GLY A N 1
ATOM 5833 C CA . GLY A 1 754 ? 22.892 -27.496 -7.104 1.00 95.50 754 GLY A CA 1
ATOM 5834 C C . GLY A 1 754 ? 24.239 -27.560 -7.832 1.00 95.50 754 GLY A C 1
ATOM 5835 O O . GLY A 1 754 ? 24.518 -28.561 -8.494 1.00 95.50 754 GLY A O 1
ATOM 5836 N N . HIS A 1 755 ? 25.088 -26.534 -7.705 1.00 94.94 755 HIS A N 1
ATOM 5837 C CA . HIS A 1 755 ? 26.422 -26.500 -8.313 1.00 94.94 755 HIS A CA 1
ATOM 5838 C C . HIS A 1 755 ? 27.291 -27.691 -7.858 1.00 94.94 755 HIS A C 1
ATOM 5840 O O . HIS A 1 755 ? 27.254 -28.117 -6.698 1.00 94.94 755 HIS A O 1
ATOM 5846 N N . ALA A 1 756 ? 28.119 -28.234 -8.760 1.00 92.25 756 ALA A N 1
ATOM 5847 C CA . ALA A 1 756 ? 28.867 -29.477 -8.527 1.00 92.25 756 ALA A CA 1
ATOM 5848 C C . ALA A 1 756 ? 29.805 -29.419 -7.303 1.00 92.25 756 ALA A C 1
ATOM 5850 O O . ALA A 1 756 ? 29.996 -30.416 -6.602 1.00 92.25 756 ALA A O 1
ATOM 5851 N N . GLU A 1 757 ? 30.377 -28.247 -7.011 1.00 91.94 757 GLU A N 1
ATOM 5852 C CA . GLU A 1 757 ? 31.193 -28.023 -5.807 1.00 91.94 757 GLU A CA 1
ATOM 5853 C C . GLU A 1 757 ? 30.365 -28.131 -4.524 1.00 91.94 757 GLU A C 1
ATOM 5855 O O . GLU A 1 757 ? 30.836 -28.744 -3.569 1.00 91.94 757 GLU A O 1
ATOM 5860 N N . ARG A 1 758 ? 29.124 -27.626 -4.515 1.00 94.62 758 ARG A N 1
ATOM 5861 C CA . ARG A 1 758 ? 28.219 -27.742 -3.365 1.00 94.62 758 ARG A CA 1
ATOM 5862 C C . ARG A 1 758 ? 27.811 -29.183 -3.109 1.00 94.62 758 ARG A C 1
ATOM 5864 O O . ARG A 1 758 ? 27.947 -29.677 -1.991 1.00 94.62 758 ARG A O 1
ATOM 5871 N N . ARG A 1 759 ? 27.481 -29.909 -4.175 1.00 94.44 759 ARG A N 1
ATOM 5872 C CA . ARG A 1 759 ? 27.186 -31.347 -4.100 1.00 94.44 759 ARG A CA 1
ATOM 5873 C C . ARG A 1 759 ? 28.375 -32.162 -3.585 1.00 94.44 759 ARG A C 1
ATOM 5875 O O . ARG A 1 759 ? 28.224 -33.019 -2.720 1.00 94.44 759 ARG A O 1
ATOM 5882 N N . ARG A 1 760 ? 29.585 -31.893 -4.091 1.00 93.00 760 ARG A N 1
ATOM 5883 C CA . ARG A 1 760 ? 30.794 -32.656 -3.728 1.00 93.00 760 ARG A CA 1
ATOM 5884 C C . ARG A 1 760 ? 31.358 -32.293 -2.353 1.00 93.00 760 ARG A C 1
ATOM 5886 O O . ARG A 1 760 ? 31.850 -33.181 -1.666 1.00 93.00 760 ARG A O 1
ATOM 5893 N N . MET A 1 761 ? 31.384 -31.008 -2.000 1.00 95.31 761 MET A N 1
ATOM 5894 C CA . MET A 1 761 ? 32.095 -30.508 -0.814 1.00 95.31 761 MET A CA 1
ATOM 5895 C C . MET A 1 761 ? 31.172 -30.255 0.379 1.00 95.31 761 MET A C 1
ATOM 5897 O O . MET A 1 761 ? 31.621 -30.391 1.513 1.00 95.31 761 MET A O 1
ATOM 5901 N N . PHE A 1 762 ? 29.908 -29.904 0.132 1.00 94.06 762 PHE A N 1
ATOM 5902 C CA . PHE A 1 762 ? 28.940 -29.510 1.162 1.00 94.06 762 PHE A CA 1
ATOM 5903 C C . PHE A 1 762 ? 27.766 -30.494 1.287 1.00 94.06 762 PHE A C 1
ATOM 5905 O O . PHE A 1 762 ? 26.891 -30.300 2.122 1.00 94.06 762 PHE A O 1
ATOM 5912 N N . GLY A 1 763 ? 27.774 -31.580 0.505 1.00 95.00 763 GLY A N 1
ATOM 5913 C CA . GLY A 1 763 ? 26.832 -32.690 0.645 1.00 95.00 763 GLY A CA 1
ATOM 5914 C C . GLY A 1 763 ? 25.441 -32.433 0.073 1.00 95.00 763 GLY A C 1
ATOM 5915 O O . GLY A 1 763 ? 24.514 -33.149 0.434 1.00 95.00 763 GLY A O 1
ATOM 5916 N N . GLU A 1 764 ? 25.283 -31.443 -0.807 1.00 96.06 764 GLU A N 1
ATOM 5917 C CA . GLU A 1 764 ? 24.002 -31.211 -1.481 1.00 96.06 764 GLU A CA 1
ATOM 5918 C C . GLU A 1 764 ? 23.644 -32.343 -2.454 1.00 96.06 764 GLU A C 1
ATOM 5920 O O . GLU A 1 764 ? 24.484 -32.943 -3.133 1.00 96.06 764 GLU A O 1
ATOM 5925 N N . ASP A 1 765 ? 22.352 -32.603 -2.545 1.00 95.88 765 ASP A N 1
ATOM 5926 C CA . ASP A 1 765 ? 21.716 -33.626 -3.359 1.00 95.88 765 ASP A CA 1
ATOM 5927 C C . ASP A 1 765 ? 20.529 -33.026 -4.130 1.00 95.88 765 ASP A C 1
ATOM 5929 O O . ASP A 1 765 ? 20.349 -31.808 -4.190 1.00 95.88 765 ASP A O 1
ATOM 5933 N N . ASP A 1 766 ? 19.747 -33.874 -4.794 1.00 96.56 766 ASP A N 1
ATOM 5934 C CA . ASP A 1 766 ? 18.627 -33.411 -5.616 1.00 96.56 766 ASP A CA 1
ATOM 5935 C C . ASP A 1 766 ? 17.464 -32.863 -4.774 1.00 96.56 766 ASP A C 1
ATOM 5937 O O . ASP A 1 766 ? 16.811 -31.914 -5.200 1.00 96.56 766 ASP A O 1
ATOM 5941 N N . ASP A 1 767 ? 17.246 -33.391 -3.565 1.00 97.06 767 ASP A N 1
ATOM 5942 C CA . ASP A 1 767 ? 16.188 -32.935 -2.651 1.00 97.06 767 ASP A CA 1
ATOM 5943 C C . ASP A 1 767 ? 16.504 -31.548 -2.080 1.00 97.06 767 ASP A C 1
ATOM 5945 O O . ASP A 1 767 ? 15.701 -30.619 -2.175 1.00 97.06 767 ASP A O 1
ATOM 5949 N N . THR A 1 768 ? 17.715 -31.375 -1.550 1.00 97.62 768 THR A N 1
ATOM 5950 C CA . THR A 1 768 ? 18.190 -30.075 -1.054 1.00 97.62 768 THR A CA 1
ATOM 5951 C C . THR A 1 768 ? 18.220 -29.028 -2.169 1.00 97.62 768 THR A C 1
ATOM 5953 O O . THR A 1 768 ? 17.748 -27.909 -1.963 1.00 97.62 768 THR A O 1
ATOM 5956 N N . THR A 1 769 ? 18.679 -29.392 -3.373 1.00 98.31 769 THR A N 1
ATOM 5957 C CA . THR A 1 769 ? 18.642 -28.502 -4.547 1.00 98.31 769 THR A CA 1
ATOM 5958 C C . THR A 1 769 ? 17.208 -28.098 -4.903 1.00 98.31 769 THR A C 1
ATOM 5960 O O . THR A 1 769 ? 16.948 -26.918 -5.139 1.00 98.31 769 THR A O 1
ATOM 5963 N N . ALA A 1 770 ? 16.262 -29.044 -4.910 1.00 98.38 770 ALA A N 1
ATOM 5964 C CA . ALA A 1 770 ? 14.861 -28.769 -5.222 1.00 98.38 770 ALA A CA 1
ATOM 5965 C C . ALA A 1 770 ? 14.200 -27.839 -4.196 1.00 98.38 770 ALA A C 1
ATOM 5967 O O . ALA A 1 770 ? 13.507 -26.898 -4.585 1.00 98.38 770 ALA A O 1
ATOM 5968 N N . LYS A 1 771 ? 14.467 -28.043 -2.900 1.00 98.50 771 LYS A N 1
ATOM 5969 C CA . LYS A 1 771 ? 13.978 -27.169 -1.822 1.00 98.50 771 LYS A CA 1
ATOM 5970 C C . LYS A 1 771 ? 14.508 -25.743 -1.954 1.00 98.50 771 LYS A C 1
ATOM 5972 O O . LYS A 1 771 ? 13.727 -24.798 -1.889 1.00 98.50 771 LYS A O 1
ATOM 5977 N N . LYS A 1 772 ? 15.811 -25.578 -2.207 1.00 98.62 772 LYS A N 1
ATOM 5978 C CA . LYS A 1 772 ? 16.420 -24.254 -2.426 1.00 98.62 772 LYS A CA 1
ATOM 5979 C C . LYS A 1 772 ? 15.863 -23.569 -3.675 1.00 98.62 772 LYS A C 1
ATOM 5981 O O . LYS A 1 772 ? 15.539 -22.386 -3.635 1.00 98.62 772 LYS A O 1
ATOM 5986 N N . ALA A 1 773 ? 15.691 -24.315 -4.770 1.00 98.56 773 ALA A N 1
ATOM 5987 C CA . ALA A 1 773 ? 15.091 -23.791 -5.996 1.00 98.56 773 ALA A CA 1
ATOM 5988 C C . ALA A 1 773 ? 13.640 -23.329 -5.778 1.00 98.56 773 ALA A C 1
ATOM 5990 O O . ALA A 1 773 ? 13.249 -22.268 -6.265 1.00 98.56 773 ALA A O 1
ATOM 5991 N N . ALA A 1 774 ? 12.853 -24.102 -5.025 1.00 98.19 774 ALA A N 1
ATOM 5992 C CA . ALA A 1 774 ? 11.487 -23.746 -4.664 1.00 98.19 774 ALA A CA 1
ATOM 5993 C C . ALA A 1 774 ? 11.433 -22.505 -3.766 1.00 98.19 774 ALA A C 1
ATOM 5995 O O . ALA A 1 774 ? 10.608 -21.630 -4.009 1.00 98.19 774 ALA A O 1
ATOM 5996 N N . ALA A 1 775 ? 12.339 -22.387 -2.792 1.00 98.00 775 ALA A N 1
ATOM 5997 C CA . ALA A 1 775 ? 12.423 -21.219 -1.920 1.00 98.00 775 ALA A CA 1
ATOM 5998 C C . ALA A 1 775 ? 12.806 -19.943 -2.690 1.00 98.00 775 ALA A C 1
ATOM 6000 O O . ALA A 1 775 ? 12.191 -18.893 -2.495 1.00 98.00 775 ALA A O 1
ATOM 6001 N N . ALA A 1 776 ? 13.756 -20.038 -3.629 1.00 98.19 776 ALA A N 1
ATOM 6002 C CA . ALA A 1 776 ? 14.103 -18.925 -4.510 1.00 98.19 776 ALA A CA 1
ATOM 6003 C C . ALA A 1 776 ? 12.903 -18.487 -5.370 1.00 98.19 776 ALA A C 1
ATOM 6005 O O . ALA A 1 776 ? 12.563 -17.304 -5.400 1.00 98.19 776 ALA A O 1
ATOM 6006 N N . ALA A 1 777 ? 12.217 -19.444 -6.005 1.00 97.31 777 ALA A N 1
ATOM 6007 C CA . ALA A 1 777 ? 11.032 -19.168 -6.816 1.00 97.31 777 ALA A CA 1
ATOM 6008 C C . ALA A 1 777 ? 9.854 -18.616 -5.993 1.00 97.31 777 ALA A C 1
ATOM 6010 O O . ALA A 1 777 ? 9.157 -17.712 -6.452 1.00 97.31 777 ALA A O 1
ATOM 6011 N N . GLY A 1 778 ? 9.645 -19.125 -4.775 1.00 94.75 778 GLY A N 1
ATOM 6012 C CA . GLY A 1 778 ? 8.609 -18.662 -3.846 1.00 94.75 778 GLY A CA 1
ATOM 6013 C C . GLY A 1 778 ? 8.791 -17.203 -3.426 1.00 94.75 778 GLY A C 1
ATOM 6014 O O . GLY A 1 778 ? 7.806 -16.492 -3.252 1.00 94.75 778 GLY A O 1
ATOM 6015 N N . ASN A 1 779 ? 10.040 -16.733 -3.378 1.00 96.19 779 ASN A N 1
ATOM 6016 C CA . ASN A 1 779 ? 10.398 -15.337 -3.123 1.00 96.19 779 ASN A CA 1
ATOM 6017 C C . ASN A 1 779 ? 10.525 -14.487 -4.406 1.00 96.19 779 ASN A C 1
ATOM 6019 O O . ASN A 1 779 ? 11.038 -13.371 -4.370 1.00 96.19 779 ASN A O 1
ATOM 6023 N N . GLY A 1 780 ? 10.069 -14.993 -5.558 1.00 92.75 780 GLY A N 1
ATOM 6024 C CA . GLY A 1 780 ? 10.043 -14.246 -6.821 1.00 92.75 780 GLY A CA 1
ATOM 6025 C C . GLY A 1 780 ? 11.388 -14.133 -7.553 1.00 92.75 780 GLY A C 1
ATOM 6026 O O . GLY A 1 780 ? 11.484 -13.382 -8.529 1.00 92.75 780 GLY A O 1
ATOM 6027 N N . MET A 1 781 ? 12.413 -14.875 -7.122 1.00 98.00 781 MET A N 1
ATOM 6028 C CA . MET A 1 781 ? 13.712 -14.970 -7.798 1.00 98.00 781 MET A CA 1
ATOM 6029 C C . MET A 1 781 ? 13.740 -16.139 -8.793 1.00 98.00 781 MET A C 1
ATOM 6031 O O . MET A 1 781 ? 12.977 -17.097 -8.678 1.00 98.00 781 MET A O 1
ATOM 6035 N N . ILE A 1 782 ? 14.649 -16.088 -9.768 1.00 98.44 782 ILE A N 1
ATOM 6036 C CA . ILE A 1 782 ? 14.827 -17.158 -10.759 1.00 98.44 782 ILE A CA 1
ATOM 6037 C C . ILE A 1 782 ? 15.856 -18.178 -10.234 1.00 98.44 782 ILE A C 1
ATOM 6039 O O . ILE A 1 782 ? 17.031 -17.823 -10.087 1.00 98.44 782 ILE A O 1
ATOM 6043 N N . PRO A 1 783 ? 15.483 -19.445 -9.979 1.00 98.56 783 PRO A N 1
ATOM 6044 C CA . PRO A 1 783 ? 16.459 -20.483 -9.670 1.00 98.56 783 PRO A CA 1
ATOM 6045 C C . PRO A 1 783 ? 17.326 -20.796 -10.901 1.00 98.56 783 PRO A C 1
ATOM 6047 O O . PRO A 1 783 ? 16.823 -21.211 -11.950 1.00 98.56 783 PRO A O 1
ATOM 6050 N N . LEU A 1 784 ? 18.639 -20.609 -10.748 1.00 98.50 784 LEU A N 1
ATOM 6051 C CA . LEU A 1 784 ? 19.680 -21.050 -11.673 1.00 98.50 784 LEU A CA 1
ATOM 6052 C C . LEU A 1 784 ? 20.223 -22.396 -11.177 1.00 98.50 784 LEU A C 1
ATOM 6054 O O . LEU A 1 784 ? 21.057 -22.457 -10.278 1.00 98.50 784 LEU A O 1
ATOM 6058 N N . VAL A 1 785 ? 19.714 -23.487 -11.735 1.00 98.50 785 VAL A N 1
ATOM 6059 C CA . VAL A 1 785 ? 19.993 -24.847 -11.271 1.00 98.50 785 VAL A CA 1
ATOM 6060 C C . VAL A 1 785 ? 21.081 -25.489 -12.117 1.00 98.50 785 VAL A C 1
ATOM 6062 O O . VAL A 1 785 ? 20.877 -25.762 -13.302 1.00 98.50 785 VAL A O 1
ATOM 6065 N N . CYS A 1 786 ? 22.214 -25.803 -11.501 1.00 97.38 786 CYS A N 1
ATOM 6066 C CA . CYS A 1 786 ? 23.286 -26.540 -12.162 1.00 97.38 786 CYS A CA 1
ATOM 6067 C C . CYS A 1 786 ? 22.955 -28.039 -12.222 1.00 97.38 786 CYS A C 1
ATOM 6069 O O . CYS A 1 786 ? 22.656 -28.671 -11.203 1.00 97.38 786 CYS A O 1
ATOM 6071 N N . ILE A 1 787 ? 23.014 -28.605 -13.428 1.00 97.00 787 ILE A N 1
ATOM 6072 C CA . ILE A 1 787 ? 22.719 -30.013 -13.716 1.00 97.00 787 ILE A CA 1
ATOM 6073 C C . ILE A 1 787 ? 23.813 -30.627 -14.586 1.00 97.00 787 ILE A C 1
ATOM 6075 O O . ILE A 1 787 ? 24.415 -29.953 -15.416 1.00 97.00 787 ILE A O 1
ATOM 6079 N N . GLY A 1 788 ? 24.046 -31.925 -14.447 1.00 94.62 788 GLY A N 1
ATOM 6080 C CA . GLY A 1 788 ? 25.070 -32.618 -15.220 1.00 94.62 788 GLY A CA 1
ATOM 6081 C C . GLY A 1 788 ? 25.337 -34.031 -14.731 1.00 94.62 788 GLY A C 1
ATOM 6082 O O . GLY A 1 788 ? 25.155 -34.365 -13.555 1.00 94.62 788 GLY A O 1
ATOM 6083 N N . GLU A 1 789 ? 25.783 -34.879 -15.647 1.00 92.88 789 GLU A N 1
ATOM 6084 C CA . GLU A 1 789 ? 26.197 -36.240 -15.350 1.00 92.88 789 GLU A CA 1
ATOM 6085 C C . GLU A 1 789 ? 27.585 -36.287 -14.699 1.00 92.88 789 GLU A C 1
ATOM 6087 O O . GLU A 1 789 ? 28.477 -35.484 -14.991 1.00 92.88 789 GLU A O 1
ATOM 6092 N N . LYS A 1 790 ? 27.790 -37.267 -13.812 1.00 87.12 790 LYS A N 1
ATOM 6093 C CA . LYS A 1 790 ? 29.050 -37.400 -13.058 1.00 87.12 790 LYS A CA 1
ATOM 6094 C C . LYS A 1 790 ? 30.189 -38.023 -13.864 1.00 87.12 790 LYS A C 1
ATOM 6096 O O . LYS A 1 790 ? 31.353 -37.755 -13.588 1.00 87.12 790 LYS A O 1
ATOM 6101 N N . THR A 1 791 ? 29.859 -38.898 -14.808 1.00 84.94 791 THR A N 1
ATOM 6102 C CA . THR A 1 791 ? 30.822 -39.694 -15.581 1.00 84.94 791 THR A CA 1
ATOM 6103 C C . THR A 1 791 ? 30.542 -39.538 -17.066 1.00 84.94 791 THR A C 1
ATOM 6105 O O . THR A 1 791 ? 29.382 -39.429 -17.458 1.00 84.94 791 THR A O 1
ATOM 6108 N N . HIS A 1 792 ? 31.601 -39.519 -17.876 1.00 85.25 792 HIS A N 1
ATOM 6109 C CA . HIS A 1 792 ? 31.472 -39.473 -19.327 1.00 85.25 792 HIS A CA 1
ATOM 6110 C C . HIS A 1 792 ? 30.961 -40.828 -19.824 1.00 85.25 792 HIS A C 1
ATOM 6112 O O . HIS A 1 792 ? 31.662 -41.834 -19.714 1.00 85.25 792 HIS A O 1
ATOM 6118 N N . GLY A 1 793 ? 29.735 -40.854 -20.339 1.00 77.69 793 GLY A N 1
ATOM 6119 C CA . GLY A 1 793 ? 29.162 -42.037 -20.975 1.00 77.69 793 GLY A CA 1
ATOM 6120 C C . GLY A 1 793 ? 29.654 -42.222 -22.411 1.00 77.69 793 GLY A C 1
ATOM 6121 O O . GLY A 1 793 ? 30.222 -41.308 -23.001 1.00 77.69 793 GLY A O 1
ATOM 6122 N N . ASP A 1 794 ? 29.388 -43.378 -23.016 1.00 75.94 794 ASP A N 1
ATOM 6123 C CA . ASP A 1 794 ? 29.693 -43.604 -24.442 1.00 75.94 794 ASP A CA 1
ATOM 6124 C C . ASP A 1 794 ? 28.743 -42.816 -25.366 1.00 75.94 794 ASP A C 1
ATOM 6126 O O . ASP A 1 794 ? 29.019 -42.611 -26.547 1.00 75.94 794 ASP A O 1
ATOM 6130 N N . THR A 1 795 ? 27.588 -42.394 -24.837 1.00 79.12 795 THR A N 1
ATOM 6131 C CA . THR A 1 795 ? 26.525 -41.702 -25.577 1.00 79.12 795 THR A CA 1
ATOM 6132 C C . THR A 1 795 ? 25.900 -40.597 -24.733 1.00 79.12 795 THR A C 1
ATOM 6134 O O . THR A 1 795 ? 25.708 -40.755 -23.526 1.00 79.12 795 THR A O 1
ATOM 6137 N N . TRP A 1 796 ? 25.475 -39.507 -25.377 1.00 83.62 796 TRP A N 1
ATOM 6138 C CA . TRP A 1 796 ? 24.767 -38.409 -24.707 1.00 83.62 796 TRP A CA 1
ATOM 6139 C C . TRP A 1 796 ? 23.437 -38.858 -24.069 1.00 83.62 796 TRP A C 1
ATOM 6141 O O . TRP A 1 796 ? 22.975 -38.256 -23.106 1.00 83.62 796 TRP A O 1
ATOM 6151 N N . THR A 1 797 ? 22.831 -39.962 -24.522 1.00 81.25 797 THR A N 1
ATOM 6152 C CA . THR A 1 797 ? 21.608 -40.526 -23.919 1.00 81.25 797 THR A CA 1
ATOM 6153 C C . THR A 1 797 ? 21.789 -40.975 -22.468 1.00 81.25 797 THR A C 1
ATOM 6155 O O . THR A 1 797 ? 20.846 -40.901 -21.683 1.00 81.25 797 THR A O 1
ATOM 6158 N N . GLN A 1 798 ? 22.996 -41.401 -22.079 1.00 84.75 798 GLN A N 1
ATOM 6159 C CA . GLN A 1 798 ? 23.294 -41.751 -20.685 1.00 84.75 798 GLN A CA 1
ATOM 6160 C C . GLN A 1 798 ? 23.367 -40.507 -19.788 1.00 84.75 798 GLN A C 1
ATOM 6162 O O . GLN A 1 798 ? 22.951 -40.566 -18.629 1.00 84.75 798 GLN A O 1
ATOM 6167 N N . ALA A 1 799 ? 23.841 -39.379 -20.327 1.00 90.31 799 ALA A N 1
ATOM 6168 C CA . ALA A 1 799 ? 23.826 -38.098 -19.627 1.00 90.31 799 ALA A CA 1
ATOM 6169 C C . ALA A 1 799 ? 22.397 -37.599 -19.397 1.00 90.31 799 ALA A C 1
ATOM 6171 O O . ALA A 1 799 ? 22.052 -37.207 -18.283 1.00 90.31 799 ALA A O 1
ATOM 6172 N N . VAL A 1 800 ? 21.535 -37.718 -20.413 1.00 92.56 800 VAL A N 1
ATOM 6173 C CA . VAL A 1 800 ? 20.120 -37.322 -20.324 1.00 92.56 800 VAL A CA 1
ATOM 6174 C C . VAL A 1 800 ? 19.400 -38.036 -19.185 1.00 92.56 800 VAL A C 1
ATOM 6176 O O . VAL A 1 800 ? 18.676 -37.381 -18.447 1.00 92.56 800 VAL A O 1
ATOM 6179 N N . ALA A 1 801 ? 19.629 -39.337 -18.986 1.00 89.12 801 ALA A N 1
ATOM 6180 C CA . ALA A 1 801 ? 18.989 -40.085 -17.901 1.00 89.12 801 ALA A CA 1
ATOM 6181 C C . ALA A 1 801 ? 19.350 -39.540 -16.504 1.00 89.12 801 ALA A C 1
ATOM 6183 O O . ALA A 1 801 ? 18.496 -39.483 -15.623 1.00 89.12 801 ALA A O 1
ATOM 6184 N N . GLN A 1 802 ? 20.599 -39.106 -16.297 1.00 92.31 802 GLN A N 1
ATOM 6185 C CA . GLN A 1 802 ? 21.021 -38.497 -15.029 1.00 92.31 802 GLN A CA 1
ATOM 6186 C C . GLN A 1 802 ? 20.480 -37.072 -14.879 1.00 92.31 802 GLN A C 1
ATOM 6188 O O . GLN A 1 802 ? 19.978 -36.715 -13.814 1.00 92.31 802 GLN A O 1
ATOM 6193 N N . CYS A 1 803 ? 20.543 -36.266 -15.942 1.00 95.31 803 CYS A N 1
ATOM 6194 C CA . CYS A 1 803 ? 20.005 -34.908 -15.927 1.00 95.31 803 CYS A CA 1
ATOM 6195 C C . CYS A 1 803 ? 18.483 -34.889 -15.747 1.00 95.31 803 CYS A C 1
ATOM 6197 O O . CYS A 1 803 ? 17.975 -34.004 -15.069 1.00 95.31 803 CYS A O 1
ATOM 6199 N N . GLN A 1 804 ? 17.756 -35.868 -16.295 1.00 95.75 804 GLN A N 1
ATOM 6200 C CA . GLN A 1 804 ? 16.307 -35.989 -16.131 1.00 95.75 804 GLN A CA 1
ATOM 6201 C C . GLN A 1 804 ? 15.919 -36.088 -14.653 1.00 95.75 804 GLN A C 1
ATOM 6203 O O . GLN A 1 804 ? 15.029 -35.361 -14.227 1.00 95.75 804 GLN A O 1
ATOM 6208 N N . ILE A 1 805 ? 16.624 -36.907 -13.864 1.00 95.88 805 ILE A N 1
ATOM 6209 C CA . ILE A 1 805 ? 16.373 -37.047 -12.419 1.00 95.88 805 ILE A CA 1
ATOM 6210 C C . ILE A 1 805 ? 16.534 -35.695 -11.707 1.00 95.88 805 ILE A C 1
ATOM 6212 O O . ILE A 1 805 ? 15.672 -35.295 -10.927 1.00 95.88 805 ILE A O 1
ATOM 6216 N N . GLN A 1 806 ? 17.608 -34.965 -12.018 1.00 97.50 806 GLN A N 1
ATOM 6217 C CA . GLN A 1 806 ? 17.905 -33.660 -11.413 1.00 97.50 806 GLN A CA 1
ATOM 6218 C C . GLN A 1 806 ? 16.862 -32.599 -11.805 1.00 97.50 806 GLN A C 1
ATOM 6220 O O . GLN A 1 806 ? 16.387 -31.842 -10.959 1.00 97.50 806 GLN A O 1
ATOM 6225 N N . VAL A 1 807 ? 16.482 -32.562 -13.086 1.00 98.00 807 VAL A N 1
ATOM 6226 C CA . VAL A 1 807 ? 15.468 -31.645 -13.626 1.00 98.00 807 VAL A CA 1
ATOM 6227 C C . VAL A 1 807 ? 14.104 -31.931 -13.004 1.00 98.00 807 VAL A C 1
ATOM 6229 O O . VAL A 1 807 ? 13.458 -31.019 -12.495 1.00 98.00 807 VAL A O 1
ATOM 6232 N N . GLU A 1 808 ? 13.662 -33.187 -12.998 1.00 97.31 808 GLU A N 1
ATOM 6233 C CA . GLU A 1 808 ? 12.352 -33.570 -12.464 1.00 97.31 808 GLU A CA 1
ATOM 6234 C C . GLU A 1 808 ? 12.239 -33.315 -10.960 1.00 97.31 808 GLU A C 1
ATOM 6236 O O . GLU A 1 808 ? 11.192 -32.841 -10.516 1.00 97.31 808 GLU A O 1
ATOM 6241 N N . ALA A 1 809 ? 13.311 -33.537 -10.191 1.00 96.94 809 ALA A N 1
ATOM 6242 C CA . ALA A 1 809 ? 13.340 -33.221 -8.764 1.00 96.94 809 ALA A CA 1
ATOM 6243 C C . ALA A 1 809 ? 13.050 -31.733 -8.500 1.00 96.94 809 ALA A C 1
ATOM 6245 O O . ALA A 1 809 ? 12.207 -31.404 -7.663 1.00 96.94 809 ALA A O 1
ATOM 6246 N N . VAL A 1 810 ? 13.688 -30.832 -9.254 1.00 98.25 810 VAL A N 1
ATOM 6247 C CA . VAL A 1 810 ? 13.455 -29.382 -9.150 1.00 98.25 810 VAL A CA 1
ATOM 6248 C C . VAL A 1 810 ? 12.055 -29.007 -9.619 1.00 98.25 810 VAL A C 1
ATOM 6250 O O . VAL A 1 810 ? 11.329 -28.304 -8.914 1.00 98.25 810 VAL A O 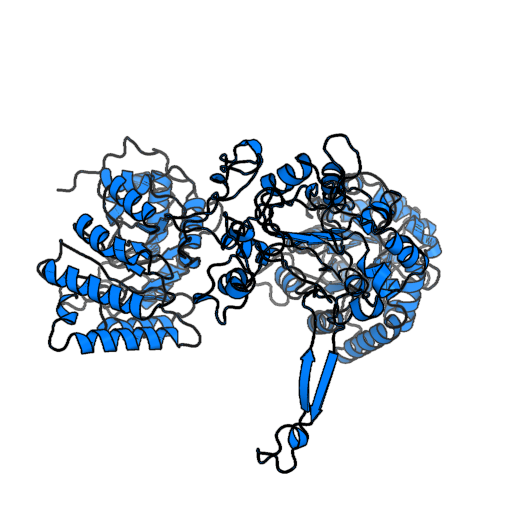1
ATOM 6253 N N . LEU A 1 811 ? 11.651 -29.477 -10.801 1.00 97.25 811 LEU A N 1
ATOM 6254 C CA . LEU A 1 811 ? 10.369 -29.098 -11.397 1.00 97.25 811 LEU A CA 1
ATOM 6255 C C . LEU A 1 811 ? 9.158 -29.636 -10.622 1.00 97.25 811 LEU A C 1
ATOM 6257 O O . LEU A 1 811 ? 8.055 -29.126 -10.808 1.00 97.25 811 LEU A O 1
ATOM 6261 N N . ALA A 1 812 ? 9.348 -30.634 -9.756 1.00 95.88 812 ALA A N 1
ATOM 6262 C CA . ALA A 1 812 ? 8.322 -31.105 -8.830 1.00 95.88 812 ALA A CA 1
ATOM 6263 C C . ALA A 1 812 ? 8.043 -30.124 -7.674 1.00 95.88 812 ALA A C 1
ATOM 6265 O O . ALA A 1 812 ? 6.952 -30.168 -7.111 1.00 95.88 812 ALA A O 1
ATOM 6266 N N . HIS A 1 813 ? 8.995 -29.248 -7.333 1.00 95.25 813 HIS A N 1
ATOM 6267 C CA . HIS A 1 813 ? 8.902 -28.345 -6.178 1.00 95.25 813 HIS A CA 1
ATOM 6268 C C . HIS A 1 813 ? 8.765 -26.868 -6.565 1.00 95.25 813 HIS A C 1
ATOM 6270 O O . HIS A 1 813 ? 8.213 -26.078 -5.803 1.00 95.25 813 HIS A O 1
ATOM 6276 N N . VAL A 1 814 ? 9.243 -26.478 -7.748 1.00 95.25 814 VAL A N 1
ATOM 6277 C CA . VAL A 1 814 ? 9.127 -25.100 -8.240 1.00 95.25 814 VAL A CA 1
ATOM 6278 C C . VAL A 1 814 ? 7.729 -24.849 -8.831 1.00 95.25 814 VAL A C 1
ATOM 6280 O O . VAL A 1 814 ? 7.292 -25.641 -9.674 1.00 95.25 814 VAL A O 1
ATOM 6283 N N . PRO A 1 815 ? 7.050 -23.730 -8.489 1.00 91.75 815 PRO A N 1
ATOM 6284 C CA . PRO A 1 815 ? 5.757 -23.369 -9.070 1.00 91.75 815 PRO A CA 1
ATOM 6285 C C . PRO A 1 815 ? 5.745 -23.461 -10.602 1.00 91.75 815 PRO A C 1
ATOM 6287 O O . PRO A 1 815 ? 6.693 -23.056 -11.276 1.00 91.75 815 PRO A O 1
ATOM 6290 N N . ASP A 1 816 ? 4.668 -24.001 -11.173 1.00 90.44 816 ASP A N 1
ATOM 6291 C CA . ASP A 1 816 ? 4.591 -24.337 -12.604 1.00 90.44 816 ASP A CA 1
ATOM 6292 C C . ASP A 1 816 ? 4.728 -23.118 -13.535 1.00 90.44 816 ASP A C 1
ATOM 6294 O O . ASP A 1 816 ? 5.243 -23.235 -14.644 1.00 90.44 816 ASP A O 1
ATOM 6298 N N . ASN A 1 817 ? 4.310 -21.940 -13.068 1.00 90.44 817 ASN A N 1
ATOM 6299 C CA . ASN A 1 817 ? 4.394 -20.660 -13.773 1.00 90.44 817 ASN A CA 1
ATOM 6300 C C . ASN A 1 817 ? 5.717 -19.905 -13.548 1.00 90.44 817 ASN A C 1
ATOM 6302 O O . ASN A 1 817 ? 5.961 -18.921 -14.246 1.00 90.44 817 ASN A O 1
ATOM 6306 N N . ALA A 1 818 ? 6.554 -20.331 -12.597 1.00 91.50 818 ALA A N 1
ATOM 6307 C CA . ALA A 1 818 ? 7.826 -19.673 -12.318 1.00 91.50 818 ALA A CA 1
ATOM 6308 C C . ALA A 1 818 ? 8.849 -19.937 -13.432 1.00 91.50 818 ALA A C 1
ATOM 6310 O O . ALA A 1 818 ? 8.877 -21.009 -14.048 1.00 91.50 818 ALA A O 1
ATOM 6311 N N . GLU A 1 819 ? 9.704 -18.951 -13.681 1.00 96.25 819 GLU A N 1
ATOM 6312 C CA . GLU A 1 819 ? 10.838 -19.100 -14.583 1.00 96.25 819 GLU A CA 1
ATOM 6313 C C . GLU A 1 819 ? 11.960 -19.916 -13.924 1.00 96.25 819 GLU A C 1
ATOM 6315 O O . GLU A 1 819 ? 12.241 -19.732 -12.744 1.00 96.25 819 GLU A O 1
ATOM 6320 N N . VAL A 1 820 ? 12.602 -20.810 -14.683 1.00 97.75 820 VAL A N 1
ATOM 6321 C CA . VAL A 1 820 ? 13.723 -21.649 -14.228 1.00 97.75 820 VAL A CA 1
ATOM 6322 C C . VAL A 1 820 ? 14.828 -21.646 -15.277 1.00 97.75 820 VAL A C 1
ATOM 6324 O O . VAL A 1 820 ? 14.560 -21.770 -16.476 1.00 97.75 820 VAL A O 1
ATOM 6327 N N . VAL A 1 821 ? 16.081 -21.550 -14.830 1.00 98.44 821 VAL A N 1
ATOM 6328 C CA . VAL A 1 821 ? 17.254 -21.671 -15.701 1.00 98.44 821 VAL A CA 1
ATOM 6329 C C . VAL A 1 821 ? 18.040 -22.912 -15.301 1.00 98.44 821 VAL A C 1
ATOM 6331 O O . VAL A 1 821 ? 18.524 -23.002 -14.180 1.00 98.44 821 VAL A O 1
ATOM 6334 N N . PHE A 1 822 ? 18.197 -23.863 -16.217 1.00 98.31 822 PHE A N 1
ATOM 6335 C CA . PHE A 1 822 ? 19.072 -25.017 -16.034 1.00 98.31 822 PHE A CA 1
ATOM 6336 C C . PHE A 1 822 ? 20.436 -24.747 -16.666 1.00 98.31 822 PHE A C 1
ATOM 6338 O O . PHE A 1 822 ? 20.536 -24.573 -17.879 1.00 98.31 822 PHE A O 1
ATOM 6345 N N . ALA A 1 823 ? 21.494 -24.736 -15.861 1.00 97.19 823 ALA A N 1
ATOM 6346 C CA . ALA A 1 823 ? 22.868 -24.685 -16.341 1.00 97.19 823 ALA A CA 1
ATOM 6347 C C . ALA A 1 823 ? 23.398 -26.111 -16.519 1.00 97.19 823 ALA A C 1
ATOM 6349 O O . ALA A 1 823 ? 23.717 -26.789 -15.544 1.00 97.19 823 ALA A O 1
ATOM 6350 N N . TYR A 1 824 ? 23.476 -26.578 -17.766 1.00 96.81 824 TYR A N 1
ATOM 6351 C CA . TYR A 1 824 ? 24.076 -27.869 -18.079 1.00 96.81 824 TYR A CA 1
ATOM 6352 C C . TYR A 1 824 ? 25.604 -27.780 -17.994 1.00 96.81 824 TYR A C 1
ATOM 6354 O O . TYR A 1 824 ? 26.254 -27.134 -18.820 1.00 96.81 824 TYR A O 1
ATOM 6362 N N . GLU A 1 825 ? 26.165 -28.435 -16.984 1.00 91.69 825 GLU A N 1
ATOM 6363 C CA . GLU A 1 825 ? 27.585 -28.477 -16.658 1.00 91.69 825 GLU A CA 1
ATOM 6364 C C . GLU A 1 825 ? 27.998 -29.943 -16.400 1.00 91.69 825 GLU A C 1
ATOM 6366 O O . GLU A 1 825 ? 27.895 -30.437 -15.273 1.00 91.69 825 GLU A O 1
ATOM 6371 N N . PRO A 1 826 ? 28.447 -30.686 -17.431 1.00 90.25 826 PRO A N 1
ATOM 6372 C CA . PRO A 1 826 ? 28.903 -32.060 -17.248 1.00 90.25 826 PRO A CA 1
ATOM 6373 C C . PRO A 1 826 ? 30.081 -32.098 -16.269 1.00 90.25 826 PRO A C 1
ATOM 6375 O O . PRO A 1 826 ? 31.142 -31.525 -16.524 1.00 90.25 826 PRO A O 1
ATOM 6378 N N . VAL A 1 827 ? 29.913 -32.802 -15.146 1.00 87.12 827 VAL A N 1
ATOM 6379 C CA . VAL A 1 827 ? 30.837 -32.723 -14.000 1.00 87.12 827 VAL A CA 1
ATOM 6380 C C . VAL A 1 827 ? 32.242 -33.206 -14.369 1.00 87.12 827 VAL A C 1
ATOM 6382 O O . VAL A 1 827 ? 33.236 -32.692 -13.859 1.00 87.12 827 VAL A O 1
ATOM 6385 N N . TRP A 1 828 ? 32.335 -34.169 -15.288 1.00 86.19 828 TRP A N 1
ATOM 6386 C CA . TRP A 1 828 ? 33.602 -34.697 -15.798 1.00 86.19 828 TRP A CA 1
ATOM 6387 C C . TRP A 1 828 ? 34.377 -33.692 -16.668 1.00 86.19 828 TRP A C 1
ATOM 6389 O O . TRP A 1 828 ? 35.591 -33.833 -16.810 1.00 86.19 828 TRP A O 1
ATOM 6399 N N . ALA A 1 829 ? 33.709 -32.680 -17.231 1.00 82.94 829 ALA A N 1
ATOM 6400 C CA . ALA A 1 829 ? 34.327 -31.653 -18.071 1.00 82.94 829 ALA A CA 1
ATOM 6401 C C . ALA A 1 829 ? 34.812 -30.433 -17.265 1.00 82.94 829 ALA A C 1
ATOM 6403 O O . ALA A 1 829 ? 35.518 -29.571 -17.798 1.00 82.94 829 ALA A O 1
ATOM 6404 N N . ILE A 1 830 ? 34.456 -30.335 -15.979 1.00 78.94 830 ILE A N 1
ATOM 6405 C CA . ILE A 1 830 ? 34.833 -29.206 -15.122 1.00 78.94 830 ILE A CA 1
ATOM 6406 C C . ILE A 1 830 ? 36.353 -29.198 -14.923 1.00 78.94 830 ILE A C 1
ATOM 6408 O O . ILE A 1 830 ? 36.925 -30.052 -14.246 1.00 78.94 830 ILE A O 1
ATOM 6412 N N . GLY A 1 831 ? 37.020 -28.196 -15.499 1.00 68.38 831 GLY A N 1
ATOM 6413 C CA . GLY A 1 831 ? 38.477 -28.055 -15.431 1.00 68.38 831 GLY A CA 1
ATOM 6414 C C . GLY A 1 831 ? 39.261 -29.009 -16.339 1.00 68.38 831 GLY A C 1
ATOM 6415 O O . GLY A 1 831 ? 40.482 -29.077 -16.201 1.00 68.38 831 GLY A O 1
ATOM 6416 N N . ALA A 1 832 ? 38.592 -29.720 -17.254 1.00 71.81 832 ALA A N 1
ATOM 6417 C CA . ALA A 1 832 ? 39.247 -30.522 -18.283 1.00 71.81 832 ALA A CA 1
ATOM 6418 C C . ALA A 1 832 ? 39.999 -29.638 -19.298 1.00 71.81 832 ALA A C 1
ATOM 6420 O O . ALA A 1 832 ? 39.673 -28.464 -19.485 1.00 71.81 832 ALA A O 1
ATOM 6421 N N . ALA A 1 833 ? 41.021 -30.209 -19.948 1.00 66.06 833 ALA A N 1
ATOM 6422 C CA . ALA A 1 833 ? 41.836 -29.501 -20.939 1.00 66.06 833 ALA A CA 1
ATOM 6423 C C . ALA A 1 833 ? 41.043 -29.136 -22.205 1.00 66.06 833 ALA A C 1
ATOM 6425 O O . ALA A 1 833 ? 41.297 -28.095 -22.807 1.00 66.06 833 ALA A O 1
ATOM 6426 N N . GLU A 1 834 ? 40.070 -29.970 -22.574 1.00 67.94 834 GLU A N 1
ATOM 6427 C CA . GLU A 1 834 ? 39.157 -29.734 -23.688 1.00 67.94 834 GLU A CA 1
ATOM 6428 C C . GLU A 1 834 ? 37.707 -29.684 -23.178 1.00 67.94 834 GLU A C 1
ATOM 6430 O O . GLU A 1 834 ? 37.349 -30.445 -22.273 1.00 67.94 834 GLU A O 1
ATOM 6435 N N . PRO A 1 835 ? 36.871 -28.778 -23.717 1.00 76.62 835 PRO A N 1
ATOM 6436 C CA . PRO A 1 835 ? 35.452 -28.722 -23.386 1.00 76.62 835 PRO A CA 1
ATOM 6437 C C . PRO A 1 835 ? 34.706 -29.947 -23.933 1.00 76.62 835 PRO A C 1
ATOM 6439 O O . PRO A 1 835 ? 35.185 -30.628 -24.839 1.00 76.62 835 PRO A O 1
ATOM 6442 N N . ALA A 1 836 ? 33.496 -30.195 -23.423 1.00 85.00 836 ALA A N 1
ATOM 6443 C CA . ALA A 1 836 ? 32.604 -31.177 -24.031 1.00 85.00 836 ALA A CA 1
ATOM 6444 C C . ALA A 1 836 ? 32.350 -30.832 -25.511 1.00 85.00 836 ALA A C 1
ATOM 6446 O O . ALA A 1 836 ? 32.219 -29.659 -25.874 1.00 85.00 836 ALA A O 1
ATOM 6447 N N . ALA A 1 837 ? 32.290 -31.857 -26.364 1.00 88.25 837 ALA A N 1
ATOM 6448 C CA . ALA A 1 837 ? 32.061 -31.673 -27.791 1.00 88.25 837 ALA A CA 1
ATOM 6449 C C . ALA A 1 837 ? 30.699 -30.995 -28.049 1.00 88.25 837 ALA A C 1
ATOM 6451 O O . ALA A 1 837 ? 29.716 -31.261 -27.357 1.00 88.25 837 ALA A O 1
ATOM 6452 N N . ALA A 1 838 ? 30.638 -30.091 -29.031 1.00 89.88 838 ALA A N 1
ATOM 6453 C CA . ALA A 1 838 ? 29.455 -29.257 -29.267 1.00 89.88 838 ALA A CA 1
ATOM 6454 C C . ALA A 1 838 ? 28.200 -30.081 -29.608 1.00 89.88 838 ALA A C 1
ATOM 6456 O O . ALA A 1 838 ? 27.112 -29.791 -29.116 1.00 89.88 838 ALA A O 1
ATOM 6457 N N . ASP A 1 839 ? 28.360 -31.139 -30.400 1.00 88.94 839 ASP A N 1
ATOM 6458 C CA . ASP A 1 839 ? 27.306 -32.096 -30.746 1.00 88.94 839 ASP A CA 1
ATOM 6459 C C . ASP A 1 839 ? 26.796 -32.871 -29.525 1.00 88.94 839 ASP A C 1
ATOM 6461 O O . ASP A 1 839 ? 25.591 -33.088 -29.392 1.00 88.94 839 ASP A O 1
ATOM 6465 N N . TYR A 1 840 ? 27.692 -33.228 -28.601 1.00 90.94 840 TYR A N 1
ATOM 6466 C CA . TYR A 1 840 ? 27.329 -33.844 -27.327 1.00 90.94 840 TYR A CA 1
ATOM 6467 C C . TYR A 1 840 ? 26.483 -32.890 -26.475 1.00 90.94 840 TYR A C 1
ATOM 6469 O O . TYR A 1 840 ? 25.397 -33.267 -26.033 1.00 90.94 840 TYR A O 1
ATOM 6477 N N . VAL A 1 841 ? 26.929 -31.638 -26.305 1.00 92.62 841 VAL A N 1
ATOM 6478 C CA . VAL A 1 841 ? 26.195 -30.605 -25.550 1.00 92.62 841 VAL A CA 1
ATOM 6479 C C . VAL A 1 841 ? 24.807 -30.380 -26.147 1.00 92.62 841 VAL A C 1
ATOM 6481 O O . VAL A 1 841 ? 23.813 -30.501 -25.431 1.00 92.62 841 VAL A O 1
ATOM 6484 N N . VAL A 1 842 ? 24.725 -30.131 -27.459 1.00 93.31 842 VAL A N 1
ATOM 6485 C CA . VAL A 1 842 ? 23.449 -29.925 -28.166 1.00 93.31 842 VAL A CA 1
ATOM 6486 C C . VAL A 1 842 ? 22.549 -31.156 -28.045 1.00 93.31 842 VAL A C 1
ATOM 6488 O O . VAL A 1 842 ? 21.341 -31.009 -27.850 1.00 93.31 842 VAL A O 1
ATOM 6491 N N . GLY A 1 843 ? 23.113 -32.365 -28.121 1.00 91.12 843 GLY A N 1
ATOM 6492 C CA . GLY A 1 843 ? 22.383 -33.620 -27.945 1.00 91.12 843 GLY A CA 1
ATOM 6493 C C . GLY A 1 843 ? 21.698 -33.714 -26.581 1.00 91.12 843 GLY A C 1
ATOM 6494 O O . GLY A 1 843 ? 20.486 -33.951 -26.519 1.00 91.12 843 GLY A O 1
ATOM 6495 N N . VAL A 1 844 ? 22.444 -33.464 -25.499 1.00 94.69 844 VAL A N 1
ATOM 6496 C CA . VAL A 1 844 ? 21.913 -33.510 -24.127 1.00 94.69 844 VAL A CA 1
ATOM 6497 C C . VAL A 1 844 ? 20.869 -32.422 -23.897 1.00 94.69 844 VAL A C 1
ATOM 6499 O O . VAL A 1 844 ? 19.750 -32.725 -23.476 1.00 94.69 844 VAL A O 1
ATOM 6502 N N . THR A 1 845 ? 21.179 -31.163 -24.206 1.00 96.06 845 THR A N 1
ATOM 6503 C CA . THR A 1 845 ? 20.285 -30.037 -23.892 1.00 96.06 845 THR A CA 1
ATOM 6504 C C . THR A 1 845 ? 19.004 -30.071 -24.723 1.00 96.06 845 THR A C 1
ATOM 6506 O O . THR A 1 845 ? 17.920 -29.806 -24.200 1.00 96.06 845 THR A O 1
ATOM 6509 N N . SER A 1 846 ? 19.084 -30.507 -25.984 1.00 93.75 846 SER A N 1
ATOM 6510 C CA . SER A 1 846 ? 17.898 -30.736 -26.819 1.00 93.75 846 SER A CA 1
ATOM 6511 C C . SER A 1 846 ? 17.010 -31.850 -26.270 1.00 93.75 846 SER A C 1
ATOM 6513 O O . SER A 1 846 ? 15.788 -31.786 -26.390 1.00 93.75 846 SER A O 1
ATOM 6515 N N . ALA A 1 847 ? 17.602 -32.894 -25.685 1.00 92.69 847 ALA A N 1
ATOM 6516 C CA . ALA A 1 847 ? 16.847 -33.985 -25.085 1.00 92.69 847 ALA A CA 1
ATOM 6517 C C . ALA A 1 847 ? 16.208 -33.586 -23.751 1.00 92.69 847 ALA A C 1
ATOM 6519 O O . ALA A 1 847 ? 15.040 -33.903 -23.547 1.00 92.69 847 ALA A O 1
ATOM 6520 N N . ILE A 1 848 ? 16.909 -32.813 -22.912 1.00 95.75 848 ILE A N 1
ATOM 6521 C CA . ILE A 1 848 ? 16.335 -32.204 -21.700 1.00 95.75 848 ILE A CA 1
ATOM 6522 C C . ILE A 1 848 ? 15.125 -31.343 -22.069 1.00 95.75 848 ILE A C 1
ATOM 6524 O O . ILE A 1 848 ? 14.066 -31.467 -21.460 1.00 95.75 848 ILE A O 1
ATOM 6528 N N . ARG A 1 849 ? 15.238 -30.525 -23.122 1.00 94.94 849 ARG A N 1
ATOM 6529 C CA . ARG A 1 849 ? 14.127 -29.687 -23.592 1.00 94.94 849 ARG A CA 1
ATOM 6530 C C . ARG A 1 849 ? 12.905 -30.511 -24.004 1.00 94.94 849 ARG A C 1
ATOM 6532 O O . ARG A 1 849 ? 11.791 -30.027 -23.862 1.00 94.94 849 ARG A O 1
ATOM 6539 N N . ARG A 1 850 ? 13.097 -31.738 -24.500 1.00 95.00 850 ARG A N 1
ATOM 6540 C CA . ARG A 1 850 ? 12.022 -32.661 -24.910 1.00 95.00 850 ARG A CA 1
ATOM 6541 C C . ARG A 1 850 ? 11.427 -33.481 -23.762 1.00 95.00 850 ARG A C 1
ATOM 6543 O O . ARG A 1 850 ? 10.483 -34.225 -24.016 1.00 95.00 850 ARG A O 1
ATOM 6550 N N . LEU A 1 851 ? 11.947 -33.375 -22.538 1.00 95.19 851 LEU A N 1
ATOM 6551 C CA . LEU A 1 851 ? 11.342 -34.041 -21.386 1.00 95.19 851 LEU A CA 1
ATOM 6552 C C . LEU A 1 851 ? 9.909 -33.538 -21.193 1.00 95.19 851 LEU A C 1
ATOM 6554 O O . LEU A 1 851 ? 9.647 -32.336 -21.255 1.00 95.19 851 LEU A O 1
ATOM 6558 N N . GLU A 1 852 ? 8.981 -34.456 -20.924 1.00 93.25 852 GLU A N 1
ATOM 6559 C CA . GLU A 1 852 ? 7.569 -34.122 -20.702 1.00 93.25 852 GLU A CA 1
ATOM 6560 C C . GLU A 1 852 ? 7.408 -33.133 -19.540 1.00 93.25 852 GLU A C 1
ATOM 6562 O O . GLU A 1 852 ? 6.641 -32.176 -19.633 1.00 93.25 852 GLU A O 1
ATOM 6567 N N . SER A 1 853 ? 8.200 -33.316 -18.479 1.00 92.25 853 SER A N 1
ATOM 6568 C CA . SER A 1 853 ? 8.253 -32.430 -17.315 1.00 92.25 853 SER A CA 1
ATOM 6569 C C . SER A 1 853 ? 8.643 -30.993 -17.658 1.00 92.25 853 SER A C 1
ATOM 6571 O O . SER A 1 853 ? 8.165 -30.083 -16.988 1.00 92.25 853 SER A O 1
ATOM 6573 N N . VAL A 1 854 ? 9.447 -30.780 -18.705 1.00 93.81 854 VAL A N 1
ATOM 6574 C CA . VAL A 1 854 ? 9.833 -29.454 -19.209 1.00 93.81 854 VAL A CA 1
ATOM 6575 C C . VAL A 1 854 ? 8.771 -28.907 -20.164 1.00 93.81 854 VAL A C 1
ATOM 6577 O O . VAL A 1 854 ? 8.334 -27.772 -20.006 1.00 93.81 854 VAL A O 1
ATOM 6580 N N . GLN A 1 855 ? 8.312 -29.715 -21.126 1.00 91.44 855 GLN A N 1
ATOM 6581 C CA . GLN A 1 855 ? 7.342 -29.297 -22.151 1.00 91.44 855 GLN A CA 1
ATOM 6582 C C . GLN A 1 855 ? 5.973 -28.913 -21.576 1.00 91.44 855 GLN A C 1
ATOM 6584 O O . GLN A 1 855 ? 5.288 -28.063 -22.141 1.00 91.44 855 GLN A O 1
ATOM 6589 N N . ARG A 1 856 ? 5.565 -29.526 -20.458 1.00 91.75 856 ARG A N 1
ATOM 6590 C CA . ARG A 1 856 ? 4.263 -29.259 -19.828 1.00 91.75 856 ARG A CA 1
ATOM 6591 C C . ARG A 1 856 ? 4.217 -27.978 -18.992 1.00 91.75 856 ARG A C 1
ATOM 6593 O O . ARG A 1 856 ? 3.130 -27.607 -18.553 1.00 91.75 856 ARG A O 1
ATOM 6600 N N . ARG A 1 857 ? 5.368 -27.355 -18.709 1.00 91.12 857 ARG A N 1
ATOM 6601 C CA . ARG A 1 857 ? 5.427 -26.181 -17.829 1.00 91.12 857 ARG A CA 1
ATOM 6602 C C . ARG A 1 857 ? 4.784 -24.967 -18.473 1.00 91.12 857 ARG A C 1
ATOM 6604 O O . ARG A 1 857 ? 4.941 -24.724 -19.668 1.00 91.12 857 ARG A O 1
ATOM 6611 N N . LYS A 1 858 ? 4.126 -24.158 -17.641 1.00 88.31 858 LYS A N 1
ATOM 6612 C CA . LYS A 1 858 ? 3.613 -22.846 -18.053 1.00 88.31 858 LYS A CA 1
ATOM 6613 C C . LYS A 1 858 ? 4.661 -21.739 -17.980 1.00 88.31 858 LYS A C 1
ATOM 6615 O O . LYS A 1 858 ? 4.599 -20.790 -18.758 1.00 88.31 858 LYS A O 1
ATOM 6620 N N . GLY A 1 859 ? 5.585 -21.844 -17.029 1.00 86.56 859 GLY A N 1
ATOM 6621 C CA . GLY A 1 859 ? 6.685 -20.910 -16.823 1.00 86.56 859 GLY A CA 1
ATOM 6622 C C . GLY A 1 859 ? 7.831 -21.121 -17.809 1.00 86.56 859 GLY A C 1
ATOM 6623 O O . GLY A 1 859 ? 8.021 -22.208 -18.359 1.00 86.56 859 GLY A O 1
ATOM 6624 N N . ILE A 1 860 ? 8.623 -20.071 -18.021 1.00 92.38 860 ILE A N 1
ATOM 6625 C CA . ILE A 1 860 ? 9.777 -20.111 -18.924 1.00 92.38 860 ILE A CA 1
ATOM 6626 C C . ILE A 1 860 ? 10.823 -21.093 -18.381 1.00 92.38 860 ILE A C 1
ATOM 6628 O O . ILE A 1 860 ? 11.205 -21.023 -17.217 1.00 92.38 860 ILE A O 1
ATOM 6632 N N . THR A 1 861 ? 11.307 -21.999 -19.232 1.00 95.62 861 THR A N 1
ATOM 6633 C CA . THR A 1 861 ? 12.457 -22.859 -18.924 1.00 95.62 861 THR A CA 1
ATOM 6634 C C . THR A 1 861 ? 13.576 -22.558 -19.908 1.00 95.62 861 THR A C 1
ATOM 6636 O O . THR A 1 861 ? 13.417 -22.811 -21.105 1.00 95.62 861 THR A O 1
ATOM 6639 N N . ARG A 1 862 ? 14.699 -22.034 -19.410 1.00 95.94 862 ARG A N 1
ATOM 6640 C CA . ARG A 1 862 ? 15.914 -21.806 -20.208 1.00 95.94 862 ARG A CA 1
ATOM 6641 C C . ARG A 1 862 ? 16.959 -22.863 -19.878 1.00 95.94 862 ARG A C 1
ATOM 6643 O O . ARG A 1 862 ? 17.078 -23.271 -18.727 1.00 95.94 862 ARG A O 1
ATOM 6650 N N . ILE A 1 863 ? 17.737 -23.281 -20.868 1.00 97.12 863 ILE A N 1
ATOM 6651 C CA . ILE A 1 863 ? 18.848 -24.223 -20.707 1.00 97.12 863 ILE A CA 1
ATOM 6652 C C . ILE A 1 863 ? 20.117 -23.554 -21.221 1.00 97.12 863 ILE A C 1
ATOM 6654 O O . ILE A 1 863 ? 20.230 -23.296 -22.415 1.00 97.12 863 ILE A O 1
ATOM 6658 N N . ILE A 1 864 ? 21.075 -23.286 -20.342 1.00 96.75 864 ILE A N 1
ATOM 6659 C CA . ILE A 1 864 ? 22.357 -22.654 -20.677 1.00 96.75 864 ILE A CA 1
ATOM 6660 C C . ILE A 1 864 ? 23.501 -23.648 -20.513 1.00 96.75 864 ILE A C 1
ATOM 6662 O O . ILE A 1 864 ? 23.377 -24.619 -19.769 1.00 96.75 864 ILE A O 1
ATOM 6666 N N . TYR A 1 865 ? 24.625 -23.417 -21.187 1.00 95.25 865 TYR A N 1
ATOM 6667 C CA . TYR A 1 865 ? 25.820 -24.241 -20.998 1.00 95.25 865 TYR A CA 1
ATOM 6668 C C . TYR A 1 865 ? 26.747 -23.626 -19.946 1.00 95.25 865 TYR A C 1
ATOM 6670 O O . TYR A 1 865 ? 27.190 -22.491 -20.113 1.00 95.25 865 TYR A O 1
ATOM 6678 N N . GLY A 1 866 ? 27.032 -24.379 -18.880 1.00 90.00 866 GLY A N 1
ATOM 6679 C CA . GLY A 1 866 ? 27.897 -23.972 -17.764 1.00 90.00 866 GLY A CA 1
ATOM 6680 C C . GLY A 1 866 ? 29.307 -24.567 -17.783 1.00 90.00 866 GLY A C 1
ATOM 6681 O O . GLY A 1 866 ? 30.092 -24.312 -16.877 1.00 90.00 866 GLY A O 1
ATOM 6682 N N . GLY A 1 867 ? 29.643 -25.383 -18.787 1.00 80.94 867 GLY A N 1
ATOM 6683 C CA . GLY A 1 867 ? 30.978 -25.972 -18.906 1.00 80.94 867 GLY A CA 1
ATOM 6684 C C . GLY A 1 867 ? 32.050 -24.978 -19.374 1.00 80.94 867 GLY A C 1
ATOM 6685 O O . GLY A 1 867 ? 31.803 -23.790 -19.573 1.00 80.94 867 GLY A O 1
ATOM 6686 N N . SER A 1 868 ? 33.275 -25.476 -19.587 1.00 78.81 868 SER A N 1
ATOM 6687 C CA . SER A 1 868 ? 34.375 -24.653 -20.112 1.00 78.81 868 SER A CA 1
ATOM 6688 C C . SER A 1 868 ? 33.976 -24.027 -21.453 1.00 78.81 868 SER A C 1
ATOM 6690 O O . SER A 1 868 ? 33.711 -24.742 -22.421 1.00 78.81 868 SER A O 1
ATOM 6692 N N . ALA A 1 869 ? 33.912 -22.698 -21.494 1.00 73.75 869 ALA A N 1
ATOM 6693 C CA . ALA A 1 869 ? 33.498 -21.924 -22.653 1.00 73.75 869 ALA A CA 1
ATOM 6694 C C . ALA A 1 869 ? 34.542 -20.851 -22.973 1.00 73.75 869 ALA A C 1
ATOM 6696 O O . ALA A 1 869 ? 35.046 -20.167 -22.080 1.00 73.75 869 ALA A O 1
ATOM 6697 N N . GLY A 1 870 ? 34.871 -20.737 -24.257 1.00 69.31 870 GLY A N 1
ATOM 6698 C CA . GLY A 1 870 ? 35.758 -19.718 -24.810 1.00 69.31 870 GLY A CA 1
ATOM 6699 C C . GLY A 1 870 ? 35.205 -19.185 -26.137 1.00 69.31 870 GLY A C 1
ATOM 6700 O O . GLY A 1 870 ? 34.170 -19.676 -26.599 1.00 69.31 870 GLY A O 1
ATOM 6701 N N . PRO A 1 871 ? 35.883 -18.206 -26.761 1.00 75.00 871 PRO A N 1
ATOM 6702 C CA . PRO A 1 871 ? 35.368 -17.513 -27.937 1.00 75.00 871 PRO A CA 1
ATOM 6703 C C . PRO A 1 871 ? 35.060 -18.464 -29.100 1.00 75.00 871 PRO A C 1
ATOM 6705 O O . PRO A 1 871 ? 35.871 -19.332 -29.440 1.00 75.00 871 PRO A O 1
ATOM 6708 N N . GLY A 1 872 ? 33.897 -18.285 -29.722 1.00 83.00 872 GLY A N 1
ATOM 6709 C CA . GLY A 1 872 ? 33.412 -19.080 -30.852 1.00 83.00 872 GLY A CA 1
ATOM 6710 C C . GLY A 1 872 ? 32.766 -20.414 -30.468 1.00 83.00 872 GLY A C 1
ATOM 6711 O O . GLY A 1 872 ? 32.398 -21.185 -31.360 1.00 83.00 872 GLY A O 1
ATOM 6712 N N . LEU A 1 873 ? 32.651 -20.735 -29.172 1.00 86.94 873 LEU A N 1
ATOM 6713 C CA . LEU A 1 873 ? 31.914 -21.921 -28.734 1.00 86.94 873 LEU A CA 1
ATOM 6714 C C . LEU A 1 873 ? 30.406 -21.724 -28.889 1.00 86.94 873 LEU A C 1
ATOM 6716 O O . LEU A 1 873 ? 29.742 -22.670 -29.311 1.00 86.94 873 LEU A O 1
ATOM 6720 N N . PHE A 1 874 ? 29.871 -20.537 -28.570 1.00 91.62 874 PHE A N 1
ATOM 6721 C CA . PHE A 1 874 ? 28.424 -20.314 -28.569 1.00 91.62 874 PHE A CA 1
ATOM 6722 C C . PHE A 1 874 ? 27.835 -20.573 -29.949 1.00 91.62 874 PHE A C 1
ATOM 6724 O O . PHE A 1 874 ? 26.862 -21.308 -30.069 1.00 91.62 874 PHE A O 1
ATOM 6731 N N . GLU A 1 875 ? 28.502 -20.086 -30.995 1.00 90.12 875 GLU A N 1
ATOM 6732 C CA . GLU A 1 875 ? 28.089 -20.293 -32.385 1.00 90.12 875 GLU A CA 1
ATOM 6733 C C . GLU A 1 875 ? 27.922 -21.781 -32.751 1.00 90.12 875 GLU A C 1
ATOM 6735 O O . GLU A 1 875 ? 27.069 -22.127 -33.564 1.00 90.12 875 GLU A O 1
ATOM 6740 N N . LYS A 1 876 ? 28.687 -22.682 -32.118 1.00 90.44 876 LYS A N 1
ATOM 6741 C CA . LYS A 1 876 ? 28.604 -24.135 -32.348 1.00 90.44 876 LYS A CA 1
ATOM 6742 C C . LYS A 1 876 ? 27.479 -24.817 -31.571 1.00 90.44 876 LYS A C 1
ATOM 6744 O O . LYS A 1 876 ? 27.109 -25.933 -31.924 1.00 90.44 876 LYS A O 1
ATOM 6749 N N . ILE A 1 877 ? 26.980 -24.194 -30.501 1.00 92.69 877 ILE A N 1
ATOM 6750 C CA . ILE A 1 877 ? 25.976 -24.780 -29.596 1.00 92.69 877 ILE A CA 1
ATOM 6751 C C . ILE A 1 877 ? 24.662 -23.988 -29.536 1.00 92.69 877 ILE A C 1
ATOM 6753 O O . ILE A 1 877 ? 23.725 -24.436 -28.876 1.00 92.69 877 ILE A O 1
ATOM 6757 N N . LYS A 1 878 ? 24.561 -22.843 -30.225 1.00 90.88 878 LYS A N 1
ATOM 6758 C CA . LYS A 1 878 ? 23.438 -21.887 -30.154 1.00 90.88 878 LYS A CA 1
ATOM 6759 C C . LYS A 1 878 ? 22.063 -22.481 -30.454 1.00 90.88 878 LYS A C 1
ATOM 6761 O O . LYS A 1 878 ? 21.057 -21.958 -29.973 1.00 90.88 878 LYS A O 1
ATOM 6766 N N . ASP A 1 879 ? 22.017 -23.569 -31.217 1.00 88.38 879 ASP A N 1
ATOM 6767 C CA . ASP A 1 879 ? 20.776 -24.276 -31.548 1.00 88.38 879 ASP A CA 1
ATOM 6768 C C . ASP A 1 879 ? 20.291 -25.177 -30.398 1.00 88.38 879 ASP A C 1
ATOM 6770 O O . ASP A 1 879 ? 19.115 -25.529 -30.330 1.00 88.38 879 ASP A O 1
ATOM 6774 N N . GLY A 1 880 ? 21.183 -25.551 -29.474 1.00 89.31 880 GLY A N 1
ATOM 6775 C CA . GLY A 1 880 ? 20.883 -26.424 -28.337 1.00 89.31 880 GLY A CA 1
ATOM 6776 C C . GLY A 1 880 ? 20.711 -25.702 -27.000 1.00 89.31 880 GLY A C 1
ATOM 6777 O O . GLY A 1 880 ? 20.087 -26.264 -26.096 1.00 89.31 880 GLY A O 1
ATOM 6778 N N . VAL A 1 881 ? 21.246 -24.488 -26.841 1.00 94.75 881 VAL A N 1
ATOM 6779 C CA . VAL A 1 881 ? 21.248 -23.753 -25.561 1.00 94.75 881 VAL A CA 1
ATOM 6780 C C . VAL A 1 881 ? 20.767 -22.324 -25.717 1.00 94.75 881 VAL A C 1
ATOM 6782 O O . VAL A 1 881 ? 21.021 -21.693 -26.730 1.00 94.75 881 VAL A O 1
ATOM 6785 N N . ASP A 1 882 ? 20.131 -21.790 -24.683 1.00 95.38 882 ASP A N 1
ATOM 6786 C CA . ASP A 1 882 ? 19.616 -20.423 -24.596 1.00 95.38 882 ASP A CA 1
ATOM 6787 C C . ASP A 1 882 ? 20.697 -19.416 -24.168 1.00 95.38 882 ASP A C 1
ATOM 6789 O O . ASP A 1 882 ? 20.431 -18.219 -24.091 1.00 95.38 882 ASP A O 1
ATOM 6793 N N . GLY A 1 883 ? 21.918 -19.877 -23.875 1.00 95.25 883 GLY A N 1
ATOM 6794 C CA . GLY A 1 883 ? 22.927 -19.026 -23.266 1.00 95.25 883 GLY A CA 1
ATOM 6795 C C . GLY A 1 883 ? 24.174 -19.720 -22.728 1.00 95.25 883 GLY A C 1
ATOM 6796 O O . GLY A 1 883 ? 24.348 -20.931 -22.889 1.00 95.25 883 GLY A O 1
ATOM 6797 N N . LEU A 1 884 ? 25.016 -18.940 -22.042 1.00 95.25 884 LEU A N 1
ATOM 6798 C CA . LEU A 1 884 ? 26.273 -19.384 -21.426 1.00 95.25 884 LEU A CA 1
ATOM 6799 C C . LEU A 1 884 ? 26.363 -18.996 -19.944 1.00 95.25 884 LEU A C 1
ATOM 6801 O O . LEU A 1 884 ? 25.980 -17.899 -19.549 1.00 95.25 884 LEU A O 1
ATOM 6805 N N . PHE A 1 885 ? 26.963 -19.860 -19.132 1.00 94.69 885 PHE A N 1
ATOM 6806 C CA . PHE A 1 885 ? 27.368 -19.552 -17.764 1.00 94.69 885 PHE A CA 1
ATOM 6807 C C . PHE A 1 885 ? 28.871 -19.768 -17.625 1.00 94.69 885 PHE A C 1
ATOM 6809 O O . PHE A 1 885 ? 29.375 -20.883 -17.714 1.00 94.69 885 PHE A O 1
ATOM 6816 N N . LEU A 1 886 ? 29.609 -18.669 -17.502 1.00 91.50 886 LEU A N 1
ATOM 6817 C CA . LEU A 1 886 ? 31.059 -18.668 -17.594 1.00 91.50 886 LEU A CA 1
ATOM 6818 C C . LEU A 1 886 ? 31.707 -18.854 -16.223 1.00 91.50 886 LEU A C 1
ATOM 6820 O O . LEU A 1 886 ? 31.377 -18.181 -15.247 1.00 91.50 886 LEU A O 1
ATOM 6824 N N . GLY A 1 887 ? 32.717 -19.722 -16.192 1.00 85.69 887 GLY A N 1
ATOM 6825 C CA . GLY A 1 887 ? 33.666 -19.823 -15.089 1.00 85.69 887 GLY A CA 1
ATOM 6826 C C . GLY A 1 887 ? 34.817 -18.820 -15.226 1.00 85.69 887 GLY A C 1
ATOM 6827 O O . GLY A 1 887 ? 34.630 -17.649 -15.544 1.00 85.69 887 GLY A O 1
ATOM 6828 N N . ARG A 1 888 ? 36.054 -19.298 -15.029 1.00 87.44 888 ARG A N 1
ATOM 6829 C CA . ARG A 1 888 ? 37.272 -18.462 -14.979 1.00 87.44 888 ARG A CA 1
ATOM 6830 C C . ARG A 1 888 ? 37.505 -17.560 -16.190 1.00 87.44 888 ARG A C 1
ATOM 6832 O O . ARG A 1 888 ? 38.098 -16.501 -16.033 1.00 87.44 888 ARG A O 1
ATOM 6839 N N . PHE A 1 889 ? 37.049 -17.958 -17.376 1.00 86.50 889 PHE A N 1
ATOM 6840 C CA . PHE A 1 889 ? 37.187 -17.136 -18.580 1.00 86.50 889 PHE A CA 1
ATOM 6841 C C . PHE A 1 889 ? 36.429 -15.802 -18.464 1.00 86.50 889 PHE A C 1
ATOM 6843 O O . PHE A 1 889 ? 36.936 -14.772 -18.893 1.00 86.50 889 PHE A O 1
ATOM 6850 N N . GLY A 1 890 ? 35.267 -15.799 -17.802 1.00 90.75 890 GLY A N 1
ATOM 6851 C CA . GLY A 1 890 ? 34.483 -14.587 -17.558 1.00 90.75 890 GLY A CA 1
ATOM 6852 C C . GLY A 1 890 ? 35.046 -13.687 -16.454 1.00 90.75 890 GLY A C 1
ATOM 6853 O O . GLY A 1 890 ? 34.521 -12.602 -16.239 1.00 90.75 890 GLY A O 1
ATOM 6854 N N . HIS A 1 891 ? 36.101 -14.096 -15.734 1.00 94.50 891 HIS A N 1
ATOM 6855 C CA . HIS A 1 891 ? 36.704 -13.287 -14.659 1.00 94.50 891 HIS A CA 1
ATOM 6856 C C . HIS A 1 891 ? 37.590 -12.148 -15.166 1.00 94.50 891 HIS A C 1
ATOM 6858 O O . HIS A 1 891 ? 38.039 -11.331 -14.362 1.00 94.50 891 HIS A O 1
ATOM 6864 N N . ASP A 1 892 ? 37.825 -12.095 -16.474 1.00 94.50 892 ASP A N 1
ATOM 6865 C CA . ASP A 1 892 ? 38.358 -10.937 -17.176 1.00 94.50 892 ASP A CA 1
ATOM 6866 C C . ASP A 1 892 ? 37.189 -10.159 -17.801 1.00 94.50 892 ASP A C 1
ATOM 6868 O O . ASP A 1 892 ? 36.408 -10.714 -18.579 1.00 94.50 892 ASP A O 1
ATOM 6872 N N . ALA A 1 893 ? 37.029 -8.890 -17.417 1.00 94.88 893 ALA A N 1
ATOM 6873 C CA . ALA A 1 893 ? 35.874 -8.089 -17.813 1.00 94.88 893 ALA A CA 1
ATOM 6874 C C . ALA A 1 893 ? 35.828 -7.841 -19.331 1.00 94.88 893 ALA A C 1
ATOM 6876 O O . ALA A 1 893 ? 34.748 -7.850 -19.921 1.00 94.88 893 ALA A O 1
ATOM 6877 N N . GLU A 1 894 ? 36.982 -7.679 -19.984 1.00 93.31 894 GLU A N 1
ATOM 6878 C CA . GLU A 1 894 ? 37.051 -7.478 -21.432 1.00 93.31 894 GLU A CA 1
ATOM 6879 C C . GLU A 1 894 ? 36.622 -8.751 -22.177 1.00 93.31 894 GLU A C 1
ATOM 6881 O O . GLU A 1 894 ? 35.819 -8.692 -23.115 1.00 93.31 894 GLU A O 1
ATOM 6886 N N . GLN A 1 895 ? 37.107 -9.917 -21.741 1.00 92.19 895 GLN A N 1
ATOM 6887 C CA . GLN A 1 895 ? 36.701 -11.203 -22.320 1.00 92.19 895 GLN A CA 1
ATOM 6888 C C . GLN A 1 895 ? 35.220 -11.501 -22.087 1.00 92.19 895 GLN A C 1
ATOM 6890 O O . GLN A 1 895 ? 34.546 -12.030 -22.980 1.00 92.19 895 GLN A O 1
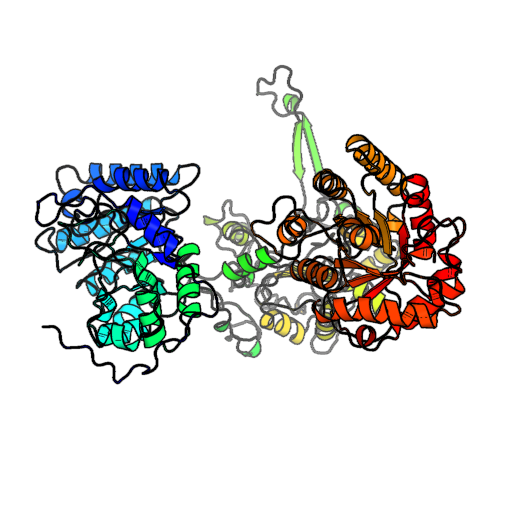ATOM 6895 N N . PHE A 1 896 ? 34.687 -11.124 -20.922 1.00 94.06 896 PHE A N 1
ATOM 6896 C CA . PHE A 1 896 ? 33.266 -11.280 -20.645 1.00 94.06 896 PHE A CA 1
ATOM 6897 C C . PHE A 1 896 ? 32.419 -10.457 -21.621 1.00 94.06 896 PHE A C 1
ATOM 6899 O O . PHE A 1 896 ? 31.549 -11.018 -22.284 1.00 94.06 896 PHE A O 1
ATOM 6906 N N . VAL A 1 897 ? 32.744 -9.174 -21.821 1.00 93.38 897 VAL A N 1
ATOM 6907 C CA . VAL A 1 897 ? 32.044 -8.307 -22.790 1.00 93.38 897 VAL A CA 1
ATOM 6908 C C . VAL A 1 897 ? 32.167 -8.815 -24.226 1.00 93.38 897 VAL A C 1
ATOM 6910 O O . VAL A 1 897 ? 31.182 -8.814 -24.965 1.00 93.38 897 VAL A O 1
ATOM 6913 N N . ARG A 1 898 ? 33.334 -9.337 -24.625 1.00 91.06 898 ARG A N 1
ATOM 6914 C CA . ARG A 1 898 ? 33.496 -9.986 -25.940 1.00 91.06 898 ARG A CA 1
ATOM 6915 C C . ARG A 1 898 ? 32.560 -11.184 -26.114 1.00 91.06 898 ARG A C 1
ATOM 6917 O O . ARG A 1 898 ? 32.002 -11.356 -27.193 1.00 91.06 898 ARG A O 1
ATOM 6924 N N . THR A 1 899 ? 32.360 -11.973 -25.063 1.00 91.81 899 THR A N 1
ATOM 6925 C CA . THR A 1 899 ? 31.463 -13.140 -25.098 1.00 91.81 899 THR A CA 1
ATOM 6926 C C . THR A 1 899 ? 29.992 -12.721 -25.074 1.00 91.81 899 THR A C 1
ATOM 6928 O O . THR A 1 899 ? 29.181 -13.306 -25.785 1.00 91.81 899 THR A O 1
ATOM 6931 N N . ILE A 1 900 ? 29.642 -11.661 -24.332 1.00 93.06 900 ILE A N 1
ATOM 6932 C CA . ILE A 1 900 ? 28.303 -11.048 -24.392 1.00 93.06 900 ILE A CA 1
ATOM 6933 C C . ILE A 1 900 ? 27.991 -10.631 -25.834 1.00 93.06 900 ILE A C 1
ATOM 6935 O O . ILE A 1 900 ? 26.892 -10.887 -26.322 1.00 93.06 900 ILE A O 1
ATOM 6939 N N . ARG A 1 901 ? 28.969 -10.048 -26.539 1.00 91.62 901 ARG A N 1
ATOM 6940 C CA . ARG A 1 901 ? 28.828 -9.665 -27.949 1.00 91.62 901 ARG A CA 1
ATOM 6941 C C . ARG A 1 901 ? 28.615 -10.869 -28.866 1.00 91.62 901 ARG A C 1
ATOM 6943 O O . ARG A 1 901 ? 27.748 -10.801 -29.727 1.00 91.62 901 ARG A O 1
ATOM 6950 N N . GLU A 1 902 ? 29.364 -11.954 -28.669 1.00 90.62 902 GLU A N 1
ATOM 6951 C CA . GLU A 1 902 ? 29.168 -13.212 -29.410 1.00 90.62 902 GLU A CA 1
ATOM 6952 C C . GLU A 1 902 ? 27.744 -13.754 -29.220 1.00 90.62 902 GLU A C 1
ATOM 6954 O O . GLU A 1 902 ? 27.077 -14.078 -30.197 1.00 90.62 902 GLU A O 1
ATOM 6959 N N . VAL A 1 903 ? 27.255 -13.793 -27.976 1.00 91.19 903 VAL A N 1
ATOM 6960 C CA . VAL A 1 903 ? 25.908 -14.293 -27.660 1.00 91.19 903 VAL A CA 1
ATOM 6961 C C . VAL A 1 903 ? 24.807 -13.387 -28.210 1.00 91.19 903 VAL A C 1
ATOM 6963 O O . VAL A 1 903 ? 23.791 -13.888 -28.677 1.00 91.19 903 VAL A O 1
ATOM 6966 N N . ALA A 1 904 ? 24.999 -12.067 -28.183 1.00 88.62 904 ALA A N 1
ATOM 6967 C CA . ALA A 1 904 ? 24.023 -11.104 -28.696 1.00 88.62 904 ALA A CA 1
ATOM 6968 C C . ALA A 1 904 ? 23.916 -11.088 -30.233 1.00 88.62 904 ALA A C 1
ATOM 6970 O O . ALA A 1 904 ? 22.904 -10.645 -30.772 1.00 88.62 904 ALA A O 1
ATOM 6971 N N . GLN A 1 905 ? 24.968 -11.508 -30.943 1.00 84.38 905 GLN A N 1
ATOM 6972 C CA . GLN A 1 905 ? 25.021 -11.510 -32.411 1.00 84.38 905 GLN A CA 1
ATOM 6973 C C . GLN A 1 905 ? 24.397 -12.756 -33.057 1.00 84.38 905 GLN A C 1
ATOM 6975 O O . GLN A 1 905 ? 24.173 -12.744 -34.269 1.00 84.38 905 GLN A O 1
ATOM 6980 N N . ALA A 1 906 ? 24.158 -13.812 -32.279 1.00 74.12 906 ALA A N 1
ATOM 6981 C CA . ALA A 1 906 ? 23.734 -15.128 -32.752 1.00 74.12 906 ALA A CA 1
ATOM 6982 C C . ALA A 1 906 ? 22.262 -15.418 -32.449 1.00 74.12 906 ALA A C 1
ATOM 6984 O O . ALA A 1 906 ? 21.632 -16.071 -33.315 1.00 74.12 906 ALA A O 1
#

Sequence (906 aa):
MSTTPDLSAFPTAAPAQPSNELRYADVAVTATANEFKGIYRDKQYHEPDFINTLDRSKDAGISKVMLTGMSLADVSHNESIVKLRPAQCYYTIGVHPYHASELDGGGGKAYLAELEQKVKSALAQETAHIAAFGELGLDYDKEEHASKDVQKKAFKDQLDLFVKNQWDLPLFLHCRNAFDDFVDIMTPCMEKLPRGGLVHSFVGSATQMEKLVSLGLGVSVNGFSFQSTESLEMVSKIPLDRLQLETDAPWGELKAASEVVKRYCENARALPQSKKRDKWDAKCMVKERNESCTMERVALVVAGLKGVGVDEVAEAAWKNTHSSTIVKSKMAFDLGSVPDYDDLPKVEGMPKGCAWGVFDHNGTKDKVGTLNFLTPEVVRNAALEVQDGVSISLNWPINAMNKLNMPGRKAAEHRVLYIPESMSALPFEQGKSWDDELHFNTQCSSQWDSLCHFQHQGSGLAYNGTNPDREALSVDSTESNTMPTLDHWHTRGCIAGRGVLLDYGSYAEDKSIEFHPFDGHRITVDDLECCAAHYNVEFRPGDILLVRTGATEVVDKMDPVGLGKMAAAKLTGLDGSEETARWLWNKRFAAAASDSSSFEAFPPLKADGSIGGIKDLAGVDWVAAKCLGYLLRLIHRLKLPGIRLVPRNITISNMSSQRRIIGVSTKMYFSASRTKEYVHQLLQHLSPESSLLSSTDVFILPDHTTLVSVISQFQDTQIWTGAQDTFWEDSGAYTGEISPSVLAEVGCRLVEVGHAERRRMFGEDDDTTAKKAAAAAGNGMIPLVCIGEKTHGDTWTQAVAQCQIQVEAVLAHVPDNAEVVFAYEPVWAIGAAEPAAADYVVGVTSAIRRLESVQRRKGITRIIYGGSAGPGLFEKIKDGVDGLFLGRFGHDAEQFVRTIREVAQA

Secondary structure (DSSP, 8-state):
--PPPP-TTS--SPPPPPSS---EEEEEE-TTSTTTTTEETTEE-S---HHHHHHHHHHTTEEEEEE---SHHHHHHHHHHHHHSTTTEEEEE---GGGGGGGTSS-THHHHHHHHHHHHHHHTSSS--EEEEEEEEEETT-TTTS-HHHHHHHHHHHHHHHHHHT-S--EEEEEES-HHHHHHHHHHHHTT-SB-EEEES----HHHHHHHHHTT-EEEE-GGGGSSHHHHHHHHHS-GGGEEE---BTS----TTSHHHHHH-TTPPPPPPEE-GGG--TTSEETT---GGGHHHHHHHHHHHHTS-HHHHHHHHHHHHHH---B--SS---GGGSPPGGGPPPPTTS-TT--TTTT-BTTBPPSSGGGGG--HHHHHHHHTT--S------PPPTTGGGGG--TTSPPPEEEEEEHHHHTTTS---S---EEEEEE--GGGS--PPPTTSS-BTTTTBBGGGB---TTTT--S-TTT--S--HHHHHHTTSS-S-EEEE-HHHHHHHTT----TTTT-EE-HHHHHHHHHHTT----TT-EEEE--SHHHHHHHT-HHHHHHHTTT-B-EE--SHHHHHHHHHTT-SEEEESSS-SB-BS-B-TTSSBP-GGG-GGGS--S----S----HHHHHTSTT-------------S-PPEEEEEE-GGG--HHHHHHHHHHHHHHHGGGTHHHHHEEEEEE--TTTHHHHHHHHTTSS-EEEES---SSSSSS-TT---HHHHHHTT--EEEES-HHHHHHS---HHHHHHHHHHHHHTT-EEEEEE--SS--SSHHHHHHHHHHHHHHHHTTS-TTS-EEEEE--GGGTT-SSPPPHHHHHHHHHHHHT-HHHHT-SS-EEEEE-S---TTSHHHHTTT-SEEEESGGGGSHHHHHHHHHHHHH-

pLDDT: mean 86.83, std 14.7, range [24.41, 98.62]

Foldseek 3Di:
DQDFADCPPFFQAAFDDDPDQFAAAAAAEALVDVVQCCADPNDRQDHRQVVLLQVLLVVLRHQAYEHEDAAPVCLVVLVVVCVVVVRHYAYEQEHELLRLVVCVPPCNVVRLVVSLVSLVVLVPDPDRRHAAHDPAEDAPVRCVRPNRVSNLVSRLSSLCSCLVVQDLHEHEYEDHPCQVSRCVSCQVSLVRHQAYYEHEQDADALVSLVSCVVSLYAYEHALSLNRYNRSLNNLLNHDLLRYAYHHNWQDRDDDCPRPLLVRHVPNPDDRFAEDDSNPDDSRGHHPSGDGSSCRLSRLRSSCRRNVHHSNSSSVSNVCNSVVSPSGPPPVVLPPVQQDFQQPADDDPPADRRANFPSPADPNRGDQQFLLSLVGVVQLVVLVVPDDLPDDDALKDPQQLQVLVVDPPFDGKDKDKAFCCVVVVVDPPPPDGDIDIDIDGDQQNIFDFFFQQRFAQPSQCAGGNRHHDDPVLVPDPDPVSRPHSGQVVCVVVVHQGGHEDEQALQVVCVVVVPDDAQLQLAAQEPVNSVVSCVVLVHDQAAAYEYEYERCLSVCSNVVPVVSSVSVVVVWGYAHQQDPRVLSVCVNSSHSYYDYQAQANGTPPHAAPVRHGDDPSRRNCSSYSRRDGGHRSGPPVVVCPPLPHDSDRDDQDDDDDDDDAFEEEEECPVVDDLVLVVVLLVLLCVLCVVVSVLLVRYAYEYEYAPVCQLVSCVSCSRHSYAYAYAFAFLAQDDPPPPGHHLLVRLVSPHQEYEFQDPCCCVPVVDDLQRRLSRQLSNLVSVHEYAYEFAAADDDPALVVTLVRRVSSLLSNLVRHPLATEYEYAYEHNVQAVDPDHDDLCSQLVNLVSNCVPPSNVVGSHHYFYEYEGADAPPSCVSNVNRGSYYYDYPQVSRSNRVVVVSVVSSVD

Radius of gyration: 34.92 Å; chains: 1; bounding box: 74×93×94 Å